Protein AF-A0A923R228-F1 (afdb_monomer)

pLDDT: mean 70.58, std 19.18, range [20.95, 98.0]

Foldseek 3Di:
DDDDDDDDDDDDDDDDDDDDDDDDDDDDVVVVVVLVVLLVVLVVVLVVLVVPDDPPDAQFEFEAAEEQAAQPDDQCDQSNDHPVVVVVLLVLLQCQLCCDDPSVQAHNLSYHYAQQQADVQRDGDRRYHYHYPNPPPCCNPANAEPVVRPCLVVQLVRDFDQLLAHAYEYEGNAYHPDQKAAAACDPPDASVDRSHHIYGYSVRSNCVNVRVLRPLHDDPSQQCSDVVGDGSHDPSSSSSSVVSCVPGNVSRRDHPPNDDAAQFAKFFPDKDPADQEDAQFKDKIKTKMFAQHQHFFFKWKKFKDWPNHTDDIDIDGRDGHHHRGMDMDIDIDHDDDFAKTWIKIFTQDTPNHGHPDRVRGIDTDIHGYAYEPPDPWDKFFCPVDPPPPFWDDDDDVPPDDDDDDPDDDDDDDADFPPPPDDDDDDTFHFDAKIKGKYADDPDAWKKKKKKKWWDDQAQKFKWKDKVNHTPRDGDGDDRDDGDDIDMDMDTCRPPHGMIMMMIHMDHDDDDPDPDPDDDGGMTIGTTTIHGPPWPPKDKDKDKLAQFAAAFPVDQKDKIKMFIDIDTDDDFPFKWKDKPVPDGDRPGDDDRIDIDMDGDAAFIWMKIWTAHPVGDIDIDIDGSRHGHFADADDDWFQLQDPDCQQRDLDDPPDDDPDFWDWDWDQLDGALNPGRIWIKIGGHALVVVVVVVDDQAKDKDKTKGRWHAQQVVFFFKKKKKKFKDADPPDPCPPWWKFKWKDASLDCVVTHTQDIDPDQPPPPDDDDSDEDRDHSVRMDMDMTTRPVCHSGGSMMIMIMITHGGTHYMMIMRRIDTGDDDPPPDDPPDPPDPAWDWPDFQDAFKIFTRDPPFFWKKWKAAPVGHTDDIDTDHGIDTCNPPDFHKMWMWTQDPVRGTDIDIGTHD

Sequence (902 aa):
MKQFLLISFLLISVFSYSQAPFGVVGDTQSEIDYFNQKKQILNARYEAIEGSYSDSLPIYDYQVVVHIVHAGEPIGTGSNLSDSAINVMMVNLNKMMSGIEVFKGNIDTKLRFRLADKDTLCKPFNGIIRVSGAGIPDYATNGVDYNTFKNVDKVEALSHWNPKKYVNVWIVTKIQNAAGFANVPTGTYSLDNPGFGIVLDRSNLLNIGHEMGHIFGLQHEDMNCDPSIPGLFSPCATKLMRKTADTYLTQLTHAATCISAVANEALLIDFYDLKPEGCLENQTAKIKIKNLGSAAITSLKFEVYYNNIKQTDINLTSLSIKSDSTKTLNLPLIFTSKGNYKVRLKIAMVNGVADNYTFNNEKSASIKLIPFINGYPFTVDFESGLADDKLLIVPGYVNKASIYTGAESNSSKVLLIDGSPKSNSGFGILVTQVSFCIVPPATGNYALTYDKKHVTDSYSSLGVKVNGVELVVPKDGIYGYKTPWTKDTVDLTAYKGNVIVTFNAATEYDLNYGGTGSGDGVLLDNIKFGPISPAPLKIDFYADNRYDCFSSKYEARSTYFHVDVKGSPQPKKYEWFLDNGSITTGSGVPFYSMIEFSTKGSYNVKLKYTMPDGKVDSIVKLNYLRTAPVSAFEDQNFELKNDMWGYMFGREVEYANYGTWEVTDKAGAYGTSKKSYALNLKKVSEILSTGNSVGGANYYNSTPAIDFRTGSYNALIYDCAFLPSKWFNLSDDSLFVIYGTDCSMYGATKLKTINKIRKLTQTPDYNSFIPNAGQWFTDTVNLDALNGLNEIVIGFKLKSSLGTNALYLDNIRLTKIYPTGIDASEEESSNIQLYPVPVKDQLHLSVKETGSRYRIISSTGSEITTGKYNGGIDVASYAPGLYIIQIETKGGQFLPLKFVKE

Structure (mmCIF, N/CA/C/O backbone):
data_AF-A0A923R228-F1
#
_entry.id   AF-A0A923R228-F1
#
loop_
_atom_site.group_PDB
_atom_site.id
_atom_site.type_symbol
_atom_site.label_atom_id
_atom_site.label_alt_id
_atom_site.label_comp_id
_atom_site.label_asym_id
_atom_site.label_entity_id
_atom_site.label_seq_id
_atom_site.pdbx_PDB_ins_code
_atom_site.Cartn_x
_atom_site.Cartn_y
_atom_site.Cartn_z
_atom_site.occupancy
_atom_site.B_iso_or_equiv
_atom_site.auth_seq_id
_atom_site.auth_comp_id
_atom_site.auth_asym_id
_atom_site.auth_atom_id
_atom_site.pdbx_PDB_model_num
ATOM 1 N N . MET A 1 1 ? -35.246 67.123 23.280 1.00 33.59 1 MET A N 1
ATOM 2 C CA . MET A 1 1 ? -36.014 65.991 22.715 1.00 33.59 1 MET A CA 1
ATOM 3 C C . MET A 1 1 ? -35.242 64.706 23.025 1.00 33.59 1 MET A C 1
ATOM 5 O O . MET A 1 1 ? -34.141 64.594 22.518 1.00 33.59 1 MET A O 1
ATOM 9 N N . LYS A 1 2 ? -35.784 63.854 23.923 1.00 29.92 2 LYS A N 1
ATOM 10 C CA . LYS A 1 2 ? -35.520 62.407 24.199 1.00 29.92 2 LYS A CA 1
ATOM 11 C C . LYS A 1 2 ? -34.045 61.920 24.162 1.00 29.92 2 LYS A C 1
ATOM 13 O O . LYS A 1 2 ? -33.476 61.853 23.089 1.00 29.92 2 LYS A O 1
ATOM 18 N N . GLN A 1 3 ? -33.302 61.687 25.254 1.00 29.53 3 GLN A N 1
ATOM 19 C CA . GLN A 1 3 ? -33.390 60.714 26.374 1.00 29.53 3 GLN A CA 1
ATOM 20 C C . GLN A 1 3 ? -33.209 59.209 26.004 1.00 29.53 3 GLN A C 1
ATOM 22 O O . GLN A 1 3 ? -34.025 58.663 25.273 1.00 29.53 3 GLN A O 1
ATOM 27 N N . PHE A 1 4 ? -32.187 58.592 26.641 1.00 28.88 4 PHE A N 1
ATOM 28 C CA . PHE A 1 4 ? -31.907 57.165 26.966 1.00 28.88 4 PHE A CA 1
ATOM 29 C C . PHE A 1 4 ? -31.102 56.210 26.036 1.00 28.88 4 PHE A C 1
ATOM 31 O O . PHE A 1 4 ? -31.616 55.633 25.089 1.00 28.88 4 PHE A O 1
ATOM 38 N N . LEU A 1 5 ? -29.822 56.010 26.413 1.00 29.50 5 LEU A N 1
ATOM 39 C CA . LEU A 1 5 ? -29.132 54.753 26.811 1.00 29.50 5 LEU A CA 1
ATOM 40 C C . LEU A 1 5 ? -29.847 53.386 26.584 1.00 29.50 5 LEU A C 1
ATOM 42 O O . LEU A 1 5 ? -30.899 53.182 27.178 1.00 29.50 5 LEU A O 1
ATOM 46 N N . LEU A 1 6 ? -29.211 52.424 25.878 1.00 24.88 6 LEU A N 1
ATOM 47 C CA . LEU A 1 6 ? -28.646 51.131 26.377 1.00 24.88 6 LEU A CA 1
ATOM 48 C C . LEU A 1 6 ? -28.431 50.074 25.248 1.00 24.88 6 LEU A C 1
ATOM 50 O O . LEU A 1 6 ? -29.364 49.691 24.556 1.00 24.88 6 LEU A O 1
ATOM 54 N N . ILE A 1 7 ? -27.200 49.544 25.197 1.00 25.78 7 ILE A N 1
ATOM 55 C CA . ILE A 1 7 ? -26.753 48.174 24.837 1.00 25.78 7 ILE A CA 1
ATOM 56 C C . ILE A 1 7 ? -26.983 47.648 23.405 1.00 25.78 7 ILE A C 1
ATOM 58 O O . ILE A 1 7 ? -28.000 47.072 23.036 1.00 25.78 7 ILE A O 1
ATOM 62 N N . SER A 1 8 ? -25.882 47.707 22.660 1.00 28.06 8 SER A N 1
ATOM 63 C CA . SER A 1 8 ? -25.446 46.781 21.616 1.00 28.06 8 SER A CA 1
ATOM 64 C C . SER A 1 8 ? -25.284 45.339 22.131 1.00 28.06 8 SER A C 1
ATOM 66 O O . SER A 1 8 ? -24.463 45.135 23.019 1.00 28.06 8 SER A O 1
ATOM 68 N N . PHE A 1 9 ? -26.008 44.365 21.561 1.00 25.06 9 PHE A N 1
ATOM 69 C CA . PHE A 1 9 ? -25.582 42.978 21.255 1.00 25.06 9 PHE A CA 1
ATOM 70 C C . PHE A 1 9 ? -26.791 42.167 20.733 1.00 25.06 9 PHE A C 1
ATOM 72 O O . PHE A 1 9 ? -27.606 41.715 21.528 1.00 25.06 9 PHE A O 1
ATOM 79 N N . LEU A 1 10 ? -26.897 41.953 19.412 1.00 24.52 10 LEU A N 1
ATOM 80 C CA . LEU A 1 10 ? -27.291 40.657 18.827 1.00 24.52 10 LEU A CA 1
ATOM 81 C C . LEU A 1 10 ? -26.953 40.624 17.318 1.00 24.52 10 LEU A C 1
ATOM 83 O O . LEU A 1 10 ? -27.610 41.256 16.495 1.00 24.52 10 LEU A O 1
ATOM 87 N N . LEU A 1 11 ? -25.878 39.898 17.001 1.00 24.03 11 LEU A N 1
ATOM 88 C CA . LEU A 1 11 ? -25.456 39.423 15.675 1.00 24.03 11 LEU A CA 1
ATOM 89 C C . LEU A 1 11 ? -26.478 38.388 15.142 1.00 24.03 11 LEU A C 1
ATOM 91 O O . LEU A 1 11 ? -26.984 37.595 15.927 1.00 24.03 11 LEU A O 1
ATOM 95 N N . ILE A 1 12 ? -26.960 38.492 13.896 1.00 22.62 12 ILE A N 1
ATOM 96 C CA . ILE A 1 12 ? -26.415 37.946 12.624 1.00 22.62 12 ILE A CA 1
ATOM 97 C C . ILE A 1 12 ? -26.671 36.436 12.406 1.00 22.62 12 ILE A C 1
ATOM 99 O O . ILE A 1 12 ? -26.027 35.603 13.031 1.00 22.62 12 ILE A O 1
ATOM 103 N N . SER A 1 13 ? -27.491 36.157 11.370 1.00 23.22 13 SER A N 1
ATOM 104 C CA . SER A 1 13 ? -27.522 34.978 10.462 1.00 23.22 13 SER A CA 1
ATOM 105 C C . SER A 1 13 ? -27.841 33.602 11.090 1.00 23.22 13 SER A C 1
ATOM 107 O O . SER A 1 13 ? -27.593 33.385 12.260 1.00 23.22 13 SER A O 1
ATOM 109 N N . VAL A 1 14 ? -28.413 32.598 10.422 1.00 23.62 14 VAL A N 1
ATOM 110 C CA . VAL A 1 14 ? -28.273 32.154 9.031 1.00 23.62 14 VAL A CA 1
ATOM 111 C C . VAL A 1 14 ? -29.537 31.353 8.674 1.00 23.62 14 VAL A C 1
ATOM 113 O O . VAL A 1 14 ? -29.905 30.426 9.392 1.00 23.62 14 VAL A O 1
ATOM 116 N N . PHE A 1 15 ? -30.189 31.684 7.560 1.00 25.09 15 PHE A N 1
ATOM 117 C CA . PHE A 1 15 ? -31.034 30.730 6.845 1.00 25.09 15 PHE A CA 1
ATOM 118 C C . PHE A 1 15 ? -30.106 29.749 6.123 1.00 25.09 15 PHE A C 1
ATOM 120 O O . PHE A 1 15 ? -29.402 30.154 5.202 1.00 25.09 15 PHE A O 1
ATOM 127 N N . SER A 1 16 ? -30.130 28.477 6.512 1.00 20.95 16 SER A N 1
ATOM 128 C CA . SER A 1 16 ? -29.586 27.380 5.708 1.00 20.95 16 SER A CA 1
ATOM 129 C C . SER A 1 16 ? -30.689 26.348 5.517 1.00 20.95 16 SER A C 1
ATOM 131 O O . SER A 1 16 ? -30.920 25.492 6.365 1.00 20.95 16 SER A O 1
ATOM 133 N N . TYR A 1 17 ? -31.405 26.486 4.403 1.00 23.73 17 TYR A N 1
ATOM 134 C CA . TYR A 1 17 ? -32.311 25.476 3.870 1.00 23.73 17 TYR A CA 1
ATOM 135 C C . TYR A 1 17 ? -31.496 24.346 3.230 1.00 23.73 17 TYR A C 1
ATOM 137 O O . TYR A 1 17 ? -30.742 24.594 2.292 1.00 23.73 17 TYR A O 1
ATOM 145 N N . SER A 1 18 ? -31.730 23.103 3.654 1.00 22.23 18 SER A N 1
ATOM 146 C CA . SER A 1 18 ? -31.788 21.968 2.723 1.00 22.23 18 SER A CA 1
ATOM 147 C C . SER A 1 18 ? -32.675 20.843 3.267 1.00 22.23 18 SER A C 1
ATOM 149 O O . SER A 1 18 ? -32.191 19.763 3.576 1.00 22.23 18 SER A O 1
ATOM 151 N N . GLN A 1 19 ? -33.978 21.095 3.375 1.00 29.09 19 GLN A N 1
ATOM 152 C CA . GLN A 1 19 ? -35.035 20.156 2.974 1.00 29.09 19 GLN A CA 1
ATOM 153 C C . GLN A 1 19 ? -36.171 21.021 2.398 1.00 29.09 19 GLN A C 1
ATOM 155 O O . GLN A 1 19 ? -36.392 22.139 2.864 1.00 29.09 19 GLN A O 1
ATOM 160 N N . ALA A 1 20 ? -36.773 20.578 1.296 1.00 25.30 20 ALA A N 1
ATOM 161 C CA . ALA A 1 20 ? -37.726 21.337 0.482 1.00 25.30 20 ALA A CA 1
ATOM 162 C C . ALA A 1 20 ? -38.970 21.813 1.290 1.00 25.30 20 ALA A C 1
ATOM 164 O O . ALA A 1 20 ? -39.230 21.315 2.384 1.00 25.30 20 ALA A O 1
ATOM 165 N N . PRO A 1 21 ? -39.708 22.822 0.795 1.00 26.84 21 PRO A N 1
ATOM 166 C CA . PRO A 1 21 ? -40.409 23.820 1.601 1.00 26.84 21 PRO A CA 1
ATOM 167 C C . PRO A 1 21 ? -41.709 23.307 2.237 1.00 26.84 21 PRO A C 1
ATOM 169 O O . PRO A 1 21 ? -42.604 22.827 1.546 1.00 26.84 21 PRO A O 1
ATOM 172 N N . PHE A 1 22 ? -41.888 23.553 3.537 1.00 34.12 22 PHE A N 1
ATOM 173 C CA . PHE A 1 22 ? -43.229 23.749 4.092 1.00 34.12 22 PHE A CA 1
ATOM 174 C C . PHE A 1 22 ? -43.673 25.187 3.772 1.00 34.12 22 PHE A C 1
ATOM 176 O O . PHE A 1 22 ? -43.264 26.134 4.441 1.00 34.12 22 PHE A O 1
ATOM 183 N N . GLY A 1 23 ? -44.495 25.325 2.724 1.00 28.59 23 GLY A N 1
ATOM 184 C CA . GLY A 1 23 ? -45.331 26.501 2.448 1.00 28.59 23 GLY A CA 1
ATOM 185 C C . GLY A 1 23 ? -44.969 27.311 1.197 1.00 28.59 23 GLY A C 1
ATOM 186 O O . GLY A 1 23 ? -44.229 28.277 1.308 1.00 28.59 23 GLY A O 1
ATOM 187 N N . VAL A 1 24 ? -45.511 26.938 0.030 1.00 27.23 24 VAL A N 1
ATOM 188 C CA . VAL A 1 24 ? -46.530 27.668 -0.770 1.00 27.23 24 VAL A CA 1
ATOM 189 C C . VAL A 1 24 ? -47.119 26.637 -1.747 1.00 27.23 24 VAL A C 1
ATOM 191 O O . VAL A 1 24 ? -46.378 25.894 -2.382 1.00 27.23 24 VAL A O 1
ATOM 194 N N . VAL A 1 25 ? -48.449 26.566 -1.815 1.00 37.19 25 VAL A N 1
ATOM 195 C CA . VAL A 1 25 ? -49.232 25.682 -2.690 1.00 37.19 25 VAL A CA 1
ATOM 196 C C . VAL A 1 25 ? -48.831 25.888 -4.156 1.00 37.19 25 VAL A C 1
ATOM 198 O O . VAL A 1 25 ? -49.002 26.978 -4.697 1.00 37.19 25 VAL A O 1
ATOM 201 N N . GLY A 1 26 ? -48.295 24.840 -4.783 1.00 35.25 26 GLY A N 1
ATOM 202 C CA . GLY A 1 26 ? -48.317 24.658 -6.230 1.00 35.25 26 GLY A CA 1
ATOM 203 C C . GLY A 1 26 ? -49.526 23.793 -6.571 1.00 35.25 26 GLY A C 1
ATOM 204 O O . GLY A 1 26 ? -49.620 22.660 -6.113 1.00 35.25 26 GLY A O 1
ATOM 205 N N . ASP A 1 27 ? -50.480 24.363 -7.301 1.00 44.97 27 ASP A N 1
ATOM 206 C CA . ASP A 1 27 ? -51.778 23.774 -7.647 1.00 44.97 27 ASP A CA 1
ATOM 207 C C . ASP A 1 27 ? -51.657 22.564 -8.596 1.00 44.97 27 ASP A C 1
ATOM 209 O O . ASP A 1 27 ? -51.960 22.661 -9.788 1.00 44.97 27 ASP A O 1
ATOM 213 N N . THR A 1 28 ? -51.260 21.391 -8.095 1.00 53.34 28 THR A N 1
ATOM 214 C CA . THR A 1 28 ? -51.576 20.131 -8.783 1.00 53.34 28 THR A CA 1
ATOM 215 C C . THR A 1 28 ? -52.488 19.263 -7.925 1.00 53.34 28 THR A C 1
ATOM 217 O O . THR A 1 28 ? -52.205 18.957 -6.766 1.00 53.34 28 THR A O 1
ATOM 220 N N . GLN A 1 29 ? -53.611 18.836 -8.509 1.00 56.62 29 GLN A N 1
ATOM 221 C CA . GLN A 1 29 ? -54.573 17.948 -7.850 1.00 56.62 29 GLN A CA 1
ATOM 222 C C . GLN A 1 29 ? -53.897 16.651 -7.367 1.00 56.62 29 GLN A C 1
ATOM 224 O O . GLN A 1 29 ? -54.245 16.138 -6.314 1.00 56.62 29 GLN A O 1
ATOM 229 N N . SER A 1 30 ? -52.860 16.176 -8.066 1.00 49.75 30 SER A N 1
ATOM 230 C CA . SER A 1 30 ? -52.075 14.994 -7.691 1.00 49.75 30 SER A CA 1
ATOM 231 C C . SER A 1 30 ? -51.287 15.144 -6.388 1.00 49.75 30 SER A C 1
ATOM 233 O O . SER A 1 30 ? -51.183 14.183 -5.630 1.00 49.75 30 SER A O 1
ATOM 235 N N . GLU A 1 31 ? -50.733 16.325 -6.105 1.00 47.34 31 GLU A N 1
ATOM 236 C CA . GLU A 1 31 ? -50.016 16.571 -4.848 1.00 47.34 31 GLU A CA 1
ATOM 237 C C . GLU A 1 31 ? -51.006 16.699 -3.687 1.00 47.34 31 GLU A C 1
ATOM 239 O O . GLU A 1 31 ? -50.785 16.121 -2.624 1.00 47.34 31 GLU A O 1
ATOM 244 N N . ILE A 1 32 ? -52.146 17.358 -3.916 1.00 52.72 32 ILE A N 1
ATOM 245 C CA . ILE A 1 32 ? -53.253 17.435 -2.954 1.00 52.72 32 ILE A CA 1
ATOM 246 C C . ILE A 1 32 ? -53.810 16.037 -2.650 1.00 52.72 32 ILE A C 1
ATOM 248 O O . ILE A 1 32 ? -54.019 15.703 -1.485 1.00 52.72 32 ILE A O 1
ATOM 252 N N . ASP A 1 33 ? -54.000 15.194 -3.665 1.00 58.62 33 ASP A N 1
ATOM 253 C CA . ASP A 1 33 ? -54.503 13.828 -3.507 1.00 58.62 33 ASP A CA 1
ATOM 254 C C . ASP A 1 33 ? -53.496 12.936 -2.767 1.00 58.62 33 ASP A C 1
ATOM 256 O O . ASP A 1 33 ? -53.887 12.176 -1.881 1.00 58.62 33 ASP A O 1
ATOM 260 N N . TYR A 1 34 ? -52.196 13.081 -3.045 1.00 55.44 34 TYR A N 1
ATOM 261 C CA . TYR A 1 34 ? -51.133 12.392 -2.308 1.00 55.44 34 TYR A CA 1
ATOM 262 C C . TYR A 1 34 ? -51.095 12.811 -0.829 1.00 55.44 34 TYR A C 1
ATOM 264 O O . TYR A 1 34 ? -51.056 11.955 0.062 1.00 55.44 34 TYR A O 1
ATOM 272 N N . PHE A 1 35 ? -51.179 14.116 -0.546 1.00 51.72 35 PHE A N 1
ATOM 273 C CA . PHE A 1 35 ? -51.260 14.633 0.822 1.00 51.72 35 PHE A CA 1
ATOM 274 C C . PHE A 1 35 ? -52.532 14.165 1.537 1.00 51.72 35 PHE A C 1
ATOM 276 O O . PHE A 1 35 ? -52.461 13.729 2.686 1.00 51.72 35 PHE A O 1
ATOM 283 N N . ASN A 1 36 ? -53.685 14.184 0.867 1.00 57.75 36 ASN A N 1
ATOM 284 C CA . ASN A 1 36 ? -54.954 13.721 1.428 1.00 57.75 36 ASN A CA 1
ATOM 285 C C . ASN A 1 36 ? -54.952 12.207 1.690 1.00 57.75 36 ASN A C 1
ATOM 287 O O . ASN A 1 36 ? -55.464 11.769 2.721 1.00 57.75 36 ASN A O 1
ATOM 291 N N . GLN A 1 37 ? -54.328 11.408 0.821 1.00 59.53 37 GLN A N 1
ATOM 292 C CA . GLN A 1 37 ? -54.183 9.964 1.009 1.00 59.53 37 GLN A CA 1
ATOM 293 C C . GLN A 1 37 ? -53.256 9.639 2.191 1.00 59.53 37 GLN A C 1
ATOM 295 O O . GLN A 1 37 ? -53.606 8.821 3.045 1.00 59.53 37 GLN A O 1
ATOM 300 N N . LYS A 1 38 ? -52.103 10.316 2.302 1.00 57.00 38 LYS A N 1
ATOM 301 C CA . LYS A 1 38 ? -51.207 10.199 3.467 1.00 57.00 38 LYS A CA 1
ATOM 302 C C . LYS A 1 38 ? -51.902 10.649 4.758 1.00 57.00 38 LYS A C 1
ATOM 304 O O . LYS A 1 38 ? -51.800 9.949 5.763 1.00 57.00 38 LYS A O 1
ATOM 309 N N . LYS A 1 39 ? -52.679 11.739 4.715 1.00 59.03 39 LYS A N 1
ATOM 310 C CA . LYS A 1 39 ? -53.498 12.229 5.836 1.00 59.03 39 LYS A CA 1
ATOM 311 C C . LYS A 1 39 ? -54.558 11.212 6.267 1.00 59.03 39 LYS A C 1
ATOM 313 O O . LYS A 1 39 ? -54.732 11.001 7.460 1.00 59.03 39 LYS A O 1
ATOM 318 N N . GLN A 1 40 ? -55.227 10.533 5.333 1.00 58.19 40 GLN A N 1
ATOM 319 C CA . GLN A 1 40 ? -56.194 9.475 5.657 1.00 58.19 40 GLN A CA 1
ATOM 320 C C . GLN A 1 40 ? -55.537 8.249 6.304 1.00 58.19 40 GLN A C 1
ATOM 322 O O . GLN A 1 40 ? -56.060 7.734 7.288 1.00 58.19 40 GLN A O 1
ATOM 327 N N . ILE A 1 41 ? -54.375 7.804 5.812 1.00 61.84 41 ILE A N 1
ATOM 328 C CA . ILE A 1 41 ? -53.618 6.695 6.425 1.00 61.84 41 ILE A CA 1
ATOM 329 C C . ILE A 1 41 ? -53.160 7.067 7.843 1.00 61.84 41 ILE A C 1
ATOM 331 O O . ILE A 1 41 ? -53.209 6.239 8.754 1.00 61.84 41 ILE A O 1
ATOM 335 N N . LEU A 1 42 ? -52.734 8.313 8.036 1.00 56.81 42 LEU A N 1
ATOM 336 C CA . LEU A 1 42 ? -52.281 8.832 9.322 1.00 56.81 42 LEU A CA 1
ATOM 337 C C . LEU A 1 42 ? -53.437 8.985 10.320 1.00 56.81 42 LEU A C 1
ATOM 339 O O . LEU A 1 42 ? -53.317 8.546 11.462 1.00 56.81 42 LEU A O 1
ATOM 343 N N . ASN A 1 43 ? -54.584 9.493 9.865 1.00 59.84 43 ASN A N 1
ATOM 344 C CA . ASN A 1 43 ? -55.814 9.544 10.653 1.00 59.84 43 ASN A CA 1
ATOM 345 C C . ASN A 1 43 ? -56.309 8.140 11.020 1.00 59.84 43 ASN A C 1
ATOM 347 O O . ASN A 1 43 ? -56.660 7.917 12.169 1.00 59.84 43 ASN A O 1
ATOM 351 N N . ALA A 1 44 ? -56.240 7.160 10.113 1.00 61.47 44 ALA A N 1
ATOM 352 C CA . ALA A 1 44 ? -56.600 5.774 10.421 1.00 61.47 44 ALA A CA 1
ATOM 353 C C . ALA A 1 44 ? -55.647 5.129 11.451 1.00 61.47 44 ALA A C 1
ATOM 355 O O . ALA A 1 44 ? -56.089 4.409 12.348 1.00 61.47 44 ALA A O 1
ATOM 356 N N . ARG A 1 45 ? -54.334 5.413 11.374 1.00 61.00 45 ARG A N 1
ATOM 357 C CA . ARG A 1 45 ? -53.360 5.012 12.411 1.00 61.00 45 ARG A CA 1
ATOM 358 C C . ARG A 1 45 ? -53.669 5.667 13.759 1.00 61.00 45 ARG A C 1
ATOM 360 O O . ARG A 1 45 ? -53.504 5.020 14.788 1.00 61.00 45 ARG A O 1
ATOM 367 N N . TYR A 1 46 ? -54.113 6.920 13.751 1.00 56.53 46 TYR A N 1
ATOM 368 C CA . TYR A 1 46 ? -54.485 7.681 14.940 1.00 56.53 46 TYR A CA 1
ATOM 369 C C . TYR A 1 46 ? -55.805 7.207 15.570 1.00 56.53 46 TYR A C 1
ATOM 371 O O . TYR A 1 46 ? -55.845 6.972 16.776 1.00 56.53 46 TYR A O 1
ATOM 379 N N . GLU A 1 47 ? -56.854 6.976 14.780 1.00 62.59 47 GLU A N 1
ATOM 380 C CA . GLU A 1 47 ? -58.147 6.446 15.241 1.00 62.59 47 GLU A CA 1
ATOM 381 C C . GLU A 1 47 ? -57.990 5.044 15.856 1.00 62.59 47 GLU A C 1
ATOM 383 O O . GLU A 1 47 ? -58.591 4.738 16.885 1.00 62.59 47 GLU A O 1
ATOM 388 N N . ALA A 1 48 ? -57.083 4.216 15.317 1.00 60.56 48 ALA A N 1
ATOM 389 C CA . ALA A 1 48 ? -56.710 2.930 15.915 1.00 60.56 48 ALA A CA 1
ATOM 390 C C . ALA A 1 48 ? -55.986 3.058 17.277 1.00 60.56 48 ALA A C 1
ATOM 392 O O . ALA A 1 48 ? -55.872 2.078 18.016 1.00 60.56 48 ALA A O 1
ATOM 393 N N . ILE A 1 49 ? -55.472 4.245 17.617 1.00 55.84 49 ILE A N 1
ATOM 394 C CA . ILE A 1 49 ? -54.808 4.555 18.894 1.00 55.84 49 ILE A CA 1
ATOM 395 C C . ILE A 1 49 ? -55.778 5.241 19.876 1.00 55.84 49 ILE A C 1
ATOM 397 O O . ILE A 1 49 ? -55.650 5.038 21.087 1.00 55.84 49 ILE A O 1
ATOM 401 N N . GLU A 1 50 ? -56.764 6.005 19.387 1.00 56.31 50 GLU A N 1
ATOM 402 C CA . GLU A 1 50 ? -57.699 6.801 20.205 1.00 56.31 50 GLU A CA 1
ATOM 403 C C . GLU A 1 50 ? -58.543 5.989 21.195 1.00 56.31 50 GLU A C 1
ATOM 405 O O . GLU A 1 50 ? -58.933 6.522 22.230 1.00 56.31 50 GLU A O 1
ATOM 410 N N . GLY A 1 51 ? -58.754 4.692 20.959 1.00 52.53 51 GLY A N 1
ATOM 411 C CA . GLY A 1 51 ? -59.519 3.835 21.870 1.00 52.53 51 GLY A CA 1
ATOM 412 C C . GLY A 1 51 ? -58.817 3.447 23.182 1.00 52.53 51 GLY A C 1
ATOM 413 O O . GLY A 1 51 ? -59.424 2.745 23.986 1.00 52.53 51 GLY A O 1
ATOM 414 N N . SER A 1 52 ? -57.550 3.837 23.404 1.00 52.12 52 SER A N 1
ATOM 415 C CA . SER A 1 52 ? -56.704 3.234 24.459 1.00 52.12 52 SER A CA 1
ATOM 416 C C . SER A 1 52 ? -56.084 4.203 25.477 1.00 52.12 52 SER A C 1
ATOM 418 O O . SER A 1 52 ? -55.439 3.734 26.412 1.00 52.12 52 SER A O 1
ATOM 420 N N . TYR A 1 53 ? -56.223 5.526 25.323 1.00 49.16 53 TYR A N 1
ATOM 421 C CA . TYR A 1 53 ? -55.418 6.491 26.089 1.00 49.16 53 TYR A CA 1
ATOM 422 C C . TYR A 1 53 ? -56.218 7.688 26.628 1.00 49.16 53 TYR A C 1
ATOM 424 O O . TYR A 1 53 ? -56.713 8.513 25.868 1.00 49.16 53 TYR A O 1
ATOM 432 N N . SER A 1 54 ? -56.301 7.780 27.960 1.00 50.25 54 SER A N 1
ATOM 433 C CA . SER A 1 54 ? -56.865 8.902 28.732 1.00 50.25 54 SER A CA 1
ATOM 434 C C . SER A 1 54 ? -55.882 10.083 28.807 1.00 50.25 54 SER A C 1
ATOM 436 O O . SER A 1 54 ? -54.682 9.861 28.925 1.00 50.25 54 SER A O 1
ATOM 438 N N . ASP A 1 55 ? -56.372 11.329 28.845 1.00 51.22 55 ASP A N 1
ATOM 439 C CA . ASP A 1 55 ? -55.580 12.562 29.061 1.00 51.22 55 ASP A CA 1
ATOM 440 C C . ASP A 1 55 ? -54.944 12.676 30.470 1.00 51.22 55 ASP A C 1
ATOM 442 O O . ASP A 1 55 ? -54.248 13.643 30.780 1.00 51.22 55 ASP A O 1
ATOM 446 N N . SER A 1 56 ? -55.138 11.680 31.341 1.00 55.25 56 SER A N 1
ATOM 447 C CA . SER A 1 56 ? -54.590 11.623 32.704 1.00 55.25 56 SER A CA 1
ATOM 448 C C . SER A 1 56 ? -53.185 10.995 32.804 1.00 55.25 56 SER A C 1
ATOM 450 O O . SER A 1 56 ? -52.868 10.383 33.825 1.00 55.25 56 SER A O 1
ATOM 452 N N . LEU A 1 57 ? -52.363 11.066 31.752 1.00 57.16 57 LEU A N 1
ATOM 453 C CA . LEU A 1 57 ? -51.078 10.352 31.693 1.00 57.16 57 LEU A CA 1
ATOM 454 C C . LEU A 1 57 ? -50.012 10.916 32.647 1.00 57.16 57 LEU A C 1
ATOM 456 O O . LEU A 1 57 ? -49.946 12.134 32.847 1.00 57.16 57 LEU A O 1
ATOM 460 N N . PRO A 1 58 ? -49.146 10.049 33.209 1.00 65.50 58 PRO A N 1
ATOM 461 C CA . PRO A 1 58 ? -48.022 10.483 34.026 1.00 65.50 58 PRO A CA 1
ATOM 462 C C . PRO A 1 58 ? -47.006 11.281 33.192 1.00 65.50 58 PRO A C 1
ATOM 464 O O . PRO A 1 58 ? -46.890 11.114 31.979 1.00 65.50 58 PRO A O 1
ATOM 467 N N . ILE A 1 59 ? -46.251 12.160 33.855 1.00 71.75 59 ILE A N 1
ATOM 468 C CA . ILE A 1 59 ? -45.069 12.785 33.251 1.00 71.75 59 ILE A CA 1
ATOM 469 C C . ILE A 1 59 ? -43.957 11.734 33.216 1.00 71.75 59 ILE A C 1
ATOM 471 O O . ILE A 1 59 ? -43.583 11.208 34.264 1.00 71.75 59 ILE A O 1
ATOM 475 N N . TYR A 1 60 ? -43.415 11.456 32.032 1.00 74.44 60 TYR A N 1
ATOM 476 C CA . TYR A 1 60 ? -42.281 10.548 31.867 1.00 74.44 60 TYR A CA 1
ATOM 477 C C . TYR A 1 60 ? -40.975 11.328 31.990 1.00 74.44 60 TYR A C 1
ATOM 479 O O . TYR A 1 60 ? -40.758 12.269 31.229 1.00 74.44 60 TYR A O 1
ATOM 487 N N . ASP A 1 61 ? -40.118 10.943 32.934 1.00 79.38 61 ASP A N 1
ATOM 488 C CA . ASP A 1 61 ? -38.803 11.554 33.151 1.00 79.38 61 ASP A CA 1
ATOM 489 C C . ASP A 1 61 ? -37.693 10.621 32.650 1.00 79.38 61 ASP A C 1
ATOM 491 O O . ASP A 1 61 ? -37.478 9.537 33.196 1.00 79.38 61 ASP A O 1
ATOM 495 N N . TYR A 1 62 ? -37.006 11.039 31.588 1.00 87.25 62 TYR A N 1
ATOM 496 C CA . TYR A 1 62 ? -35.977 10.270 30.899 1.00 87.25 62 TYR A CA 1
ATOM 497 C C . TYR A 1 62 ? -34.580 10.802 31.187 1.00 87.25 62 TYR A C 1
ATOM 499 O O . TYR A 1 62 ? -34.314 12.004 31.109 1.00 87.25 62 TYR A O 1
ATOM 507 N N . GLN A 1 63 ? -33.651 9.883 31.446 1.00 87.81 63 GLN A N 1
ATOM 508 C CA . GLN A 1 63 ? -32.244 10.224 31.621 1.00 87.81 63 GLN A CA 1
ATOM 509 C C . GLN A 1 63 ? -31.508 10.260 30.280 1.00 87.81 63 GLN A C 1
ATOM 511 O O . GLN A 1 63 ? -31.545 9.300 29.510 1.00 87.81 63 GLN A O 1
ATOM 516 N N . VAL A 1 64 ? -30.798 11.358 30.040 1.00 92.69 64 VAL A N 1
ATOM 517 C CA . VAL A 1 64 ? -29.996 11.612 28.843 1.00 92.69 64 VAL A CA 1
ATOM 518 C C . VAL A 1 64 ? -28.515 11.572 29.200 1.00 92.69 64 VAL A C 1
ATOM 520 O O . VAL A 1 64 ? -28.091 12.156 30.202 1.00 92.69 64 VAL A O 1
ATOM 523 N N . VAL A 1 65 ? -27.727 10.902 28.363 1.00 94.38 65 VAL A N 1
ATOM 524 C CA . VAL A 1 65 ? -26.263 10.916 28.428 1.00 94.38 65 VAL A CA 1
ATOM 525 C C . VAL A 1 65 ? -25.746 11.555 27.151 1.00 94.38 65 VAL A C 1
ATOM 527 O O . VAL A 1 65 ? -26.051 11.104 26.048 1.00 94.38 65 VAL A O 1
ATOM 530 N N . VAL A 1 66 ? -24.979 12.630 27.305 1.00 97.38 66 VAL A N 1
ATOM 531 C CA . VAL A 1 66 ? -24.427 13.392 26.186 1.00 97.38 66 VAL A CA 1
ATOM 532 C C . VAL A 1 66 ? -22.967 13.005 25.986 1.00 97.38 66 VAL A C 1
ATOM 534 O O . VAL A 1 66 ? -22.133 13.234 26.859 1.00 97.38 66 VAL A O 1
ATOM 537 N N . HIS A 1 67 ? -22.650 12.445 24.824 1.00 97.38 67 HIS A N 1
ATOM 538 C CA . HIS A 1 67 ? -21.311 12.048 24.409 1.00 97.38 67 HIS A CA 1
ATOM 539 C C . HIS A 1 67 ? -20.731 13.114 23.472 1.00 97.38 67 HIS A C 1
ATOM 541 O O . HIS A 1 67 ? -21.034 13.151 22.282 1.00 97.38 67 HIS A O 1
ATOM 547 N N . ILE A 1 68 ? -19.887 14.000 23.993 1.00 97.56 68 ILE A N 1
ATOM 548 C CA . ILE A 1 68 ? -19.169 14.995 23.192 1.00 97.56 68 ILE A CA 1
ATOM 549 C C . ILE A 1 68 ? -17.942 14.321 22.580 1.00 97.56 68 ILE A C 1
ATOM 551 O O . ILE A 1 68 ? -16.983 13.994 23.288 1.00 97.56 68 ILE A O 1
ATOM 555 N N . VAL A 1 69 ? -17.968 14.128 21.263 1.00 97.00 69 VAL A N 1
ATOM 556 C CA . VAL A 1 69 ? -16.876 13.509 20.509 1.00 97.00 69 VAL A CA 1
ATOM 557 C C . VAL A 1 69 ? -16.047 14.609 19.854 1.00 97.00 69 VAL A C 1
ATOM 559 O O . VAL A 1 69 ? -16.348 15.082 18.758 1.00 97.00 69 VAL A O 1
ATOM 562 N N . HIS A 1 70 ? -15.009 15.059 20.555 1.00 96.25 70 HIS A N 1
ATOM 563 C CA . HIS A 1 70 ? -14.231 16.241 20.181 1.00 96.25 70 HIS A CA 1
ATOM 564 C C . HIS A 1 70 ? -12.971 15.896 19.370 1.00 96.25 70 HIS A C 1
ATOM 566 O O . HIS A 1 70 ? -12.496 14.760 19.384 1.00 96.25 70 HIS A O 1
ATOM 572 N N . ALA A 1 71 ? -12.390 16.876 18.678 1.00 93.62 71 ALA A N 1
ATOM 573 C CA . ALA A 1 71 ? -11.175 16.719 17.871 1.00 93.62 71 ALA A CA 1
ATOM 574 C C . ALA A 1 71 ? -9.869 16.859 18.685 1.00 93.62 71 ALA A C 1
ATOM 576 O O . ALA A 1 71 ? -8.782 16.922 18.117 1.00 93.62 71 ALA A O 1
ATOM 577 N N . GLY A 1 72 ? -9.963 16.881 20.018 1.00 90.44 72 GLY A N 1
ATOM 578 C CA . GLY A 1 72 ? -8.827 17.019 20.940 1.00 90.44 72 GLY A CA 1
ATOM 579 C C . GLY A 1 72 ? -8.673 18.403 21.583 1.00 90.44 72 GLY A C 1
ATOM 580 O O . GLY A 1 72 ? -7.747 18.602 22.364 1.00 90.44 72 GLY A O 1
ATOM 581 N N . GLU A 1 73 ? -9.574 19.348 21.307 1.00 93.50 73 GLU A N 1
ATOM 582 C CA . GLU A 1 73 ? -9.515 20.713 21.848 1.00 93.50 73 GLU A CA 1
ATOM 583 C C . GLU A 1 73 ? -9.873 20.768 23.351 1.00 93.50 73 GLU A C 1
ATOM 585 O O . GLU A 1 73 ? -10.561 19.870 23.848 1.00 93.50 73 GLU A O 1
ATOM 590 N N . PRO A 1 74 ? -9.467 21.818 24.096 1.00 93.56 74 PRO A N 1
ATOM 591 C CA . PRO A 1 74 ? -9.907 22.043 25.477 1.00 93.56 74 PRO A CA 1
ATOM 592 C C . PRO A 1 74 ? -11.420 22.277 25.601 1.00 93.56 74 PRO A C 1
ATOM 594 O O . PRO A 1 74 ? -12.059 22.780 24.676 1.00 93.56 74 PRO A O 1
ATOM 597 N N . ILE A 1 75 ? -11.987 21.979 26.776 1.00 92.38 75 ILE A N 1
ATOM 598 C CA . ILE A 1 75 ? -13.411 22.216 27.072 1.00 92.38 75 ILE A CA 1
ATOM 599 C C . ILE A 1 75 ? -13.761 23.696 26.852 1.00 92.38 75 ILE A C 1
ATOM 601 O O . ILE A 1 75 ? -13.043 24.591 27.292 1.00 92.38 75 ILE A O 1
ATOM 605 N N . GLY A 1 76 ? -14.885 23.944 26.184 1.00 85.75 76 GLY A N 1
ATOM 606 C CA . GLY A 1 76 ? -15.363 25.264 25.778 1.00 85.75 76 GLY A CA 1
ATOM 607 C C . GLY A 1 76 ? -14.863 25.726 24.407 1.00 85.75 76 GLY A C 1
ATOM 608 O O . GLY A 1 76 ? -15.274 26.793 23.960 1.00 85.75 76 GLY A O 1
ATOM 609 N N . THR A 1 77 ? -14.015 24.948 23.726 1.00 90.31 77 THR A N 1
ATOM 610 C CA . THR A 1 77 ? -13.408 25.331 22.441 1.00 90.31 77 THR A CA 1
ATOM 611 C C . THR A 1 77 ? -13.794 24.363 21.325 1.00 90.31 77 THR A C 1
ATOM 613 O O . THR A 1 77 ? -13.796 23.149 21.517 1.00 90.31 77 THR A O 1
ATOM 616 N N . GLY A 1 78 ? -14.074 24.899 20.132 1.00 90.81 78 GLY A N 1
ATOM 617 C CA . GLY A 1 78 ? -14.286 24.106 18.919 1.00 90.81 78 GLY A CA 1
ATOM 618 C C . GLY A 1 78 ? -15.434 23.107 19.058 1.00 90.81 78 GLY A C 1
ATOM 619 O O . GLY A 1 78 ? -16.593 23.497 19.219 1.00 90.81 78 GLY A O 1
ATOM 620 N N . SER A 1 79 ? -15.108 21.820 18.952 1.00 91.38 79 SER A N 1
ATOM 621 C CA . SER A 1 79 ? -16.057 20.715 19.126 1.00 91.38 79 SER A CA 1
ATOM 622 C C . SER A 1 79 ? -16.226 20.245 20.574 1.00 91.38 79 SER A C 1
ATOM 624 O O . SER A 1 79 ? -17.219 19.593 20.891 1.00 91.38 79 SER A O 1
ATOM 626 N N . ASN A 1 80 ? -15.326 20.624 21.486 1.00 96.44 80 ASN A N 1
ATOM 627 C CA . ASN A 1 80 ? -15.398 20.248 22.895 1.00 96.44 80 ASN A CA 1
ATOM 628 C C . ASN A 1 80 ? -16.273 21.232 23.696 1.00 96.44 80 ASN A C 1
ATOM 630 O O . ASN A 1 80 ? -15.781 21.965 24.548 1.00 96.44 80 ASN A O 1
ATOM 634 N N . LEU A 1 81 ? -17.575 21.287 23.402 1.00 92.19 81 LEU A N 1
ATOM 635 C CA . LEU A 1 81 ? -18.521 22.289 23.930 1.00 92.19 81 LEU A CA 1
ATOM 636 C C . LEU A 1 81 ? -18.553 22.387 25.466 1.00 92.19 81 LEU A C 1
ATOM 638 O O . LEU A 1 81 ? -18.386 21.387 26.154 1.00 92.19 81 LEU A O 1
ATOM 642 N N . SER A 1 82 ? -18.814 23.566 26.036 1.00 90.50 82 SER A N 1
ATOM 643 C CA . SER A 1 82 ? -18.923 23.735 27.496 1.00 90.50 82 SER A CA 1
ATOM 644 C C . SER A 1 82 ? -20.154 23.034 28.086 1.00 90.50 82 SER A C 1
ATOM 646 O O . SER A 1 82 ? -21.175 22.880 27.418 1.00 90.50 82 SER A O 1
ATOM 648 N N . ASP A 1 83 ? -20.102 22.684 29.374 1.00 87.06 83 ASP A N 1
ATOM 649 C CA . ASP A 1 83 ? -21.261 22.146 30.110 1.00 87.06 83 ASP A CA 1
ATOM 650 C C . ASP A 1 83 ? -22.470 23.096 30.035 1.00 87.06 83 ASP A C 1
ATOM 652 O O . ASP A 1 83 ? -23.613 22.659 29.924 1.00 87.06 83 ASP A O 1
ATOM 656 N N . SER A 1 84 ? -22.229 24.413 30.026 1.00 81.31 84 SER A N 1
ATOM 657 C CA . SER A 1 84 ? -23.283 25.420 29.874 1.00 81.31 84 SER A CA 1
ATOM 658 C C . SER A 1 84 ? -24.021 25.319 28.537 1.00 81.31 84 SER A C 1
ATOM 660 O O . SER A 1 84 ? -25.241 25.469 28.522 1.00 81.31 84 SER A O 1
ATOM 662 N N . ALA A 1 85 ? -23.328 25.018 27.435 1.00 86.38 85 ALA A N 1
ATOM 663 C CA . ALA A 1 85 ? -23.964 24.834 26.132 1.00 86.38 85 ALA A CA 1
ATOM 664 C C . ALA A 1 85 ? -24.905 23.618 26.141 1.00 86.38 85 ALA A C 1
ATOM 666 O O . ALA A 1 85 ? -26.031 23.700 25.648 1.00 86.38 85 ALA A O 1
ATOM 667 N N . ILE A 1 86 ? -24.480 22.523 26.779 1.00 92.81 86 ILE A N 1
ATOM 668 C CA . ILE A 1 86 ? -25.294 21.309 26.926 1.00 92.81 86 ILE A CA 1
ATOM 669 C C . ILE A 1 86 ? -26.502 21.561 27.829 1.00 92.81 86 ILE A C 1
ATOM 671 O O . ILE A 1 86 ? -27.621 21.178 27.493 1.00 92.81 86 ILE A O 1
ATOM 675 N N . ASN A 1 87 ? -26.314 22.269 28.942 1.00 83.44 87 ASN A N 1
ATOM 676 C CA . ASN A 1 87 ? -27.415 22.627 29.833 1.00 83.44 87 ASN A CA 1
ATOM 677 C C . ASN A 1 87 ? -28.461 23.503 29.124 1.00 83.44 87 ASN A C 1
ATOM 679 O O . ASN A 1 87 ? -29.657 23.262 29.270 1.00 83.44 87 ASN A O 1
ATOM 683 N N . VAL A 1 88 ? -28.038 24.474 28.306 1.00 82.50 88 VAL A N 1
ATOM 684 C CA . VAL A 1 88 ? -28.956 25.298 27.498 1.00 82.50 88 VAL A CA 1
ATOM 685 C C . VAL A 1 88 ? -29.710 24.452 26.468 1.00 82.50 88 VAL A C 1
ATOM 687 O O . VAL A 1 88 ? -30.920 24.621 26.316 1.00 82.50 88 VAL A O 1
ATOM 690 N N . MET A 1 89 ? -29.033 23.511 25.800 1.00 92.19 89 MET A N 1
ATOM 691 C CA . MET A 1 89 ? -29.673 22.556 24.889 1.00 92.19 89 MET A CA 1
ATOM 692 C C . MET A 1 89 ? -30.765 21.745 25.605 1.00 92.19 89 MET A C 1
ATOM 694 O O . MET A 1 89 ? -31.893 21.688 25.122 1.00 92.19 89 MET A O 1
ATOM 698 N N . MET A 1 90 ? -30.471 21.189 26.784 1.00 90.81 90 MET A N 1
ATOM 699 C CA . MET A 1 90 ? -31.429 20.404 27.577 1.00 90.81 90 MET A CA 1
ATOM 700 C C . MET A 1 90 ? -32.611 21.237 28.092 1.00 90.81 90 MET A C 1
ATOM 702 O O . MET A 1 90 ? -33.750 20.762 28.120 1.00 90.81 90 MET A O 1
ATOM 706 N N . VAL A 1 91 ? -32.371 22.495 28.473 1.00 80.69 91 VAL A N 1
ATOM 707 C CA . VAL A 1 91 ? -33.439 23.436 28.842 1.00 80.69 91 VAL A CA 1
ATOM 708 C C . VAL A 1 91 ? -34.354 23.697 27.646 1.00 80.69 91 VAL A C 1
ATOM 710 O O . VAL A 1 91 ? -35.574 23.608 27.780 1.00 80.69 91 VAL A O 1
ATOM 713 N N . ASN A 1 92 ? -33.789 23.972 26.469 1.00 81.56 92 ASN A N 1
ATOM 714 C CA . ASN A 1 92 ? -34.574 24.221 25.261 1.00 81.56 92 ASN A CA 1
ATOM 715 C C . ASN A 1 92 ? -35.333 22.975 24.796 1.00 81.56 92 ASN A C 1
ATOM 717 O O . ASN A 1 92 ? -36.502 23.102 24.445 1.00 81.56 92 ASN A O 1
ATOM 721 N N . LEU A 1 93 ? -34.737 21.783 24.890 1.00 91.19 93 LEU A N 1
ATOM 722 C CA . LEU A 1 93 ? -35.422 20.515 24.629 1.00 91.19 93 LEU A CA 1
ATOM 723 C C . LEU A 1 93 ? -36.685 20.381 25.490 1.00 91.19 93 LEU A C 1
ATOM 725 O O . LEU A 1 93 ? -37.770 20.139 24.968 1.00 91.19 93 LEU A O 1
ATOM 729 N N . ASN A 1 94 ? -36.584 20.599 26.803 1.00 85.94 94 ASN A N 1
ATOM 730 C CA . ASN A 1 94 ? -37.753 20.513 27.681 1.00 85.94 94 ASN A CA 1
ATOM 731 C C . ASN A 1 94 ? -38.798 21.597 27.386 1.00 85.94 94 ASN A C 1
ATOM 733 O O . ASN A 1 94 ? -39.996 21.325 27.480 1.00 85.94 94 ASN A O 1
ATOM 737 N N . LYS A 1 95 ? -38.375 22.806 26.993 1.00 80.50 95 LYS A N 1
ATOM 738 C CA . LYS A 1 95 ? -39.299 23.867 26.564 1.00 80.50 95 LYS A CA 1
ATOM 739 C C . LYS A 1 95 ? -40.047 23.483 25.283 1.00 80.50 95 LYS A C 1
ATOM 741 O O . LYS A 1 95 ? -41.263 23.658 25.234 1.00 80.50 95 LYS A O 1
ATOM 746 N N . MET A 1 96 ? -39.351 22.904 24.298 1.00 85.69 96 MET A N 1
ATOM 747 C CA . MET A 1 96 ? -39.942 22.377 23.059 1.00 85.69 96 MET A CA 1
ATOM 748 C C . MET A 1 96 ? -40.957 21.268 23.348 1.00 85.69 96 MET A C 1
ATOM 750 O O . MET A 1 96 ? -42.068 21.304 22.825 1.00 85.69 96 MET A O 1
ATOM 754 N N . MET A 1 97 ? -40.593 20.314 24.209 1.00 85.81 97 MET A N 1
ATOM 755 C CA . MET A 1 97 ? -41.415 19.147 24.560 1.00 85.81 97 MET A CA 1
ATOM 756 C C . MET A 1 97 ? -42.637 19.496 25.414 1.00 85.81 97 MET A C 1
ATOM 758 O O . MET A 1 97 ? -43.611 18.743 25.427 1.00 85.81 97 MET A O 1
ATOM 762 N N . SER A 1 98 ? -42.588 20.630 26.120 1.00 82.44 98 SER A N 1
ATOM 763 C CA . SER A 1 98 ? -43.687 21.144 26.949 1.00 82.44 98 SER A CA 1
ATOM 764 C C . SER A 1 98 ? -44.550 22.190 26.235 1.00 82.44 98 SER A C 1
ATOM 766 O O . SER A 1 98 ? -45.562 22.604 26.793 1.00 82.44 98 SER A O 1
ATOM 768 N N . GLY A 1 99 ? -44.143 22.658 25.050 1.00 79.12 99 GLY A N 1
ATOM 769 C CA . GLY A 1 99 ? -44.849 23.709 24.309 1.00 79.12 99 GLY A CA 1
ATOM 770 C C . GLY A 1 99 ? -44.891 25.066 25.009 1.00 79.12 99 GLY A C 1
ATOM 771 O O . GLY A 1 99 ? -45.898 25.771 24.955 1.00 79.12 99 GLY A O 1
ATOM 772 N N . ILE A 1 100 ? -43.809 25.440 25.696 1.00 75.19 100 ILE A N 1
ATOM 773 C CA . ILE A 1 100 ? -43.734 26.683 26.480 1.00 75.19 100 ILE A CA 1
ATOM 774 C C . ILE A 1 100 ? -42.770 27.709 25.869 1.00 75.19 100 ILE A C 1
ATOM 776 O O . ILE A 1 100 ? -41.953 27.406 25.002 1.00 75.19 100 ILE A O 1
ATOM 780 N N . GLU A 1 101 ? -42.853 28.948 26.361 1.00 76.56 101 GLU A N 1
ATOM 781 C CA . GLU A 1 101 ? -42.027 30.089 25.932 1.00 76.56 101 GLU A CA 1
ATOM 782 C C . GLU A 1 101 ? -42.008 30.318 24.408 1.00 76.56 101 GLU A C 1
ATOM 784 O O . GLU A 1 101 ? -43.058 30.561 23.817 1.00 76.56 101 GLU A O 1
ATOM 789 N N . VAL A 1 102 ? -40.829 30.281 23.777 1.00 73.81 102 VAL A N 1
ATOM 790 C CA . VAL A 1 102 ? -40.640 30.489 22.332 1.00 73.81 102 VAL A CA 1
ATOM 791 C C . VAL A 1 102 ? -41.191 29.333 21.489 1.00 73.81 102 VAL A C 1
ATOM 793 O O . VAL A 1 102 ? -41.286 29.466 20.277 1.00 73.81 102 VAL A O 1
ATOM 796 N N . PHE A 1 103 ? -41.596 28.227 22.127 1.00 76.50 103 PHE A N 1
ATOM 797 C CA . PHE A 1 103 ? -42.210 27.053 21.495 1.00 76.50 103 PHE A CA 1
ATOM 798 C C . PHE A 1 103 ? -43.714 26.938 21.792 1.00 76.50 103 PHE A C 1
ATOM 800 O O . PHE A 1 103 ? -44.292 25.858 21.662 1.00 76.50 103 PHE A O 1
ATOM 807 N N . LYS A 1 104 ? -44.355 28.045 22.200 1.00 68.06 104 LYS A N 1
ATOM 808 C CA . LYS A 1 104 ? -45.817 28.152 22.317 1.00 68.06 104 LYS A CA 1
ATOM 809 C C . LYS A 1 104 ? -46.452 27.888 20.946 1.00 68.06 104 LYS A C 1
ATOM 811 O O . LYS A 1 104 ? -46.402 28.740 20.067 1.00 68.06 104 LYS A O 1
ATOM 816 N N . GLY A 1 105 ? -47.002 26.689 20.784 1.00 69.38 105 GLY A N 1
ATOM 817 C CA . GLY A 1 105 ? -47.504 26.141 19.519 1.00 69.38 105 GLY A CA 1
ATOM 818 C C . GLY A 1 105 ? -47.407 24.614 19.499 1.00 69.38 105 GLY A C 1
ATOM 819 O O . GLY A 1 105 ? -48.328 23.931 19.061 1.00 69.38 105 GLY A O 1
ATOM 820 N N . ASN A 1 106 ? -46.350 24.062 20.105 1.00 76.19 106 ASN A N 1
ATOM 821 C CA . ASN A 1 106 ? -46.270 22.621 20.335 1.00 76.19 106 ASN A CA 1
ATOM 822 C C . ASN A 1 106 ? -47.293 22.187 21.393 1.00 76.19 106 ASN A C 1
ATOM 824 O O . ASN A 1 106 ? -47.518 22.887 22.383 1.00 76.19 106 ASN A O 1
ATOM 828 N N . ILE A 1 107 ? -47.853 20.992 21.222 1.00 81.94 107 ILE A N 1
ATOM 829 C CA . ILE A 1 107 ? -48.645 20.335 22.261 1.00 81.94 107 ILE A CA 1
ATOM 830 C C . ILE A 1 107 ? -47.697 19.722 23.301 1.00 81.94 107 ILE A C 1
ATOM 832 O O . ILE A 1 107 ? -46.665 19.149 22.953 1.00 81.94 107 ILE A O 1
ATOM 836 N N . ASP A 1 108 ? -48.044 19.823 24.589 1.00 83.56 108 ASP A N 1
ATOM 837 C CA . ASP A 1 108 ? -47.254 19.211 25.662 1.00 83.56 108 ASP A CA 1
ATOM 838 C C . ASP A 1 108 ? -47.245 17.681 25.520 1.00 83.56 108 ASP A C 1
ATOM 840 O O . ASP A 1 108 ? -48.260 16.997 25.692 1.00 83.56 108 ASP A O 1
ATOM 844 N N . THR A 1 109 ? -46.063 17.146 25.231 1.00 85.00 109 THR A N 1
ATOM 845 C CA . THR A 1 109 ? -45.819 15.712 25.036 1.00 85.00 109 THR A CA 1
ATOM 846 C C . THR A 1 109 ? -45.925 14.910 26.335 1.00 85.00 109 THR A C 1
ATOM 848 O O . THR A 1 109 ? -46.093 13.697 26.277 1.00 85.00 109 THR A O 1
ATOM 851 N N . LYS A 1 110 ? -45.843 15.567 27.505 1.00 84.38 110 LYS A N 1
ATOM 852 C CA . LYS A 1 110 ? -45.644 14.948 28.834 1.00 84.38 110 LYS A CA 1
ATOM 853 C C . LYS A 1 110 ? -44.339 14.154 28.985 1.00 84.38 110 LYS A C 1
ATOM 855 O O . LYS A 1 110 ? -44.163 13.466 29.987 1.00 84.38 110 LYS A O 1
ATOM 860 N N . LEU A 1 111 ? -43.399 14.295 28.048 1.00 86.81 111 LEU A N 1
ATOM 861 C CA . LEU A 1 111 ? -42.048 13.748 28.161 1.00 86.81 111 LEU A CA 1
ATOM 862 C C . LEU A 1 111 ? -41.107 14.838 28.681 1.00 86.81 111 LEU A C 1
ATOM 864 O O . LEU A 1 111 ? -41.160 15.989 28.233 1.00 86.81 111 LEU A O 1
ATOM 868 N N . ARG A 1 112 ? -40.273 14.493 29.656 1.00 86.31 112 ARG A N 1
ATOM 869 C CA . ARG A 1 112 ? -39.271 15.365 30.271 1.00 86.31 112 ARG A CA 1
ATOM 870 C C . ARG A 1 112 ? -37.930 14.658 30.266 1.00 86.31 112 ARG A C 1
ATOM 872 O O . ARG A 1 112 ? -37.859 13.436 30.335 1.00 86.31 112 ARG A O 1
ATOM 879 N N . PHE A 1 113 ? -36.875 15.449 30.144 1.00 91.12 113 PHE A N 1
ATOM 880 C CA . PHE A 1 113 ? -35.526 14.947 29.951 1.00 91.12 113 PHE A CA 1
ATOM 881 C C . PHE A 1 113 ? -34.581 15.616 30.932 1.00 91.12 113 PHE A C 1
ATOM 883 O O . PHE A 1 113 ? -34.532 16.845 31.021 1.00 91.12 113 PHE A O 1
ATOM 890 N N . ARG A 1 114 ? -33.769 14.823 31.617 1.00 87.88 114 ARG A N 1
ATOM 891 C CA . ARG A 1 114 ? -32.705 15.322 32.487 1.00 87.88 114 ARG A CA 1
ATOM 892 C C . ARG A 1 114 ? -31.398 14.630 32.169 1.00 87.88 114 ARG A C 1
ATOM 894 O O . ARG A 1 114 ? -31.379 13.474 31.762 1.00 87.88 114 ARG A O 1
ATOM 901 N N . LEU A 1 115 ? -30.296 15.338 32.372 1.00 90.06 115 LEU A N 1
ATOM 902 C CA . LEU A 1 115 ? -28.982 14.711 32.341 1.00 90.06 115 LEU A CA 1
ATOM 903 C C . LEU A 1 115 ? -28.901 13.639 33.437 1.00 90.06 115 LEU A C 1
ATOM 905 O O . LEU A 1 115 ? -29.440 13.825 34.532 1.00 90.06 115 LEU A O 1
ATOM 909 N N . ALA A 1 116 ? -28.255 12.515 33.129 1.00 88.94 116 ALA A N 1
ATOM 910 C CA . ALA A 1 116 ? -27.998 11.472 34.114 1.00 88.94 116 ALA A CA 1
ATOM 911 C C . ALA A 1 116 ? -27.145 12.040 35.262 1.00 88.94 116 ALA A C 1
ATOM 913 O O . ALA A 1 116 ? -26.045 12.536 35.043 1.00 88.94 116 ALA A O 1
ATOM 914 N N . ASP A 1 117 ? -27.646 11.955 36.491 1.00 81.88 117 ASP A N 1
ATOM 915 C CA . ASP A 1 117 ? -27.006 12.494 37.700 1.00 81.88 117 ASP A CA 1
ATOM 916 C C . ASP A 1 117 ? -26.092 11.471 38.399 1.00 81.88 117 ASP A C 1
ATOM 918 O O . ASP A 1 117 ? -25.386 11.777 39.368 1.00 81.88 117 ASP A O 1
ATOM 922 N N . LYS A 1 118 ? -26.105 10.234 37.896 1.00 79.12 118 LYS A N 1
ATOM 923 C CA . LYS A 1 118 ? -25.293 9.115 38.365 1.00 79.12 118 LYS A CA 1
ATOM 924 C C . LYS A 1 118 ? -24.722 8.334 37.195 1.00 79.12 118 LYS A C 1
ATOM 926 O O . LYS A 1 118 ? -25.408 8.123 36.193 1.00 79.12 118 LYS A O 1
ATOM 931 N N . ASP A 1 119 ? -23.474 7.899 37.336 1.00 72.88 119 ASP A N 1
ATOM 932 C CA . ASP A 1 119 ? -22.870 6.990 36.369 1.00 72.88 119 ASP A CA 1
ATOM 933 C C . ASP A 1 119 ? -23.403 5.559 36.496 1.00 72.88 119 ASP A C 1
ATOM 935 O O . ASP A 1 119 ? -24.193 5.239 37.389 1.00 72.88 119 ASP A O 1
ATOM 939 N N . THR A 1 120 ? -22.973 4.674 35.594 1.00 67.31 120 THR A N 1
ATOM 940 C CA . THR A 1 120 ? -23.321 3.243 35.640 1.00 67.31 120 THR A CA 1
ATOM 941 C C . THR A 1 120 ? -22.855 2.546 36.926 1.00 67.31 120 THR A C 1
ATOM 943 O O . THR A 1 120 ? -23.253 1.410 37.171 1.00 67.31 120 THR A O 1
ATOM 946 N N . LEU A 1 121 ? -22.051 3.226 37.752 1.00 61.38 121 LEU A N 1
ATOM 947 C CA . LEU A 1 121 ? -21.514 2.783 39.038 1.00 61.38 121 LEU A CA 1
ATOM 948 C C . LEU A 1 121 ? -22.086 3.576 40.221 1.00 61.38 121 LEU A C 1
ATOM 950 O O . LEU A 1 121 ? -21.591 3.456 41.343 1.00 61.38 121 LEU A O 1
ATOM 954 N N . CYS A 1 122 ? -23.120 4.384 39.987 1.00 68.62 122 CYS A N 1
ATOM 955 C CA . CYS A 1 122 ? -23.799 5.184 40.997 1.00 68.62 122 CYS A CA 1
ATOM 956 C C . CYS A 1 122 ? -22.952 6.264 41.675 1.00 68.62 122 CYS A C 1
ATOM 958 O O . CYS A 1 122 ? -23.330 6.760 42.742 1.00 68.62 122 CYS A O 1
ATOM 960 N N . LYS A 1 123 ? -21.841 6.673 41.058 1.00 70.25 123 LYS A N 1
ATOM 961 C CA . LYS A 1 123 ? -21.089 7.856 41.483 1.00 70.25 123 LYS A CA 1
ATOM 962 C C . LYS A 1 123 ? -21.761 9.123 40.939 1.00 70.25 123 LYS A C 1
ATOM 964 O O . LYS A 1 123 ? -22.385 9.052 39.879 1.00 70.25 123 LYS A O 1
ATOM 969 N N . PRO A 1 124 ? -21.639 10.277 41.632 1.00 76.69 124 PRO A N 1
ATOM 970 C CA . PRO A 1 124 ? -22.109 11.554 41.107 1.00 76.69 124 PRO A CA 1
ATOM 971 C C . PRO A 1 124 ? -21.561 11.793 39.701 1.00 76.69 124 PRO A C 1
ATOM 973 O O . PRO A 1 124 ? -20.350 11.744 39.479 1.00 76.69 124 PRO A O 1
ATOM 976 N N . PHE A 1 125 ? -22.463 12.040 38.764 1.00 85.38 125 PHE A N 1
ATOM 977 C CA . PHE A 1 125 ? -22.164 12.249 37.357 1.00 85.38 125 PHE A CA 1
ATOM 978 C C . PHE A 1 125 ? -22.977 13.441 36.858 1.00 85.38 125 PHE A C 1
ATOM 980 O O . PHE A 1 125 ? -24.052 13.719 37.373 1.00 85.38 125 PHE A O 1
ATOM 987 N N . ASN A 1 126 ? -22.455 14.182 35.887 1.00 84.06 126 ASN A N 1
ATOM 988 C CA . ASN A 1 126 ? -23.121 15.370 35.346 1.00 84.06 126 ASN A CA 1
ATOM 989 C C . ASN A 1 126 ? -23.862 15.094 34.025 1.00 84.06 126 ASN A C 1
ATOM 991 O O . ASN A 1 126 ? -24.322 16.035 33.387 1.00 84.06 126 ASN A O 1
ATOM 995 N N . GLY A 1 127 ? -23.940 13.835 33.585 1.00 87.69 127 GLY A N 1
ATOM 996 C CA . GLY A 1 127 ? -24.614 13.436 32.348 1.00 87.69 127 GLY A CA 1
ATOM 997 C C . GLY A 1 127 ? -23.783 13.616 31.081 1.00 87.69 127 GLY A C 1
ATOM 998 O O . GLY A 1 127 ? -24.279 13.314 29.999 1.00 87.69 127 GLY A O 1
ATOM 999 N N . ILE A 1 128 ? -22.545 14.110 31.188 1.00 94.75 128 ILE A N 1
ATOM 1000 C CA . ILE A 1 128 ? -21.722 14.511 30.043 1.00 94.75 128 ILE A CA 1
ATOM 1001 C C . ILE A 1 128 ? -20.440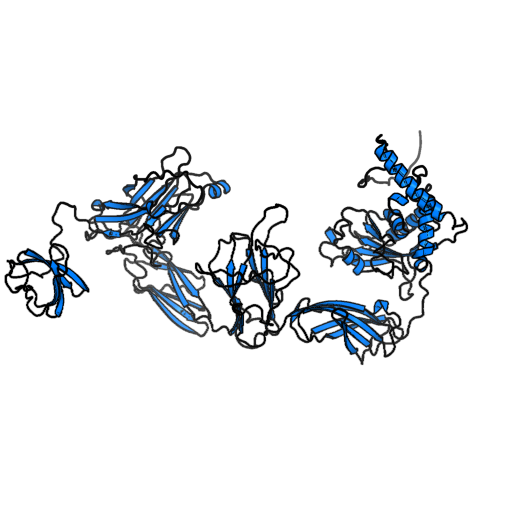 13.679 30.005 1.00 94.75 128 ILE A C 1
ATOM 1003 O O . ILE A 1 128 ? -19.619 13.714 30.920 1.00 94.75 128 ILE A O 1
ATOM 1007 N N . ILE A 1 129 ? -20.236 12.963 28.903 1.00 94.75 129 ILE A N 1
ATOM 1008 C CA . ILE A 1 129 ? -19.008 12.226 28.597 1.00 94.75 129 ILE A CA 1
ATOM 1009 C C . ILE A 1 129 ? -18.272 12.951 27.481 1.00 94.75 129 ILE A C 1
ATOM 1011 O O . ILE A 1 129 ? -18.877 13.394 26.511 1.00 94.75 129 ILE A O 1
ATOM 1015 N N . ARG A 1 130 ? -16.949 13.058 27.602 1.00 96.19 130 ARG A N 1
ATOM 1016 C CA . ARG A 1 130 ? -16.084 13.682 26.596 1.00 96.19 130 ARG A CA 1
ATOM 1017 C C . ARG A 1 130 ? -15.076 12.652 26.114 1.00 96.19 130 ARG A C 1
ATOM 1019 O O . ARG A 1 130 ? -14.323 12.113 26.924 1.00 96.19 130 ARG A O 1
ATOM 1026 N N . VAL A 1 131 ? -15.076 12.368 24.817 1.00 94.19 131 VAL A N 1
ATOM 1027 C CA . VAL A 1 131 ? -14.142 11.427 24.186 1.00 94.19 131 VAL A CA 1
ATOM 1028 C C . VAL A 1 131 ? -13.476 12.069 22.978 1.00 94.19 131 VAL A C 1
ATOM 1030 O O . VAL A 1 131 ? -14.103 12.815 22.229 1.00 94.19 131 VAL A O 1
ATOM 1033 N N . SER A 1 132 ? -12.192 11.774 22.782 1.00 93.94 132 SER A N 1
ATOM 1034 C CA . SER A 1 132 ? -11.456 12.271 21.621 1.00 93.94 132 SER A CA 1
ATOM 1035 C C . SER A 1 132 ? -11.723 11.383 20.409 1.00 93.94 132 SER A C 1
ATOM 1037 O O . SER A 1 132 ? -11.375 10.203 20.407 1.00 93.94 132 SER A O 1
ATOM 1039 N N . GLY A 1 133 ? -12.300 11.967 19.361 1.00 91.38 133 GLY A N 1
ATOM 1040 C CA . GLY A 1 133 ? -12.441 11.351 18.044 1.00 91.38 133 GLY A CA 1
ATOM 1041 C C . GLY A 1 133 ? -11.211 11.531 17.150 1.00 91.38 133 GLY A C 1
ATOM 1042 O O . GLY A 1 133 ? -11.210 11.043 16.026 1.00 91.38 133 GLY A O 1
ATOM 1043 N N . ALA A 1 134 ? -10.149 12.199 17.619 1.00 89.88 134 ALA A N 1
ATOM 1044 C CA . ALA A 1 134 ? -8.955 12.494 16.816 1.00 89.88 134 ALA A CA 1
ATOM 1045 C C . ALA A 1 134 ? -8.228 11.240 16.284 1.00 89.88 134 ALA A C 1
ATOM 1047 O O . ALA A 1 134 ? -7.501 11.322 15.300 1.00 89.88 134 ALA A O 1
ATOM 1048 N N . GLY A 1 135 ? -8.430 10.078 16.917 1.00 88.94 135 GLY A N 1
ATOM 1049 C CA . GLY A 1 135 ? -7.904 8.793 16.443 1.00 88.94 135 GLY A CA 1
ATOM 1050 C C . GLY A 1 135 ? -8.684 8.178 15.273 1.00 88.94 135 GLY A C 1
ATOM 1051 O O . GLY A 1 135 ? -8.230 7.192 14.696 1.00 88.94 135 GLY A O 1
ATOM 1052 N N . ILE A 1 136 ? -9.850 8.725 14.916 1.00 91.75 136 ILE A N 1
ATOM 1053 C CA . ILE A 1 136 ? -10.641 8.275 13.769 1.00 91.75 136 ILE A CA 1
ATOM 1054 C C . ILE A 1 136 ? -10.140 9.013 12.513 1.00 91.75 136 ILE A C 1
ATOM 1056 O O . ILE A 1 136 ? -10.175 10.247 12.491 1.00 91.75 136 ILE A O 1
ATOM 1060 N N . PRO A 1 137 ? -9.721 8.298 11.446 1.00 91.81 137 PRO A N 1
ATOM 1061 C CA . PRO A 1 137 ? -9.263 8.925 10.208 1.00 91.81 137 PRO A CA 1
ATOM 1062 C C . PRO A 1 137 ? -10.266 9.944 9.656 1.00 91.81 137 PRO A C 1
ATOM 1064 O O . PRO A 1 137 ? -11.470 9.676 9.577 1.00 91.81 137 PRO A O 1
ATOM 1067 N N . ASP A 1 138 ? -9.747 11.115 9.291 1.00 90.00 138 ASP A N 1
ATOM 1068 C CA . ASP A 1 138 ? -10.463 12.289 8.777 1.00 90.00 138 ASP A CA 1
ATOM 1069 C C . ASP A 1 138 ? -11.508 12.923 9.715 1.00 90.00 138 ASP A C 1
ATOM 1071 O O . ASP A 1 138 ? -12.101 13.934 9.346 1.00 90.00 138 ASP A O 1
ATOM 1075 N N . TYR A 1 139 ? -11.759 12.395 10.918 1.00 93.50 139 TYR A N 1
ATOM 1076 C CA . TYR A 1 139 ? -12.872 12.849 11.766 1.00 93.50 139 TYR A CA 1
ATOM 1077 C C . TYR A 1 139 ? -12.761 14.318 12.196 1.00 93.50 139 TYR A C 1
ATOM 1079 O O . TYR A 1 139 ? -13.754 15.046 12.208 1.00 93.50 139 TYR A O 1
ATOM 1087 N N . ALA A 1 140 ? -11.552 14.785 12.513 1.00 90.38 140 ALA A N 1
ATOM 1088 C CA . ALA A 1 140 ? -11.334 16.176 12.909 1.00 90.38 140 ALA A CA 1
ATOM 1089 C C . ALA A 1 140 ? -11.738 17.172 11.804 1.00 90.38 140 ALA A C 1
ATOM 1091 O O . ALA A 1 140 ? -12.224 18.260 12.101 1.00 90.38 140 ALA A O 1
ATOM 1092 N N . THR A 1 141 ? -11.571 16.786 10.537 1.00 89.88 141 THR A N 1
ATOM 1093 C CA . THR A 1 141 ? -11.882 17.624 9.371 1.00 89.88 141 THR A CA 1
ATOM 1094 C C . THR A 1 141 ? -13.314 17.416 8.882 1.00 89.88 141 THR A C 1
ATOM 1096 O O . THR A 1 141 ? -14.015 18.372 8.557 1.00 89.88 141 THR A O 1
ATOM 1099 N N . ASN A 1 142 ? -13.746 16.158 8.830 1.00 89.12 142 ASN A N 1
ATOM 1100 C CA . ASN A 1 142 ? -14.922 15.721 8.086 1.00 89.12 142 ASN A CA 1
ATOM 1101 C C . ASN A 1 142 ? -16.068 15.231 8.974 1.00 89.12 142 ASN A C 1
ATOM 1103 O O . ASN A 1 142 ? -17.162 15.022 8.453 1.00 89.12 142 ASN A O 1
ATOM 1107 N N . GLY A 1 143 ? -15.827 15.045 10.274 1.00 93.50 143 GLY A N 1
ATOM 1108 C CA . GLY A 1 143 ? -16.793 14.512 11.226 1.00 93.50 143 GLY A CA 1
ATOM 1109 C C . GLY A 1 143 ? -17.355 13.159 10.796 1.00 93.50 143 GLY A C 1
ATOM 1110 O O . GLY A 1 143 ? -16.594 12.222 10.514 1.00 93.50 143 GLY A O 1
ATOM 1111 N N . VAL A 1 144 ? -18.684 13.071 10.751 1.00 94.06 144 VAL A N 1
ATOM 1112 C CA . VAL A 1 144 ? -19.433 11.921 10.221 1.00 94.06 144 VAL A CA 1
ATOM 1113 C C . VAL A 1 144 ? -20.174 12.307 8.942 1.00 94.06 144 VAL A C 1
ATOM 1115 O O . VAL A 1 144 ? -20.453 13.482 8.713 1.00 94.06 144 VAL A O 1
ATOM 1118 N N . ASP A 1 145 ? -20.518 11.328 8.112 1.00 91.25 145 ASP A N 1
ATOM 1119 C CA . ASP A 1 145 ? -21.314 11.541 6.898 1.00 91.25 145 ASP A CA 1
ATOM 1120 C C . ASP A 1 145 ? -22.625 10.763 6.982 1.00 91.25 145 ASP A C 1
ATOM 1122 O O . ASP A 1 145 ? -22.609 9.546 7.154 1.00 91.25 145 ASP A O 1
ATOM 1126 N N . TYR A 1 146 ? -23.747 11.473 6.861 1.00 86.44 146 TYR A N 1
ATOM 1127 C CA . TYR A 1 146 ? -25.083 10.890 6.941 1.00 86.44 146 TYR A CA 1
ATOM 1128 C C . TYR A 1 146 ? -25.410 9.975 5.751 1.00 86.44 146 TYR A C 1
ATOM 1130 O O . TYR A 1 146 ? -26.035 8.936 5.931 1.00 86.44 146 TYR A O 1
ATOM 1138 N N . ASN A 1 147 ? -24.956 10.312 4.540 1.00 85.81 147 ASN A N 1
ATOM 1139 C CA . ASN A 1 147 ? -25.318 9.557 3.335 1.00 85.81 147 ASN A CA 1
ATOM 1140 C C . ASN A 1 147 ? -24.536 8.246 3.223 1.00 85.81 147 ASN A C 1
ATOM 1142 O O . ASN A 1 147 ? -25.061 7.236 2.758 1.00 85.81 147 ASN A O 1
ATOM 1146 N N . THR A 1 148 ? -23.263 8.269 3.623 1.00 87.75 148 THR A N 1
ATOM 1147 C CA . THR A 1 148 ? -22.369 7.104 3.536 1.00 87.75 148 THR A CA 1
ATOM 1148 C C . THR A 1 148 ? -22.222 6.359 4.862 1.00 87.75 148 THR A C 1
ATOM 1150 O O . THR A 1 148 ? -21.545 5.333 4.907 1.00 87.75 148 THR A O 1
ATOM 1153 N N . PHE A 1 149 ? -22.809 6.883 5.946 1.00 85.12 149 PHE A N 1
ATOM 1154 C CA . PHE A 1 149 ? -22.603 6.443 7.333 1.00 85.12 149 PHE A CA 1
ATOM 1155 C C . PHE A 1 149 ? -21.119 6.395 7.749 1.00 85.12 149 PHE A C 1
ATOM 1157 O O . PHE A 1 149 ? -20.738 5.739 8.725 1.00 85.12 149 PHE A O 1
ATOM 1164 N N . LYS A 1 150 ? -20.237 7.114 7.032 1.00 90.31 150 LYS A N 1
ATOM 1165 C CA . LYS A 1 150 ? -18.801 7.138 7.329 1.00 90.31 150 LYS A CA 1
ATOM 1166 C C . LYS A 1 150 ? -18.588 7.689 8.738 1.00 90.31 150 LYS A C 1
ATOM 1168 O O . LYS A 1 150 ? -19.079 8.758 9.092 1.00 90.31 150 LYS A O 1
ATOM 1173 N N . ASN A 1 151 ? -17.794 6.954 9.515 1.00 90.50 151 ASN A N 1
ATOM 1174 C CA . ASN A 1 151 ? -17.411 7.239 10.900 1.00 90.50 151 ASN A CA 1
ATOM 1175 C C . ASN A 1 151 ? -18.537 7.175 11.955 1.00 90.50 151 ASN A C 1
ATOM 1177 O O . ASN A 1 151 ? -18.192 7.246 13.131 1.00 90.50 151 ASN A O 1
ATOM 1181 N N . VAL A 1 152 ? -19.808 6.955 11.594 1.00 87.88 152 VAL A N 1
ATOM 1182 C CA . VAL A 1 152 ? -20.938 6.876 12.549 1.00 87.88 152 VAL A CA 1
ATOM 1183 C C . VAL A 1 152 ? -20.727 5.753 13.572 1.00 87.88 152 VAL A C 1
ATOM 1185 O O . VAL A 1 152 ? -20.513 6.038 14.750 1.00 87.88 152 VAL A O 1
ATOM 1188 N N . ASP A 1 153 ? -20.593 4.504 13.113 1.00 87.31 153 ASP A N 1
ATOM 1189 C CA . ASP A 1 153 ? -20.344 3.343 13.988 1.00 87.31 153 ASP A CA 1
ATOM 1190 C C . ASP A 1 153 ? -19.086 3.507 14.858 1.00 87.31 153 ASP A C 1
ATOM 1192 O O . ASP A 1 153 ? -19.000 2.998 15.975 1.00 87.31 153 ASP A O 1
ATOM 1196 N N . LYS A 1 154 ? -18.071 4.220 14.348 1.00 89.44 154 LYS A N 1
ATOM 1197 C CA . LYS A 1 154 ? -16.818 4.458 15.078 1.00 89.44 154 LYS A CA 1
ATOM 1198 C C . LYS A 1 154 ? -17.025 5.449 16.219 1.00 89.44 154 LYS A C 1
ATOM 1200 O O . LYS A 1 154 ? -16.475 5.234 17.292 1.00 89.44 154 LYS A O 1
ATOM 1205 N N . VAL A 1 155 ? -17.792 6.515 15.989 1.00 89.31 155 VAL A N 1
ATOM 1206 C CA . VAL A 1 155 ? -18.148 7.519 17.003 1.00 89.31 155 VAL A CA 1
ATOM 1207 C C . VAL A 1 155 ? -18.985 6.877 18.111 1.00 89.31 155 VAL A C 1
ATOM 1209 O O . VAL A 1 155 ? -18.655 7.035 19.285 1.00 89.31 155 VAL A O 1
ATOM 1212 N N . GLU A 1 156 ? -19.997 6.089 17.752 1.00 87.69 156 GLU A N 1
ATOM 1213 C CA . GLU A 1 156 ? -20.854 5.368 18.707 1.00 87.69 156 GLU A CA 1
ATOM 1214 C C . GLU A 1 156 ? -20.065 4.315 19.511 1.00 87.69 156 GLU A C 1
ATOM 1216 O O . GLU A 1 156 ? -20.265 4.133 20.718 1.00 87.69 156 GLU A O 1
ATOM 1221 N N . ALA A 1 157 ? -19.089 3.655 18.877 1.00 86.88 157 ALA A N 1
ATOM 1222 C CA . ALA A 1 157 ? -18.211 2.697 19.545 1.00 86.88 157 ALA A CA 1
ATOM 1223 C C . ALA A 1 157 ? -17.246 3.340 20.561 1.00 86.88 157 ALA A C 1
ATOM 1225 O O . ALA A 1 157 ? -16.801 2.649 21.481 1.00 86.88 157 ALA A O 1
ATOM 1226 N N . LEU A 1 158 ? -16.920 4.636 20.432 1.00 85.69 158 LEU A N 1
ATOM 1227 C CA . LEU A 1 158 ? -16.057 5.334 21.397 1.00 85.69 158 LEU A CA 1
ATOM 1228 C C . LEU A 1 158 ? -16.737 5.514 22.758 1.00 85.69 158 LEU A C 1
ATOM 1230 O O . LEU A 1 158 ? -16.063 5.488 23.790 1.00 85.69 158 LEU A O 1
ATOM 1234 N N . SER A 1 159 ? -18.052 5.736 22.778 1.00 88.56 159 SER A N 1
ATOM 1235 C CA . SER A 1 159 ? -18.805 5.933 24.015 1.00 88.56 159 SER A CA 1
ATOM 1236 C C . SER A 1 159 ? -20.298 5.749 23.783 1.00 88.56 159 SER A C 1
ATOM 1238 O O . SER A 1 159 ? -20.869 6.467 22.979 1.00 88.56 159 SER A O 1
ATOM 1240 N N . HIS A 1 160 ? -20.932 4.845 24.523 1.00 88.44 160 HIS A N 1
ATOM 1241 C CA . HIS A 1 160 ? -22.384 4.666 24.550 1.00 88.44 160 HIS A CA 1
ATOM 1242 C C . HIS A 1 160 ? -22.790 4.080 25.900 1.00 88.44 160 HIS A C 1
ATOM 1244 O O . HIS A 1 160 ? -22.004 3.370 26.538 1.00 88.44 160 HIS A O 1
ATOM 1250 N N . TRP A 1 161 ? -24.001 4.376 26.358 1.00 87.50 161 TRP A N 1
ATOM 1251 C CA . TRP A 1 161 ? -24.621 3.735 27.516 1.00 87.50 161 TRP A CA 1
ATOM 1252 C C . TRP A 1 161 ? -25.784 2.853 27.077 1.00 87.50 161 TRP A C 1
ATOM 1254 O O . TRP A 1 161 ? -26.277 2.964 25.959 1.00 87.50 161 TRP A O 1
ATOM 1264 N N . ASN A 1 162 ? -26.206 1.933 27.949 1.00 83.94 162 ASN A N 1
ATOM 1265 C CA . ASN A 1 162 ? -27.260 0.976 27.622 1.00 83.94 162 ASN A CA 1
ATOM 1266 C C . ASN A 1 162 ? -28.544 1.720 27.186 1.00 83.94 162 ASN A C 1
ATOM 1268 O O . ASN A 1 162 ? -29.163 2.368 28.040 1.00 83.94 162 ASN A O 1
ATOM 1272 N N . PRO A 1 163 ? -28.975 1.592 25.915 1.00 84.50 163 PRO A N 1
ATOM 1273 C CA . PRO A 1 163 ? -30.103 2.349 25.381 1.00 84.50 163 PRO A CA 1
ATOM 1274 C C . PRO A 1 163 ? -31.451 1.901 25.949 1.00 84.50 163 PRO A C 1
ATOM 1276 O O . PRO A 1 163 ? -32.453 2.571 25.752 1.00 84.50 163 PRO A O 1
ATOM 1279 N N . LYS A 1 164 ? -31.494 0.810 26.724 1.00 82.25 164 LYS A N 1
ATOM 1280 C CA . LYS A 1 164 ? -32.663 0.446 27.540 1.00 82.25 164 LYS A CA 1
ATOM 1281 C C . LYS A 1 164 ? -32.818 1.306 28.791 1.00 82.25 164 LYS A C 1
ATOM 1283 O O . LYS A 1 164 ? -33.890 1.303 29.377 1.00 82.25 164 LYS A O 1
ATOM 1288 N N . LYS A 1 165 ? -31.757 1.991 29.237 1.00 80.38 165 LYS A N 1
ATOM 1289 C CA . LYS A 1 165 ? -31.727 2.773 30.490 1.00 80.38 165 LYS A CA 1
ATOM 1290 C C . LYS A 1 165 ? -31.506 4.273 30.286 1.00 80.38 165 LYS A C 1
ATOM 1292 O O . LYS A 1 165 ? -31.896 5.055 31.149 1.00 80.38 165 LYS A O 1
ATOM 1297 N N . TYR A 1 166 ? -30.868 4.663 29.184 1.00 87.00 166 TYR A N 1
ATOM 1298 C CA . TYR A 1 166 ? -30.508 6.050 28.899 1.00 87.00 166 TYR A CA 1
ATOM 1299 C C . TYR A 1 166 ? -30.761 6.394 27.435 1.00 87.00 166 TYR A C 1
ATOM 1301 O O . TYR A 1 166 ? -30.554 5.559 26.557 1.00 87.00 166 TYR A O 1
ATOM 1309 N N . VAL A 1 167 ? -31.142 7.641 27.168 1.00 91.12 167 VAL A N 1
ATOM 1310 C CA . VAL A 1 167 ? -31.128 8.192 25.811 1.00 91.12 167 VAL A CA 1
ATOM 1311 C C . VAL A 1 167 ? -29.715 8.693 25.514 1.00 91.12 167 VAL A C 1
ATOM 1313 O O . VAL A 1 167 ? -29.247 9.640 26.152 1.00 91.12 167 VAL A O 1
ATOM 1316 N N . ASN A 1 168 ? -29.030 8.051 24.568 1.00 94.25 168 ASN A N 1
ATOM 1317 C CA . ASN A 1 168 ? -27.695 8.460 24.132 1.00 94.25 168 ASN A CA 1
ATOM 1318 C C . ASN A 1 168 ? -27.791 9.604 23.115 1.00 94.25 168 ASN A C 1
ATOM 1320 O O . ASN A 1 168 ? -28.540 9.512 22.140 1.00 94.25 168 ASN A O 1
ATOM 1324 N N . VAL A 1 169 ? -27.018 10.669 23.334 1.00 97.50 169 VAL A N 1
ATOM 1325 C CA . VAL A 1 169 ? -26.903 11.811 22.416 1.00 97.50 169 VAL A CA 1
ATOM 1326 C C . VAL A 1 169 ? -25.432 12.069 22.114 1.00 97.50 169 VAL A C 1
ATOM 1328 O O . VAL A 1 169 ? -24.698 12.562 22.968 1.00 97.50 169 VAL A O 1
ATOM 1331 N N . TRP A 1 170 ? -24.986 11.767 20.901 1.00 98.00 170 TRP A N 1
ATOM 1332 C CA . TRP A 1 170 ? -23.645 12.090 20.422 1.00 98.00 170 TRP A CA 1
ATOM 1333 C C . TRP A 1 170 ? -23.613 13.487 19.821 1.00 98.00 170 TRP A C 1
ATOM 1335 O O . TRP A 1 170 ? -24.401 13.805 18.938 1.00 98.00 170 TRP A O 1
ATOM 1345 N N . ILE A 1 171 ? -22.671 14.315 20.265 1.00 97.56 171 ILE A N 1
ATOM 1346 C CA . ILE A 1 171 ? -22.380 15.608 19.645 1.00 97.56 171 ILE A CA 1
ATOM 1347 C C . ILE A 1 171 ? -21.032 15.497 18.947 1.00 97.56 171 ILE A C 1
ATOM 1349 O O . ILE A 1 171 ? -20.002 15.316 19.603 1.00 97.56 171 ILE A O 1
ATOM 1353 N N . VAL A 1 172 ? -21.048 15.601 17.621 1.00 97.12 172 VAL A N 1
ATOM 1354 C CA . VAL A 1 172 ? -19.871 15.419 16.764 1.00 97.12 172 VAL A CA 1
ATOM 1355 C C . VAL A 1 172 ? -19.339 16.745 16.221 1.00 97.12 172 VAL A C 1
ATOM 1357 O O . VAL A 1 172 ? -20.014 17.775 16.248 1.00 97.12 172 VAL A O 1
ATOM 1360 N N . THR A 1 173 ? -18.104 16.727 15.712 1.00 94.69 173 THR A N 1
ATOM 1361 C CA . THR A 1 173 ? -17.419 17.909 15.151 1.00 94.69 173 THR A CA 1
ATOM 1362 C C . THR A 1 173 ? -18.199 18.563 14.013 1.00 94.69 173 THR A C 1
ATOM 1364 O O . THR A 1 173 ? -18.228 19.794 13.920 1.00 94.69 173 THR A O 1
ATOM 1367 N N . LYS A 1 174 ? -18.781 17.724 13.152 1.00 93.31 174 LYS A N 1
ATOM 1368 C CA . LYS A 1 174 ? -19.580 18.077 11.983 1.00 93.31 174 LYS A CA 1
ATOM 1369 C C . LYS A 1 174 ? -20.361 16.849 11.502 1.00 93.31 174 LYS A C 1
ATOM 1371 O O . LYS A 1 174 ? -19.858 15.729 11.608 1.00 93.31 174 LYS A O 1
ATOM 1376 N N . ILE A 1 175 ? -21.535 17.056 10.921 1.00 94.06 175 ILE A N 1
ATOM 1377 C CA . ILE A 1 175 ? -22.234 16.058 10.107 1.00 94.06 175 ILE A CA 1
ATOM 1378 C C . ILE A 1 175 ? -22.254 16.548 8.655 1.00 94.06 175 ILE A C 1
ATOM 1380 O O . ILE A 1 175 ? -22.622 17.684 8.361 1.00 94.06 175 ILE A O 1
ATOM 1384 N N . GLN A 1 176 ? -21.821 15.710 7.716 1.00 90.62 176 GLN A N 1
ATOM 1385 C CA . GLN A 1 176 ? -21.985 15.992 6.293 1.00 90.62 176 GLN A CA 1
ATOM 1386 C C . GLN A 1 176 ? -23.404 15.636 5.867 1.00 90.62 176 GLN A C 1
ATOM 1388 O O . GLN A 1 176 ? -23.897 14.557 6.191 1.00 90.62 176 GLN A O 1
ATOM 1393 N N . ASN A 1 177 ? -24.026 16.535 5.103 1.00 83.00 177 ASN A N 1
ATOM 1394 C CA . ASN A 1 177 ? -25.340 16.342 4.482 1.00 83.00 177 ASN A CA 1
ATOM 1395 C C . ASN A 1 177 ? -26.533 16.237 5.454 1.00 83.00 177 ASN A C 1
ATOM 1397 O O . ASN A 1 177 ? -27.638 15.938 5.013 1.00 83.00 177 ASN A O 1
ATOM 1401 N N . ALA A 1 178 ? -26.346 16.520 6.747 1.00 86.06 178 ALA A N 1
ATOM 1402 C CA . ALA A 1 178 ? -27.424 16.601 7.732 1.00 86.06 178 ALA A CA 1
ATOM 1403 C C . ALA A 1 178 ? -27.038 17.521 8.903 1.00 86.06 178 ALA A C 1
ATOM 1405 O O . ALA A 1 178 ? -25.867 17.836 9.098 1.00 86.06 178 ALA A O 1
ATOM 1406 N N . ALA A 1 179 ? -28.028 17.955 9.685 1.00 83.44 179 ALA A N 1
ATOM 1407 C CA . ALA A 1 179 ? -27.824 18.724 10.920 1.00 83.44 179 ALA A CA 1
ATOM 1408 C C . ALA A 1 179 ? -27.915 17.847 12.188 1.00 83.44 179 ALA A C 1
ATOM 1410 O O . ALA A 1 179 ? -27.393 18.207 13.244 1.00 83.44 179 ALA A O 1
ATOM 1411 N N . GLY A 1 180 ? -28.554 16.688 12.056 1.00 91.44 180 GLY A N 1
ATOM 1412 C CA . GLY A 1 180 ? -28.729 15.652 13.060 1.00 91.44 180 GLY A CA 1
ATOM 1413 C C . GLY A 1 180 ? -29.357 14.420 12.409 1.00 91.44 180 GLY A C 1
ATOM 1414 O O . GLY A 1 180 ? -29.813 14.495 11.266 1.00 91.44 180 GLY A O 1
ATOM 1415 N N . PHE A 1 181 ? -29.314 13.290 13.105 1.00 91.81 181 PHE A N 1
ATOM 1416 C CA . PHE A 1 181 ? -30.105 12.107 12.777 1.00 91.81 181 PHE A CA 1
ATOM 1417 C C . PHE A 1 181 ? -30.330 11.253 14.028 1.00 91.81 181 PHE A C 1
ATOM 1419 O O . PHE A 1 181 ? -29.539 11.296 14.975 1.00 91.81 181 PHE A O 1
ATOM 1426 N N . ALA A 1 182 ? -31.386 10.445 14.023 1.00 91.19 182 ALA A N 1
ATOM 1427 C CA . ALA A 1 182 ? -31.730 9.554 15.122 1.00 91.19 182 ALA A CA 1
ATOM 1428 C C . ALA A 1 182 ? -32.321 8.233 14.638 1.00 91.19 182 ALA A C 1
ATOM 1430 O O . ALA A 1 182 ? -32.856 8.122 13.532 1.00 91.19 182 ALA A O 1
ATOM 1431 N N . ASN A 1 183 ? -32.248 7.219 15.497 1.00 88.75 183 ASN A N 1
ATOM 1432 C CA . ASN A 1 183 ? -32.918 5.952 15.241 1.00 88.75 183 ASN A CA 1
ATOM 1433 C C . ASN A 1 183 ? -34.414 6.057 15.557 1.00 88.75 183 ASN A C 1
ATOM 1435 O O . ASN A 1 183 ? -34.812 6.602 16.585 1.00 88.75 183 ASN A O 1
ATOM 1439 N N . VAL A 1 184 ? -35.241 5.461 14.698 1.00 84.19 184 VAL A N 1
ATOM 1440 C CA . VAL A 1 184 ? -36.670 5.257 14.961 1.00 84.19 184 VAL A CA 1
ATOM 1441 C C . VAL A 1 184 ? -36.857 3.829 15.489 1.00 84.19 184 VAL A C 1
ATOM 1443 O O . VAL A 1 184 ? -36.270 2.907 14.915 1.00 84.19 184 VAL A O 1
ATOM 1446 N N . PRO A 1 185 ? -37.657 3.600 16.547 1.00 77.06 185 PRO A N 1
ATOM 1447 C CA . PRO A 1 185 ? -37.917 2.278 17.124 1.00 77.06 185 PRO A CA 1
ATOM 1448 C C . PRO A 1 185 ? -38.823 1.396 16.237 1.00 77.06 185 PRO A C 1
ATOM 1450 O O . PRO A 1 185 ? -39.862 0.900 16.667 1.00 77.06 185 PRO A O 1
ATOM 1453 N N . THR A 1 186 ? -38.440 1.195 14.975 1.00 64.62 186 THR A N 1
ATOM 1454 C CA . THR A 1 186 ? -39.130 0.345 13.995 1.00 64.62 186 THR A CA 1
ATOM 1455 C C . THR A 1 186 ? -38.125 -0.586 13.308 1.00 64.62 186 THR A C 1
ATOM 1457 O O . THR A 1 186 ? -37.159 -0.116 12.710 1.00 64.62 186 THR A O 1
ATOM 1460 N N . GLY A 1 187 ? -38.355 -1.904 13.330 1.00 59.12 187 GLY A N 1
ATOM 1461 C CA . GLY A 1 187 ? -37.537 -2.870 12.581 1.00 59.12 187 GLY A CA 1
ATOM 1462 C C . GLY A 1 187 ? -36.128 -3.106 13.154 1.00 59.12 187 GLY A C 1
ATOM 1463 O O . GLY A 1 187 ? -35.991 -3.553 14.287 1.00 59.12 187 GLY A O 1
ATOM 1464 N N . THR A 1 188 ? -35.087 -2.876 12.342 1.00 49.53 188 THR A N 1
ATOM 1465 C CA . THR A 1 188 ? -33.684 -3.318 12.533 1.00 49.53 188 THR A CA 1
ATOM 1466 C C . THR A 1 188 ? -32.898 -2.600 13.640 1.00 49.53 188 THR A C 1
ATOM 1468 O O . THR A 1 188 ? -31.835 -3.079 14.033 1.00 49.53 188 THR A O 1
ATOM 1471 N N . TYR A 1 189 ? -33.394 -1.469 14.148 1.00 59.12 189 TYR A N 1
ATOM 1472 C CA . TYR A 1 189 ? -32.779 -0.718 15.245 1.00 59.12 189 TYR A CA 1
ATOM 1473 C C . TYR A 1 189 ? -33.645 -0.852 16.494 1.00 59.12 189 TYR A C 1
ATOM 1475 O O . TYR A 1 189 ? -34.670 -0.184 16.631 1.00 59.12 189 TYR A O 1
ATOM 1483 N N . SER A 1 190 ? -33.234 -1.748 17.394 1.00 71.06 190 SER A N 1
ATOM 1484 C CA . SER A 1 190 ? -33.894 -1.956 18.680 1.00 71.06 190 SER A CA 1
ATOM 1485 C C . SER A 1 190 ? -33.099 -1.357 19.841 1.00 71.06 190 SER A C 1
ATOM 1487 O O . SER A 1 190 ? -31.931 -1.005 19.684 1.00 71.06 190 SER A O 1
ATOM 1489 N N . LEU A 1 191 ? -33.691 -1.316 21.040 1.00 70.62 191 LEU A N 1
ATOM 1490 C CA . LEU A 1 191 ? -32.963 -0.983 22.275 1.00 70.62 191 LEU A CA 1
ATOM 1491 C C . LEU A 1 191 ? -31.863 -2.005 22.630 1.00 70.62 191 LEU A C 1
ATOM 1493 O O . LEU A 1 191 ? -31.171 -1.842 23.631 1.00 70.62 191 LEU A O 1
ATOM 1497 N N . ASP A 1 192 ? -31.705 -3.082 21.856 1.00 76.94 192 ASP A N 1
ATOM 1498 C CA . ASP A 1 192 ? -30.570 -4.002 21.972 1.00 76.94 192 ASP A CA 1
ATOM 1499 C C . ASP A 1 192 ? -29.345 -3.525 21.178 1.00 76.94 192 ASP A C 1
ATOM 1501 O O . ASP A 1 192 ? -28.243 -4.024 21.405 1.00 76.94 192 ASP A O 1
ATOM 1505 N N . ASN A 1 193 ? -29.513 -2.568 20.259 1.00 80.56 193 ASN A N 1
ATOM 1506 C CA . ASN A 1 193 ? -28.409 -2.001 19.498 1.00 80.56 193 ASN A CA 1
ATOM 1507 C C . ASN A 1 193 ? -27.704 -0.910 20.329 1.00 80.56 193 ASN A C 1
ATOM 1509 O O . ASN A 1 193 ? -28.340 0.097 20.638 1.00 80.56 193 ASN A O 1
ATOM 1513 N N . PRO A 1 194 ? -26.404 -1.047 20.661 1.00 78.25 194 PRO A N 1
ATOM 1514 C CA . PRO A 1 194 ? -25.663 -0.028 21.410 1.00 78.25 194 PRO A CA 1
ATOM 1515 C C . PRO A 1 194 ? -25.572 1.334 20.701 1.00 78.25 194 PRO A C 1
ATOM 1517 O O . PRO A 1 194 ? -25.378 2.339 21.379 1.00 78.25 194 PRO A O 1
ATOM 1520 N N . GLY A 1 195 ? -25.737 1.372 19.375 1.00 83.62 195 GLY A N 1
ATOM 1521 C CA . GLY A 1 195 ? -25.813 2.599 18.576 1.00 83.62 195 GLY A CA 1
ATOM 1522 C C . GLY A 1 195 ? -27.184 3.284 18.590 1.00 83.62 195 GLY A C 1
ATOM 1523 O O . GLY A 1 195 ? -27.361 4.295 17.928 1.00 83.62 195 GLY A O 1
ATOM 1524 N N . PHE A 1 196 ? -28.179 2.760 19.320 1.00 87.81 196 PHE A N 1
ATOM 1525 C CA . PHE A 1 196 ? -29.503 3.383 19.388 1.00 87.81 196 PHE A CA 1
ATOM 1526 C C . PHE A 1 196 ? -29.449 4.728 20.137 1.00 87.81 196 PHE A C 1
ATOM 1528 O O . PHE A 1 196 ? -29.207 4.772 21.350 1.00 87.81 196 PHE A O 1
ATOM 1535 N N . GLY A 1 197 ? -29.707 5.826 19.424 1.00 92.12 197 GLY A N 1
ATOM 1536 C CA . GLY A 1 197 ? -29.738 7.173 19.984 1.00 92.12 197 GLY A CA 1
ATOM 1537 C C . GLY A 1 197 ? -29.787 8.278 18.926 1.00 92.12 197 GLY A C 1
ATOM 1538 O O . GLY A 1 197 ? -30.348 8.106 17.844 1.00 92.12 197 GLY A O 1
ATOM 1539 N N . ILE A 1 198 ? -29.241 9.440 19.288 1.00 95.50 198 ILE A N 1
ATOM 1540 C CA . ILE A 1 198 ? -29.262 10.670 18.488 1.00 95.50 198 ILE A CA 1
ATOM 1541 C C . ILE A 1 198 ? -27.830 11.116 18.197 1.00 95.50 198 ILE A C 1
ATOM 1543 O O . ILE A 1 198 ? -27.032 11.234 19.123 1.00 95.50 198 ILE A O 1
ATOM 1547 N N . VAL A 1 199 ? -27.524 11.478 16.953 1.00 96.12 199 VAL A N 1
ATOM 1548 C CA . VAL A 1 199 ? -26.268 12.135 16.570 1.00 96.12 199 VAL A CA 1
ATOM 1549 C C . VAL A 1 199 ? -26.565 13.563 16.112 1.00 96.12 199 VAL A C 1
ATOM 1551 O O . VAL A 1 199 ? -27.380 13.781 15.221 1.00 96.12 199 VAL A O 1
ATOM 1554 N N . LEU A 1 200 ? -25.903 14.549 16.719 1.00 96.38 200 LEU A N 1
ATOM 1555 C CA . LEU A 1 200 ? -26.076 15.977 16.446 1.00 96.38 200 LEU A CA 1
ATOM 1556 C C . LEU A 1 200 ? -24.776 16.623 15.991 1.00 96.38 200 LEU A C 1
ATOM 1558 O O . LEU A 1 200 ? -23.702 16.390 16.552 1.00 96.38 200 LEU A O 1
ATOM 1562 N N . ASP A 1 201 ? -24.897 17.521 15.020 1.00 93.62 201 ASP A N 1
ATOM 1563 C CA . ASP A 1 201 ? -23.825 18.447 14.693 1.00 93.62 201 ASP A CA 1
ATOM 1564 C C . ASP A 1 201 ? -23.678 19.472 15.830 1.00 93.62 201 ASP A C 1
ATOM 1566 O O . ASP A 1 201 ? -24.664 20.064 16.283 1.00 93.62 201 ASP A O 1
ATOM 1570 N N . ARG A 1 202 ? -22.443 19.721 16.286 1.00 93.12 202 ARG A N 1
ATOM 1571 C CA . ARG A 1 202 ? -22.146 20.709 17.340 1.00 93.12 202 ARG A CA 1
ATOM 1572 C C . ARG A 1 202 ? -22.724 22.103 17.076 1.00 93.12 202 ARG A C 1
ATOM 1574 O O . ARG A 1 2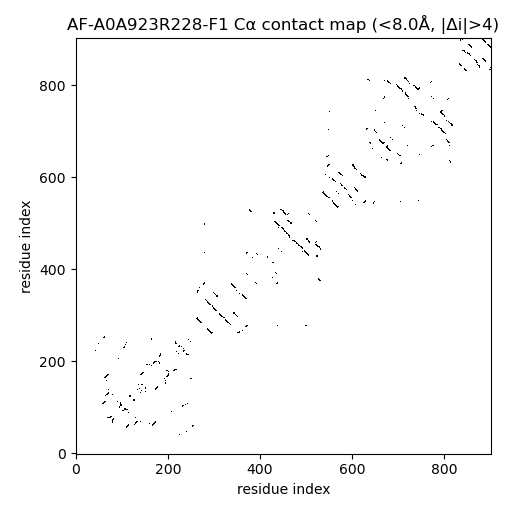02 ? -22.936 22.854 18.026 1.00 93.12 202 ARG A O 1
ATOM 1581 N N . SER A 1 203 ? -22.928 22.472 15.812 1.00 89.62 203 SER A N 1
ATOM 1582 C CA . SER A 1 203 ? -23.457 23.772 15.405 1.00 89.62 203 SER A CA 1
ATOM 1583 C C . SER A 1 203 ? -24.988 23.816 15.373 1.00 89.62 203 SER A C 1
ATOM 1585 O O . SER A 1 203 ? -25.542 24.907 15.274 1.00 89.62 203 SER A O 1
ATOM 1587 N N . ASN A 1 204 ? -25.674 22.675 15.512 1.00 88.75 204 ASN A N 1
ATOM 1588 C CA . ASN A 1 204 ? -27.127 22.547 15.347 1.00 88.75 204 ASN A CA 1
ATOM 1589 C C . ASN A 1 204 ? -27.814 21.893 16.561 1.00 88.75 204 ASN A C 1
ATOM 1591 O O . ASN A 1 204 ? -28.734 21.093 16.421 1.00 88.75 204 ASN A O 1
ATOM 1595 N N . LEU A 1 205 ? -27.401 22.251 17.782 1.00 87.00 205 LEU A N 1
ATOM 1596 C CA . LEU A 1 205 ? -27.897 21.626 19.021 1.00 87.00 205 LEU A CA 1
ATOM 1597 C C . LEU A 1 205 ? -29.420 21.715 19.222 1.00 87.00 205 LEU A C 1
ATOM 1599 O O . LEU A 1 205 ? -29.994 20.876 19.909 1.00 87.00 205 LEU A O 1
ATOM 1603 N N . LEU A 1 206 ? -30.092 22.720 18.649 1.00 85.50 206 LEU A N 1
ATOM 1604 C CA . LEU A 1 206 ? -31.549 22.871 18.766 1.00 85.50 206 LEU A CA 1
ATOM 1605 C C . LEU A 1 206 ? -32.329 21.801 17.991 1.00 85.50 206 LEU A C 1
ATOM 1607 O O . LEU A 1 206 ? -33.489 21.554 18.317 1.00 85.50 206 LEU A O 1
ATOM 1611 N N . ASN A 1 207 ? -31.697 21.113 17.037 1.00 87.69 207 ASN A N 1
ATOM 1612 C CA . ASN A 1 207 ? -32.330 20.021 16.301 1.00 87.69 207 ASN A CA 1
ATOM 1613 C C . ASN A 1 207 ? -32.612 18.803 17.187 1.00 87.69 207 ASN A C 1
ATOM 1615 O O . ASN A 1 207 ? -33.397 17.946 16.797 1.00 87.69 207 ASN A O 1
ATOM 1619 N N . ILE A 1 208 ? -32.067 18.758 18.409 1.00 91.50 208 ILE A N 1
ATOM 1620 C CA . ILE A 1 208 ? -32.360 17.703 19.383 1.00 91.50 208 ILE A CA 1
ATOM 1621 C C . ILE A 1 208 ? -33.862 17.474 19.589 1.00 91.50 208 ILE A C 1
ATOM 1623 O O . ILE A 1 208 ? -34.264 16.343 19.823 1.00 91.50 208 ILE A O 1
ATOM 1627 N N . GLY A 1 209 ? -34.705 18.510 19.487 1.00 88.31 209 GLY A N 1
ATOM 1628 C CA . GLY A 1 209 ? -36.157 18.351 19.602 1.00 88.31 209 GLY A CA 1
ATOM 1629 C C . GLY A 1 209 ? -36.742 17.486 18.482 1.00 88.31 209 GLY A C 1
ATOM 1630 O O . GLY A 1 209 ? -37.515 16.572 18.758 1.00 88.31 209 GLY A O 1
ATOM 1631 N N . HIS A 1 210 ? -36.323 17.745 17.241 1.00 87.00 210 HIS A N 1
ATOM 1632 C CA . HIS A 1 210 ? -36.710 16.974 16.055 1.00 87.00 210 HIS A CA 1
ATOM 1633 C C . HIS A 1 210 ? -36.243 15.525 16.173 1.00 87.00 210 HIS A C 1
ATOM 1635 O O . HIS A 1 210 ? -37.050 14.600 16.110 1.00 87.00 210 HIS A O 1
ATOM 1641 N N . GLU A 1 211 ? -34.954 15.337 16.456 1.00 92.06 211 GLU A N 1
ATOM 1642 C CA . GLU A 1 211 ? -34.350 14.009 16.567 1.00 92.06 211 GLU A CA 1
ATOM 1643 C C . GLU A 1 211 ? -34.925 13.188 17.727 1.00 92.06 211 GLU A C 1
ATOM 1645 O O . GLU A 1 211 ? -35.120 11.978 17.622 1.00 92.06 211 GLU A O 1
ATOM 1650 N N . MET A 1 212 ? -35.276 13.843 18.834 1.00 91.75 212 MET A N 1
ATOM 1651 C CA . MET A 1 212 ? -35.954 13.176 19.939 1.00 91.75 212 MET A CA 1
ATOM 1652 C C . MET A 1 212 ? -37.350 12.696 19.525 1.00 91.75 212 MET A C 1
ATOM 1654 O O . MET A 1 212 ? -37.778 11.638 19.969 1.00 91.75 212 MET A O 1
ATOM 1658 N N . GLY A 1 213 ? -38.044 13.394 18.621 1.00 89.06 213 GLY A N 1
ATOM 1659 C CA . GLY A 1 213 ? -39.285 12.902 18.014 1.00 89.06 213 GLY A CA 1
ATOM 1660 C C . GLY A 1 213 ? -39.128 11.509 17.392 1.00 89.06 213 GLY A C 1
ATOM 1661 O O . GLY A 1 213 ? -39.955 10.627 17.639 1.00 89.06 213 GLY A O 1
ATOM 1662 N N . HIS A 1 214 ? -38.033 11.286 16.661 1.00 87.50 214 HIS A N 1
ATOM 1663 C CA . HIS A 1 214 ? -37.717 9.997 16.041 1.00 87.50 214 HIS A CA 1
ATOM 1664 C C . HIS A 1 214 ? -37.490 8.879 17.063 1.00 87.50 214 HIS A C 1
ATOM 1666 O O . HIS A 1 214 ? -38.049 7.794 16.896 1.00 87.50 214 HIS A O 1
ATOM 1672 N N . ILE A 1 215 ? -36.786 9.156 18.168 1.00 89.00 215 ILE A N 1
ATOM 1673 C CA . ILE A 1 215 ? -36.608 8.194 19.275 1.00 89.00 215 ILE A CA 1
ATOM 1674 C C . ILE A 1 215 ? -37.956 7.700 19.810 1.00 89.00 215 ILE A C 1
ATOM 1676 O O . ILE A 1 215 ? -38.101 6.525 20.144 1.00 89.00 215 ILE A O 1
ATOM 1680 N N . PHE A 1 216 ? -38.964 8.575 19.841 1.00 87.75 216 PHE A N 1
ATOM 1681 C CA . PHE A 1 216 ? -40.322 8.252 20.279 1.00 87.75 216 PHE A CA 1
ATOM 1682 C C . PHE A 1 216 ? -41.251 7.807 19.135 1.00 87.75 216 PHE A C 1
ATOM 1684 O O . PHE A 1 216 ? -42.474 7.803 19.285 1.00 87.75 216 PHE A O 1
ATOM 1691 N N . GLY A 1 217 ? -40.689 7.345 18.017 1.00 82.00 217 GLY A N 1
ATOM 1692 C CA . GLY A 1 217 ? -41.439 6.651 16.971 1.00 82.00 217 GLY A CA 1
ATOM 1693 C C . GLY A 1 217 ? -42.061 7.551 15.913 1.00 82.00 217 GLY A C 1
ATOM 1694 O O . GLY A 1 217 ? -42.795 7.035 15.074 1.00 82.00 217 GLY A O 1
ATOM 1695 N N . LEU A 1 218 ? -41.788 8.858 15.924 1.00 83.75 218 LEU A N 1
ATOM 1696 C CA . LEU A 1 218 ? -42.247 9.734 14.849 1.00 83.75 218 LEU A CA 1
ATOM 1697 C C . LEU A 1 218 ? -41.399 9.527 13.597 1.00 83.75 218 LEU A C 1
ATOM 1699 O O . LEU A 1 218 ? -40.174 9.517 13.669 1.00 83.75 218 LEU A O 1
ATOM 1703 N N . GLN A 1 219 ? -42.032 9.431 12.437 1.00 79.44 219 GLN A N 1
ATOM 1704 C CA . GLN A 1 219 ? -41.400 9.691 11.146 1.00 79.44 219 GLN A CA 1
ATOM 1705 C C . GLN A 1 219 ? -41.634 11.154 10.748 1.00 79.44 219 GLN A C 1
ATOM 1707 O O . GLN A 1 219 ? -42.422 11.861 11.380 1.00 79.44 219 GLN A O 1
ATOM 1712 N N . HIS A 1 220 ? -40.946 11.639 9.710 1.00 75.94 220 HIS A N 1
ATOM 1713 C CA . HIS A 1 220 ? -41.110 13.027 9.260 1.00 75.94 220 HIS A CA 1
ATOM 1714 C C . HIS A 1 220 ? -42.568 13.345 8.894 1.00 75.94 220 HIS A C 1
ATOM 1716 O O . HIS A 1 220 ? -43.057 14.431 9.199 1.00 75.94 220 HIS A O 1
ATOM 1722 N N . GLU A 1 221 ? -43.286 12.387 8.304 1.00 68.38 221 GLU A N 1
ATOM 1723 C CA . GLU A 1 221 ? -44.717 12.515 8.007 1.00 68.38 221 GLU A CA 1
ATOM 1724 C C . GLU A 1 221 ? -45.625 12.576 9.247 1.00 68.38 221 GLU A C 1
ATOM 1726 O O . GLU A 1 221 ? -46.731 13.107 9.155 1.00 68.38 221 GLU A O 1
ATOM 1731 N N . ASP A 1 222 ? -45.180 12.066 10.399 1.00 66.75 222 ASP A N 1
ATOM 1732 C CA . ASP A 1 222 ? -45.995 11.978 11.616 1.00 66.75 222 ASP A CA 1
ATOM 1733 C C . ASP A 1 222 ? -45.926 13.259 12.463 1.00 66.75 222 ASP A C 1
ATOM 1735 O O . ASP A 1 222 ? -46.837 13.538 13.242 1.00 66.75 222 ASP A O 1
ATOM 1739 N N . MET A 1 223 ? -44.855 14.052 12.324 1.00 66.06 223 MET A N 1
ATOM 1740 C CA . MET A 1 223 ? -44.604 15.241 13.155 1.00 66.06 223 MET A CA 1
ATOM 1741 C C . MET A 1 223 ? -45.693 16.317 12.986 1.00 66.06 223 MET A C 1
ATOM 1743 O O . MET A 1 223 ? -46.126 16.932 13.967 1.00 66.06 223 MET A O 1
ATOM 1747 N N . ASN A 1 224 ? -46.219 16.475 11.765 1.00 60.62 224 ASN A N 1
ATOM 1748 C CA . ASN A 1 224 ? -47.227 17.482 11.422 1.00 60.62 224 ASN A CA 1
ATOM 1749 C C . ASN A 1 224 ? -48.477 16.879 10.757 1.00 60.62 224 ASN A C 1
ATOM 1751 O O . ASN A 1 224 ? -48.888 17.280 9.668 1.00 60.62 224 ASN A O 1
ATOM 1755 N N . CYS A 1 225 ? -49.085 15.890 11.408 1.00 59.97 225 CYS A N 1
ATOM 1756 C CA . CYS A 1 225 ? -50.294 15.233 10.906 1.00 59.97 225 CYS A CA 1
ATOM 1757 C C . CYS A 1 225 ? -51.525 16.140 10.775 1.00 59.97 225 CYS A C 1
ATOM 1759 O O . CYS A 1 225 ? -52.482 15.784 10.085 1.00 59.97 225 CYS A O 1
ATOM 1761 N N . ASP A 1 226 ? -51.497 17.307 11.420 1.00 57.00 226 ASP A N 1
ATOM 1762 C CA . ASP A 1 226 ? -52.468 18.372 11.222 1.00 57.00 226 ASP A CA 1
ATOM 1763 C C . ASP A 1 226 ? -51.743 19.685 10.889 1.00 57.00 226 ASP A C 1
ATOM 1765 O O . ASP A 1 226 ? -51.383 20.436 11.799 1.00 57.00 226 ASP A O 1
ATOM 1769 N N . PRO A 1 227 ? -51.562 19.999 9.593 1.00 57.28 227 PRO A N 1
ATOM 1770 C CA . PRO A 1 227 ? -50.854 21.200 9.165 1.00 57.28 227 PRO A CA 1
ATOM 1771 C C . PRO A 1 227 ? -51.567 22.508 9.545 1.00 57.28 227 PRO A C 1
ATOM 1773 O O . PRO A 1 227 ? -51.013 23.581 9.311 1.00 57.28 227 PRO A O 1
ATOM 1776 N N . SER A 1 228 ? -52.778 22.447 10.117 1.00 55.72 228 SER A N 1
ATOM 1777 C CA . SER A 1 228 ? -53.491 23.620 10.631 1.00 55.72 228 SER A CA 1
ATOM 1778 C C . SER A 1 228 ? -53.042 24.053 12.034 1.00 55.72 228 SER A C 1
ATOM 1780 O O . SER A 1 228 ? -53.355 25.170 12.450 1.00 55.72 228 SER A O 1
ATOM 1782 N N . ILE A 1 229 ? -52.276 23.217 12.750 1.00 57.25 229 ILE A N 1
ATOM 1783 C CA . ILE A 1 229 ? -51.764 23.515 14.092 1.00 57.25 229 ILE A CA 1
ATOM 1784 C C . ILE A 1 229 ? -50.272 23.878 13.996 1.00 57.25 229 ILE A C 1
ATOM 1786 O O . ILE A 1 229 ? -49.453 23.022 13.665 1.00 57.25 229 ILE A O 1
ATOM 1790 N N . PRO A 1 230 ? -49.875 25.130 14.290 1.00 56.41 230 PRO A N 1
ATOM 1791 C CA . PRO A 1 230 ? -48.480 25.546 14.190 1.00 56.41 230 PRO A CA 1
ATOM 1792 C C . PRO A 1 230 ? -47.636 24.966 15.335 1.00 56.41 230 PRO A C 1
ATOM 1794 O O . PRO A 1 230 ? -47.817 25.340 16.490 1.00 56.41 230 PRO A O 1
ATOM 1797 N N . GLY A 1 231 ? -46.674 24.099 15.017 1.00 61.59 231 GLY A N 1
ATOM 1798 C CA . GLY A 1 231 ? -45.727 23.534 15.983 1.00 61.59 231 GLY A CA 1
ATOM 1799 C C . GLY A 1 231 ? -45.028 22.276 15.461 1.00 61.59 231 GLY A C 1
ATOM 1800 O O . GLY A 1 231 ? -45.486 21.654 14.510 1.00 61.59 231 GLY A O 1
ATOM 1801 N N . LEU A 1 232 ? -43.914 21.893 16.090 1.00 67.81 232 LEU A N 1
ATOM 1802 C CA . LEU A 1 232 ? -43.169 20.664 15.785 1.00 67.81 232 LEU A CA 1
ATOM 1803 C C . LEU A 1 232 ? -43.917 19.397 16.243 1.00 67.81 232 LEU A C 1
ATOM 1805 O O . LEU A 1 232 ? -43.738 18.334 15.659 1.00 67.81 232 LEU A O 1
ATOM 1809 N N . PHE A 1 233 ? -44.748 19.506 17.288 1.00 74.56 233 PHE A N 1
ATOM 1810 C CA . PHE A 1 233 ? -45.491 18.380 17.862 1.00 74.56 233 PHE A CA 1
ATOM 1811 C C . PHE A 1 233 ? -46.998 18.648 17.855 1.00 74.56 233 PHE A C 1
ATOM 1813 O O . PHE A 1 233 ? -47.536 19.303 18.752 1.00 74.56 233 PHE A O 1
ATOM 1820 N N . SER A 1 234 ? -47.673 18.116 16.838 1.00 72.81 234 SER A N 1
ATOM 1821 C CA . SER A 1 234 ? -49.134 18.125 16.694 1.00 72.81 234 SER A CA 1
ATOM 1822 C C . SER A 1 234 ? -49.832 17.150 17.672 1.00 72.81 234 SER A C 1
ATOM 1824 O O . SER A 1 234 ? -49.181 16.269 18.249 1.00 72.81 234 SER A O 1
ATOM 1826 N N . PRO A 1 235 ? -51.162 17.250 17.888 1.00 74.00 235 PRO A N 1
ATOM 1827 C CA . PRO A 1 235 ? -51.882 16.368 18.810 1.00 74.00 235 PRO A CA 1
ATOM 1828 C C . PRO A 1 235 ? -51.668 14.875 18.536 1.00 74.00 235 PRO A C 1
ATOM 1830 O O . PRO A 1 235 ? -51.409 14.119 19.474 1.00 74.00 235 PRO A O 1
ATOM 1833 N N . CYS A 1 236 ? -51.701 14.437 17.273 1.00 72.88 236 CYS A N 1
ATOM 1834 C CA . CYS A 1 236 ? -51.471 13.028 16.960 1.00 72.88 236 CYS A CA 1
ATOM 1835 C C . CYS A 1 236 ? -50.005 12.617 17.196 1.00 72.88 236 CYS A C 1
ATOM 1837 O O . CYS A 1 236 ? -49.771 11.534 17.733 1.00 72.88 236 CYS A O 1
ATOM 1839 N N . ALA A 1 237 ? -49.036 13.493 16.886 1.00 78.00 237 ALA A N 1
ATOM 1840 C CA . ALA A 1 237 ? -47.617 13.237 17.104 1.00 78.00 237 ALA A CA 1
ATOM 1841 C C . ALA A 1 237 ? -47.354 13.004 18.594 1.00 78.00 237 ALA A C 1
ATOM 1843 O O . ALA A 1 237 ? -46.763 11.999 18.984 1.00 78.00 237 ALA A O 1
ATOM 1844 N N . THR A 1 238 ? -47.904 13.862 19.460 1.00 80.62 238 THR A N 1
ATOM 1845 C CA . THR A 1 238 ? -47.771 13.676 20.913 1.00 80.62 238 THR A CA 1
ATOM 1846 C C . THR A 1 238 ? -48.422 12.385 21.412 1.00 80.62 238 THR A C 1
ATOM 1848 O O . THR A 1 238 ? -47.865 11.734 22.295 1.00 80.62 238 THR A O 1
ATOM 1851 N N . LYS A 1 239 ? -49.568 11.962 20.854 1.00 78.88 239 LYS A N 1
ATOM 1852 C CA . LYS A 1 239 ? -50.188 10.673 21.215 1.00 78.88 239 LYS A CA 1
ATOM 1853 C C . LYS A 1 239 ? -49.329 9.485 20.775 1.00 78.88 239 LYS A C 1
ATOM 1855 O O . LYS A 1 239 ? -49.168 8.555 21.562 1.00 78.88 239 LYS A O 1
ATOM 1860 N N . LEU A 1 240 ? -48.747 9.526 19.576 1.00 79.75 240 LEU A N 1
ATOM 1861 C CA . LEU A 1 240 ? -47.853 8.472 19.093 1.00 79.75 240 LEU A CA 1
ATOM 1862 C C . LEU A 1 240 ? -46.591 8.380 19.957 1.00 79.75 240 LEU A C 1
ATOM 1864 O O . LEU A 1 240 ? -46.259 7.295 20.425 1.00 79.75 240 LEU A O 1
ATOM 1868 N N . MET A 1 241 ? -45.964 9.518 20.268 1.00 84.94 241 MET A N 1
ATOM 1869 C CA . MET A 1 241 ? -44.800 9.565 21.156 1.00 84.94 241 MET A CA 1
ATOM 1870 C C . MET A 1 241 ? -45.092 8.963 22.535 1.00 84.94 241 MET A C 1
ATOM 1872 O O . MET A 1 241 ? -44.295 8.180 23.050 1.00 84.94 241 MET A O 1
ATOM 1876 N N . ARG A 1 242 ? -46.255 9.279 23.123 1.00 82.25 242 ARG A N 1
ATOM 1877 C CA . ARG A 1 242 ? -46.692 8.715 24.412 1.00 82.25 242 ARG A CA 1
ATOM 1878 C C . ARG A 1 242 ? -46.975 7.213 24.330 1.00 82.25 242 ARG A C 1
ATOM 1880 O O . ARG A 1 242 ? -46.564 6.466 25.210 1.00 82.25 242 ARG A O 1
ATOM 1887 N N . LYS A 1 243 ? -47.591 6.741 23.245 1.00 78.88 243 LYS A N 1
ATOM 1888 C CA . LYS A 1 243 ? -47.782 5.302 23.021 1.00 78.88 243 LYS A CA 1
ATOM 1889 C C . LYS A 1 243 ? -46.442 4.570 22.913 1.00 78.88 243 LYS A C 1
ATOM 1891 O O . LYS A 1 243 ? -46.281 3.503 23.503 1.00 78.88 243 LYS A O 1
ATOM 1896 N N . THR A 1 244 ? -45.472 5.125 22.189 1.00 81.19 244 THR A N 1
ATOM 1897 C CA . THR A 1 244 ? -44.121 4.551 22.088 1.00 81.19 244 THR A CA 1
ATOM 1898 C C . THR A 1 244 ? -43.420 4.542 23.446 1.00 81.19 244 THR A C 1
ATOM 1900 O O . THR A 1 244 ? -42.809 3.536 23.812 1.00 81.19 244 THR A O 1
ATOM 1903 N N . ALA A 1 245 ? -43.562 5.620 24.224 1.00 80.38 245 ALA A N 1
ATOM 1904 C CA . ALA A 1 245 ? -43.064 5.695 25.595 1.00 80.38 245 ALA A CA 1
ATOM 1905 C C . ALA A 1 245 ? -43.551 4.509 26.450 1.00 80.38 245 ALA A C 1
ATOM 1907 O O . ALA A 1 245 ? -42.742 3.812 27.058 1.00 80.38 245 ALA A O 1
ATOM 1908 N N . ASP A 1 246 ? -44.850 4.218 26.416 1.00 76.12 246 ASP A N 1
ATOM 1909 C CA . ASP A 1 246 ? -45.471 3.174 27.241 1.00 76.12 246 ASP A CA 1
ATOM 1910 C C . ASP A 1 246 ? -45.337 1.743 26.731 1.00 76.12 246 ASP A C 1
ATOM 1912 O O . ASP A 1 246 ? -45.451 0.790 27.500 1.00 76.12 246 ASP A O 1
ATOM 1916 N N . THR A 1 247 ? -45.142 1.557 25.433 1.00 72.12 247 THR A N 1
ATOM 1917 C CA . THR A 1 247 ? -45.074 0.209 24.852 1.00 72.12 247 THR A CA 1
ATOM 1918 C C . THR A 1 247 ? -43.642 -0.261 24.665 1.00 72.12 247 THR A C 1
ATOM 1920 O O . THR A 1 247 ? -43.368 -1.454 24.787 1.00 72.12 247 THR A O 1
ATOM 1923 N N . TYR A 1 248 ? -42.724 0.666 24.395 1.00 68.62 248 TYR A N 1
ATOM 1924 C CA . TYR A 1 248 ? -41.383 0.341 23.928 1.00 68.62 248 TYR A CA 1
ATOM 1925 C C . TYR A 1 248 ? -40.276 0.922 24.813 1.00 68.62 248 TYR A C 1
ATOM 1927 O O . TYR A 1 248 ? -39.250 0.277 25.008 1.00 68.62 248 TYR A O 1
ATOM 1935 N N . LEU A 1 249 ? -40.489 2.100 25.408 1.00 70.38 249 LEU A N 1
ATOM 1936 C CA . LEU A 1 249 ? -39.458 2.826 26.163 1.00 70.38 249 LEU A CA 1
ATOM 1937 C C . LEU A 1 249 ? -39.697 2.846 27.683 1.00 70.38 249 LEU A C 1
ATOM 1939 O O . LEU A 1 249 ? -39.032 3.588 28.400 1.00 70.38 249 LEU A O 1
ATOM 1943 N N . THR A 1 250 ? -40.564 1.983 28.216 1.00 65.81 250 THR A N 1
ATOM 1944 C CA . THR A 1 250 ? -40.841 1.876 29.669 1.00 65.81 250 THR A CA 1
ATOM 1945 C C . THR A 1 250 ? -39.608 1.557 30.512 1.00 65.81 250 THR A C 1
ATOM 1947 O O . THR A 1 250 ? -39.568 1.822 31.710 1.00 65.81 250 THR A O 1
ATOM 1950 N N . GLN A 1 251 ? -38.569 0.989 29.905 1.00 62.78 251 GLN A N 1
ATOM 1951 C CA . GLN A 1 251 ? -37.304 0.708 30.583 1.00 62.78 251 GLN A CA 1
ATOM 1952 C C . GLN A 1 251 ? -36.468 1.982 30.792 1.00 62.78 251 GLN A C 1
ATOM 1954 O O . GLN A 1 251 ? -35.723 2.061 31.767 1.00 62.78 251 GLN A O 1
ATOM 1959 N N . LEU A 1 252 ? -36.654 3.001 29.943 1.00 63.25 252 LEU A N 1
ATOM 1960 C CA . LEU A 1 252 ? -35.977 4.295 30.043 1.00 63.25 252 LEU A CA 1
ATOM 1961 C C . LEU A 1 252 ? -36.570 5.199 31.142 1.00 63.25 252 LEU A C 1
ATOM 1963 O O . LEU A 1 252 ? -35.895 6.118 31.602 1.00 63.25 252 LEU A O 1
ATOM 1967 N N . THR A 1 253 ? -37.814 4.952 31.571 1.00 54.31 253 THR A N 1
ATOM 1968 C CA . THR A 1 253 ? -38.522 5.751 32.595 1.00 54.31 253 THR A CA 1
ATOM 1969 C C . THR A 1 253 ? -38.139 5.358 34.021 1.00 54.31 253 THR A C 1
ATOM 1971 O O . THR A 1 253 ? -38.396 6.093 34.974 1.00 54.31 253 THR A O 1
ATOM 1974 N N . HIS A 1 254 ? -37.545 4.176 34.194 1.00 52.94 254 HIS A N 1
ATOM 1975 C CA . HIS A 1 254 ? -37.076 3.696 35.483 1.00 52.94 254 HIS A CA 1
ATOM 1976 C C . HIS A 1 254 ? -35.625 4.137 35.648 1.00 52.94 254 HIS A C 1
ATOM 1978 O O . HIS A 1 254 ? -34.717 3.575 35.034 1.00 52.94 254 HIS A O 1
ATOM 1984 N N . ALA A 1 255 ? -35.408 5.165 36.477 1.00 50.50 255 ALA A N 1
ATOM 1985 C CA . ALA A 1 255 ? -34.076 5.583 36.898 1.00 50.50 255 ALA A CA 1
ATOM 1986 C C . ALA A 1 255 ? -33.232 4.345 37.220 1.00 50.50 255 ALA A C 1
ATOM 1988 O O . ALA A 1 255 ? -33.717 3.458 37.924 1.00 50.50 255 ALA A O 1
ATOM 1989 N N . ALA A 1 256 ? -32.005 4.270 36.691 1.00 49.59 256 ALA A N 1
ATOM 1990 C CA . ALA A 1 256 ? -31.092 3.167 36.962 1.00 49.59 256 ALA A CA 1
ATOM 1991 C C . ALA A 1 256 ? -31.082 2.887 38.471 1.00 49.59 256 ALA A C 1
ATOM 1993 O O . ALA A 1 256 ? -30.567 3.682 39.257 1.00 49.59 256 ALA A O 1
ATOM 1994 N N . THR A 1 257 ? -31.730 1.794 38.883 1.00 48.91 257 THR A N 1
ATOM 1995 C CA . THR A 1 257 ? -31.784 1.401 40.285 1.00 48.91 257 THR A CA 1
ATOM 1996 C C . THR A 1 257 ? -30.358 1.117 40.693 1.00 48.91 257 THR A C 1
ATOM 1998 O O . THR A 1 257 ? -29.752 0.151 40.225 1.00 48.91 257 THR A O 1
ATOM 2001 N N . CYS A 1 258 ? -29.809 2.011 41.505 1.00 51.00 258 CYS A N 1
ATOM 2002 C CA . CYS A 1 258 ? -28.476 1.859 42.033 1.00 51.00 258 CYS A CA 1
ATOM 2003 C C . CYS A 1 258 ? -28.412 0.606 42.885 1.00 51.00 258 CYS A C 1
ATOM 2005 O O . CYS A 1 258 ? -29.040 0.530 43.939 1.00 51.00 258 CYS A O 1
ATOM 2007 N N . ILE A 1 259 ? -27.646 -0.366 42.409 1.00 49.56 259 ILE A N 1
ATOM 2008 C CA . ILE A 1 259 ? -27.237 -1.511 43.203 1.00 49.56 259 ILE A CA 1
ATOM 2009 C C . ILE A 1 259 ? -25.907 -1.109 43.852 1.00 49.56 259 ILE A C 1
ATOM 2011 O O . ILE A 1 259 ? -25.043 -0.507 43.215 1.00 49.56 259 ILE A O 1
ATOM 2015 N N . SER A 1 260 ? -25.792 -1.359 45.152 1.00 51.34 260 SER A N 1
ATOM 2016 C CA . SER A 1 260 ? -24.632 -1.051 45.991 1.00 51.34 260 SER A CA 1
ATOM 2017 C C . SER A 1 260 ? -23.308 -1.537 45.384 1.00 51.34 260 SER A C 1
ATOM 2019 O O . SER A 1 260 ? -23.273 -2.518 44.642 1.00 51.34 260 SER A O 1
ATOM 2021 N N . ALA A 1 261 ? -22.206 -0.851 45.722 1.00 51.09 261 ALA A N 1
ATOM 2022 C CA . ALA A 1 261 ? -20.856 -1.218 45.295 1.00 51.09 261 ALA A CA 1
ATOM 2023 C C . ALA A 1 261 ? -20.579 -2.700 45.597 1.00 51.09 261 ALA A C 1
ATOM 2025 O O . ALA A 1 261 ? -20.530 -3.121 46.755 1.00 51.09 261 ALA A O 1
ATOM 2026 N N . VAL A 1 262 ? -20.431 -3.491 44.538 1.00 66.50 262 VAL A N 1
ATOM 2027 C CA . VAL A 1 262 ? -20.177 -4.929 44.621 1.00 66.50 262 VAL A CA 1
ATOM 2028 C C . VAL A 1 262 ? -18.731 -5.135 45.073 1.00 66.50 262 VAL A C 1
ATOM 2030 O O . VAL A 1 262 ? -17.831 -4.432 44.624 1.00 66.50 262 VAL A O 1
ATOM 2033 N N . ALA A 1 263 ? -18.482 -6.077 45.985 1.00 75.50 263 ALA A N 1
ATOM 2034 C CA . ALA A 1 263 ? -17.138 -6.294 46.524 1.00 75.50 263 ALA A CA 1
ATOM 2035 C C . ALA A 1 263 ? -16.114 -6.687 45.445 1.00 75.50 263 ALA A C 1
ATOM 2037 O O . ALA A 1 263 ? -14.989 -6.192 45.463 1.00 75.50 263 ALA A O 1
ATOM 2038 N N . ASN A 1 264 ? -16.514 -7.538 44.500 1.00 82.12 264 ASN A N 1
ATOM 2039 C CA . ASN A 1 264 ? -15.654 -8.107 43.466 1.00 82.12 264 ASN A CA 1
ATOM 2040 C C . ASN A 1 264 ? -16.166 -7.690 42.087 1.00 82.12 264 ASN A C 1
ATOM 2042 O O . ASN A 1 264 ? -16.988 -8.391 41.510 1.00 82.12 264 ASN A O 1
ATOM 2046 N N . GLU A 1 265 ? -15.701 -6.543 41.597 1.00 82.19 265 GLU A N 1
ATOM 2047 C CA . GLU A 1 265 ? -16.150 -5.982 40.322 1.00 82.19 265 GLU A CA 1
ATOM 2048 C C . GLU A 1 265 ? -14.970 -5.424 39.522 1.00 82.19 265 GLU A C 1
ATOM 2050 O O . GLU A 1 265 ? -14.175 -4.624 40.038 1.00 82.19 265 GLU A O 1
ATOM 2055 N N . ALA A 1 266 ? -14.859 -5.827 38.256 1.00 83.31 266 ALA A N 1
ATOM 2056 C CA . ALA A 1 266 ? -13.754 -5.445 37.387 1.00 83.31 266 ALA A CA 1
ATOM 2057 C C . ALA A 1 266 ? -14.238 -4.941 36.024 1.00 83.31 266 ALA A C 1
ATOM 2059 O O . ALA A 1 266 ? -14.968 -5.613 35.319 1.00 83.31 266 ALA A O 1
ATOM 2060 N N . LEU A 1 267 ? -13.720 -3.794 35.584 1.00 81.00 267 LEU A N 1
ATOM 2061 C CA . LEU A 1 267 ? -13.963 -3.271 34.239 1.00 81.00 267 LEU A CA 1
ATOM 2062 C C . LEU A 1 267 ? -12.796 -3.601 33.308 1.00 81.00 267 LEU A C 1
ATOM 2064 O O . LEU A 1 267 ? -11.653 -3.205 33.571 1.00 81.00 267 LEU A O 1
ATOM 2068 N N . LEU A 1 268 ? -13.101 -4.235 32.173 1.00 82.38 268 LEU A N 1
ATOM 2069 C CA . LEU A 1 268 ? -12.176 -4.380 31.051 1.00 82.38 268 LEU A CA 1
ATOM 2070 C C . LEU A 1 268 ? -12.176 -3.094 30.209 1.00 82.38 268 LEU A C 1
ATOM 2072 O O . LEU A 1 268 ? -12.995 -2.912 29.310 1.00 82.38 268 LEU A O 1
ATOM 2076 N N . ILE A 1 269 ? -11.252 -2.179 30.517 1.00 75.62 269 ILE A N 1
ATOM 2077 C CA . ILE A 1 269 ? -11.156 -0.871 29.850 1.00 75.62 269 ILE A CA 1
ATOM 2078 C C . ILE A 1 269 ? -10.722 -1.043 28.397 1.00 75.62 269 ILE A C 1
ATOM 2080 O O . ILE A 1 269 ? -11.326 -0.457 27.499 1.00 75.62 269 ILE A O 1
ATOM 2084 N N . ASP A 1 270 ? -9.660 -1.817 28.180 1.00 75.38 270 ASP A N 1
ATOM 2085 C CA . ASP A 1 270 ? -8.985 -1.882 26.889 1.00 75.38 270 ASP A CA 1
ATOM 2086 C C . ASP A 1 270 ? -8.394 -3.268 26.618 1.00 75.38 270 ASP A C 1
ATOM 2088 O O . ASP A 1 270 ? -8.015 -3.987 27.550 1.00 75.38 270 ASP A O 1
ATOM 2092 N N . PHE A 1 271 ? -8.303 -3.604 25.335 1.00 85.12 271 PHE A N 1
ATOM 2093 C CA . PHE A 1 271 ? -7.705 -4.816 24.791 1.00 85.12 271 PHE A CA 1
ATOM 2094 C C . PHE A 1 271 ? -6.939 -4.448 23.517 1.00 85.12 271 PHE A C 1
ATOM 2096 O O . PHE A 1 271 ? -7.533 -4.194 22.471 1.00 85.12 271 PHE A O 1
ATOM 2103 N N . TYR A 1 272 ? -5.614 -4.385 23.629 1.00 80.19 272 TYR A N 1
ATOM 2104 C CA . TYR A 1 272 ? -4.737 -3.770 22.635 1.00 80.19 272 TYR A CA 1
ATOM 2105 C C . TYR A 1 272 ? -3.403 -4.525 22.518 1.00 80.19 272 TYR A C 1
ATOM 2107 O O . TYR A 1 272 ? -3.210 -5.578 23.130 1.00 80.19 272 TYR A O 1
ATOM 2115 N N . ASP A 1 273 ? -2.487 -4.010 21.693 1.00 75.25 273 ASP A N 1
ATOM 2116 C CA . ASP A 1 273 ? -1.191 -4.626 21.352 1.00 75.25 273 ASP A CA 1
ATOM 2117 C C . ASP A 1 273 ? -1.284 -6.008 20.674 1.00 75.25 273 ASP A C 1
ATOM 2119 O O . ASP A 1 273 ? -0.271 -6.676 20.470 1.00 75.25 273 ASP A O 1
ATOM 2123 N N . LEU A 1 274 ? -2.480 -6.420 20.243 1.00 80.06 274 LEU A N 1
ATOM 2124 C CA . LEU A 1 274 ? -2.641 -7.531 19.313 1.00 80.06 274 LEU A CA 1
ATOM 2125 C C . LEU A 1 274 ? -2.330 -7.022 17.899 1.00 80.06 274 LEU A C 1
ATOM 2127 O O . LEU A 1 274 ? -3.047 -6.171 17.372 1.00 80.06 274 LEU A O 1
ATOM 2131 N N . LYS A 1 275 ? -1.236 -7.502 17.296 1.00 71.06 275 LYS A N 1
ATOM 2132 C CA . LYS A 1 275 ? -0.836 -7.074 15.947 1.00 71.06 275 LYS A CA 1
ATOM 2133 C C . LYS A 1 275 ? -1.951 -7.407 14.937 1.00 71.06 275 LYS A C 1
ATOM 2135 O O . LYS A 1 275 ? -2.467 -8.523 14.991 1.00 71.06 275 LYS A O 1
ATOM 2140 N N . PRO A 1 276 ? -2.299 -6.499 14.001 1.00 63.91 276 PRO A N 1
ATOM 2141 C CA . PRO A 1 276 ? -3.349 -6.752 13.006 1.00 63.91 276 PRO A CA 1
ATOM 2142 C C . PRO A 1 276 ? -3.071 -7.987 12.137 1.00 63.91 276 PRO A C 1
ATOM 2144 O O . PRO A 1 276 ? -3.992 -8.717 11.772 1.00 63.91 276 PRO A O 1
ATOM 2147 N N . GLU A 1 277 ? -1.791 -8.243 11.854 1.00 68.25 277 GLU A N 1
ATOM 2148 C CA . GLU A 1 277 ? -1.296 -9.445 11.186 1.00 68.25 277 GLU A CA 1
ATOM 2149 C C . GLU A 1 277 ? -0.184 -10.087 12.030 1.00 68.25 277 GLU A C 1
ATOM 2151 O O . GLU A 1 277 ? 0.681 -9.391 12.573 1.00 68.25 277 GLU A O 1
ATOM 2156 N N . GLY A 1 278 ? -0.208 -11.415 12.146 1.00 66.62 278 GLY A N 1
ATOM 2157 C CA . GLY A 1 278 ? 0.750 -12.195 12.926 1.00 66.62 278 GLY A CA 1
ATOM 2158 C C . GLY A 1 278 ? 1.021 -13.567 12.312 1.00 66.62 278 GLY A C 1
ATOM 2159 O O . GLY A 1 278 ? 0.228 -14.087 11.526 1.00 66.62 278 GLY A O 1
ATOM 2160 N N . CYS A 1 279 ? 2.151 -14.166 12.677 1.00 73.62 279 CYS A N 1
ATOM 2161 C CA . CYS A 1 279 ? 2.448 -15.548 12.312 1.00 73.62 279 CYS A CA 1
ATOM 2162 C C . CYS A 1 279 ? 1.709 -16.522 13.237 1.00 73.62 279 CYS A C 1
ATOM 2164 O O . CYS A 1 279 ? 1.371 -16.171 14.369 1.00 73.62 279 CYS A O 1
ATOM 2166 N N . LEU A 1 280 ? 1.427 -17.732 12.749 1.00 72.75 280 LEU A N 1
ATOM 2167 C CA . LEU A 1 280 ? 0.744 -18.784 13.505 1.00 72.75 280 LEU A CA 1
ATOM 2168 C C . LEU A 1 280 ? 1.613 -19.294 14.672 1.00 72.75 280 LEU A C 1
ATOM 2170 O O . LEU A 1 280 ? 2.303 -20.302 14.562 1.00 72.75 280 LEU A O 1
ATOM 2174 N N . GLU A 1 281 ? 1.584 -18.570 15.785 1.00 72.88 281 GLU A N 1
ATOM 2175 C CA . GLU A 1 281 ? 2.257 -18.869 17.053 1.00 72.88 281 GLU A CA 1
ATOM 2176 C C . GLU A 1 281 ? 1.479 -18.263 18.234 1.00 72.88 281 GLU A C 1
ATOM 2178 O O . GLU A 1 281 ? 0.449 -17.606 18.054 1.00 72.88 281 GLU A O 1
ATOM 2183 N N . ASN A 1 282 ? 2.004 -18.441 19.450 1.00 76.56 282 ASN A N 1
ATOM 2184 C CA . ASN A 1 282 ? 1.484 -17.800 20.654 1.00 76.56 282 ASN A CA 1
ATOM 2185 C C . ASN A 1 282 ? 1.618 -16.275 20.554 1.00 76.56 282 ASN A C 1
ATOM 2187 O O . ASN A 1 282 ? 2.722 -15.734 20.550 1.00 76.56 282 ASN A O 1
ATOM 2191 N N . GLN A 1 283 ? 0.488 -15.577 20.532 1.00 82.69 283 GLN A N 1
ATOM 2192 C CA . GLN A 1 283 ? 0.444 -14.119 20.568 1.00 82.69 283 GLN A CA 1
ATOM 2193 C C . GLN A 1 283 ? 0.334 -13.640 22.014 1.00 82.69 283 GLN A C 1
ATOM 2195 O O . GLN A 1 283 ? -0.216 -14.329 22.869 1.00 82.69 283 GLN A O 1
ATOM 2200 N N . THR A 1 284 ? 0.840 -12.445 22.307 1.00 84.50 284 THR A N 1
ATOM 2201 C CA . THR A 1 284 ? 0.625 -11.795 23.608 1.00 84.50 284 THR A CA 1
ATOM 2202 C C . THR A 1 284 ? -0.089 -10.478 23.380 1.00 84.50 284 THR A C 1
ATOM 2204 O O . THR A 1 284 ? 0.411 -9.629 22.651 1.00 84.50 284 THR A O 1
ATOM 2207 N N . ALA A 1 285 ? -1.241 -10.308 24.016 1.00 88.81 285 ALA A N 1
ATOM 2208 C CA . ALA A 1 285 ? -1.988 -9.061 24.006 1.00 88.81 285 ALA A CA 1
ATOM 2209 C C . ALA A 1 285 ? -1.897 -8.362 25.364 1.00 88.81 285 ALA A C 1
ATOM 2211 O O . ALA A 1 285 ? -1.548 -8.980 26.373 1.00 88.81 285 ALA A O 1
ATOM 2212 N N . LYS A 1 286 ? -2.246 -7.076 25.407 1.00 89.88 286 LYS A N 1
ATOM 2213 C CA . LYS A 1 286 ? -2.366 -6.324 26.657 1.00 89.88 286 LYS A CA 1
ATOM 2214 C C . LYS A 1 286 ? -3.820 -6.019 26.954 1.00 89.88 286 LYS A C 1
ATOM 2216 O O . LYS A 1 286 ? -4.588 -5.638 26.074 1.00 89.88 286 LYS A O 1
ATOM 2221 N N . ILE A 1 287 ? -4.177 -6.160 28.222 1.00 91.25 287 ILE A N 1
ATOM 2222 C CA . ILE A 1 287 ? -5.480 -5.759 28.745 1.00 91.25 287 ILE A CA 1
ATOM 2223 C C . ILE A 1 287 ? -5.297 -4.701 29.822 1.00 91.25 287 ILE A C 1
ATOM 2225 O O . ILE A 1 287 ? -4.365 -4.778 30.627 1.00 91.25 287 ILE A O 1
ATOM 2229 N N . LYS A 1 288 ? -6.196 -3.719 29.858 1.00 86.56 288 LYS A N 1
ATOM 2230 C CA . LYS A 1 288 ? -6.247 -2.711 30.920 1.00 86.56 288 LYS A CA 1
ATOM 2231 C C . LYS A 1 288 ? -7.478 -2.959 31.779 1.00 86.56 288 LYS A C 1
ATOM 2233 O O . LYS A 1 288 ? -8.600 -2.833 31.299 1.00 86.56 288 LYS A O 1
ATOM 2238 N N . ILE A 1 289 ? -7.260 -3.305 33.044 1.00 91.50 289 ILE A N 1
ATOM 2239 C CA . ILE A 1 289 ? -8.322 -3.601 34.010 1.00 91.50 289 ILE A CA 1
ATOM 2240 C C . ILE A 1 289 ? -8.439 -2.460 35.008 1.00 91.50 289 ILE A C 1
ATOM 2242 O O . ILE A 1 289 ? -7.418 -1.983 35.508 1.00 91.50 289 ILE A O 1
ATOM 2246 N N . LYS A 1 290 ? -9.667 -2.052 35.331 1.00 85.00 290 LYS A N 1
ATOM 2247 C CA . LYS A 1 290 ? -9.968 -1.203 36.486 1.00 85.00 290 LYS A CA 1
ATOM 2248 C C . LYS A 1 290 ? -10.687 -2.017 37.548 1.00 85.00 290 LYS A C 1
ATOM 2250 O O . LYS A 1 290 ? -11.658 -2.694 37.234 1.00 85.00 290 LYS A O 1
ATOM 2255 N N . ASN A 1 291 ? -10.243 -1.913 38.794 1.00 87.50 291 ASN A N 1
ATOM 2256 C CA . ASN A 1 291 ? -11.024 -2.418 39.912 1.00 87.50 291 ASN A CA 1
ATOM 2257 C C . ASN A 1 291 ? -12.122 -1.407 40.258 1.00 87.50 291 ASN A C 1
ATOM 2259 O O . ASN A 1 291 ? -11.820 -0.282 40.660 1.00 87.50 291 ASN A O 1
ATOM 2263 N N . LEU A 1 292 ? -13.379 -1.800 40.084 1.00 72.25 292 LEU A N 1
ATOM 2264 C CA . LEU A 1 292 ? -14.536 -0.989 40.462 1.00 72.25 292 LEU A CA 1
ATOM 2265 C C . LEU A 1 292 ? -15.164 -1.457 41.779 1.00 72.25 292 LEU A C 1
ATOM 2267 O O . LEU A 1 292 ? -15.997 -0.746 42.339 1.00 72.25 292 LEU A O 1
ATOM 2271 N N . GLY A 1 293 ? -14.760 -2.628 42.272 1.00 77.62 293 GLY A N 1
ATOM 2272 C CA . GLY A 1 293 ? -15.233 -3.186 43.525 1.00 77.62 293 GLY A CA 1
ATOM 2273 C C . GLY A 1 293 ? -14.560 -2.579 44.749 1.00 77.62 293 GLY A C 1
ATOM 2274 O O . GLY A 1 293 ? -13.523 -1.912 44.673 1.00 77.62 293 GLY A O 1
ATOM 2275 N N . SER A 1 294 ? -15.163 -2.810 45.914 1.00 80.88 294 SER A N 1
ATOM 2276 C CA . SER A 1 294 ? -14.610 -2.361 47.197 1.00 80.88 294 SER A CA 1
ATOM 2277 C C . SER A 1 294 ? -13.456 -3.243 47.698 1.00 80.88 294 SER A C 1
ATOM 2279 O O . SER A 1 294 ? -12.596 -2.750 48.430 1.00 80.88 294 SER A O 1
ATOM 2281 N N . ALA A 1 295 ? -13.380 -4.515 47.284 1.00 86.81 295 ALA A N 1
ATOM 2282 C CA . ALA A 1 295 ? -12.270 -5.411 47.607 1.00 86.81 295 ALA A CA 1
ATOM 2283 C C . ALA A 1 295 ? -11.145 -5.313 46.564 1.00 86.81 295 ALA A C 1
ATOM 2285 O O . ALA A 1 295 ? -11.378 -5.050 45.387 1.00 86.81 295 ALA A O 1
ATOM 2286 N N . ALA A 1 296 ? -9.895 -5.545 46.977 1.00 90.50 296 ALA A N 1
ATOM 2287 C CA . ALA A 1 296 ? -8.780 -5.615 46.033 1.00 90.50 296 ALA A CA 1
ATOM 2288 C C . ALA A 1 296 ? -8.912 -6.849 45.121 1.00 90.50 296 ALA A C 1
ATOM 2290 O O . ALA A 1 296 ? -9.213 -7.945 45.595 1.00 90.50 296 ALA A O 1
ATOM 2291 N N . ILE A 1 297 ? -8.636 -6.695 43.824 1.00 93.31 297 ILE A N 1
ATOM 2292 C CA . ILE A 1 297 ? -8.611 -7.824 42.885 1.00 93.31 297 ILE A CA 1
ATOM 2293 C C . ILE A 1 297 ? -7.282 -8.565 43.039 1.00 93.31 297 ILE A C 1
ATOM 2295 O O . ILE A 1 297 ? -6.207 -8.017 42.772 1.00 93.31 297 ILE A O 1
ATOM 2299 N N . THR A 1 298 ? -7.397 -9.824 43.445 1.00 95.06 298 THR A N 1
ATOM 2300 C CA . THR A 1 298 ? -6.329 -10.810 43.655 1.00 95.06 298 THR A CA 1
ATOM 2301 C C . THR A 1 298 ? -6.310 -11.900 42.585 1.00 95.06 298 THR A C 1
ATOM 2303 O O . THR A 1 298 ? -5.245 -12.449 42.293 1.00 95.06 298 THR A O 1
ATOM 2306 N N . SER A 1 299 ? -7.450 -12.168 41.940 1.00 94.06 299 SER A N 1
ATOM 2307 C CA . SER A 1 299 ? -7.530 -13.057 40.781 1.00 94.06 299 SER A CA 1
ATOM 2308 C C . SER A 1 299 ? -8.599 -12.633 39.772 1.00 94.06 299 SER A C 1
ATOM 2310 O O . SER A 1 299 ? -9.607 -12.023 40.131 1.00 94.06 299 SER A O 1
ATOM 2312 N N . LEU A 1 300 ? -8.363 -12.960 38.500 1.00 93.88 300 LEU A N 1
ATOM 2313 C CA . LEU A 1 300 ? -9.291 -12.771 37.383 1.00 93.88 300 LEU A CA 1
ATOM 2314 C C . LEU A 1 300 ? -9.336 -14.040 36.534 1.00 93.88 300 LEU A C 1
ATOM 2316 O O . LEU A 1 300 ? -8.289 -14.610 36.220 1.00 93.88 300 LEU A O 1
ATOM 2320 N N . LYS A 1 301 ? -10.535 -14.444 36.121 1.00 93.50 301 LYS A N 1
ATOM 2321 C CA . LYS A 1 301 ? -10.744 -15.499 35.125 1.00 93.50 301 LYS A CA 1
ATOM 2322 C C . LYS A 1 301 ? -11.336 -14.887 33.865 1.00 93.50 301 LYS A C 1
ATOM 2324 O O . LYS A 1 301 ? -12.380 -14.247 33.945 1.00 93.50 301 LYS A O 1
ATOM 2329 N N . PHE A 1 302 ? -10.706 -15.117 32.721 1.00 92.88 302 PHE A N 1
ATOM 2330 C CA . PHE A 1 302 ? -11.204 -14.704 31.412 1.00 92.88 302 PHE A CA 1
ATOM 2331 C C . PHE A 1 302 ? -11.658 -15.912 30.607 1.00 92.88 302 PHE A C 1
ATOM 2333 O O . PHE A 1 302 ? -10.948 -16.910 30.562 1.00 92.88 302 PHE A O 1
ATOM 2340 N N . GLU A 1 303 ? -12.786 -15.802 29.919 1.00 93.00 303 GLU A N 1
ATOM 2341 C CA . GLU A 1 303 ? -13.140 -16.696 28.820 1.00 93.00 303 GLU A CA 1
ATOM 2342 C C . GLU A 1 303 ? -12.662 -16.082 27.502 1.00 93.00 303 GLU A C 1
ATOM 2344 O O . GLU A 1 303 ? -12.905 -14.901 27.229 1.00 93.00 303 GLU A O 1
ATOM 2349 N N . VAL A 1 304 ? -12.001 -16.886 26.672 1.00 92.62 304 VAL A N 1
ATOM 2350 C CA . VAL A 1 304 ? -11.483 -16.459 25.369 1.00 92.62 304 VAL A CA 1
ATOM 2351 C C . VAL A 1 304 ? -12.298 -17.107 24.258 1.00 92.62 304 VAL A C 1
ATOM 2353 O O . VAL A 1 304 ? -12.461 -18.328 24.224 1.00 92.62 304 VAL A O 1
ATOM 2356 N N . TYR A 1 305 ? -12.781 -16.293 23.324 1.00 91.00 305 TYR A N 1
ATOM 2357 C CA . TYR A 1 305 ? -13.548 -16.732 22.164 1.00 91.00 305 TYR A CA 1
ATOM 2358 C C . TYR A 1 305 ? -12.855 -16.312 20.874 1.00 91.00 305 TYR A C 1
ATOM 2360 O O . TYR A 1 305 ? -12.464 -15.155 20.730 1.00 91.00 305 TYR A O 1
ATOM 2368 N N . TYR A 1 306 ? -12.785 -17.221 19.908 1.00 90.81 306 TYR A N 1
ATOM 2369 C CA . TYR A 1 306 ? -12.349 -16.935 18.542 1.00 90.81 306 TYR A CA 1
ATOM 2370 C C . TYR A 1 306 ? -13.535 -17.122 17.602 1.00 90.81 306 TYR A C 1
ATOM 2372 O O . TYR A 1 306 ? -14.129 -18.197 17.580 1.00 90.81 306 TYR A O 1
ATOM 2380 N N . ASN A 1 307 ? -13.908 -16.081 16.850 1.00 86.44 307 ASN A N 1
ATOM 2381 C CA . ASN A 1 307 ? -15.058 -16.111 15.932 1.00 86.44 307 ASN A CA 1
ATOM 2382 C C . ASN A 1 307 ? -16.340 -16.638 16.613 1.00 86.44 307 ASN A C 1
ATOM 2384 O O . ASN A 1 307 ? -17.076 -17.442 16.052 1.00 86.44 307 ASN A O 1
ATOM 2388 N N . ASN A 1 308 ? -16.577 -16.190 17.853 1.00 85.19 308 ASN A N 1
ATOM 2389 C CA . ASN A 1 308 ? -17.675 -16.597 18.743 1.00 85.19 308 ASN A CA 1
ATOM 2390 C C . ASN A 1 308 ? -17.617 -18.034 19.299 1.00 85.19 308 ASN A C 1
ATOM 2392 O O . ASN A 1 308 ? -18.480 -18.395 20.095 1.00 85.19 308 ASN A O 1
ATOM 2396 N N . ILE A 1 309 ? -16.586 -18.823 18.988 1.00 88.69 309 ILE A N 1
ATOM 2397 C CA . ILE A 1 309 ? -16.382 -20.164 19.555 1.00 88.69 309 ILE A CA 1
ATOM 2398 C C . ILE A 1 309 ? -15.462 -20.064 20.772 1.00 88.69 309 ILE A C 1
ATOM 2400 O O . ILE A 1 309 ? -14.339 -19.560 20.659 1.00 88.69 309 ILE A O 1
ATOM 2404 N N . LYS A 1 310 ? -15.921 -20.550 21.933 1.00 90.31 310 LYS A N 1
ATOM 2405 C CA . LYS A 1 310 ? -15.121 -20.584 23.167 1.00 90.31 310 LYS A CA 1
ATOM 2406 C C . LYS A 1 310 ? -13.909 -21.498 22.977 1.00 90.31 310 LYS A C 1
ATOM 2408 O O . LYS A 1 310 ? -14.060 -22.620 22.509 1.00 90.31 310 LYS A O 1
ATOM 2413 N N . GLN A 1 311 ? -12.730 -21.013 23.348 1.00 90.44 311 GLN A N 1
ATOM 2414 C CA . GLN A 1 311 ? -11.467 -21.733 23.188 1.00 90.44 311 GLN A CA 1
ATOM 2415 C C . GLN A 1 311 ? -10.967 -22.271 24.520 1.00 90.44 311 GLN A C 1
ATOM 2417 O O . GLN A 1 311 ? -10.845 -23.474 24.713 1.00 90.44 311 GLN A O 1
ATOM 2422 N N . THR A 1 312 ? -10.676 -21.364 25.450 1.00 91.00 312 THR A N 1
ATOM 2423 C CA . THR A 1 312 ? -10.091 -21.695 26.746 1.00 91.00 312 THR A CA 1
ATOM 2424 C C . THR A 1 312 ? -10.410 -20.613 27.771 1.00 91.00 312 THR A C 1
ATOM 2426 O O . THR A 1 312 ? -10.842 -19.511 27.414 1.00 91.00 312 THR A O 1
ATOM 2429 N N . ASP A 1 313 ? -10.169 -20.935 29.038 1.00 92.38 313 ASP A N 1
ATOM 2430 C CA . ASP A 1 313 ? -10.210 -19.988 30.142 1.00 92.38 313 ASP A CA 1
ATOM 2431 C C . ASP A 1 313 ? -8.774 -19.605 30.544 1.00 92.38 313 ASP A C 1
ATOM 2433 O O . ASP A 1 313 ? -7.909 -20.469 30.693 1.00 92.38 313 ASP A O 1
ATOM 2437 N N . ILE A 1 314 ? -8.518 -18.316 30.764 1.00 92.25 314 ILE A N 1
ATOM 2438 C CA . ILE A 1 314 ? -7.235 -17.808 31.268 1.00 92.25 314 ILE A CA 1
ATOM 2439 C C . ILE A 1 314 ? -7.425 -17.341 32.706 1.00 92.25 314 ILE A C 1
ATOM 2441 O O . ILE A 1 314 ? -8.217 -16.440 32.974 1.00 92.25 314 ILE A O 1
ATOM 2445 N N . ASN A 1 315 ? -6.666 -17.932 33.628 1.00 93.56 315 ASN A N 1
ATOM 2446 C CA . ASN A 1 315 ? -6.677 -17.565 35.041 1.00 93.56 315 ASN A CA 1
ATOM 2447 C C . ASN A 1 315 ? -5.431 -16.741 35.375 1.00 93.56 315 ASN A C 1
ATOM 2449 O O . ASN A 1 315 ? -4.308 -17.216 35.220 1.00 93.56 315 ASN A O 1
ATOM 2453 N N . LEU A 1 316 ? -5.632 -15.521 35.865 1.00 92.88 316 LEU A N 1
ATOM 2454 C CA . LEU A 1 316 ? -4.577 -14.664 36.395 1.00 92.88 316 LEU A CA 1
ATOM 2455 C C . LEU A 1 316 ? -4.716 -14.607 37.917 1.00 92.88 316 LEU A C 1
ATOM 2457 O O . LEU A 1 316 ? -5.747 -14.176 38.428 1.00 92.88 316 LEU A O 1
ATOM 2461 N N . THR A 1 317 ? -3.687 -15.037 38.643 1.00 92.31 317 THR A N 1
ATOM 2462 C CA . THR A 1 317 ? -3.643 -15.050 40.115 1.00 92.31 317 THR A CA 1
ATOM 2463 C C . THR A 1 317 ? -2.558 -14.109 40.639 1.00 92.31 317 THR A C 1
ATOM 2465 O O . THR A 1 317 ? -1.792 -13.534 39.866 1.00 92.31 317 THR A O 1
ATOM 2468 N N . SER A 1 318 ? -2.481 -13.945 41.963 1.00 89.88 318 SER A N 1
ATOM 2469 C CA . SER A 1 318 ? -1.465 -13.109 42.627 1.00 89.88 318 SER A CA 1
ATOM 2470 C C . SER A 1 318 ? -1.496 -11.639 42.178 1.00 89.88 318 SER A C 1
ATOM 2472 O O . SER A 1 318 ? -0.470 -10.957 42.120 1.00 89.88 318 SER A O 1
ATOM 2474 N N . LEU A 1 319 ? -2.687 -11.141 41.838 1.00 91.94 319 LEU A N 1
ATOM 2475 C CA . LEU A 1 319 ? -2.915 -9.741 41.499 1.00 91.94 319 LEU A CA 1
ATOM 2476 C C . LEU A 1 319 ? -3.016 -8.884 42.772 1.00 91.94 319 LEU A C 1
ATOM 2478 O O . LEU A 1 319 ? -3.224 -9.374 43.879 1.00 91.94 319 LEU A O 1
ATOM 2482 N N . SER A 1 320 ? -2.844 -7.574 42.610 1.00 91.00 320 SER A N 1
ATOM 2483 C CA . SER A 1 320 ? -3.037 -6.592 43.681 1.00 91.00 320 SER A CA 1
ATOM 2484 C C . SER A 1 320 ? -3.506 -5.284 43.051 1.00 91.00 320 SER A C 1
ATOM 2486 O O . SER A 1 320 ? -2.741 -4.332 42.885 1.00 91.00 320 SER A O 1
ATOM 2488 N N . ILE A 1 321 ? -4.749 -5.285 42.566 1.00 92.75 321 ILE A N 1
ATOM 2489 C CA . ILE A 1 321 ? -5.391 -4.091 42.001 1.00 92.75 321 ILE A CA 1
ATOM 2490 C C . ILE A 1 321 ? -6.298 -3.525 43.091 1.00 92.75 321 ILE A C 1
ATOM 2492 O O . ILE A 1 321 ? -7.343 -4.097 43.401 1.00 92.75 321 ILE A O 1
ATOM 2496 N N . LYS A 1 322 ? -5.860 -2.439 43.730 1.00 90.44 322 LYS A N 1
ATOM 2497 C CA . LYS A 1 322 ? -6.623 -1.756 44.783 1.00 90.44 322 LYS A CA 1
ATOM 2498 C C . LYS A 1 322 ? -7.923 -1.181 44.212 1.00 90.44 322 LYS A C 1
ATOM 2500 O O . LYS A 1 322 ? -8.012 -0.946 43.011 1.00 90.44 322 LYS A O 1
ATOM 2505 N N . SER A 1 323 ? -8.913 -0.961 45.073 1.00 85.38 323 SER A N 1
ATOM 2506 C CA . SER A 1 323 ? -10.170 -0.317 44.672 1.00 85.38 323 SER A CA 1
ATOM 2507 C C . SER A 1 323 ? -9.895 1.016 43.962 1.00 85.38 323 SER A C 1
ATOM 2509 O O . SER A 1 323 ? -8.987 1.754 44.352 1.00 85.38 323 SER A O 1
ATOM 2511 N N . ASP A 1 324 ? -10.640 1.272 42.886 1.00 77.62 324 ASP A N 1
ATOM 2512 C CA . ASP A 1 324 ? -10.540 2.431 41.986 1.00 77.62 324 ASP A CA 1
ATOM 2513 C C . ASP A 1 324 ? -9.203 2.581 41.232 1.00 77.62 324 ASP A C 1
ATOM 2515 O O . ASP A 1 324 ? -8.988 3.577 40.538 1.00 77.62 324 ASP A O 1
ATOM 2519 N N . SER A 1 325 ? -8.306 1.589 41.299 1.00 81.50 325 SER A N 1
ATOM 2520 C CA . SER A 1 325 ? -7.045 1.604 40.555 1.00 81.50 325 SER A CA 1
ATOM 2521 C C . SER A 1 325 ? -7.117 0.809 39.249 1.00 81.50 325 SER A C 1
ATOM 2523 O O . SER A 1 325 ? -7.914 -0.118 39.085 1.00 81.50 325 SER A O 1
ATOM 2525 N N . THR A 1 326 ? -6.267 1.185 38.289 1.00 86.25 326 THR A N 1
ATOM 2526 C CA . THR A 1 326 ? -6.109 0.473 37.013 1.00 86.25 326 THR A CA 1
ATOM 2527 C C . THR A 1 326 ? -4.783 -0.270 36.946 1.00 86.25 326 THR A C 1
ATOM 2529 O O . THR A 1 326 ? -3.769 0.248 37.414 1.00 86.25 326 THR A O 1
ATOM 2532 N N . LYS A 1 327 ? -4.753 -1.433 36.290 1.00 92.94 327 LYS A N 1
ATOM 2533 C CA . LYS A 1 327 ? -3.526 -2.185 36.008 1.00 92.94 327 LYS A CA 1
ATOM 2534 C C . LYS A 1 327 ? -3.548 -2.760 34.593 1.00 92.94 327 LYS A C 1
ATOM 2536 O O . LYS A 1 327 ? -4.570 -3.280 34.149 1.00 92.94 327 LYS A O 1
ATOM 2541 N N . THR A 1 328 ? -2.411 -2.687 33.907 1.00 92.56 328 THR A N 1
ATOM 2542 C CA . THR A 1 328 ? -2.193 -3.376 32.629 1.00 92.56 328 THR A CA 1
ATOM 2543 C C . THR A 1 328 ? -1.631 -4.771 32.887 1.00 92.56 328 THR A C 1
ATOM 2545 O O . THR A 1 328 ? -0.712 -4.924 33.695 1.00 92.56 328 THR A O 1
ATOM 2548 N N . LEU A 1 329 ? -2.178 -5.780 32.212 1.00 91.88 329 LEU A N 1
ATOM 2549 C CA . LEU A 1 329 ? -1.763 -7.180 32.308 1.00 91.88 329 LEU A CA 1
ATOM 2550 C C . LEU A 1 329 ? -1.464 -7.725 30.905 1.00 91.88 329 LEU A C 1
ATOM 2552 O O . LEU A 1 329 ? -2.097 -7.313 29.933 1.00 91.88 329 LEU A O 1
ATOM 2556 N N . ASN A 1 330 ? -0.514 -8.656 30.812 1.00 90.38 330 ASN A N 1
ATOM 2557 C CA . ASN A 1 330 ? -0.221 -9.380 29.575 1.00 90.38 330 ASN A CA 1
ATOM 2558 C C . ASN A 1 330 ? -1.070 -10.653 29.522 1.00 90.38 330 ASN A C 1
ATOM 2560 O O . ASN A 1 330 ? -1.148 -11.385 30.510 1.00 90.38 330 ASN A O 1
ATOM 2564 N N . LEU A 1 331 ? -1.675 -10.919 28.369 1.00 89.12 331 LEU A N 1
ATOM 2565 C CA . LEU A 1 331 ? -2.555 -12.053 28.140 1.00 89.12 331 LEU A CA 1
ATOM 2566 C C . LEU A 1 331 ? -2.008 -12.914 26.985 1.00 89.12 331 LEU A C 1
ATOM 2568 O O . LEU A 1 331 ? -1.982 -12.440 25.845 1.00 89.12 331 LEU A O 1
ATOM 2572 N N . PRO A 1 332 ? -1.565 -14.155 27.246 1.00 87.75 332 PRO A N 1
ATOM 2573 C CA . PRO A 1 332 ? -1.132 -15.068 26.194 1.00 87.75 332 PRO A CA 1
ATOM 2574 C C . PRO A 1 332 ? -2.344 -15.649 25.449 1.00 87.75 332 PRO A C 1
ATOM 2576 O O . PRO A 1 332 ? -3.300 -16.111 26.066 1.00 87.75 332 PRO A O 1
ATOM 2579 N N . LEU A 1 333 ? -2.293 -15.654 24.120 1.00 88.12 333 LEU A N 1
ATOM 2580 C CA . LEU A 1 333 ? -3.313 -16.189 23.221 1.00 88.12 333 LEU A CA 1
ATOM 2581 C C . LEU A 1 333 ? -2.688 -17.273 22.339 1.00 88.12 333 LEU A C 1
ATOM 2583 O O . LEU A 1 333 ? -1.679 -17.037 21.676 1.00 88.12 333 LEU A O 1
ATOM 2587 N N . ILE A 1 334 ? -3.292 -18.460 22.330 1.00 84.69 334 ILE A N 1
ATOM 2588 C CA . ILE A 1 334 ? -2.812 -19.624 21.572 1.00 84.69 334 ILE A CA 1
ATOM 2589 C C . ILE A 1 334 ? -3.740 -19.845 20.386 1.00 84.69 334 ILE A C 1
ATOM 2591 O O . ILE A 1 334 ? -4.957 -19.870 20.566 1.00 84.69 334 ILE A O 1
ATOM 2595 N N . PHE A 1 335 ? -3.182 -20.047 19.196 1.00 83.25 335 PHE A N 1
ATOM 2596 C CA . PHE A 1 335 ? -3.940 -20.313 17.977 1.00 83.25 335 PHE A CA 1
ATOM 2597 C C . PHE A 1 335 ? -3.464 -21.608 17.323 1.00 83.25 335 PHE A C 1
ATOM 2599 O O . PHE A 1 335 ? -2.267 -21.874 17.261 1.00 83.25 335 PHE A O 1
ATOM 2606 N N . THR A 1 336 ? -4.406 -22.418 16.840 1.00 78.19 336 THR A N 1
ATOM 2607 C CA . THR A 1 336 ? -4.138 -23.765 16.301 1.00 78.19 336 THR A CA 1
ATOM 2608 C C . THR A 1 336 ? -4.287 -23.858 14.784 1.00 78.19 336 THR A C 1
ATOM 2610 O O . THR A 1 336 ? -3.940 -24.876 14.195 1.00 78.19 336 THR A O 1
ATOM 2613 N N . SER A 1 337 ? -4.813 -22.817 14.135 1.00 78.06 337 SER A N 1
ATOM 2614 C CA . SER A 1 337 ? -5.031 -22.774 12.687 1.00 78.06 337 SER A CA 1
ATOM 2615 C C . SER A 1 337 ? -4.798 -21.369 12.123 1.00 78.06 337 SER A C 1
ATOM 2617 O O . SER A 1 337 ? -4.786 -20.378 12.854 1.00 78.06 337 SER A O 1
ATOM 2619 N N . LYS A 1 338 ? -4.554 -21.297 10.809 1.00 74.31 338 LYS A N 1
ATOM 2620 C CA . LYS A 1 338 ? -4.443 -20.038 10.058 1.00 74.31 338 LYS A CA 1
ATOM 2621 C C . LYS A 1 338 ? -5.828 -19.442 9.790 1.00 74.31 338 LYS A C 1
ATOM 2623 O O . LYS A 1 338 ? -6.794 -20.186 9.635 1.00 74.31 338 LYS A O 1
ATOM 2628 N N . GLY A 1 339 ? -5.908 -18.120 9.648 1.00 74.19 339 GLY A N 1
ATOM 2629 C CA . GLY A 1 339 ? -7.146 -17.438 9.265 1.00 74.19 339 GLY A CA 1
ATOM 2630 C C . GLY A 1 339 ? -7.367 -16.093 9.950 1.00 74.19 339 GLY A C 1
ATOM 2631 O O . GLY A 1 339 ? -6.514 -15.589 10.677 1.00 74.19 339 GLY A O 1
ATOM 2632 N N . ASN A 1 340 ? -8.537 -15.508 9.696 1.00 78.75 340 ASN A N 1
ATOM 2633 C CA . ASN A 1 340 ? -8.983 -14.281 10.349 1.00 78.75 340 ASN A CA 1
ATOM 2634 C C . ASN A 1 340 ? -9.750 -14.633 11.627 1.00 78.75 340 ASN A C 1
ATOM 2636 O O . ASN A 1 340 ? -10.709 -15.411 11.593 1.00 78.75 340 ASN A O 1
ATOM 2640 N N . TYR A 1 341 ? -9.353 -14.028 12.740 1.00 81.94 341 TYR A N 1
ATOM 2641 C CA . TYR A 1 341 ? -9.964 -14.241 14.041 1.00 81.94 341 TYR A CA 1
ATOM 2642 C C . TYR A 1 341 ? -10.444 -12.925 14.633 1.00 81.94 341 TYR A C 1
ATOM 2644 O O . TYR A 1 341 ? -9.661 -12.003 14.854 1.00 81.94 341 TYR A O 1
ATOM 2652 N N . LYS A 1 342 ? -11.731 -12.875 14.973 1.00 85.38 342 LYS A N 1
ATOM 2653 C CA . LYS A 1 342 ? -12.270 -11.935 15.951 1.00 85.38 342 LYS A CA 1
ATOM 2654 C C . LYS A 1 342 ? -12.094 -12.556 17.334 1.00 85.38 342 LYS A C 1
ATOM 2656 O O . LYS A 1 342 ? -12.817 -13.488 17.695 1.00 85.38 342 LYS A O 1
ATOM 2661 N N . VAL A 1 343 ? -11.103 -12.074 18.075 1.00 88.56 343 VAL A N 1
ATOM 2662 C CA . VAL A 1 343 ? -10.811 -12.496 19.447 1.00 88.56 343 VAL A CA 1
ATOM 2663 C C . VAL A 1 343 ? -11.677 -11.679 20.390 1.00 88.56 343 VAL A C 1
ATOM 2665 O O . VAL A 1 343 ? -11.538 -10.461 20.444 1.00 88.56 343 VAL A O 1
ATOM 2668 N N . ARG A 1 344 ? -12.558 -12.340 21.138 1.00 88.62 344 ARG A N 1
ATOM 2669 C CA . ARG A 1 344 ? -13.399 -11.728 22.170 1.00 88.62 344 ARG A CA 1
ATOM 2670 C C . ARG A 1 344 ? -12.979 -12.255 23.537 1.00 88.62 344 ARG A C 1
ATOM 2672 O O . ARG A 1 344 ? -12.928 -13.466 23.747 1.00 88.62 344 ARG A O 1
ATOM 2679 N N . LEU A 1 345 ? -12.673 -11.342 24.449 1.00 91.25 345 LEU A N 1
ATOM 2680 C CA . LEU A 1 345 ? -12.372 -11.628 25.848 1.00 91.25 345 LEU A CA 1
ATOM 2681 C C . LEU A 1 345 ? -13.587 -11.294 26.696 1.00 91.25 345 LEU A C 1
ATOM 2683 O O . LEU A 1 345 ? -14.196 -10.251 26.475 1.00 91.25 345 LEU A O 1
ATOM 2687 N N . LYS A 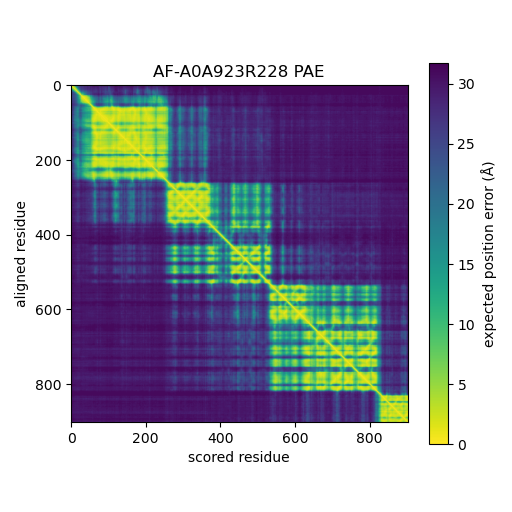1 346 ? -13.894 -12.149 27.671 1.00 88.81 346 LYS A N 1
ATOM 2688 C CA . LYS A 1 346 ? -14.942 -11.928 28.668 1.00 88.81 346 LYS A CA 1
ATOM 2689 C C . LYS A 1 346 ? -14.402 -12.177 30.071 1.00 88.81 346 LYS A C 1
ATOM 2691 O O . LYS A 1 346 ? -13.878 -13.259 30.318 1.00 88.81 346 LYS A O 1
ATOM 2696 N N . ILE A 1 347 ? -14.555 -11.238 31.002 1.00 89.81 347 ILE A N 1
ATOM 2697 C CA . ILE A 1 347 ? -14.323 -11.508 32.430 1.00 89.81 347 ILE A CA 1
ATOM 2698 C C . ILE A 1 347 ? -15.425 -12.455 32.929 1.00 89.81 347 ILE A C 1
ATOM 2700 O O . ILE A 1 347 ? -16.613 -12.159 32.824 1.00 89.81 347 ILE A O 1
ATOM 2704 N N . ALA A 1 348 ? -15.022 -13.618 33.436 1.00 87.31 348 ALA A N 1
ATOM 2705 C CA . ALA A 1 348 ? -15.902 -14.659 33.962 1.00 87.31 348 ALA A CA 1
ATOM 2706 C C . ALA A 1 348 ? -16.024 -14.587 35.489 1.00 87.31 348 ALA A C 1
ATOM 2708 O O . ALA A 1 348 ? -17.099 -14.816 36.040 1.00 87.31 348 ALA A O 1
ATOM 2709 N N . MET A 1 349 ? -14.903 -14.324 36.174 1.00 89.75 349 MET A N 1
ATOM 2710 C CA . MET A 1 349 ? -14.837 -14.263 37.635 1.00 89.75 349 MET A CA 1
ATOM 2711 C C . MET A 1 349 ? -13.820 -13.227 38.109 1.00 89.75 349 MET A C 1
ATOM 2713 O O . MET A 1 349 ? -12.734 -13.103 37.534 1.00 89.75 349 MET A O 1
ATOM 2717 N N . VAL A 1 350 ? -14.141 -12.576 39.224 1.00 91.12 350 VAL A N 1
ATOM 2718 C CA . VAL A 1 350 ? -13.275 -11.674 39.987 1.00 91.12 350 VAL A CA 1
ATOM 2719 C C . VAL A 1 350 ? -13.143 -12.242 41.398 1.00 91.12 350 VAL A C 1
ATOM 2721 O O . VAL A 1 350 ? -14.142 -12.500 42.066 1.00 91.12 350 VAL A O 1
ATOM 2724 N N . ASN A 1 351 ? -11.912 -12.490 41.857 1.00 92.69 351 ASN A N 1
ATOM 2725 C CA . ASN A 1 351 ? -11.645 -13.127 43.157 1.00 92.69 351 ASN A CA 1
ATOM 2726 C C . ASN A 1 351 ? -12.388 -14.467 43.363 1.00 92.69 351 ASN A C 1
ATOM 2728 O O . ASN A 1 351 ? -12.776 -14.807 44.478 1.00 92.69 351 ASN A O 1
ATOM 2732 N N . GLY A 1 352 ? -12.602 -15.232 42.286 1.00 86.31 352 GLY A N 1
ATOM 2733 C CA . GLY A 1 352 ? -13.301 -16.524 42.327 1.00 86.31 352 GLY A CA 1
ATOM 2734 C C . GLY A 1 352 ? -14.831 -16.443 42.405 1.00 86.31 352 GLY A C 1
ATOM 2735 O O . GLY A 1 352 ? -15.479 -17.485 42.453 1.00 86.31 352 GLY A O 1
ATOM 2736 N N . VAL A 1 353 ? -15.413 -15.241 42.381 1.00 85.50 353 VAL A N 1
ATOM 2737 C CA . VAL A 1 353 ? -16.867 -15.019 42.330 1.00 85.50 353 VAL A CA 1
ATOM 2738 C C . VAL A 1 353 ? -17.247 -14.510 40.942 1.00 85.50 353 VAL A C 1
ATOM 2740 O O . VAL A 1 353 ? -16.454 -13.819 40.304 1.00 85.50 353 VAL A O 1
ATOM 2743 N N . ALA A 1 354 ? -18.436 -14.871 40.452 1.00 79.25 354 ALA A N 1
ATOM 2744 C CA . ALA A 1 354 ? -18.964 -14.316 39.209 1.00 79.25 354 ALA A CA 1
ATOM 2745 C C . ALA A 1 354 ? -19.033 -12.784 39.300 1.00 79.25 354 ALA A C 1
ATOM 2747 O O . ALA A 1 354 ? -19.454 -12.239 40.320 1.00 79.25 354 ALA A O 1
ATOM 2748 N N . ASP A 1 355 ? -18.595 -12.114 38.240 1.00 69.81 355 ASP A N 1
ATOM 2749 C CA . ASP A 1 355 ? -18.701 -10.663 38.134 1.00 69.81 355 ASP A CA 1
ATOM 2750 C C . ASP A 1 355 ? -20.176 -10.266 37.932 1.00 69.81 355 ASP A C 1
ATOM 2752 O O . ASP A 1 355 ? -20.894 -10.884 37.134 1.00 69.81 355 ASP A O 1
ATOM 2756 N N . ASN A 1 356 ? -20.653 -9.285 38.702 1.00 59.31 356 ASN A N 1
ATOM 2757 C CA . ASN A 1 356 ? -22.082 -8.976 38.791 1.00 59.31 356 ASN A CA 1
ATOM 2758 C C . ASN A 1 356 ? -22.580 -8.143 37.603 1.00 59.31 356 ASN A C 1
ATOM 2760 O O . ASN A 1 356 ? -23.783 -8.152 37.320 1.00 59.31 356 ASN A O 1
ATOM 2764 N N . TYR A 1 357 ? -21.695 -7.441 36.889 1.00 63.41 357 TYR A N 1
ATOM 2765 C CA . TYR A 1 357 ? -22.075 -6.517 35.825 1.00 63.41 357 TYR A CA 1
ATOM 2766 C C . TYR A 1 357 ? -21.562 -6.968 34.459 1.00 63.41 357 TYR A C 1
ATOM 2768 O O . TYR A 1 357 ? -20.800 -6.294 33.786 1.00 63.41 357 TYR A O 1
ATOM 2776 N N . THR A 1 358 ? -22.126 -8.065 33.956 1.00 61.12 358 THR A N 1
ATOM 2777 C CA . THR A 1 358 ? -21.762 -8.699 32.669 1.00 61.12 358 THR A CA 1
ATOM 2778 C C . THR A 1 358 ? -21.619 -7.792 31.429 1.00 61.12 358 THR A C 1
ATOM 2780 O O . THR A 1 358 ? -20.969 -8.205 30.470 1.00 61.12 358 THR A O 1
ATOM 2783 N N . PHE A 1 359 ? -22.176 -6.575 31.421 1.00 56.38 359 PHE A N 1
ATOM 2784 C CA . PHE A 1 359 ? -22.101 -5.633 30.297 1.00 56.38 359 PHE A CA 1
ATOM 2785 C C . PHE A 1 359 ? -20.738 -4.939 30.133 1.00 56.38 359 PHE A C 1
ATOM 2787 O O . PHE A 1 359 ? -20.449 -4.434 29.051 1.00 56.38 359 PHE A O 1
ATOM 2794 N N . ASN A 1 360 ? -19.900 -4.887 31.172 1.00 61.38 360 ASN A N 1
ATOM 2795 C CA . ASN A 1 360 ? -18.596 -4.206 31.142 1.00 61.38 360 ASN A CA 1
ATOM 2796 C C . ASN A 1 360 ? -17.402 -5.181 30.996 1.00 61.38 360 ASN A C 1
ATOM 2798 O O . ASN A 1 360 ? -16.238 -4.770 31.005 1.00 61.38 360 ASN A O 1
ATOM 2802 N N . ASN A 1 361 ? -17.709 -6.470 30.840 1.00 75.31 361 ASN A N 1
ATOM 2803 C CA . ASN A 1 361 ? -16.753 -7.565 30.939 1.00 75.31 361 ASN A CA 1
ATOM 2804 C C . ASN A 1 361 ? -16.135 -7.966 29.607 1.00 75.31 361 ASN A C 1
ATOM 2806 O O . ASN A 1 361 ? -15.257 -8.830 29.594 1.00 75.31 361 ASN A O 1
ATOM 2810 N N . GLU A 1 362 ? -16.584 -7.377 28.497 1.00 82.75 362 GLU A N 1
ATOM 2811 C CA . GLU A 1 362 ? -16.247 -7.852 27.162 1.00 82.75 362 GLU A CA 1
ATOM 2812 C C . GLU A 1 362 ? -15.529 -6.812 26.300 1.00 82.75 362 GLU A C 1
ATOM 2814 O O . GLU A 1 362 ? -15.943 -5.659 26.183 1.00 82.75 362 GLU A O 1
ATOM 2819 N N . LYS A 1 363 ? -14.456 -7.248 25.633 1.00 83.56 363 LYS A N 1
ATOM 2820 C CA . LYS A 1 363 ? -13.779 -6.504 24.561 1.00 83.56 363 LYS A CA 1
ATOM 2821 C C . LYS A 1 363 ? -13.408 -7.452 23.436 1.00 83.56 363 LYS A C 1
ATOM 2823 O O . LYS A 1 363 ? -13.213 -8.646 23.654 1.00 83.56 363 LYS A O 1
ATOM 2828 N N . SER A 1 364 ? -13.319 -6.917 22.223 1.00 84.56 364 SER A N 1
ATOM 2829 C CA . SER A 1 364 ? -12.908 -7.678 21.046 1.00 84.56 364 SER A CA 1
ATOM 2830 C C . SER A 1 364 ? -11.775 -6.978 20.308 1.00 84.56 364 SER A C 1
ATOM 2832 O O . SER A 1 364 ? -11.767 -5.755 20.220 1.00 84.56 364 SER A O 1
ATOM 2834 N N . ALA A 1 365 ? -10.869 -7.760 19.733 1.00 80.56 365 ALA A N 1
ATOM 2835 C CA . ALA A 1 365 ? -9.876 -7.316 18.761 1.00 80.56 365 ALA A CA 1
ATOM 2836 C C . ALA A 1 365 ? -9.850 -8.303 17.591 1.00 80.56 365 ALA A C 1
ATOM 2838 O O . ALA A 1 365 ? -10.326 -9.433 17.709 1.00 80.56 365 ALA A O 1
ATOM 2839 N N . SER A 1 366 ? -9.307 -7.876 16.455 1.00 81.31 366 SER A N 1
ATOM 2840 C CA . SER A 1 366 ? -9.163 -8.737 15.280 1.00 81.31 366 SER A CA 1
ATOM 2841 C C . SER A 1 366 ? -7.691 -8.996 14.999 1.00 81.31 366 SER A C 1
ATOM 2843 O O . SER A 1 366 ? -6.873 -8.087 15.113 1.00 81.31 366 SER A O 1
ATOM 2845 N N . ILE A 1 367 ? -7.372 -10.229 14.619 1.00 79.56 367 ILE A N 1
ATOM 2846 C CA . ILE A 1 367 ? -6.041 -10.637 14.172 1.00 79.56 367 ILE A CA 1
ATOM 2847 C C . ILE A 1 367 ? -6.161 -11.558 12.965 1.00 79.56 367 ILE A C 1
ATOM 2849 O O . ILE A 1 367 ? -7.029 -12.431 12.909 1.00 79.56 367 ILE A O 1
ATOM 2853 N N . LYS A 1 368 ? -5.260 -11.380 12.006 1.00 78.31 368 LYS A N 1
ATOM 2854 C CA . LYS A 1 368 ? -5.064 -12.287 10.878 1.00 78.31 368 LYS A CA 1
ATOM 2855 C C . LYS A 1 368 ? -3.809 -13.121 11.106 1.00 78.31 368 LYS A C 1
ATOM 2857 O O . LYS A 1 368 ? -2.722 -12.569 11.265 1.00 78.31 368 LYS A O 1
ATOM 2862 N N . LEU A 1 369 ? -3.966 -14.443 11.106 1.00 75.81 369 LEU A N 1
ATOM 2863 C CA . LEU A 1 369 ? -2.875 -15.392 11.294 1.00 75.81 369 LEU A CA 1
ATOM 2864 C C . LEU A 1 369 ? -2.477 -16.069 9.996 1.00 75.81 369 LEU A C 1
ATOM 2866 O O . LEU A 1 369 ? -3.296 -16.678 9.303 1.00 75.81 369 LEU A O 1
ATOM 2870 N N . ILE A 1 370 ? -1.185 -15.976 9.714 1.00 69.31 370 ILE A N 1
ATOM 2871 C CA . ILE A 1 370 ? -0.543 -16.460 8.500 1.00 69.31 370 ILE A CA 1
ATOM 2872 C C . ILE A 1 370 ? 0.276 -17.715 8.857 1.00 69.31 370 ILE A C 1
ATOM 2874 O O . ILE A 1 370 ? 0.959 -17.715 9.887 1.00 69.31 370 ILE A O 1
ATOM 2878 N N . PRO A 1 371 ? 0.213 -18.802 8.063 1.00 65.12 371 PRO A N 1
ATOM 2879 C CA . PRO A 1 371 ? 0.985 -20.010 8.340 1.00 65.12 371 PRO A CA 1
ATOM 2880 C C . PRO A 1 371 ? 2.493 -19.748 8.250 1.00 65.12 371 PRO A C 1
ATOM 2882 O O . PRO A 1 371 ? 2.948 -18.934 7.444 1.00 65.12 371 PRO A O 1
ATOM 2885 N N . PHE A 1 372 ? 3.270 -20.477 9.053 1.00 65.19 372 PHE A N 1
ATOM 2886 C CA . PHE A 1 372 ? 4.722 -20.526 8.902 1.00 65.19 372 PHE A CA 1
ATOM 2887 C C . PHE A 1 372 ? 5.107 -21.388 7.705 1.00 65.19 372 PHE A C 1
ATOM 2889 O O . PHE A 1 372 ? 4.684 -22.542 7.602 1.00 65.19 372 PHE A O 1
ATOM 2896 N N . ILE A 1 373 ? 5.975 -20.858 6.844 1.00 64.75 373 ILE A N 1
ATOM 2897 C CA . ILE A 1 373 ? 6.695 -21.688 5.883 1.00 64.75 373 ILE A CA 1
ATOM 2898 C C . ILE A 1 373 ? 7.893 -22.297 6.617 1.00 64.75 373 ILE A C 1
ATOM 2900 O O . ILE A 1 373 ? 8.920 -21.649 6.818 1.00 64.75 373 ILE A O 1
ATOM 2904 N N . ASN A 1 374 ? 7.729 -23.542 7.065 1.00 52.28 374 ASN A N 1
ATOM 2905 C CA . ASN A 1 374 ? 8.793 -24.312 7.703 1.00 52.28 374 ASN A CA 1
ATOM 2906 C C . ASN A 1 374 ? 9.689 -24.980 6.648 1.00 52.28 374 ASN A C 1
ATOM 2908 O O . ASN A 1 374 ? 9.193 -25.581 5.697 1.00 52.28 374 ASN A O 1
ATOM 2912 N N . GLY A 1 375 ? 11.006 -24.916 6.867 1.00 55.25 375 GLY A N 1
ATOM 2913 C CA . GLY A 1 375 ? 12.032 -25.456 5.970 1.00 55.25 375 GLY A CA 1
ATOM 2914 C C . GLY A 1 375 ? 12.674 -24.366 5.111 1.00 55.25 375 GLY A C 1
ATOM 2915 O O . GLY A 1 375 ? 12.007 -23.712 4.318 1.00 55.25 375 GLY A O 1
ATOM 2916 N N . TYR A 1 376 ? 13.979 -24.160 5.284 1.00 62.91 376 TYR A N 1
ATOM 2917 C CA . TYR A 1 376 ? 14.788 -23.267 4.455 1.00 62.91 376 TYR A CA 1
ATOM 2918 C C . TYR A 1 376 ? 15.975 -24.048 3.861 1.00 62.91 376 TYR A C 1
ATOM 2920 O O . TYR A 1 376 ? 16.563 -24.868 4.569 1.00 62.91 376 TYR A O 1
ATOM 2928 N N . PRO A 1 377 ? 16.368 -23.789 2.600 1.00 68.44 377 PRO A N 1
ATOM 2929 C CA . PRO A 1 377 ? 15.698 -22.913 1.633 1.00 68.44 377 PRO A CA 1
ATOM 2930 C C . PRO A 1 377 ? 14.363 -23.497 1.136 1.00 68.44 377 PRO A C 1
ATOM 2932 O O . PRO A 1 377 ? 14.168 -24.710 1.162 1.00 68.44 377 PRO A O 1
ATOM 2935 N N . PHE A 1 378 ? 13.465 -22.640 0.650 1.00 66.94 378 PHE A N 1
ATOM 2936 C CA . PHE A 1 378 ? 12.234 -23.061 -0.026 1.00 66.94 378 PHE A CA 1
ATOM 2937 C C . PHE A 1 378 ? 12.031 -22.315 -1.347 1.00 66.94 378 PHE A C 1
ATOM 2939 O O . PHE A 1 378 ? 12.564 -21.224 -1.552 1.00 66.94 378 PHE A O 1
ATOM 2946 N N . THR A 1 379 ? 11.247 -22.923 -2.236 1.00 68.06 379 THR A N 1
ATOM 2947 C CA . THR A 1 379 ? 10.769 -22.341 -3.497 1.00 68.06 379 THR A CA 1
ATOM 2948 C C . THR A 1 379 ? 9.258 -22.529 -3.577 1.00 68.06 379 THR A C 1
ATOM 2950 O O . THR A 1 379 ? 8.764 -23.587 -3.194 1.00 68.06 379 THR A O 1
ATOM 2953 N N . VAL A 1 380 ? 8.553 -21.511 -4.060 1.00 64.31 380 VAL A N 1
ATOM 2954 C CA . VAL A 1 380 ? 7.146 -21.557 -4.463 1.00 64.31 380 VAL A CA 1
ATOM 2955 C C . VAL A 1 380 ? 7.098 -21.146 -5.932 1.00 64.31 380 VAL A C 1
ATOM 2957 O O . VAL A 1 380 ? 7.389 -19.995 -6.251 1.00 64.31 380 VAL A O 1
ATOM 2960 N N . ASP A 1 381 ? 6.798 -22.097 -6.810 1.00 60.28 381 ASP A N 1
ATOM 2961 C CA . ASP A 1 381 ? 6.809 -21.952 -8.274 1.00 60.28 381 ASP A CA 1
ATOM 2962 C C . ASP A 1 381 ? 5.405 -22.050 -8.898 1.00 60.28 381 ASP A C 1
ATOM 2964 O O . ASP A 1 381 ? 5.251 -21.914 -10.097 1.00 60.28 381 ASP A O 1
ATOM 2968 N N . PHE A 1 382 ? 4.355 -22.277 -8.101 1.00 58.88 382 PHE A N 1
ATOM 2969 C CA . PHE A 1 382 ? 2.944 -22.312 -8.531 1.00 58.88 382 PHE A CA 1
ATOM 2970 C C . PHE A 1 382 ? 2.581 -23.348 -9.622 1.00 58.88 382 PHE A C 1
ATOM 2972 O O . PHE A 1 382 ? 1.396 -23.514 -9.923 1.00 58.88 382 PHE A O 1
ATOM 2979 N N . GLU A 1 383 ? 3.554 -24.105 -10.133 1.00 54.25 383 GLU A N 1
ATOM 2980 C CA . GLU A 1 383 ? 3.420 -25.100 -11.204 1.00 54.25 383 GLU A CA 1
ATOM 2981 C C . GLU A 1 383 ? 2.625 -26.344 -10.770 1.00 54.25 383 GLU A C 1
ATOM 2983 O O . GLU A 1 383 ? 1.977 -27.005 -11.581 1.00 54.25 383 GLU A O 1
ATOM 2988 N N . SER A 1 384 ? 2.618 -26.669 -9.473 1.00 42.94 384 SER A N 1
ATOM 2989 C CA . SER A 1 384 ? 1.905 -27.835 -8.924 1.00 42.94 384 SER A CA 1
ATOM 2990 C C . SER A 1 384 ? 0.451 -27.556 -8.511 1.00 42.94 384 SER A C 1
ATOM 2992 O O . SER A 1 384 ? -0.190 -28.401 -7.883 1.00 42.94 384 SER A O 1
ATOM 2994 N N . GLY A 1 385 ? -0.087 -26.376 -8.841 1.00 44.59 385 GLY A N 1
ATOM 2995 C CA . GLY A 1 385 ? -1.393 -25.916 -8.371 1.00 44.59 385 GLY A CA 1
ATOM 2996 C C . GLY A 1 385 ? -1.389 -25.490 -6.896 1.00 44.59 385 GLY A C 1
ATOM 2997 O O . GLY A 1 385 ? -0.493 -25.812 -6.119 1.00 44.59 385 GLY A O 1
ATOM 2998 N N . LEU A 1 386 ? -2.423 -24.748 -6.488 1.00 44.41 386 LEU A N 1
ATOM 2999 C CA . LEU A 1 386 ? -2.557 -24.103 -5.166 1.00 44.41 386 LEU A CA 1
ATOM 3000 C C . LEU A 1 386 ? -2.795 -25.054 -3.981 1.00 44.41 386 LEU A C 1
ATOM 3002 O O . LEU A 1 386 ? -3.297 -24.634 -2.941 1.00 44.41 386 LEU A O 1
ATOM 3006 N N . ALA A 1 387 ? -2.451 -26.330 -4.123 1.00 37.38 387 ALA A N 1
ATOM 3007 C CA . ALA A 1 387 ? -2.537 -27.305 -3.043 1.00 37.38 387 ALA A CA 1
ATOM 3008 C C . ALA A 1 387 ? -1.458 -27.098 -1.961 1.00 37.38 387 ALA A C 1
ATOM 3010 O O . ALA A 1 387 ? -1.451 -27.813 -0.964 1.00 37.38 387 ALA A O 1
ATOM 3011 N N . ASP A 1 388 ? -0.546 -26.138 -2.136 1.00 40.75 388 ASP A N 1
ATOM 3012 C CA . ASP A 1 388 ? 0.474 -25.840 -1.139 1.00 40.75 388 ASP A CA 1
ATOM 3013 C C . ASP A 1 388 ? -0.159 -25.042 0.021 1.00 40.75 388 ASP A C 1
ATOM 3015 O O . ASP A 1 388 ? -0.419 -23.839 -0.072 1.00 40.75 388 ASP A O 1
ATOM 3019 N N . ASP A 1 389 ? -0.378 -25.710 1.158 1.00 43.22 389 ASP A N 1
ATOM 3020 C CA . ASP A 1 389 ? -0.955 -25.170 2.406 1.00 43.22 389 ASP A CA 1
ATOM 3021 C C . ASP A 1 389 ? -0.210 -23.947 2.995 1.00 43.22 389 ASP A C 1
ATOM 3023 O O . ASP A 1 389 ? -0.616 -23.378 4.018 1.00 43.22 389 ASP A O 1
ATOM 3027 N N . LYS A 1 390 ? 0.877 -23.533 2.343 1.00 42.75 390 LYS A N 1
ATOM 3028 C CA . LYS A 1 390 ? 1.854 -22.515 2.729 1.00 42.75 390 LYS A CA 1
ATOM 3029 C C . LYS A 1 390 ? 1.452 -21.082 2.373 1.00 42.75 390 LYS A C 1
ATOM 3031 O O . LYS A 1 390 ? 2.066 -20.155 2.893 1.00 42.75 390 LYS A O 1
ATOM 3036 N N . LEU A 1 391 ? 0.435 -20.879 1.530 1.00 45.84 391 LEU A N 1
ATOM 3037 C CA . LEU A 1 391 ? 0.035 -19.548 1.056 1.00 45.84 391 LEU A CA 1
ATOM 3038 C C . LEU A 1 391 ? -1.415 -19.201 1.436 1.00 45.84 391 LEU A C 1
ATOM 3040 O O . LEU A 1 391 ? -2.297 -20.061 1.449 1.00 45.84 391 LEU A O 1
ATOM 3044 N N . LEU A 1 392 ? -1.675 -17.923 1.732 1.00 42.97 392 LEU A N 1
ATOM 3045 C CA . LEU A 1 392 ? -3.026 -17.362 1.798 1.00 42.97 392 LEU A CA 1
ATOM 3046 C C . LEU A 1 392 ? -3.212 -16.406 0.610 1.00 42.97 392 LEU A C 1
ATOM 3048 O O . LEU A 1 392 ? -2.585 -15.349 0.565 1.00 42.97 392 LEU A O 1
ATOM 3052 N N . ILE A 1 393 ? -4.096 -16.763 -0.322 1.00 43.19 393 ILE A N 1
ATOM 3053 C CA . ILE A 1 393 ? -4.657 -15.831 -1.311 1.00 43.19 393 ILE A CA 1
ATOM 3054 C C . ILE A 1 393 ? -5.885 -15.209 -0.654 1.00 43.19 393 ILE A C 1
ATOM 3056 O O . ILE A 1 393 ? -6.755 -15.947 -0.203 1.00 43.19 393 ILE A O 1
ATOM 3060 N N . VAL A 1 394 ? -5.939 -13.882 -0.538 1.00 31.89 394 VAL A N 1
ATOM 3061 C CA . VAL A 1 394 ? -7.003 -13.164 0.182 1.00 31.89 394 VAL A CA 1
ATOM 3062 C C . VAL A 1 394 ? -8.287 -13.096 -0.661 1.00 31.89 394 VAL A C 1
ATOM 3064 O O . VAL A 1 394 ? -8.290 -12.415 -1.684 1.00 31.89 394 VAL A O 1
ATOM 3067 N N . PRO A 1 395 ? -9.421 -13.673 -0.223 1.00 31.30 395 PRO A N 1
ATOM 3068 C CA . PRO A 1 395 ? -10.742 -13.290 -0.705 1.00 31.30 395 PRO A CA 1
ATOM 3069 C C . PRO A 1 395 ? -11.307 -12.247 0.274 1.00 31.30 395 PRO A C 1
ATOM 3071 O O . PRO A 1 395 ? -11.548 -12.555 1.440 1.00 31.30 395 PRO A O 1
ATOM 3074 N N . GLY A 1 396 ? -11.472 -10.994 -0.162 1.00 29.19 396 GLY A N 1
ATOM 3075 C CA . GLY A 1 396 ? -12.026 -9.931 0.698 1.00 29.19 396 GLY A CA 1
ATOM 3076 C C . GLY A 1 396 ? -11.690 -8.488 0.307 1.00 29.19 396 GLY A C 1
ATOM 3077 O O . GLY A 1 396 ? -12.398 -7.582 0.720 1.00 29.19 396 GLY A O 1
ATOM 3078 N N . TYR A 1 397 ? -10.681 -8.270 -0.541 1.00 25.89 397 TYR A N 1
ATOM 3079 C CA . TYR A 1 397 ? -10.435 -6.998 -1.251 1.00 25.89 397 TYR A CA 1
ATOM 3080 C C . TYR A 1 397 ? -10.859 -7.086 -2.725 1.00 25.89 397 TYR A C 1
ATOM 3082 O O . TYR A 1 397 ? -10.303 -6.441 -3.608 1.00 25.89 397 TYR A O 1
ATOM 3090 N N . VAL A 1 398 ? -11.832 -7.950 -3.008 1.00 29.98 398 VAL A N 1
ATOM 3091 C CA . VAL A 1 398 ? -12.207 -8.326 -4.365 1.00 29.98 398 VAL A CA 1
ATOM 3092 C C . VAL A 1 398 ? -13.619 -7.833 -4.629 1.00 29.98 398 VAL A C 1
ATOM 3094 O O . VAL A 1 398 ? -14.576 -8.551 -4.372 1.00 29.98 398 VAL A O 1
ATOM 3097 N N . ASN A 1 399 ? -13.755 -6.619 -5.162 1.00 27.89 399 ASN A N 1
ATOM 3098 C CA . ASN A 1 399 ? -14.971 -6.282 -5.906 1.00 27.89 399 ASN A CA 1
ATOM 3099 C C . ASN A 1 399 ? -14.868 -6.640 -7.394 1.00 27.89 399 ASN A C 1
ATOM 3101 O O . ASN A 1 399 ? -15.882 -6.591 -8.077 1.00 27.89 399 ASN A O 1
ATOM 3105 N N . LYS A 1 400 ? -13.701 -7.066 -7.907 1.00 31.42 400 LYS A N 1
ATOM 3106 C CA . LYS A 1 400 ? -13.553 -7.630 -9.262 1.00 31.42 400 LYS A CA 1
ATOM 3107 C C . LYS A 1 400 ? -12.337 -8.563 -9.356 1.00 31.42 400 LYS A C 1
ATOM 3109 O O . LYS A 1 400 ? -11.242 -8.124 -9.672 1.00 31.42 400 LYS A O 1
ATOM 3114 N N . ALA A 1 401 ? -12.533 -9.858 -9.140 1.00 30.36 401 ALA A N 1
ATOM 3115 C CA . ALA A 1 401 ? -11.712 -10.884 -9.780 1.00 30.36 401 ALA A CA 1
ATOM 3116 C C . ALA A 1 401 ? -12.706 -11.780 -10.507 1.00 30.36 401 ALA A C 1
ATOM 3118 O O . ALA A 1 401 ? -13.357 -12.625 -9.898 1.00 30.36 401 ALA A O 1
ATOM 3119 N N . SER A 1 402 ? -12.897 -11.499 -11.792 1.00 27.58 402 SER A N 1
ATOM 3120 C CA . SER A 1 402 ? -13.812 -12.248 -12.648 1.00 27.58 402 SER A CA 1
ATOM 3121 C C . SER A 1 402 ? -12.990 -12.956 -13.711 1.00 27.58 402 SER A C 1
ATOM 3123 O O . SER A 1 402 ? -12.158 -12.330 -14.368 1.00 27.58 402 SER A O 1
ATOM 3125 N N . ILE A 1 403 ? -13.246 -14.247 -13.892 1.00 33.09 403 ILE A N 1
ATOM 3126 C CA . ILE A 1 403 ? -12.810 -15.008 -15.059 1.00 33.09 403 ILE A CA 1
ATOM 3127 C C . ILE A 1 403 ? -13.753 -14.626 -16.204 1.00 33.09 403 ILE A C 1
ATOM 3129 O O . ILE A 1 403 ? -14.957 -14.847 -16.096 1.00 33.09 403 ILE A O 1
ATOM 3133 N N . TYR A 1 404 ? -13.234 -14.068 -17.299 1.00 26.83 404 TYR A N 1
ATOM 3134 C CA . TYR A 1 404 ? -14.007 -13.986 -18.536 1.00 26.83 404 TYR A CA 1
ATOM 3135 C C . TYR A 1 404 ? -13.834 -15.313 -19.274 1.00 26.83 404 TYR A C 1
ATOM 3137 O O . TYR A 1 404 ? -12.854 -15.531 -19.979 1.00 26.83 404 TYR A O 1
ATOM 3145 N N . THR A 1 405 ? -14.781 -16.222 -19.080 1.00 28.34 405 THR A N 1
ATOM 3146 C CA . THR A 1 405 ? -15.042 -17.268 -20.067 1.00 28.34 405 THR A CA 1
ATOM 3147 C C . THR A 1 405 ? -16.404 -16.949 -20.648 1.00 28.34 405 THR A C 1
ATOM 3149 O O . THR A 1 405 ? -17.355 -16.711 -19.907 1.00 28.34 405 THR A O 1
ATOM 3152 N N . GLY A 1 406 ? -16.495 -16.851 -21.973 1.00 27.64 406 GLY A N 1
ATOM 3153 C CA . GLY A 1 406 ? -17.781 -16.769 -22.651 1.00 27.64 406 GLY A CA 1
ATOM 3154 C C . GLY A 1 406 ? -18.509 -18.102 -22.511 1.00 27.64 406 GLY A C 1
ATOM 3155 O O . GLY A 1 406 ? -18.457 -18.904 -23.430 1.00 27.64 406 GLY A O 1
ATOM 3156 N N . ALA A 1 407 ? -19.093 -18.361 -21.344 1.00 25.95 407 ALA A N 1
ATOM 3157 C CA . ALA A 1 407 ? -20.144 -19.333 -21.061 1.00 25.95 407 ALA A CA 1
ATOM 3158 C C . ALA A 1 407 ? -20.443 -19.276 -19.555 1.00 25.95 407 ALA A C 1
ATOM 3160 O O . ALA A 1 407 ? -19.542 -19.346 -18.723 1.00 25.95 407 ALA A O 1
ATOM 3161 N N . GLU A 1 408 ? -21.716 -19.122 -19.212 1.00 33.56 408 GLU A N 1
ATOM 3162 C CA . GLU A 1 408 ? -22.215 -19.035 -17.842 1.00 33.56 408 GLU A CA 1
ATOM 3163 C C . GLU A 1 408 ? -21.860 -20.281 -17.006 1.00 33.56 408 GLU A C 1
ATOM 3165 O O . GLU A 1 408 ? -22.107 -21.409 -17.428 1.00 33.56 408 GLU A O 1
ATOM 3170 N N . SER A 1 409 ? -21.329 -20.097 -15.792 1.00 25.23 409 SER A N 1
ATOM 3171 C CA . SER A 1 409 ? -21.836 -20.733 -14.558 1.00 25.23 409 SER A CA 1
ATOM 3172 C C . SER A 1 409 ? -20.934 -20.470 -13.343 1.00 25.23 409 SER A C 1
ATOM 3174 O O . SER A 1 409 ? -19.708 -20.431 -13.406 1.00 25.23 409 SER A O 1
ATOM 3176 N N . ASN A 1 410 ? -21.605 -20.266 -12.210 1.00 29.50 410 ASN A N 1
ATOM 3177 C CA . ASN A 1 410 ? -21.071 -19.929 -10.897 1.00 29.50 410 ASN A CA 1
ATOM 3178 C C . ASN A 1 410 ? -20.143 -21.012 -10.314 1.00 29.50 410 ASN A C 1
ATOM 3180 O O . ASN A 1 410 ? -20.587 -22.130 -10.070 1.00 29.50 410 ASN A O 1
ATOM 3184 N N . SER A 1 411 ? -18.901 -20.666 -9.967 1.00 24.61 411 SER A N 1
ATOM 3185 C CA . SER A 1 411 ? -18.296 -20.950 -8.648 1.00 24.61 411 SER A CA 1
ATOM 3186 C C . SER A 1 411 ? -16.821 -20.535 -8.588 1.00 24.61 411 SER A C 1
ATOM 3188 O O . SER A 1 411 ? -16.059 -20.636 -9.544 1.00 24.61 411 SER A O 1
ATOM 3190 N N . SER A 1 412 ? -16.445 -20.034 -7.418 1.00 28.00 412 SER A N 1
ATOM 3191 C CA . SER A 1 412 ? -15.169 -19.434 -7.039 1.00 28.00 412 SER A CA 1
ATOM 3192 C C . SER A 1 412 ? -13.964 -20.363 -7.238 1.00 28.00 412 SER A C 1
ATOM 3194 O O . SER A 1 412 ? -13.803 -21.316 -6.476 1.00 28.00 412 SER A O 1
ATOM 3196 N N . LYS A 1 413 ? -13.067 -20.060 -8.187 1.00 25.09 413 LYS A N 1
ATOM 3197 C CA . LYS A 1 413 ? -11.713 -20.642 -8.260 1.00 25.09 413 LYS A CA 1
ATOM 3198 C C . LYS A 1 413 ? -10.697 -19.637 -8.802 1.00 25.09 413 LYS A C 1
ATOM 3200 O O . LYS A 1 413 ? -11.025 -18.771 -9.605 1.00 25.09 413 LYS A O 1
ATOM 3205 N N . VAL A 1 414 ? -9.466 -19.768 -8.310 1.00 28.98 414 VAL A N 1
ATOM 3206 C CA . VAL A 1 414 ? -8.299 -18.977 -8.708 1.00 28.98 414 VAL A CA 1
ATOM 3207 C C . VAL A 1 414 ? -7.994 -19.184 -10.192 1.00 28.98 414 VAL A C 1
ATOM 3209 O O . VAL A 1 414 ? -8.035 -20.310 -10.684 1.00 28.98 414 VAL A O 1
ATOM 3212 N N . LEU A 1 415 ? -7.695 -18.089 -10.893 1.00 32.22 415 LEU A N 1
ATOM 3213 C CA . LEU A 1 415 ? -7.319 -18.082 -12.302 1.00 32.22 415 LEU A CA 1
ATOM 3214 C C . LEU A 1 415 ? -5.900 -18.657 -12.463 1.00 32.22 415 LEU A C 1
ATOM 3216 O O . LEU A 1 415 ? -4.916 -17.958 -12.238 1.00 32.22 415 LEU A O 1
ATOM 3220 N N . LEU A 1 416 ? -5.798 -19.922 -12.869 1.00 31.36 416 LEU A N 1
ATOM 3221 C CA . LEU A 1 416 ? -4.667 -20.390 -13.670 1.00 31.36 416 LEU A CA 1
ATOM 3222 C C . LEU A 1 416 ? -4.974 -19.975 -15.114 1.00 31.36 416 LEU A C 1
ATOM 3224 O O . LEU A 1 416 ? -6.005 -20.379 -15.653 1.00 31.36 416 LEU A O 1
ATOM 3228 N N . ILE A 1 417 ? -4.138 -19.138 -15.732 1.00 31.42 417 ILE A N 1
ATOM 3229 C CA . ILE A 1 417 ? -4.253 -18.887 -17.174 1.00 31.42 417 ILE A CA 1
ATOM 3230 C C . ILE A 1 417 ? -3.648 -20.104 -17.881 1.00 31.42 417 ILE A C 1
ATOM 3232 O O . ILE A 1 417 ? -2.429 -20.223 -17.980 1.00 31.42 417 ILE A O 1
ATOM 3236 N N . ASP A 1 418 ? -4.503 -21.013 -18.351 1.00 28.22 418 ASP A N 1
ATOM 3237 C CA . ASP A 1 418 ? -4.132 -22.037 -19.330 1.00 28.22 418 ASP A CA 1
ATOM 3238 C C . ASP A 1 418 ? -3.886 -21.356 -20.685 1.00 28.22 418 ASP A C 1
ATOM 3240 O O . ASP A 1 418 ? -4.810 -21.000 -21.420 1.00 28.22 418 ASP A O 1
ATOM 3244 N N . GLY A 1 419 ? -2.614 -21.108 -20.989 1.00 25.14 419 GLY A N 1
ATOM 3245 C CA . GLY A 1 419 ? -2.165 -20.747 -22.325 1.00 25.14 419 GLY A CA 1
ATOM 3246 C C . GLY A 1 419 ? -1.884 -22.004 -23.141 1.00 25.14 419 GLY A C 1
ATOM 3247 O O . GLY A 1 419 ? -0.736 -22.439 -23.220 1.00 25.14 419 GLY A O 1
ATOM 3248 N N . SER A 1 420 ? -2.907 -22.576 -23.778 1.00 22.48 420 SER A N 1
ATOM 3249 C CA . SER A 1 420 ? -2.703 -23.661 -24.748 1.00 22.48 420 SER A CA 1
ATOM 3250 C C . SER A 1 420 ? -1.791 -23.220 -25.927 1.00 22.48 420 SER A C 1
ATOM 3252 O O . SER A 1 420 ? -1.638 -22.027 -26.215 1.00 22.48 420 SER A O 1
ATOM 3254 N N . PRO A 1 421 ? -1.112 -24.162 -26.608 1.00 31.89 421 PRO A N 1
ATOM 3255 C CA . PRO A 1 421 ? 0.316 -24.058 -26.897 1.00 31.89 421 PRO A CA 1
ATOM 3256 C C . PRO A 1 421 ? 0.621 -23.393 -28.242 1.00 31.89 421 PRO A C 1
ATOM 3258 O O . PRO A 1 421 ? 0.779 -24.080 -29.248 1.00 31.89 421 PRO A O 1
ATOM 3261 N N . LYS A 1 422 ? 0.801 -22.068 -28.265 1.00 28.12 422 LYS A N 1
ATOM 3262 C CA . LYS A 1 422 ? 1.631 -21.385 -29.277 1.00 28.12 422 LYS A CA 1
ATOM 3263 C C . LYS A 1 422 ? 2.306 -20.156 -28.656 1.00 28.12 422 LYS A C 1
ATOM 3265 O O . LYS A 1 422 ? 1.658 -19.142 -28.439 1.00 28.12 422 LYS A O 1
ATOM 3270 N N . SER A 1 423 ? 3.628 -20.244 -28.478 1.00 31.95 423 SER A N 1
ATOM 3271 C CA . SER A 1 423 ? 4.596 -19.181 -28.123 1.00 31.95 423 SER A CA 1
ATOM 3272 C C . SER A 1 423 ? 4.813 -18.832 -26.629 1.00 31.95 423 SER A C 1
ATOM 3274 O O . SER A 1 423 ? 3.955 -18.282 -25.960 1.00 31.95 423 SER A O 1
ATOM 3276 N N . ASN A 1 424 ? 6.034 -19.102 -26.138 1.00 31.84 424 ASN A N 1
ATOM 3277 C CA . ASN A 1 424 ? 6.777 -18.389 -25.076 1.00 31.84 424 ASN A CA 1
ATOM 3278 C C . ASN A 1 424 ? 6.050 -17.925 -23.782 1.00 31.84 424 ASN A C 1
ATOM 3280 O O . ASN A 1 424 ? 6.313 -16.820 -23.299 1.00 31.84 424 ASN A O 1
ATOM 3284 N N . SER A 1 425 ? 5.202 -18.744 -23.158 1.00 30.70 425 SER A N 1
ATOM 3285 C CA . SER A 1 425 ? 4.470 -18.370 -21.932 1.00 30.70 425 SER A CA 1
ATOM 3286 C C . SER A 1 425 ? 4.728 -19.326 -20.758 1.00 30.70 425 SER A C 1
ATOM 3288 O O . SER A 1 425 ? 4.308 -20.475 -20.810 1.00 30.70 425 SER A O 1
ATOM 3290 N N . GLY A 1 426 ? 5.405 -18.840 -19.708 1.00 32.62 426 GLY A N 1
ATOM 3291 C CA . GLY A 1 426 ? 5.449 -19.475 -18.376 1.00 32.62 426 GLY A CA 1
ATOM 3292 C C . GLY A 1 426 ? 4.230 -19.103 -17.520 1.00 32.62 426 GLY A C 1
ATOM 3293 O O . GLY A 1 426 ? 3.558 -18.110 -17.824 1.00 32.62 426 GLY A O 1
ATOM 3294 N N . PHE A 1 427 ? 3.949 -19.901 -16.487 1.00 35.53 427 PHE A N 1
ATOM 3295 C CA . PHE A 1 427 ? 2.795 -19.759 -15.593 1.00 35.53 427 PHE A CA 1
ATOM 3296 C C . PHE A 1 427 ? 3.034 -18.664 -14.524 1.00 35.53 427 PHE A C 1
ATOM 3298 O O . PHE A 1 427 ? 4.161 -18.238 -14.301 1.00 35.53 427 PHE A O 1
ATOM 3305 N N . GLY A 1 428 ? 1.975 -18.120 -13.908 1.00 35.66 428 GLY A N 1
ATOM 3306 C CA . GLY A 1 428 ? 2.089 -17.086 -12.865 1.00 35.66 428 GLY A CA 1
ATOM 3307 C C . GLY A 1 428 ? 0.738 -16.648 -12.288 1.00 35.66 428 GLY A C 1
ATOM 3308 O O . GLY A 1 428 ? -0.300 -16.847 -12.922 1.00 35.66 428 GLY A O 1
ATOM 3309 N N . ILE A 1 429 ? 0.732 -16.042 -11.094 1.00 43.53 429 ILE A N 1
ATOM 3310 C CA . ILE A 1 429 ? -0.497 -15.573 -10.415 1.00 43.53 429 ILE A CA 1
ATOM 3311 C C . ILE A 1 429 ? -0.710 -14.077 -10.640 1.00 43.53 429 ILE A C 1
ATOM 3313 O O . ILE A 1 429 ? 0.196 -13.297 -10.367 1.00 43.53 429 ILE A O 1
ATOM 3317 N N . LEU A 1 430 ? -1.921 -13.663 -11.037 1.00 48.41 430 LEU A N 1
ATOM 3318 C CA . LEU A 1 430 ? -2.343 -12.257 -11.014 1.00 48.41 430 LEU A CA 1
ATOM 3319 C C . LEU A 1 430 ? -2.504 -11.798 -9.555 1.00 48.41 430 LEU A C 1
ATOM 3321 O O . LEU A 1 430 ? -3.456 -12.187 -8.875 1.00 48.41 430 LEU A O 1
ATOM 3325 N N . VAL A 1 431 ? -1.548 -11.020 -9.050 1.00 49.84 431 VAL A N 1
ATOM 3326 C CA . VAL A 1 431 ? -1.504 -10.647 -7.630 1.00 49.84 431 VAL A CA 1
ATOM 3327 C C . VAL A 1 431 ? -2.333 -9.392 -7.386 1.00 49.84 431 VAL A C 1
ATOM 3329 O O . VAL A 1 431 ? -2.090 -8.375 -8.018 1.00 49.84 431 VAL A O 1
ATOM 3332 N N . THR A 1 432 ? -3.260 -9.440 -6.427 1.00 53.84 432 THR A N 1
ATOM 3333 C CA . THR A 1 432 ? -3.755 -8.242 -5.721 1.00 53.84 432 THR A CA 1
ATOM 3334 C C . THR A 1 432 ? -3.014 -8.097 -4.395 1.00 53.84 432 THR A C 1
ATOM 3336 O O . THR A 1 432 ? -2.371 -7.082 -4.153 1.00 53.84 432 THR A O 1
ATOM 3339 N N . GLN A 1 433 ? -2.998 -9.154 -3.573 1.00 61.47 433 GLN A N 1
ATOM 3340 C CA . GLN A 1 433 ? -2.192 -9.236 -2.355 1.00 61.47 433 GLN A CA 1
ATOM 3341 C C . GLN A 1 433 ? -1.855 -10.692 -1.983 1.00 61.47 433 GLN A C 1
ATOM 3343 O O . GLN A 1 433 ? -2.743 -11.545 -1.944 1.00 61.47 433 GLN A O 1
ATOM 3348 N N . VAL A 1 434 ? -0.590 -10.971 -1.648 1.00 65.19 434 VAL A N 1
ATOM 3349 C CA . VAL A 1 434 ? -0.112 -12.275 -1.140 1.00 65.19 434 VAL A CA 1
ATOM 3350 C C . VAL A 1 434 ? 0.797 -12.049 0.068 1.00 65.19 434 VAL A C 1
ATOM 3352 O O . VAL A 1 434 ? 1.723 -11.246 -0.012 1.00 65.19 434 VAL A O 1
ATOM 3355 N N . SER A 1 435 ? 0.571 -12.776 1.170 1.00 68.62 435 SER A N 1
ATOM 3356 C CA . SER A 1 435 ? 1.381 -12.671 2.396 1.00 68.62 435 SER A CA 1
ATOM 3357 C C . SER A 1 435 ? 1.790 -14.039 2.941 1.00 68.62 435 SER A C 1
ATOM 3359 O O . SER A 1 435 ? 0.993 -14.978 2.924 1.00 68.62 435 SER A O 1
ATOM 3361 N N . PHE A 1 436 ? 3.002 -14.138 3.488 1.00 71.56 436 PHE A N 1
ATOM 3362 C CA . PHE A 1 436 ? 3.495 -15.337 4.175 1.00 71.56 436 PHE A CA 1
ATOM 3363 C C . PHE A 1 436 ? 4.462 -14.997 5.320 1.00 71.56 436 PHE A C 1
ATOM 3365 O O . PHE A 1 436 ? 5.044 -13.910 5.363 1.00 71.56 436 PHE A O 1
ATOM 3372 N N . CYS A 1 437 ? 4.622 -15.944 6.251 1.00 75.56 437 CYS A N 1
ATOM 3373 C CA . CYS A 1 437 ? 5.523 -15.838 7.396 1.00 75.56 437 CYS A CA 1
ATOM 3374 C C . CYS A 1 437 ? 6.774 -16.699 7.221 1.00 75.56 437 CYS A C 1
ATOM 3376 O O . CYS A 1 437 ? 6.685 -17.885 6.897 1.00 75.56 437 CYS A O 1
ATOM 3378 N N . ILE A 1 438 ? 7.930 -16.108 7.517 1.00 75.88 438 ILE A N 1
ATOM 3379 C CA . ILE A 1 438 ? 9.243 -16.762 7.503 1.00 75.88 438 ILE A CA 1
ATOM 3380 C C . ILE A 1 438 ? 10.027 -16.421 8.770 1.00 75.88 438 ILE A C 1
ATOM 3382 O O . ILE A 1 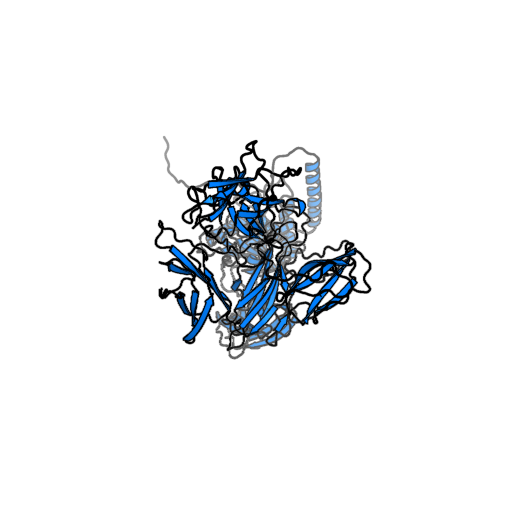438 ? 9.795 -15.390 9.404 1.00 75.88 438 ILE A O 1
ATOM 3386 N N . VAL A 1 439 ? 10.989 -17.276 9.117 1.00 74.69 439 VAL A N 1
ATOM 3387 C CA . VAL A 1 439 ? 11.943 -17.034 10.208 1.00 74.69 439 VAL A CA 1
ATOM 3388 C C . VAL A 1 439 ? 13.353 -17.024 9.628 1.00 74.69 439 VAL A C 1
ATOM 3390 O O . VAL A 1 439 ? 13.917 -18.097 9.391 1.00 74.69 439 VAL A O 1
ATOM 3393 N N . PRO A 1 440 ? 13.945 -15.845 9.366 1.00 71.62 440 PRO A N 1
ATOM 3394 C CA . PRO A 1 440 ? 15.347 -15.762 9.001 1.00 71.62 440 PRO A CA 1
ATOM 3395 C C . PRO A 1 440 ? 16.233 -16.329 10.115 1.00 71.62 440 PRO A C 1
ATOM 3397 O O . PRO A 1 440 ? 16.033 -15.994 11.289 1.00 71.62 440 PRO A O 1
ATOM 3400 N N . PRO A 1 441 ? 17.222 -17.175 9.782 1.00 69.75 441 PRO A N 1
ATOM 3401 C CA . PRO A 1 441 ? 18.183 -17.652 10.762 1.00 69.75 441 PRO A CA 1
ATOM 3402 C C . PRO A 1 441 ? 18.916 -16.508 11.475 1.00 69.75 441 PRO A C 1
ATOM 3404 O O . PRO A 1 441 ? 19.152 -15.426 10.928 1.00 69.75 441 PRO A O 1
ATOM 3407 N N . ALA A 1 442 ? 19.291 -16.755 12.733 1.00 65.19 442 ALA A N 1
ATOM 3408 C CA . ALA A 1 442 ? 19.930 -15.750 13.581 1.00 65.19 442 ALA A CA 1
ATOM 3409 C C . ALA A 1 442 ? 21.270 -15.253 13.001 1.00 65.19 442 ALA A C 1
ATOM 3411 O O . ALA A 1 442 ? 21.616 -14.081 13.169 1.00 65.19 442 ALA A O 1
ATOM 3412 N N . THR A 1 443 ? 21.984 -16.107 12.266 1.00 62.56 443 THR A N 1
ATOM 3413 C CA . THR A 1 443 ? 23.284 -15.838 11.638 1.00 62.56 443 THR A CA 1
ATOM 3414 C C . THR A 1 443 ? 23.239 -16.145 10.139 1.00 62.56 443 THR A C 1
ATOM 3416 O O . THR A 1 443 ? 22.596 -17.105 9.733 1.00 62.56 443 THR A O 1
ATOM 3419 N N . GLY A 1 444 ? 23.937 -15.345 9.322 1.00 66.00 444 GLY A N 1
ATOM 3420 C CA . GLY A 1 444 ? 23.969 -15.473 7.857 1.00 66.00 444 GLY A CA 1
ATOM 3421 C C . GLY A 1 444 ? 23.161 -14.395 7.122 1.00 66.00 444 GLY A C 1
ATOM 3422 O O . GLY A 1 444 ? 22.359 -13.686 7.729 1.00 66.00 444 GLY A O 1
ATOM 3423 N N . ASN A 1 445 ? 23.402 -14.272 5.813 1.00 73.19 445 ASN A N 1
ATOM 3424 C CA . ASN A 1 445 ? 22.690 -13.348 4.927 1.00 73.19 445 ASN A CA 1
ATOM 3425 C C . ASN A 1 445 ? 21.568 -14.101 4.211 1.00 73.19 445 ASN A C 1
ATOM 3427 O O . ASN A 1 445 ? 21.815 -15.170 3.650 1.00 73.19 445 ASN A O 1
ATOM 3431 N N . TYR A 1 446 ? 20.358 -13.547 4.199 1.00 76.38 446 TYR A N 1
ATOM 3432 C CA . TYR A 1 446 ? 19.172 -14.195 3.630 1.00 76.38 446 TYR A CA 1
ATOM 3433 C C . TYR A 1 446 ? 18.392 -13.203 2.781 1.00 76.38 446 TYR A C 1
ATOM 3435 O O . TYR A 1 446 ? 18.248 -12.042 3.159 1.00 76.38 446 TYR A O 1
ATOM 3443 N N . ALA A 1 447 ? 17.870 -13.666 1.650 1.00 78.06 447 ALA A N 1
ATOM 3444 C CA . ALA A 1 447 ? 17.014 -12.861 0.794 1.00 78.06 447 ALA A CA 1
ATOM 3445 C C . ALA A 1 447 ? 15.814 -13.658 0.308 1.00 78.06 447 ALA A C 1
ATOM 3447 O O . ALA A 1 447 ? 15.808 -14.892 0.281 1.00 78.06 447 ALA A O 1
ATOM 3448 N N . LEU A 1 448 ? 14.818 -12.896 -0.118 1.00 79.44 448 LEU A N 1
ATOM 3449 C CA . LEU A 1 448 ? 13.703 -13.372 -0.902 1.00 79.44 448 LEU A CA 1
ATOM 3450 C C . LEU A 1 448 ? 13.926 -12.969 -2.361 1.00 79.44 448 LEU A C 1
ATOM 3452 O O . LEU A 1 448 ? 14.072 -11.782 -2.643 1.00 79.44 448 LEU A O 1
ATOM 3456 N N . THR A 1 449 ? 13.942 -13.922 -3.289 1.00 78.12 449 THR A N 1
ATOM 3457 C CA . THR A 1 449 ? 13.980 -13.644 -4.735 1.00 78.12 449 THR A CA 1
ATOM 3458 C C . THR A 1 449 ? 12.686 -14.091 -5.388 1.00 78.12 449 THR A C 1
ATOM 3460 O O . THR A 1 449 ? 12.154 -15.114 -4.978 1.00 78.12 449 THR A O 1
ATOM 3463 N N . TYR A 1 450 ? 12.201 -13.385 -6.399 1.00 75.56 450 TYR A N 1
ATOM 3464 C CA . TYR A 1 450 ? 10.964 -13.737 -7.101 1.00 75.56 450 TYR A CA 1
ATOM 3465 C C . TYR A 1 450 ? 11.001 -13.226 -8.540 1.00 75.56 450 TYR A C 1
ATOM 3467 O O . TYR A 1 450 ? 11.703 -12.254 -8.835 1.00 75.56 450 TYR A O 1
ATOM 3475 N N . ASP A 1 451 ? 10.236 -13.868 -9.415 1.00 69.56 451 ASP A N 1
ATOM 3476 C CA . ASP A 1 451 ? 10.068 -13.471 -10.806 1.00 69.56 451 ASP A CA 1
ATOM 3477 C C . ASP A 1 451 ? 8.735 -12.725 -10.969 1.00 69.56 451 ASP A C 1
ATOM 3479 O O . ASP A 1 451 ? 7.716 -13.103 -10.390 1.00 69.56 451 ASP A O 1
ATOM 3483 N N . LYS A 1 452 ? 8.729 -11.640 -11.749 1.00 72.12 452 LYS A N 1
ATOM 3484 C CA . LYS A 1 452 ? 7.541 -10.820 -12.022 1.00 72.12 452 LYS A CA 1
ATOM 3485 C C . LYS A 1 452 ? 7.388 -10.480 -13.504 1.00 72.12 452 LYS A C 1
ATOM 3487 O O . LYS A 1 452 ? 8.388 -10.331 -14.218 1.00 72.12 452 LYS A O 1
ATOM 3492 N N . LYS A 1 453 ? 6.146 -10.290 -13.957 1.00 64.81 453 LYS A N 1
ATOM 3493 C CA . LYS A 1 453 ? 5.811 -9.909 -15.341 1.00 64.81 453 LYS A CA 1
ATOM 3494 C C . LYS A 1 453 ? 4.551 -9.038 -15.420 1.00 64.81 453 LYS A C 1
ATOM 3496 O O . LYS A 1 453 ? 3.536 -9.385 -14.827 1.00 64.81 453 LYS A O 1
ATOM 3501 N N . HIS A 1 454 ? 4.577 -7.957 -16.202 1.00 62.41 454 HIS A N 1
ATOM 3502 C CA . HIS A 1 454 ? 3.385 -7.139 -16.482 1.00 62.41 454 HIS A CA 1
ATOM 3503 C C . HIS A 1 454 ? 2.573 -7.727 -17.649 1.00 62.41 454 HIS A C 1
ATOM 3505 O O . HIS A 1 454 ? 3.147 -8.112 -18.673 1.00 62.41 454 HIS A O 1
ATOM 3511 N N . VAL A 1 455 ? 1.247 -7.830 -17.491 1.00 53.62 455 VAL A N 1
ATOM 3512 C CA . VAL A 1 455 ? 0.357 -8.507 -18.462 1.00 53.62 455 VAL A CA 1
ATOM 3513 C C . VAL A 1 455 ? -0.322 -7.536 -19.432 1.00 53.62 455 VAL A C 1
ATOM 3515 O O . VAL A 1 455 ? -0.594 -7.916 -20.575 1.00 53.62 455 VAL A O 1
ATOM 3518 N N . THR A 1 456 ? -0.552 -6.291 -19.011 1.00 53.34 456 THR A N 1
ATOM 3519 C CA . THR A 1 456 ? -1.198 -5.230 -19.801 1.00 53.34 456 THR A CA 1
ATOM 3520 C C . THR A 1 456 ? -0.381 -3.944 -19.783 1.00 53.34 456 THR A C 1
ATOM 3522 O O . THR A 1 456 ? 0.422 -3.737 -18.876 1.00 53.34 456 THR A O 1
ATOM 3525 N N . ASP A 1 457 ? -0.626 -3.077 -20.771 1.00 48.91 457 ASP A N 1
ATOM 3526 C CA . ASP A 1 457 ? 0.041 -1.777 -20.951 1.00 48.91 457 ASP A CA 1
ATOM 3527 C C . ASP A 1 457 ? -0.489 -0.686 -19.986 1.00 48.91 457 ASP A C 1
ATOM 3529 O O . ASP A 1 457 ? -0.491 0.504 -20.304 1.00 48.91 457 ASP A O 1
ATOM 3533 N N . SER A 1 458 ? -0.961 -1.093 -18.806 1.00 47.75 458 SER A N 1
ATOM 3534 C CA . SER A 1 458 ? -1.713 -0.262 -17.859 1.00 47.75 458 SER A CA 1
ATOM 3535 C C . SER A 1 458 ? -0.909 0.052 -16.594 1.00 47.75 458 SER A C 1
ATOM 3537 O O . SER A 1 458 ? 0.103 -0.590 -16.297 1.00 47.75 458 SER A O 1
ATOM 3539 N N . TYR A 1 459 ? -1.393 1.027 -15.817 1.00 49.47 459 TYR A N 1
ATOM 3540 C CA . TYR A 1 459 ? -0.842 1.464 -14.529 1.00 49.47 459 TYR A CA 1
ATOM 3541 C C . TYR A 1 459 ? -0.908 0.344 -13.475 1.00 49.47 459 TYR A C 1
ATOM 3543 O O . TYR A 1 459 ? -1.814 0.290 -12.646 1.00 49.47 459 TYR A O 1
ATOM 3551 N N . SER A 1 460 ? 0.053 -0.577 -13.523 1.00 52.97 460 SER A N 1
ATOM 3552 C CA . SER A 1 460 ? 0.198 -1.672 -12.567 1.00 52.97 460 SER A CA 1
ATOM 3553 C C . SER A 1 460 ? 1.597 -1.651 -11.967 1.00 52.97 460 SER A C 1
ATOM 3555 O O . SER A 1 460 ? 2.596 -1.492 -12.667 1.00 52.97 460 SER A O 1
ATOM 3557 N N . SER A 1 461 ? 1.683 -1.796 -10.650 1.00 60.66 461 SER A N 1
ATOM 3558 C CA . SER A 1 461 ? 2.947 -1.785 -9.917 1.00 60.66 461 SER A CA 1
ATOM 3559 C C . SER A 1 461 ? 2.905 -2.843 -8.821 1.00 60.66 461 SER A C 1
ATOM 3561 O O . SER A 1 461 ? 1.847 -3.084 -8.248 1.00 60.66 461 SER A O 1
ATOM 3563 N N . LEU A 1 462 ? 4.036 -3.503 -8.554 1.00 67.94 462 LEU A N 1
ATOM 3564 C CA . LEU A 1 462 ? 4.166 -4.499 -7.488 1.00 67.94 462 LEU A CA 1
ATOM 3565 C C . LEU A 1 462 ? 5.039 -3.930 -6.368 1.00 67.94 462 LEU A C 1
ATOM 3567 O O . LEU A 1 462 ? 6.240 -3.735 -6.556 1.00 67.94 462 LEU A O 1
ATOM 3571 N N . GLY A 1 463 ? 4.429 -3.676 -5.215 1.00 68.81 463 GLY A N 1
ATOM 3572 C CA . GLY A 1 463 ? 5.114 -3.314 -3.980 1.00 68.81 463 GLY A CA 1
ATOM 3573 C C . GLY A 1 463 ? 5.411 -4.537 -3.112 1.00 68.81 463 GLY A C 1
ATOM 3574 O O . GLY A 1 463 ? 4.666 -5.523 -3.117 1.00 68.81 463 GLY A O 1
ATOM 3575 N N . VAL A 1 464 ? 6.492 -4.458 -2.330 1.00 77.50 464 VAL A N 1
ATOM 3576 C CA . VAL A 1 464 ? 6.843 -5.468 -1.317 1.00 77.50 464 VAL A CA 1
ATOM 3577 C C . VAL A 1 464 ? 7.010 -4.807 0.043 1.00 77.50 464 VAL A C 1
ATOM 3579 O O . VAL A 1 464 ? 7.813 -3.884 0.212 1.00 77.50 464 VAL A O 1
ATOM 3582 N N . LYS A 1 465 ? 6.266 -5.315 1.027 1.00 80.19 465 LYS A N 1
ATOM 3583 C CA . LYS A 1 465 ? 6.297 -4.876 2.422 1.00 80.19 465 LYS A CA 1
ATOM 3584 C C . LYS A 1 465 ? 6.865 -5.972 3.312 1.00 80.19 465 LYS A C 1
ATOM 3586 O O . LYS A 1 465 ? 6.476 -7.131 3.192 1.00 80.19 465 LYS A O 1
ATOM 3591 N N . VAL A 1 466 ? 7.744 -5.597 4.235 1.00 80.06 466 VAL A N 1
ATOM 3592 C CA . VAL A 1 466 ? 8.335 -6.482 5.245 1.00 80.06 466 VAL A CA 1
ATOM 3593 C C . VAL A 1 466 ? 7.995 -5.935 6.625 1.00 80.06 466 VAL A C 1
ATOM 3595 O O . VAL A 1 466 ? 8.339 -4.801 6.951 1.00 80.06 466 VAL A O 1
ATOM 3598 N N . ASN A 1 467 ? 7.273 -6.716 7.433 1.00 78.81 467 ASN A N 1
ATOM 3599 C CA . ASN A 1 467 ? 6.709 -6.282 8.720 1.00 78.81 467 ASN A CA 1
ATOM 3600 C C . ASN A 1 467 ? 5.923 -4.956 8.619 1.00 78.81 467 ASN A C 1
ATOM 3602 O O . ASN A 1 467 ? 5.970 -4.121 9.520 1.00 78.81 467 ASN A O 1
ATOM 3606 N N . GLY A 1 468 ? 5.225 -4.752 7.497 1.00 69.81 468 GLY A N 1
ATOM 3607 C CA . GLY A 1 468 ? 4.463 -3.535 7.202 1.00 69.81 468 GLY A CA 1
ATOM 3608 C C . GLY A 1 468 ? 5.287 -2.365 6.649 1.00 69.81 468 GLY A C 1
ATOM 3609 O O . GLY A 1 468 ? 4.692 -1.416 6.144 1.00 69.81 468 GLY A O 1
ATOM 3610 N N . VAL A 1 469 ? 6.623 -2.437 6.677 1.00 74.44 469 VAL A N 1
ATOM 3611 C CA . VAL A 1 469 ? 7.513 -1.427 6.084 1.00 74.44 469 VAL A CA 1
ATOM 3612 C C . VAL A 1 469 ? 7.667 -1.698 4.595 1.00 74.44 469 VAL A C 1
ATOM 3614 O O . VAL A 1 469 ? 8.024 -2.803 4.192 1.00 74.44 469 VAL A O 1
ATOM 3617 N N . GLU A 1 470 ? 7.404 -0.694 3.771 1.00 75.00 470 GLU A N 1
ATOM 3618 C CA . GLU A 1 470 ? 7.543 -0.787 2.321 1.00 75.00 470 GLU A CA 1
ATOM 3619 C C . GLU A 1 470 ? 9.019 -0.697 1.924 1.00 75.00 470 GLU A C 1
ATOM 3621 O O . GLU A 1 470 ? 9.672 0.316 2.158 1.00 75.00 470 GLU A O 1
ATOM 3626 N N . LEU A 1 471 ? 9.558 -1.791 1.378 1.00 66.50 471 LEU A N 1
ATOM 3627 C CA . LEU A 1 471 ? 10.960 -1.879 0.948 1.00 66.50 471 LEU A CA 1
ATOM 3628 C C . LEU A 1 471 ? 11.113 -1.710 -0.560 1.00 66.50 471 LEU A C 1
ATOM 3630 O O . LEU A 1 471 ? 12.140 -1.227 -1.031 1.00 66.50 471 LEU A O 1
ATOM 3634 N N . VAL A 1 472 ? 10.088 -2.098 -1.315 1.00 62.22 472 VAL A N 1
ATOM 3635 C CA . VAL A 1 472 ? 9.987 -1.820 -2.745 1.00 62.22 472 VAL A CA 1
ATOM 3636 C C . VAL A 1 472 ? 8.787 -0.910 -2.917 1.00 62.22 472 VAL A C 1
ATOM 3638 O O . VAL A 1 472 ? 7.648 -1.372 -2.858 1.00 62.22 472 VAL A O 1
ATOM 3641 N N . VAL A 1 473 ? 9.060 0.386 -3.070 1.00 50.72 473 VAL A N 1
ATOM 3642 C CA . VAL A 1 473 ? 8.032 1.388 -3.352 1.00 50.72 473 VAL A CA 1
ATOM 3643 C C . VAL A 1 473 ? 7.571 1.181 -4.795 1.00 50.72 473 VAL A C 1
ATOM 3645 O O . VAL A 1 473 ? 8.422 1.176 -5.696 1.00 50.72 473 VAL A O 1
ATOM 3648 N N . PRO A 1 474 ? 6.265 1.001 -5.046 1.00 50.66 474 PRO A N 1
ATOM 3649 C CA . PRO A 1 474 ? 5.753 1.057 -6.402 1.00 50.66 474 PRO A CA 1
ATOM 3650 C C . PRO A 1 474 ? 6.088 2.440 -6.967 1.00 50.66 474 PRO A C 1
ATOM 3652 O O . PRO A 1 474 ? 5.617 3.450 -6.459 1.00 50.66 474 PRO A O 1
ATOM 3655 N N . LYS A 1 475 ? 6.975 2.507 -7.968 1.00 42.59 475 LYS A N 1
ATOM 3656 C CA . LYS A 1 475 ? 7.220 3.770 -8.670 1.00 42.59 475 LYS A CA 1
ATOM 3657 C C . LYS A 1 475 ? 5.900 4.186 -9.305 1.00 42.59 475 LYS A C 1
ATOM 3659 O O . LYS A 1 475 ? 5.353 3.405 -10.084 1.00 42.59 475 LYS A O 1
ATOM 3664 N N . ASP A 1 476 ? 5.425 5.375 -8.947 1.00 34.84 476 ASP A N 1
ATOM 3665 C CA . ASP A 1 476 ? 4.227 5.993 -9.502 1.00 34.84 476 ASP A CA 1
ATOM 3666 C C . ASP A 1 476 ? 4.168 5.766 -11.016 1.00 34.84 476 ASP A C 1
ATOM 3668 O O . ASP A 1 476 ? 5.096 6.115 -11.749 1.00 34.84 476 ASP A O 1
ATOM 3672 N N . GLY A 1 477 ? 3.095 5.104 -11.445 1.00 41.53 477 GLY A N 1
ATOM 3673 C CA . GLY A 1 477 ? 2.614 5.012 -12.816 1.00 41.53 477 GLY A CA 1
ATOM 3674 C C . GLY A 1 477 ? 3.608 5.213 -13.957 1.00 41.53 477 GLY A C 1
ATOM 3675 O O . GLY A 1 477 ? 3.519 6.199 -14.687 1.00 41.53 477 GLY A O 1
ATOM 3676 N N . ILE A 1 478 ? 4.497 4.247 -14.183 1.00 38.53 478 ILE A N 1
ATOM 3677 C CA . ILE A 1 478 ? 5.164 4.118 -15.482 1.00 38.53 478 ILE A CA 1
ATOM 3678 C C . ILE A 1 478 ? 4.248 3.273 -16.374 1.00 38.53 478 ILE A C 1
ATOM 3680 O O . ILE A 1 478 ? 3.832 2.195 -15.958 1.00 38.53 478 ILE A O 1
ATOM 3684 N N . TYR A 1 479 ? 3.952 3.746 -17.591 1.00 39.09 479 TYR A N 1
ATOM 3685 C CA . TYR A 1 479 ? 3.333 2.945 -18.657 1.00 39.09 479 TYR A CA 1
ATOM 3686 C C . TYR A 1 479 ? 4.126 1.639 -18.826 1.00 39.09 479 TYR A C 1
ATOM 3688 O O . TYR A 1 479 ? 5.222 1.630 -19.393 1.00 39.09 479 TYR A O 1
ATOM 3696 N N . GLY A 1 480 ? 3.614 0.545 -18.268 1.00 43.22 480 GLY A N 1
ATOM 3697 C CA . GLY A 1 480 ? 4.286 -0.743 -18.281 1.00 43.22 480 GLY A CA 1
ATOM 3698 C C . GLY A 1 480 ? 3.918 -1.496 -19.542 1.00 43.22 480 GLY A C 1
ATOM 3699 O O . GLY A 1 480 ? 2.999 -2.296 -19.499 1.00 43.22 480 GLY A O 1
ATOM 3700 N N . TYR A 1 481 ? 4.618 -1.265 -20.655 1.00 47.50 481 TYR A N 1
ATOM 3701 C CA . TYR A 1 481 ? 4.500 -2.151 -21.818 1.00 47.50 481 TYR A CA 1
ATOM 3702 C C . TYR A 1 481 ? 4.691 -3.607 -21.376 1.00 47.50 481 TYR A C 1
ATOM 3704 O O . TYR A 1 481 ? 5.557 -3.847 -20.532 1.00 47.50 481 TYR A O 1
ATOM 3712 N N . LYS A 1 482 ? 3.951 -4.571 -21.945 1.00 52.06 482 LYS A N 1
ATOM 3713 C CA . LYS A 1 482 ? 4.174 -6.017 -21.704 1.00 52.06 482 LYS A CA 1
ATOM 3714 C C . LYS A 1 482 ? 5.665 -6.343 -21.566 1.00 52.06 482 LYS A C 1
ATOM 3716 O O . LYS A 1 482 ? 6.410 -6.313 -22.547 1.00 52.06 482 LYS A O 1
ATOM 3721 N N . THR A 1 483 ? 6.103 -6.674 -20.353 1.00 53.56 483 THR A N 1
ATOM 3722 C CA . THR A 1 483 ? 7.521 -6.925 -20.084 1.00 53.56 483 THR A CA 1
ATOM 3723 C C . THR A 1 483 ? 7.845 -8.413 -20.224 1.00 53.56 483 THR A C 1
ATOM 3725 O O . THR A 1 483 ? 6.988 -9.269 -19.978 1.00 53.56 483 THR A O 1
ATOM 3728 N N . PRO A 1 484 ? 9.092 -8.777 -20.569 1.00 59.72 484 PRO A N 1
ATOM 3729 C CA . PRO A 1 484 ? 9.592 -10.113 -20.265 1.00 59.72 484 PRO A CA 1
ATOM 3730 C C . PRO A 1 484 ? 9.573 -10.365 -18.745 1.00 59.72 484 PRO A C 1
ATOM 3732 O O . PRO A 1 484 ? 9.443 -9.431 -17.947 1.00 59.72 484 PRO A O 1
ATOM 3735 N N . TRP A 1 485 ? 9.695 -11.633 -18.344 1.00 60.97 485 TRP A N 1
ATOM 3736 C CA . TRP A 1 485 ? 9.906 -11.994 -16.941 1.00 60.97 485 TRP A CA 1
ATOM 3737 C C . TRP A 1 485 ? 11.179 -11.323 -16.416 1.00 60.97 485 TRP A C 1
ATOM 3739 O O . TRP A 1 485 ? 12.236 -11.390 -17.045 1.00 60.97 485 TRP A O 1
ATOM 3749 N N . THR A 1 486 ? 11.067 -10.668 -15.266 1.00 63.50 486 THR A N 1
ATOM 3750 C CA . THR A 1 486 ? 12.179 -10.000 -14.578 1.00 63.50 486 THR A CA 1
ATOM 3751 C C . THR A 1 486 ? 12.310 -10.557 -13.170 1.00 63.50 486 THR A C 1
ATOM 3753 O O . THR A 1 486 ? 11.304 -10.900 -12.556 1.00 63.50 486 THR A O 1
ATOM 3756 N N . LYS A 1 487 ? 13.542 -10.660 -12.665 1.00 72.12 487 LYS A N 1
ATOM 3757 C CA . LYS A 1 487 ? 13.831 -11.209 -11.338 1.00 72.12 487 LYS A CA 1
ATOM 3758 C C . LYS A 1 487 ? 14.206 -10.097 -10.372 1.00 72.12 487 LYS A C 1
ATOM 3760 O O . LYS A 1 487 ? 15.138 -9.348 -10.655 1.00 72.12 487 LYS A O 1
ATOM 3765 N N . ASP A 1 488 ? 13.548 -10.063 -9.221 1.00 73.75 488 ASP A N 1
ATOM 3766 C CA . ASP A 1 488 ? 13.838 -9.129 -8.134 1.00 73.75 488 ASP A CA 1
ATOM 3767 C C . ASP A 1 488 ? 14.322 -9.850 -6.873 1.00 73.75 488 ASP A C 1
ATOM 3769 O O . ASP A 1 488 ? 14.228 -11.073 -6.728 1.00 73.75 488 ASP A O 1
ATOM 3773 N N . THR A 1 489 ? 14.926 -9.087 -5.961 1.00 77.00 489 THR A N 1
ATOM 3774 C CA . THR A 1 489 ? 15.485 -9.588 -4.701 1.00 77.00 489 THR A CA 1
ATOM 3775 C C . THR A 1 489 ? 15.258 -8.586 -3.575 1.00 77.00 489 THR A C 1
ATOM 3777 O O . THR A 1 489 ? 15.542 -7.402 -3.729 1.00 77.00 489 THR A O 1
ATOM 3780 N N . VAL A 1 490 ? 14.777 -9.072 -2.433 1.00 77.44 490 VAL A N 1
ATOM 3781 C CA . VAL A 1 490 ? 14.590 -8.305 -1.197 1.00 77.44 490 VAL A CA 1
ATOM 3782 C C . VAL A 1 490 ? 15.528 -8.868 -0.138 1.00 77.44 490 VAL A C 1
ATOM 3784 O O . VAL A 1 490 ? 15.431 -10.043 0.220 1.00 77.44 490 VAL A O 1
ATOM 3787 N N . ASP A 1 491 ? 16.448 -8.032 0.343 1.00 78.81 491 ASP A N 1
ATOM 3788 C CA . ASP A 1 491 ? 17.376 -8.391 1.415 1.00 78.81 491 ASP A CA 1
ATOM 3789 C C . ASP A 1 491 ? 16.639 -8.439 2.758 1.00 78.81 491 ASP A C 1
ATOM 3791 O O . ASP A 1 491 ? 15.994 -7.474 3.173 1.00 78.81 491 ASP A O 1
ATOM 3795 N N . LEU A 1 492 ? 16.735 -9.581 3.436 1.00 76.81 492 LEU A N 1
ATOM 3796 C CA . LEU A 1 492 ? 16.112 -9.828 4.730 1.00 76.81 492 LEU A CA 1
ATOM 3797 C C . LEU A 1 492 ? 17.144 -9.991 5.856 1.00 76.81 492 LEU A C 1
ATOM 3799 O O . LEU A 1 492 ? 16.775 -10.297 6.987 1.00 76.81 492 LEU A O 1
ATOM 3803 N N . THR A 1 493 ? 18.428 -9.753 5.580 1.00 75.62 493 THR A N 1
ATOM 3804 C CA . THR A 1 493 ? 19.552 -9.986 6.504 1.00 75.62 493 THR A CA 1
ATOM 3805 C C . THR A 1 493 ? 19.417 -9.215 7.824 1.00 75.62 493 THR A C 1
ATOM 3807 O O . THR A 1 493 ? 19.793 -9.719 8.888 1.00 75.62 493 THR A O 1
ATOM 3810 N N . ALA A 1 494 ? 18.848 -8.006 7.774 1.00 71.81 494 ALA A N 1
ATOM 3811 C CA . ALA A 1 494 ? 18.636 -7.152 8.943 1.00 71.81 494 ALA A CA 1
ATOM 3812 C C . ALA A 1 494 ? 17.458 -7.593 9.834 1.00 71.81 494 ALA A C 1
ATOM 3814 O O . ALA A 1 494 ? 17.342 -7.128 10.968 1.00 71.81 494 ALA A O 1
ATOM 3815 N N . TYR A 1 495 ? 16.589 -8.487 9.355 1.00 74.06 495 TYR A N 1
ATOM 3816 C CA . TYR A 1 495 ? 15.390 -8.900 10.076 1.00 74.06 495 TYR A CA 1
ATOM 3817 C C . TYR A 1 495 ? 15.657 -10.169 10.889 1.00 74.06 495 TYR A C 1
ATOM 3819 O O . TYR A 1 495 ? 16.209 -11.150 10.394 1.00 74.06 495 TYR A O 1
ATOM 3827 N N . LYS A 1 496 ? 15.272 -10.142 12.168 1.00 73.12 496 LYS A N 1
ATOM 3828 C CA . LYS A 1 496 ? 15.456 -11.245 13.121 1.00 73.12 496 LYS A CA 1
ATOM 3829 C C . LYS A 1 496 ? 14.110 -11.661 13.706 1.00 73.12 496 LYS A C 1
ATOM 3831 O O . LYS A 1 496 ? 13.254 -10.812 13.945 1.00 73.12 496 LYS A O 1
ATOM 3836 N N . GLY A 1 497 ? 13.952 -12.956 13.972 1.00 73.88 497 GLY A N 1
ATOM 3837 C CA . GLY A 1 497 ? 12.689 -13.519 14.453 1.00 73.88 497 GLY A CA 1
ATOM 3838 C C . GLY A 1 497 ? 11.655 -13.643 13.335 1.00 73.88 497 GLY A C 1
ATOM 3839 O O . GLY A 1 497 ? 12.013 -13.836 12.178 1.00 73.88 497 GLY A O 1
ATOM 3840 N N . ASN A 1 498 ? 10.374 -13.557 13.677 1.00 75.88 498 ASN A N 1
ATOM 3841 C CA . ASN A 1 498 ? 9.296 -13.767 12.714 1.00 75.88 498 ASN A CA 1
ATOM 3842 C C . ASN A 1 498 ? 9.130 -12.555 11.799 1.00 75.88 498 ASN A C 1
ATOM 3844 O O . ASN A 1 498 ? 9.005 -11.417 12.263 1.00 75.88 498 ASN A O 1
ATOM 3848 N N . VAL A 1 499 ? 9.112 -12.817 10.496 1.00 76.25 499 VAL A N 1
ATOM 3849 C CA . VAL A 1 499 ? 9.007 -11.797 9.459 1.00 76.25 499 VAL A CA 1
ATOM 3850 C C . VAL A 1 499 ? 7.802 -12.095 8.583 1.00 76.25 499 VAL A C 1
ATOM 3852 O O . VAL A 1 499 ? 7.673 -13.191 8.038 1.00 76.25 499 VAL A O 1
ATOM 3855 N N . ILE A 1 500 ? 6.933 -11.097 8.437 1.00 77.50 500 ILE A N 1
ATOM 3856 C CA . ILE A 1 500 ? 5.815 -11.114 7.496 1.00 77.50 500 ILE A CA 1
ATOM 3857 C C . ILE A 1 500 ? 6.277 -10.416 6.225 1.00 77.50 500 ILE A C 1
ATOM 3859 O O . ILE A 1 500 ? 6.657 -9.243 6.274 1.00 77.50 500 ILE A O 1
ATOM 3863 N N . VAL A 1 501 ? 6.219 -11.118 5.096 1.00 76.75 501 VAL A N 1
ATOM 3864 C CA . VAL A 1 501 ? 6.436 -10.516 3.779 1.00 76.75 501 VAL A CA 1
ATOM 3865 C C . VAL A 1 501 ? 5.111 -10.464 3.033 1.00 76.75 501 VAL A C 1
ATOM 3867 O O . VAL A 1 501 ? 4.401 -11.466 2.959 1.00 76.75 501 VAL A O 1
ATOM 3870 N N . THR A 1 502 ? 4.793 -9.294 2.484 1.00 75.06 502 THR A N 1
ATOM 3871 C CA . THR A 1 502 ? 3.556 -9.023 1.752 1.00 75.06 502 THR A CA 1
ATOM 3872 C C . THR A 1 502 ? 3.876 -8.433 0.386 1.00 75.06 502 THR A C 1
ATOM 3874 O O . THR A 1 502 ? 4.494 -7.375 0.291 1.00 75.06 502 THR A O 1
ATOM 3877 N N . PHE A 1 503 ? 3.402 -9.094 -0.663 1.00 73.69 503 PHE A N 1
ATOM 3878 C CA . PHE A 1 503 ? 3.343 -8.582 -2.027 1.00 73.69 503 PHE A CA 1
ATOM 3879 C C . PHE A 1 503 ? 1.997 -7.895 -2.238 1.00 73.69 503 PHE A C 1
ATOM 3881 O O . PHE A 1 503 ? 0.965 -8.458 -1.870 1.00 73.69 503 PHE A O 1
ATOM 3888 N N . ASN A 1 504 ? 1.997 -6.696 -2.814 1.00 69.44 504 ASN A N 1
ATOM 3889 C CA . ASN A 1 504 ? 0.784 -5.922 -3.073 1.00 69.44 504 ASN A CA 1
ATOM 3890 C C . ASN A 1 504 ? 0.853 -5.300 -4.467 1.00 69.44 504 ASN A C 1
ATOM 3892 O O . ASN A 1 504 ? 1.840 -4.632 -4.772 1.00 69.44 504 ASN A O 1
ATOM 3896 N N . ALA A 1 505 ? -0.170 -5.498 -5.293 1.00 60.72 505 ALA A N 1
ATOM 3897 C CA . ALA A 1 505 ? -0.255 -4.819 -6.578 1.00 60.72 505 ALA A CA 1
ATOM 3898 C C . ALA A 1 505 ? -1.239 -3.648 -6.501 1.00 60.72 505 ALA A C 1
ATOM 3900 O O . ALA A 1 505 ? -2.392 -3.831 -6.115 1.00 60.72 505 ALA A O 1
ATOM 3901 N N . ALA A 1 506 ? -0.800 -2.451 -6.893 1.00 51.09 506 ALA A N 1
ATOM 3902 C CA . ALA A 1 506 ? -1.696 -1.311 -7.056 1.00 51.09 506 ALA A CA 1
ATOM 3903 C C . ALA A 1 506 ? -2.216 -1.267 -8.500 1.00 51.09 506 ALA A C 1
ATOM 3905 O O . ALA A 1 506 ? -1.420 -1.214 -9.440 1.00 51.09 506 ALA A O 1
ATOM 3906 N N . THR A 1 507 ? -3.540 -1.275 -8.661 1.00 48.72 507 THR A N 1
ATOM 3907 C CA . THR A 1 507 ? -4.234 -0.897 -9.899 1.00 48.72 507 THR A CA 1
ATOM 3908 C C . THR A 1 507 ? -4.987 0.399 -9.628 1.00 48.72 507 THR A C 1
ATOM 3910 O O . THR A 1 507 ? -5.979 0.394 -8.897 1.00 48.72 507 THR A O 1
ATOM 3913 N N . GLU A 1 508 ? -4.519 1.514 -10.175 1.00 36.00 508 GLU A N 1
ATOM 3914 C CA . GLU A 1 508 ? -5.260 2.776 -10.148 1.00 36.00 508 GLU A CA 1
ATOM 3915 C C . GLU A 1 508 ? -6.166 2.819 -11.385 1.00 36.00 508 GLU A C 1
ATOM 3917 O O . GLU A 1 508 ? -5.675 3.048 -12.485 1.00 36.00 508 GLU A O 1
ATOM 3922 N N . TYR A 1 509 ? -7.475 2.574 -11.239 1.00 33.88 509 TYR A N 1
ATOM 3923 C CA . TYR A 1 509 ? -8.462 3.198 -12.129 1.00 33.88 509 TYR A CA 1
ATOM 3924 C C . TYR A 1 509 ? -9.828 3.381 -11.458 1.00 33.88 509 TYR A C 1
ATOM 3926 O O . TYR A 1 509 ? -10.427 2.457 -10.903 1.00 33.88 509 TYR A O 1
ATOM 3934 N N . ASP A 1 510 ? -10.272 4.629 -11.539 1.00 28.16 510 ASP A N 1
ATOM 3935 C CA . ASP A 1 510 ? -11.486 5.235 -11.010 1.00 28.16 510 ASP A CA 1
ATOM 3936 C C . ASP A 1 510 ? -12.746 4.734 -11.754 1.00 28.16 510 ASP A C 1
ATOM 3938 O O . ASP A 1 510 ? -12.742 4.542 -12.972 1.00 28.16 510 ASP A O 1
ATOM 3942 N N . LEU A 1 511 ? -13.845 4.503 -11.031 1.00 28.75 511 LEU A N 1
ATOM 3943 C CA . LEU A 1 511 ? -15.031 3.745 -11.475 1.00 28.75 511 LEU A CA 1
ATOM 3944 C C . LEU A 1 511 ? -16.039 4.532 -12.344 1.00 28.75 511 LEU A C 1
ATOM 3946 O O . LEU A 1 511 ? -17.202 4.142 -12.425 1.00 28.75 511 LEU A O 1
ATOM 3950 N N . ASN A 1 512 ? -15.634 5.604 -13.029 1.00 28.06 512 ASN A N 1
ATOM 3951 C CA . ASN A 1 512 ? -16.585 6.528 -13.675 1.00 28.06 512 ASN A CA 1
ATOM 3952 C C . ASN A 1 512 ? -16.723 6.439 -15.206 1.00 28.06 512 ASN A C 1
ATOM 3954 O O . ASN A 1 512 ? -17.476 7.220 -15.782 1.00 28.06 512 ASN A O 1
ATOM 3958 N N . TYR A 1 513 ? -16.092 5.479 -15.887 1.00 26.41 513 TYR A N 1
ATOM 3959 C CA . TYR A 1 513 ? -16.356 5.232 -17.313 1.00 26.41 513 TYR A CA 1
ATOM 3960 C C . TYR A 1 513 ? -16.716 3.765 -17.559 1.00 26.41 513 TYR A C 1
ATOM 3962 O O . TYR A 1 513 ? -15.915 2.865 -17.327 1.00 26.41 513 TYR A O 1
ATOM 3970 N N . GLY A 1 514 ? -17.945 3.530 -18.030 1.00 28.59 514 GLY A N 1
ATOM 3971 C CA . GLY A 1 514 ? -18.541 2.217 -18.310 1.00 28.59 514 GLY A CA 1
ATOM 3972 C C . GLY A 1 514 ? -17.932 1.469 -19.502 1.00 28.59 514 GLY A C 1
ATOM 3973 O O . GLY A 1 514 ? -18.653 1.066 -20.408 1.00 28.59 514 GLY A O 1
ATOM 3974 N N . GLY A 1 515 ? -16.613 1.279 -19.507 1.00 27.02 515 GLY A N 1
ATOM 3975 C CA . GLY A 1 515 ? -15.897 0.448 -20.469 1.00 27.02 515 GLY A CA 1
ATOM 3976 C C . GLY A 1 515 ? -15.632 -0.954 -19.920 1.00 27.02 515 GLY A C 1
ATOM 3977 O O . GLY A 1 515 ? -15.119 -1.126 -18.815 1.00 27.02 515 GLY A O 1
ATOM 3978 N N . THR A 1 516 ? -15.953 -1.973 -20.710 1.00 31.45 516 THR A N 1
ATOM 3979 C CA . THR A 1 516 ? -15.566 -3.373 -20.500 1.00 31.45 516 THR A CA 1
ATOM 3980 C C . THR A 1 516 ? -14.054 -3.545 -20.722 1.00 31.45 516 THR A C 1
ATOM 3982 O O . THR A 1 516 ? -13.627 -3.992 -21.782 1.00 31.45 516 THR A O 1
ATOM 3985 N N . GLY A 1 517 ? -13.233 -3.122 -19.757 1.00 31.05 517 GLY A N 1
ATOM 3986 C CA . GLY A 1 517 ? -11.772 -3.261 -19.790 1.00 31.05 517 GLY A CA 1
ATOM 3987 C C . GLY A 1 517 ? -11.298 -4.602 -19.224 1.00 31.05 517 GLY A C 1
ATOM 3988 O O . GLY A 1 517 ? -11.653 -4.983 -18.110 1.00 31.05 517 GLY A O 1
ATOM 3989 N N . SER A 1 518 ? -10.508 -5.327 -20.009 1.00 35.06 518 SER A N 1
ATOM 3990 C CA . SER A 1 518 ? -9.910 -6.621 -19.682 1.00 35.06 518 SER A CA 1
ATOM 3991 C C . SER A 1 518 ? -8.630 -6.487 -18.837 1.00 35.06 518 SER A C 1
ATOM 3993 O O . SER A 1 518 ? -7.629 -5.997 -19.341 1.00 35.06 518 SER A O 1
ATOM 3995 N N . GLY A 1 519 ? -8.641 -7.022 -17.611 1.00 46.25 519 GLY A N 1
ATOM 3996 C CA . GLY A 1 519 ? -7.505 -7.723 -16.984 1.00 46.25 519 GLY A CA 1
ATOM 3997 C C . GLY A 1 519 ? -6.183 -6.983 -16.739 1.00 46.25 519 GLY A C 1
ATOM 3998 O O . GLY A 1 519 ? -5.144 -7.501 -17.140 1.00 46.25 519 GLY A O 1
ATOM 3999 N N . ASP A 1 520 ? -6.185 -5.860 -16.022 1.00 48.28 520 ASP A N 1
ATOM 4000 C CA . ASP A 1 520 ? -4.943 -5.208 -15.581 1.00 48.28 520 ASP A CA 1
ATOM 4001 C C . ASP A 1 520 ? -4.288 -5.905 -14.372 1.00 48.28 520 ASP A C 1
ATOM 4003 O O . ASP A 1 520 ? -4.953 -6.147 -13.364 1.00 48.28 520 ASP A O 1
ATOM 4007 N N . GLY A 1 521 ? -2.980 -6.212 -14.439 1.00 54.19 521 GLY A N 1
ATOM 4008 C CA . GLY A 1 521 ? -2.199 -6.630 -13.261 1.00 54.19 521 GLY A CA 1
ATOM 4009 C C . GLY A 1 521 ? -0.814 -7.254 -13.519 1.00 54.19 521 GLY A C 1
ATOM 4010 O O . GLY A 1 521 ? -0.354 -7.382 -14.656 1.00 54.19 521 GLY A O 1
ATOM 4011 N N . VAL A 1 522 ? -0.131 -7.614 -12.421 1.00 58.34 522 VAL A N 1
ATOM 4012 C CA . VAL A 1 522 ? 1.237 -8.176 -12.393 1.00 58.34 522 VAL A CA 1
ATOM 4013 C C . VAL A 1 522 ? 1.188 -9.673 -12.072 1.00 58.34 522 VAL A C 1
ATOM 4015 O O . VAL A 1 522 ? 0.535 -10.074 -11.107 1.00 58.34 522 VAL A O 1
ATOM 4018 N N . LEU A 1 523 ? 1.898 -10.487 -12.860 1.00 64.25 523 LEU A N 1
ATOM 4019 C CA . LEU A 1 523 ? 2.145 -11.902 -12.574 1.00 64.25 523 LEU A CA 1
ATOM 4020 C C . LEU A 1 523 ? 3.350 -12.062 -11.653 1.00 64.25 523 LEU A C 1
ATOM 4022 O O . LEU A 1 523 ? 4.371 -11.404 -11.863 1.00 64.25 523 LEU A O 1
ATOM 4026 N N . LEU A 1 524 ? 3.233 -12.965 -10.683 1.00 64.44 524 LEU A N 1
ATOM 4027 C CA . LEU A 1 524 ? 4.296 -13.360 -9.760 1.00 64.44 524 LEU A CA 1
ATOM 4028 C C . LEU A 1 524 ? 4.566 -14.864 -9.876 1.00 64.44 524 LEU A C 1
ATOM 4030 O O . LEU A 1 524 ? 3.614 -15.645 -9.954 1.00 64.44 524 LEU A O 1
ATOM 4034 N N . ASP A 1 525 ? 5.845 -15.239 -9.861 1.00 64.88 525 ASP A N 1
ATOM 4035 C CA . ASP A 1 525 ? 6.313 -16.625 -9.923 1.00 64.88 525 ASP A CA 1
ATOM 4036 C C . ASP A 1 525 ? 7.666 -16.826 -9.187 1.00 64.88 525 ASP A C 1
ATOM 4038 O O . ASP A 1 525 ? 8.323 -15.857 -8.794 1.00 64.88 525 ASP A O 1
ATOM 4042 N N . ASN A 1 526 ? 8.084 -18.078 -8.963 1.00 68.31 526 ASN A N 1
ATOM 4043 C CA . ASN A 1 526 ? 9.397 -18.497 -8.452 1.00 68.31 526 ASN A CA 1
ATOM 4044 C C . ASN A 1 526 ? 9.861 -17.768 -7.180 1.00 68.31 526 ASN A C 1
ATOM 4046 O O . ASN A 1 526 ? 11.015 -17.334 -7.074 1.00 68.31 526 ASN A O 1
ATOM 4050 N N . ILE A 1 527 ? 8.986 -17.659 -6.180 1.00 74.00 527 ILE A N 1
ATOM 4051 C CA . ILE A 1 527 ? 9.321 -17.056 -4.888 1.00 74.00 527 ILE A CA 1
ATOM 4052 C C . ILE A 1 527 ? 10.264 -17.995 -4.130 1.00 74.00 527 ILE A C 1
ATOM 4054 O O . ILE A 1 527 ? 9.887 -19.089 -3.717 1.00 74.00 527 ILE A O 1
ATOM 4058 N N . LYS A 1 528 ? 11.503 -17.562 -3.915 1.00 74.94 528 LYS A N 1
ATOM 4059 C CA . LYS A 1 528 ? 12.565 -18.334 -3.265 1.00 74.94 528 LYS A CA 1
ATOM 4060 C C . LYS A 1 528 ? 13.071 -17.607 -2.039 1.00 74.94 528 LYS A C 1
ATOM 4062 O O . LYS A 1 528 ? 13.496 -16.459 -2.134 1.00 74.94 528 LYS A O 1
ATOM 4067 N N . PHE A 1 529 ? 13.090 -18.301 -0.912 1.00 75.88 529 PHE A N 1
ATOM 4068 C CA . PHE A 1 529 ? 13.726 -17.834 0.313 1.00 75.88 529 PHE A CA 1
ATOM 4069 C C . PHE A 1 529 ? 14.877 -18.765 0.668 1.00 75.88 529 PHE A C 1
ATOM 4071 O O . PHE A 1 529 ? 14.716 -19.987 0.726 1.00 75.88 529 PHE A O 1
ATOM 4078 N N . GLY A 1 530 ? 16.046 -18.196 0.927 1.00 73.00 530 GLY A N 1
ATOM 4079 C CA . GLY A 1 530 ? 17.220 -18.983 1.262 1.00 73.00 530 GLY A CA 1
ATOM 4080 C C . GLY A 1 530 ? 18.429 -18.126 1.611 1.00 73.00 530 GLY A C 1
ATOM 4081 O O . GLY A 1 530 ? 18.367 -16.895 1.520 1.00 73.00 530 GLY A O 1
ATOM 4082 N N . PRO A 1 531 ? 19.530 -18.768 2.041 1.00 65.19 531 PRO A N 1
ATOM 4083 C CA . PRO A 1 531 ? 20.788 -18.073 2.235 1.00 65.19 531 PRO A CA 1
ATOM 4084 C C . PRO A 1 531 ? 21.205 -17.417 0.921 1.00 65.19 531 PRO A C 1
ATOM 4086 O O . PRO A 1 531 ? 21.168 -18.035 -0.147 1.00 65.19 531 PRO A O 1
ATOM 4089 N N . ILE A 1 532 ? 21.623 -16.159 1.007 1.00 62.75 532 ILE A N 1
ATOM 4090 C CA . ILE A 1 532 ? 22.291 -15.491 -0.098 1.00 62.75 532 ILE A CA 1
ATOM 4091 C C . ILE A 1 532 ? 23.665 -16.145 -0.190 1.00 62.75 532 ILE A C 1
ATOM 4093 O O . ILE A 1 532 ? 24.594 -15.766 0.521 1.00 62.75 532 ILE A O 1
ATOM 4097 N N . SER A 1 533 ? 23.819 -17.123 -1.084 1.00 53.91 533 SER A N 1
ATOM 4098 C CA . SER A 1 533 ? 25.123 -17.254 -1.722 1.00 53.91 533 SER A CA 1
ATOM 4099 C C . SER A 1 533 ? 25.330 -15.925 -2.441 1.00 53.91 533 SER A C 1
ATOM 4101 O O . SER A 1 533 ? 24.471 -15.588 -3.265 1.00 53.91 533 SER A O 1
ATOM 4103 N N . PRO A 1 534 ? 26.368 -15.129 -2.118 1.00 50.06 534 PRO A N 1
ATOM 4104 C CA . PRO A 1 534 ? 26.614 -13.905 -2.858 1.00 50.06 534 PRO A CA 1
ATOM 4105 C C . PRO A 1 534 ? 26.579 -14.260 -4.339 1.00 50.06 534 PRO A C 1
ATOM 4107 O O . PRO A 1 534 ? 27.245 -15.213 -4.758 1.00 50.06 534 PRO A O 1
ATOM 4110 N N . ALA A 1 535 ? 25.733 -13.564 -5.109 1.00 49.56 535 ALA A N 1
ATOM 4111 C CA . ALA A 1 535 ? 25.781 -13.693 -6.555 1.00 49.56 535 ALA A CA 1
ATOM 4112 C C . ALA A 1 535 ? 27.256 -13.508 -6.935 1.00 49.56 535 ALA A C 1
ATOM 4114 O O . ALA A 1 535 ? 27.844 -12.526 -6.459 1.00 49.56 535 ALA A O 1
ATOM 4115 N N . PRO A 1 536 ? 27.867 -14.466 -7.664 1.00 56.75 536 PRO A N 1
ATOM 4116 C CA . PRO A 1 536 ? 29.294 -14.431 -7.930 1.00 56.75 536 PRO A CA 1
ATOM 4117 C C . PRO A 1 536 ? 29.616 -13.048 -8.463 1.00 56.75 536 PRO A C 1
ATOM 4119 O O . PRO A 1 536 ? 28.967 -12.589 -9.407 1.00 56.75 536 PRO A O 1
ATOM 4122 N N . LEU A 1 537 ? 30.533 -12.370 -7.776 1.00 68.12 537 LEU A N 1
ATOM 4123 C CA . LEU A 1 537 ? 30.892 -11.003 -8.089 1.00 68.12 537 LEU A CA 1
ATOM 4124 C C . LEU A 1 537 ? 31.325 -10.956 -9.554 1.00 68.12 537 LEU A C 1
ATOM 4126 O O . LEU A 1 537 ? 32.336 -11.545 -9.932 1.00 68.12 537 LEU A O 1
ATOM 4130 N N . LYS A 1 538 ? 30.520 -10.292 -10.381 1.00 76.69 538 LYS A N 1
ATOM 4131 C CA . LYS A 1 538 ? 30.849 -9.988 -11.766 1.00 76.69 538 LYS A CA 1
ATOM 4132 C C . LYS A 1 538 ? 31.187 -8.519 -11.814 1.00 76.69 538 LYS A C 1
ATOM 4134 O O . LYS A 1 538 ? 30.322 -7.671 -11.602 1.00 76.69 538 LYS A O 1
ATOM 4139 N N . ILE A 1 539 ? 32.452 -8.252 -12.075 1.00 79.81 539 ILE A N 1
ATOM 4140 C CA . ILE A 1 539 ? 32.931 -6.913 -12.358 1.00 79.81 539 ILE A CA 1
ATOM 4141 C C . ILE A 1 539 ? 33.236 -6.878 -13.843 1.00 79.81 539 ILE A C 1
ATOM 4143 O O . ILE A 1 539 ? 33.845 -7.802 -14.380 1.00 79.81 539 ILE A O 1
ATOM 4147 N N . ASP A 1 540 ? 32.776 -5.829 -14.499 1.00 83.12 540 ASP A N 1
ATOM 4148 C CA . ASP A 1 540 ? 33.250 -5.416 -15.807 1.00 83.12 540 ASP A CA 1
ATOM 4149 C C . ASP A 1 540 ? 33.396 -3.891 -15.804 1.00 83.12 540 ASP A C 1
ATOM 4151 O O . ASP A 1 540 ? 33.050 -3.211 -14.836 1.00 83.12 540 ASP A O 1
ATOM 4155 N N . PHE A 1 541 ? 33.930 -3.333 -16.877 1.00 82.94 541 PHE A N 1
ATOM 4156 C CA . PHE A 1 541 ? 33.961 -1.897 -17.060 1.00 82.94 541 PHE A CA 1
ATOM 4157 C C . PHE A 1 541 ? 33.696 -1.474 -18.493 1.00 82.94 541 PHE A C 1
ATOM 4159 O O . PHE A 1 541 ? 33.952 -2.222 -19.438 1.00 82.94 541 PHE A O 1
ATOM 4166 N N . TYR A 1 542 ? 33.235 -0.240 -18.658 1.00 76.75 542 TYR A N 1
ATOM 4167 C CA . TYR A 1 542 ? 33.129 0.399 -19.960 1.00 76.75 542 TYR A CA 1
ATOM 4168 C C . TYR A 1 542 ? 33.695 1.823 -19.939 1.00 76.75 542 TYR A C 1
ATOM 4170 O O . TYR A 1 542 ? 34.028 2.344 -18.881 1.00 76.75 542 TYR A O 1
ATOM 4178 N N . ALA A 1 543 ? 33.878 2.428 -21.111 1.00 70.81 543 ALA A N 1
ATOM 4179 C CA . ALA A 1 543 ? 34.304 3.820 -21.248 1.00 70.81 543 ALA A CA 1
ATOM 4180 C C . ALA A 1 543 ? 33.252 4.566 -22.064 1.00 70.81 543 ALA A C 1
ATOM 4182 O O . ALA A 1 543 ? 32.658 3.947 -22.947 1.00 70.81 543 ALA A O 1
ATOM 4183 N N . ASP A 1 544 ? 33.055 5.856 -21.787 1.00 63.75 544 ASP A N 1
ATOM 4184 C CA . ASP A 1 544 ? 32.158 6.710 -22.574 1.00 63.75 544 ASP A CA 1
ATOM 4185 C C . ASP A 1 544 ? 32.561 6.705 -24.050 1.00 63.75 544 ASP A C 1
ATOM 4187 O O . ASP A 1 544 ? 31.724 6.436 -24.908 1.00 63.75 544 ASP A O 1
ATOM 4191 N N . ASN A 1 545 ? 33.857 6.897 -24.329 1.00 65.75 545 ASN A N 1
ATOM 4192 C CA . ASN A 1 545 ? 34.423 6.863 -25.673 1.00 65.75 545 ASN A CA 1
ATOM 4193 C C . ASN A 1 545 ? 35.610 5.895 -25.735 1.00 65.75 545 ASN A C 1
ATOM 4195 O O . ASN A 1 545 ? 36.620 6.071 -25.054 1.00 65.75 545 ASN A O 1
ATOM 4199 N N . ARG A 1 546 ? 35.493 4.859 -26.575 1.00 70.50 546 ARG A N 1
ATOM 4200 C CA . ARG A 1 546 ? 36.573 3.880 -26.819 1.00 70.50 546 ARG A CA 1
ATOM 4201 C C . ARG A 1 546 ? 37.482 4.248 -27.984 1.00 70.50 546 ARG A C 1
ATOM 4203 O O . ARG A 1 546 ? 38.634 3.824 -28.033 1.00 70.50 546 ARG A O 1
ATOM 4210 N N . TYR A 1 547 ? 36.943 5.022 -28.914 1.00 68.69 547 TYR A N 1
ATOM 4211 C CA . TYR A 1 547 ? 37.621 5.472 -30.112 1.00 68.69 547 TYR A CA 1
ATOM 4212 C C . TYR A 1 547 ? 37.650 6.992 -30.049 1.00 68.69 547 TYR A C 1
ATOM 4214 O O . TYR A 1 547 ? 36.624 7.648 -30.193 1.00 68.69 547 TYR A O 1
ATOM 4222 N N . ASP A 1 548 ? 38.820 7.536 -29.758 1.00 65.19 548 ASP A N 1
ATOM 4223 C CA . ASP A 1 548 ? 39.085 8.961 -29.893 1.00 65.19 548 ASP A CA 1
ATOM 4224 C C . ASP A 1 548 ? 40.084 9.138 -31.038 1.00 65.19 548 ASP A C 1
ATOM 4226 O O . ASP A 1 548 ? 40.659 8.174 -31.546 1.00 65.19 548 ASP A O 1
ATOM 4230 N N . CYS A 1 549 ? 40.284 10.356 -31.504 1.00 66.56 549 CYS A N 1
ATOM 4231 C CA . CYS A 1 549 ? 41.278 10.620 -32.523 1.00 66.56 549 CYS A CA 1
ATOM 4232 C C . CYS A 1 549 ? 41.992 11.928 -32.202 1.00 66.56 549 CYS A C 1
ATOM 4234 O O . CYS A 1 549 ? 41.398 13.005 -32.110 1.00 66.56 549 CYS A O 1
ATOM 4236 N N . PHE A 1 550 ? 43.302 11.804 -31.996 1.00 66.69 550 PHE A N 1
ATOM 4237 C CA . PHE A 1 550 ? 44.204 12.938 -31.870 1.00 66.69 550 PHE A CA 1
ATOM 4238 C C . PHE A 1 550 ? 44.481 13.512 -33.258 1.00 66.69 550 PHE A C 1
ATOM 4240 O O . PHE A 1 550 ? 45.022 12.814 -34.118 1.00 66.69 550 PHE A O 1
ATOM 4247 N N . SER A 1 551 ? 44.209 14.797 -33.444 1.00 63.94 551 SER A N 1
ATOM 4248 C CA . SER A 1 551 ? 44.749 15.575 -34.560 1.00 63.94 551 SER A CA 1
ATOM 4249 C C . SER A 1 551 ? 45.767 16.581 -34.034 1.00 63.94 551 SER A C 1
ATOM 4251 O O . SER A 1 551 ? 45.857 16.824 -32.831 1.00 63.94 551 SER A O 1
ATOM 4253 N N . SER A 1 552 ? 46.542 17.190 -34.928 1.00 57.78 552 SER A N 1
ATOM 4254 C CA . SER A 1 552 ? 47.517 18.236 -34.577 1.00 57.78 552 SER A CA 1
ATOM 4255 C C . SER A 1 552 ? 46.901 19.477 -33.904 1.00 57.78 552 SER A C 1
ATOM 4257 O O . SER A 1 552 ? 47.641 20.327 -33.422 1.00 57.78 552 SER A O 1
ATOM 4259 N N . LYS A 1 553 ? 45.565 19.591 -33.861 1.00 59.50 553 LYS A N 1
ATOM 4260 C CA . LYS A 1 553 ? 44.824 20.694 -33.228 1.00 59.50 553 LYS A CA 1
ATOM 4261 C C . LYS A 1 553 ? 44.399 20.432 -31.777 1.00 59.50 553 LYS A C 1
ATOM 4263 O O . LYS A 1 553 ? 44.033 21.386 -31.097 1.00 59.50 553 LYS A O 1
ATOM 4268 N N . TYR A 1 554 ? 44.412 19.183 -31.303 1.00 60.91 554 TYR A N 1
ATOM 4269 C CA . TYR A 1 554 ? 43.910 18.810 -29.972 1.00 60.91 554 TYR A CA 1
ATOM 4270 C C . TYR A 1 554 ? 44.902 17.860 -29.283 1.00 60.91 554 TYR A C 1
ATOM 4272 O O . TYR A 1 554 ? 44.879 16.654 -29.516 1.00 60.91 554 TYR A O 1
ATOM 4280 N N . GLU A 1 555 ? 45.793 18.418 -28.458 1.00 54.53 555 GLU A N 1
ATOM 4281 C CA . GLU A 1 555 ? 46.965 17.715 -27.902 1.00 54.53 555 GLU A CA 1
ATOM 4282 C C . GLU A 1 555 ? 46.657 16.783 -26.713 1.00 54.53 555 GLU A C 1
ATOM 4284 O O . GLU A 1 555 ? 47.449 15.891 -26.419 1.00 54.53 555 GLU A O 1
ATOM 4289 N N . ALA A 1 556 ? 45.503 16.938 -26.054 1.00 56.94 556 ALA A N 1
ATOM 4290 C CA . ALA A 1 556 ? 45.069 16.086 -24.945 1.00 56.94 556 ALA A CA 1
ATOM 4291 C C . ALA A 1 556 ? 43.578 15.744 -25.063 1.00 56.94 556 ALA A C 1
ATOM 4293 O O . ALA A 1 556 ? 42.748 16.599 -25.382 1.00 56.94 556 ALA A O 1
ATOM 4294 N N . ARG A 1 557 ? 43.242 14.480 -24.799 1.00 66.38 557 ARG A N 1
ATOM 4295 C CA . ARG A 1 557 ? 41.868 13.963 -24.791 1.00 66.38 557 ARG A CA 1
ATOM 4296 C C . ARG A 1 557 ? 41.613 13.195 -23.504 1.00 66.38 557 ARG A C 1
ATOM 4298 O O . ARG A 1 557 ? 42.536 12.589 -22.959 1.00 66.38 557 ARG A O 1
ATOM 4305 N N . SER A 1 558 ? 40.366 13.198 -23.043 1.00 65.25 558 SER A N 1
ATOM 4306 C CA . SER A 1 558 ? 39.937 12.437 -21.875 1.00 65.25 558 SER A CA 1
ATOM 4307 C C . SER A 1 558 ? 38.683 11.617 -22.157 1.00 65.25 558 SER A C 1
ATOM 4309 O O . SER A 1 558 ? 37.822 12.014 -22.940 1.00 65.25 558 SER A O 1
ATOM 4311 N N . THR A 1 559 ? 38.575 10.462 -21.501 1.00 69.19 559 THR A N 1
ATOM 4312 C CA . THR A 1 559 ? 37.336 9.674 -21.446 1.00 69.19 559 THR A CA 1
ATOM 4313 C C . THR A 1 559 ? 37.016 9.333 -20.002 1.00 69.19 559 THR A C 1
ATOM 4315 O O . THR A 1 559 ? 37.921 9.167 -19.179 1.00 69.19 559 THR A O 1
ATOM 4318 N N . TYR A 1 560 ? 35.731 9.190 -19.694 1.00 72.38 560 TYR A N 1
ATOM 4319 C CA . TYR A 1 560 ? 35.308 8.614 -18.428 1.00 72.38 560 TYR A CA 1
ATOM 4320 C C . TYR A 1 560 ? 35.205 7.100 -18.553 1.00 72.38 560 TYR A C 1
ATOM 4322 O O . TYR A 1 560 ? 34.704 6.574 -19.548 1.00 72.38 560 TYR A O 1
ATOM 4330 N N . PHE A 1 561 ? 35.684 6.406 -17.531 1.00 74.19 561 PHE A N 1
ATOM 4331 C CA . PHE A 1 561 ? 35.494 4.976 -17.355 1.00 74.19 561 PHE A CA 1
ATOM 4332 C C . PHE A 1 561 ? 34.476 4.705 -16.272 1.00 74.19 561 PHE A C 1
ATOM 4334 O O . PHE A 1 561 ? 34.569 5.302 -15.207 1.00 74.19 561 PHE A O 1
ATOM 4341 N N . HIS A 1 562 ? 33.591 3.748 -16.518 1.00 75.00 562 HIS A N 1
ATOM 4342 C CA . HIS A 1 562 ? 32.538 3.306 -15.616 1.00 75.00 562 HIS A CA 1
ATOM 4343 C C . HIS A 1 562 ? 32.764 1.857 -15.213 1.00 75.00 562 HIS A C 1
ATOM 4345 O O . HIS A 1 562 ? 33.067 1.014 -16.059 1.00 75.00 562 HIS A O 1
ATOM 4351 N N . VAL A 1 563 ? 32.574 1.550 -13.933 1.00 77.75 563 VAL A N 1
ATOM 4352 C CA . VAL A 1 563 ? 32.646 0.171 -13.431 1.00 77.75 563 VAL A CA 1
ATOM 4353 C C . VAL A 1 563 ? 31.231 -0.400 -13.310 1.00 77.75 563 VAL A C 1
ATOM 4355 O O . VAL A 1 563 ? 30.412 0.138 -12.567 1.00 77.75 563 VAL A O 1
ATOM 4358 N N . ASP A 1 564 ? 30.950 -1.498 -14.015 1.00 76.62 564 ASP A N 1
ATOM 4359 C CA . ASP A 1 564 ? 29.715 -2.278 -13.860 1.00 76.62 564 ASP A CA 1
ATOM 4360 C C . ASP A 1 564 ? 29.967 -3.388 -12.833 1.00 76.62 564 ASP A C 1
ATOM 4362 O O . ASP A 1 564 ? 30.684 -4.356 -13.102 1.00 76.62 564 ASP A O 1
ATOM 4366 N N . VAL A 1 565 ? 29.402 -3.233 -11.634 1.00 76.06 565 VAL A N 1
ATOM 4367 C CA . VAL A 1 565 ? 29.515 -4.226 -10.561 1.00 76.06 565 VAL A CA 1
ATOM 4368 C C . VAL A 1 565 ? 28.168 -4.879 -10.315 1.00 76.06 565 VAL A C 1
ATOM 4370 O O . VAL A 1 565 ? 27.206 -4.232 -9.900 1.00 76.06 565 VAL A O 1
ATOM 4373 N N . LYS A 1 566 ? 28.120 -6.201 -10.483 1.00 74.25 566 LYS A N 1
ATOM 4374 C CA . LYS A 1 566 ? 26.957 -7.030 -10.158 1.00 74.25 566 LYS A CA 1
ATOM 4375 C C . LYS A 1 566 ? 27.349 -8.081 -9.131 1.00 74.25 566 LYS A C 1
ATOM 4377 O O . LYS A 1 566 ? 28.308 -8.822 -9.323 1.00 74.25 566 LYS A O 1
ATOM 4382 N N . GLY A 1 567 ? 26.580 -8.173 -8.051 1.00 63.84 567 GLY A N 1
ATOM 4383 C CA . GLY A 1 567 ? 26.836 -9.108 -6.952 1.00 63.84 567 GLY A CA 1
ATOM 4384 C C . GLY A 1 567 ? 27.422 -8.440 -5.707 1.00 63.84 567 GLY A C 1
ATOM 4385 O O . GLY A 1 567 ? 27.336 -7.227 -5.537 1.00 63.84 567 GLY A O 1
ATOM 4386 N N . SER A 1 568 ? 27.943 -9.243 -4.782 1.00 64.25 568 SER A N 1
ATOM 4387 C CA . SER A 1 568 ? 28.415 -8.808 -3.458 1.00 64.25 568 SER A CA 1
ATOM 4388 C C . SER A 1 568 ? 29.513 -9.766 -2.969 1.00 64.25 568 SER A C 1
ATOM 4390 O O . SER A 1 568 ? 29.488 -10.926 -3.378 1.00 64.25 568 SER A O 1
ATOM 4392 N N . PRO A 1 569 ? 30.466 -9.360 -2.108 1.00 68.81 569 PRO A N 1
ATOM 4393 C CA . PRO A 1 569 ? 30.682 -8.008 -1.587 1.00 68.81 569 PRO A CA 1
ATOM 4394 C C . PRO A 1 569 ? 31.173 -7.025 -2.658 1.00 68.81 569 PRO A C 1
ATOM 4396 O O . PRO A 1 569 ? 31.828 -7.413 -3.615 1.00 68.81 569 PRO A O 1
ATOM 4399 N N . GLN A 1 570 ? 30.846 -5.743 -2.501 1.00 77.12 570 GLN A N 1
ATOM 4400 C CA . GLN A 1 570 ? 31.290 -4.680 -3.408 1.00 77.12 570 GLN A CA 1
ATOM 4401 C C . GLN A 1 570 ? 32.757 -4.303 -3.115 1.00 77.12 570 GLN A C 1
ATOM 4403 O O . GLN A 1 570 ? 33.125 -4.216 -1.938 1.00 77.12 570 GLN A O 1
ATOM 4408 N N . PRO A 1 571 ? 33.609 -4.065 -4.130 1.00 80.12 571 PRO A N 1
ATOM 4409 C CA . PRO A 1 571 ? 34.966 -3.576 -3.906 1.00 80.12 571 PRO A CA 1
ATOM 4410 C C . PRO A 1 571 ? 34.990 -2.210 -3.212 1.00 80.12 571 PRO A C 1
ATOM 4412 O O . PRO A 1 571 ? 34.161 -1.343 -3.478 1.00 80.12 571 PRO A O 1
ATOM 4415 N N . LYS A 1 572 ? 35.988 -1.998 -2.348 1.00 81.69 572 LYS A N 1
ATOM 4416 C CA . LYS A 1 572 ? 36.202 -0.740 -1.609 1.00 81.69 572 LYS A CA 1
ATOM 4417 C C . LYS A 1 572 ? 37.154 0.238 -2.305 1.00 81.69 572 LYS A C 1
ATOM 4419 O O . LYS A 1 572 ? 37.279 1.376 -1.865 1.00 81.69 572 LYS A O 1
ATOM 4424 N N . LYS A 1 573 ? 37.876 -0.207 -3.339 1.00 80.81 573 LYS A N 1
ATOM 4425 C CA . LYS A 1 573 ? 38.857 0.605 -4.074 1.00 80.81 573 LYS A CA 1
ATOM 4426 C C . LYS A 1 573 ? 38.949 0.149 -5.526 1.00 80.81 573 LYS A C 1
ATOM 4428 O O . LYS A 1 573 ? 38.960 -1.058 -5.767 1.00 80.81 573 LYS A O 1
ATOM 4433 N N . TYR A 1 574 ? 39.102 1.106 -6.437 1.00 80.94 574 TYR A N 1
ATOM 4434 C CA . TYR A 1 574 ? 39.388 0.901 -7.857 1.00 80.94 574 TYR A CA 1
ATOM 4435 C C . TYR A 1 574 ? 40.656 1.671 -8.240 1.00 80.94 574 TYR A C 1
ATOM 4437 O O . TYR A 1 574 ? 40.917 2.744 -7.700 1.00 80.94 574 TYR A O 1
ATOM 4445 N N . GLU A 1 575 ? 41.460 1.106 -9.133 1.00 81.38 575 GLU A N 1
ATOM 4446 C CA . GLU A 1 575 ? 42.696 1.690 -9.655 1.00 81.38 575 GLU A CA 1
ATOM 4447 C C . GLU A 1 575 ? 42.798 1.363 -11.152 1.00 81.38 575 GLU A C 1
ATOM 4449 O O . GLU A 1 575 ? 42.608 0.211 -11.547 1.00 81.38 575 GLU A O 1
ATOM 4454 N N . TRP A 1 576 ? 43.109 2.358 -11.979 1.00 80.44 576 TRP A N 1
ATOM 4455 C CA . TRP A 1 576 ? 43.168 2.225 -13.435 1.00 80.44 576 TRP A CA 1
ATOM 4456 C C . TRP A 1 576 ? 44.606 2.279 -13.948 1.00 80.44 576 TRP A C 1
ATOM 4458 O O . TRP A 1 576 ? 45.418 3.055 -13.443 1.00 80.44 576 TRP A O 1
ATOM 4468 N N . PHE A 1 577 ? 44.916 1.470 -14.963 1.00 76.62 577 PHE A N 1
ATOM 4469 C CA . PHE A 1 577 ? 46.229 1.428 -15.607 1.00 76.62 577 PHE A CA 1
ATOM 4470 C C . PHE A 1 577 ? 46.095 1.356 -17.129 1.00 76.62 577 PHE A C 1
ATOM 4472 O O . PHE A 1 577 ? 45.217 0.662 -17.653 1.00 76.62 577 PHE A O 1
ATOM 4479 N N . LEU A 1 578 ? 47.016 2.033 -17.811 1.00 76.88 578 LEU A N 1
ATOM 4480 C CA . LEU A 1 578 ? 47.212 1.997 -19.256 1.00 76.88 578 LEU A CA 1
ATOM 4481 C C . LEU A 1 578 ? 48.641 1.542 -19.558 1.00 76.88 578 LEU A C 1
ATOM 4483 O O . LEU A 1 578 ? 49.584 1.940 -18.869 1.00 76.88 578 LEU A O 1
ATOM 4487 N N . ASP A 1 579 ? 48.817 0.756 -20.617 1.00 71.31 579 ASP A N 1
ATOM 4488 C CA . ASP A 1 579 ? 50.111 0.151 -20.970 1.00 71.31 579 ASP A CA 1
ATOM 4489 C C . ASP A 1 579 ? 51.187 1.158 -21.448 1.00 71.31 579 ASP A C 1
ATOM 4491 O O . ASP A 1 579 ? 52.317 0.762 -21.725 1.00 71.31 579 ASP A O 1
ATOM 4495 N N . ASN A 1 580 ? 50.891 2.466 -21.488 1.00 56.97 580 ASN A N 1
ATOM 4496 C CA . ASN A 1 580 ? 51.861 3.540 -21.760 1.00 56.97 580 ASN A CA 1
ATOM 4497 C C . ASN A 1 580 ? 52.414 4.241 -20.500 1.00 56.97 580 ASN A C 1
ATOM 4499 O O . ASN A 1 580 ? 53.107 5.250 -20.622 1.00 56.97 580 ASN A O 1
ATOM 4503 N N . GLY A 1 581 ? 52.147 3.720 -19.300 1.00 50.28 581 GLY A N 1
ATOM 4504 C CA . GLY A 1 581 ? 52.850 4.130 -18.080 1.00 50.28 581 GLY A CA 1
ATOM 4505 C C . GLY A 1 581 ? 52.308 5.368 -17.357 1.00 50.28 581 GLY A C 1
ATOM 4506 O O . GLY A 1 581 ? 52.894 5.759 -16.347 1.00 50.28 581 GLY A O 1
ATOM 4507 N N . SER A 1 582 ? 51.189 5.967 -17.783 1.00 49.50 582 SER A N 1
ATOM 4508 C CA . SER A 1 582 ? 50.503 6.976 -16.967 1.00 49.50 582 SER A CA 1
ATOM 4509 C C . SER A 1 582 ? 49.589 6.307 -15.932 1.00 49.50 582 SER A C 1
ATOM 4511 O O . SER A 1 582 ? 48.561 5.708 -16.243 1.00 49.50 582 SER A O 1
ATOM 4513 N N . ILE A 1 583 ? 49.980 6.410 -14.660 1.00 50.75 583 ILE A N 1
ATOM 4514 C CA . ILE A 1 583 ? 49.131 6.076 -13.515 1.00 50.75 583 ILE A CA 1
ATOM 4515 C C . ILE A 1 583 ? 48.276 7.309 -13.214 1.00 50.75 583 ILE A C 1
ATOM 4517 O O . ILE A 1 583 ? 48.798 8.321 -12.755 1.00 50.75 583 ILE A O 1
ATOM 4521 N N . THR A 1 584 ? 46.962 7.227 -13.408 1.00 51.50 584 THR A N 1
ATOM 4522 C CA . THR A 1 584 ? 46.023 8.121 -12.718 1.00 51.50 584 THR A CA 1
ATOM 4523 C C . THR A 1 584 ? 45.391 7.336 -11.576 1.00 51.50 584 THR A C 1
ATOM 4525 O O . THR A 1 584 ? 44.446 6.567 -11.743 1.00 51.50 584 THR A O 1
ATOM 4528 N N . THR A 1 585 ? 45.947 7.488 -10.372 1.00 45.41 585 THR A N 1
ATOM 4529 C CA . THR A 1 585 ? 45.290 7.016 -9.150 1.00 45.41 585 THR A CA 1
ATOM 4530 C C . THR A 1 585 ? 44.067 7.889 -8.883 1.00 45.41 585 THR A C 1
ATOM 4532 O O . THR A 1 585 ? 44.151 8.887 -8.173 1.00 45.41 585 THR A O 1
ATOM 4535 N N . GLY A 1 586 ? 42.916 7.516 -9.437 1.00 46.53 586 GLY A N 1
ATOM 4536 C CA . GLY A 1 586 ? 41.621 7.978 -8.947 1.00 46.53 586 GLY A CA 1
ATOM 4537 C C . GLY A 1 586 ? 41.280 7.240 -7.655 1.00 46.53 586 GLY A C 1
ATOM 4538 O O . GLY A 1 586 ? 40.587 6.230 -7.679 1.00 46.53 586 GLY A O 1
ATOM 4539 N N . SER A 1 587 ? 41.813 7.675 -6.513 1.00 44.09 587 SER A N 1
ATOM 4540 C CA . SER A 1 587 ? 41.402 7.128 -5.216 1.00 44.09 587 SER A CA 1
ATOM 4541 C C . SER A 1 587 ? 40.130 7.826 -4.738 1.00 44.09 587 SER A C 1
ATOM 4543 O O . SER A 1 587 ? 40.207 8.880 -4.115 1.00 44.09 587 SER A O 1
ATOM 4545 N N . GLY A 1 588 ? 38.969 7.229 -5.013 1.00 44.41 588 GLY A N 1
ATOM 4546 C CA . GLY A 1 588 ? 37.693 7.645 -4.430 1.00 44.41 588 GLY A CA 1
ATOM 4547 C C . GLY A 1 588 ? 36.481 7.333 -5.305 1.00 44.41 588 GLY A C 1
ATOM 4548 O O . GLY A 1 588 ? 36.566 7.345 -6.526 1.00 44.41 588 GLY A O 1
ATOM 4549 N N . VAL A 1 589 ? 35.352 7.062 -4.645 1.00 38.72 589 VAL A N 1
ATOM 4550 C CA . VAL A 1 589 ? 33.993 7.055 -5.220 1.00 38.72 589 VAL A CA 1
ATOM 4551 C C . VAL A 1 589 ? 33.773 8.439 -5.858 1.00 38.72 589 VAL A C 1
ATOM 4553 O O . VAL A 1 589 ? 34.027 9.433 -5.176 1.00 38.72 589 VAL A O 1
ATOM 4556 N N . PRO A 1 590 ? 33.384 8.535 -7.143 1.00 50.28 590 PRO A N 1
ATOM 4557 C CA . PRO A 1 590 ? 32.221 7.851 -7.707 1.00 50.28 590 PRO A CA 1
ATOM 4558 C C . PRO A 1 590 ? 32.537 6.729 -8.706 1.00 50.28 590 PRO A C 1
ATOM 4560 O O . PRO A 1 590 ? 33.684 6.464 -9.042 1.00 50.28 590 PRO A O 1
ATOM 4563 N N . PHE A 1 591 ? 31.477 6.062 -9.177 1.00 54.91 591 PHE A N 1
ATOM 4564 C CA . PHE A 1 591 ? 31.455 4.979 -10.176 1.00 54.91 591 PHE A CA 1
ATOM 4565 C C . PHE A 1 591 ? 32.082 5.327 -11.543 1.00 54.91 591 PHE A C 1
ATOM 4567 O O . PHE A 1 591 ? 32.004 4.511 -12.461 1.00 54.91 591 PHE A O 1
ATOM 4574 N N . TYR A 1 592 ? 32.695 6.506 -11.679 1.00 58.59 592 TYR A N 1
ATOM 4575 C CA . TYR A 1 592 ? 33.323 6.989 -12.896 1.00 58.59 592 TYR A CA 1
ATOM 4576 C C . TYR A 1 592 ? 34.677 7.663 -12.622 1.00 58.59 592 TYR A C 1
ATOM 4578 O O . TYR A 1 592 ? 34.852 8.353 -11.617 1.00 58.59 592 TYR A O 1
ATOM 4586 N N . SER A 1 593 ? 35.652 7.486 -13.516 1.00 66.62 593 SER A N 1
ATOM 4587 C CA . SER A 1 593 ? 36.968 8.148 -13.451 1.00 66.62 593 SER A CA 1
ATOM 4588 C C . SER A 1 593 ? 37.341 8.740 -14.806 1.00 66.62 593 SER A C 1
ATOM 4590 O O . SER A 1 593 ? 37.288 8.032 -15.807 1.00 66.62 593 SER A O 1
ATOM 4592 N N . MET A 1 594 ? 37.721 10.021 -14.838 1.00 68.25 594 MET A N 1
ATOM 4593 C CA . MET A 1 594 ? 38.265 10.660 -16.040 1.00 68.25 594 MET A CA 1
ATOM 4594 C C . MET A 1 594 ? 39.735 10.270 -16.196 1.00 68.25 594 MET A C 1
ATOM 4596 O O . MET A 1 594 ? 40.513 10.433 -15.257 1.00 68.25 594 MET A O 1
ATOM 4600 N N . ILE A 1 595 ? 40.112 9.778 -17.373 1.00 70.31 595 ILE A N 1
ATOM 4601 C CA . ILE A 1 595 ? 41.499 9.448 -17.706 1.00 70.31 595 ILE A CA 1
ATOM 4602 C C . ILE A 1 595 ? 41.912 10.260 -18.929 1.00 70.31 595 ILE A C 1
ATOM 4604 O O . ILE A 1 595 ? 41.216 10.235 -19.943 1.00 70.31 595 ILE A O 1
ATOM 4608 N N . GLU A 1 596 ? 43.026 10.982 -18.806 1.00 68.94 596 GLU A N 1
ATOM 4609 C CA . GLU A 1 596 ? 43.655 11.750 -19.882 1.00 68.94 596 GLU A CA 1
ATOM 4610 C C . GLU A 1 596 ? 44.734 10.926 -20.592 1.00 68.94 596 GLU A C 1
ATOM 4612 O O . GLU A 1 596 ? 45.499 10.187 -19.964 1.00 68.94 596 GLU A O 1
ATOM 4617 N N . PHE A 1 597 ? 44.820 11.091 -21.910 1.00 70.50 597 PHE A N 1
ATOM 4618 C CA . PHE A 1 597 ? 45.822 10.456 -22.763 1.00 70.50 597 PHE A CA 1
ATOM 4619 C C . PHE A 1 597 ? 46.581 11.536 -23.537 1.00 70.50 597 PHE A C 1
ATOM 4621 O O . PHE A 1 597 ? 45.987 12.516 -23.989 1.00 70.50 597 PHE A O 1
ATOM 4628 N N . SER A 1 598 ? 47.890 11.341 -23.704 1.00 62.84 598 SER A N 1
ATOM 4629 C CA . SER A 1 598 ? 48.805 12.332 -24.291 1.00 62.84 598 SER A CA 1
ATOM 4630 C C . SER A 1 598 ? 49.536 11.851 -25.551 1.00 62.84 598 SER A C 1
ATOM 4632 O O . SER A 1 598 ? 50.346 12.587 -26.107 1.00 62.84 598 SER A O 1
ATOM 4634 N N . THR A 1 599 ? 49.285 10.621 -26.020 1.00 70.88 599 THR A N 1
ATOM 4635 C CA . THR A 1 599 ? 49.921 10.064 -27.227 1.00 70.88 599 THR A CA 1
ATOM 4636 C C . THR A 1 599 ? 48.909 9.389 -28.160 1.00 70.88 599 THR A C 1
ATOM 4638 O O . THR A 1 599 ? 47.810 9.026 -27.759 1.00 70.88 599 THR A O 1
ATOM 4641 N N . LYS A 1 600 ? 49.252 9.234 -29.445 1.00 74.69 600 LYS A N 1
ATOM 4642 C CA . LYS A 1 600 ? 48.467 8.432 -30.402 1.00 74.69 600 LYS A CA 1
ATOM 4643 C C . LYS A 1 600 ? 48.785 6.951 -30.209 1.00 74.69 600 LYS A C 1
ATOM 4645 O O . LYS A 1 600 ? 49.960 6.593 -30.173 1.00 74.69 600 LYS A O 1
ATOM 4650 N N . GLY A 1 601 ? 47.775 6.084 -30.157 1.00 75.06 601 GLY A N 1
ATOM 4651 C CA . GLY A 1 601 ? 48.007 4.641 -30.105 1.00 75.06 601 GLY A CA 1
ATOM 4652 C C . GLY A 1 601 ? 46.779 3.806 -29.762 1.00 75.06 601 GLY A C 1
ATOM 4653 O O . GLY A 1 601 ? 45.660 4.306 -29.685 1.00 75.06 601 GLY A O 1
ATOM 4654 N N . SER A 1 602 ? 47.003 2.505 -29.577 1.00 77.50 602 SER A N 1
ATOM 4655 C CA . SER A 1 602 ? 46.033 1.596 -28.958 1.00 77.50 602 SER A CA 1
ATOM 4656 C C . SER A 1 602 ? 46.492 1.283 -27.539 1.00 77.50 602 SER A C 1
ATOM 4658 O O . SER A 1 602 ? 47.664 0.972 -27.329 1.00 77.50 602 SER A O 1
ATOM 4660 N N . TYR A 1 603 ? 45.578 1.362 -26.577 1.00 77.50 603 TYR A N 1
ATOM 4661 C CA . TYR A 1 603 ? 45.855 1.125 -25.167 1.00 77.50 603 TYR A CA 1
ATOM 4662 C C . TYR A 1 603 ? 45.070 -0.076 -24.666 1.00 77.50 603 TYR A C 1
ATOM 4664 O O . TYR A 1 603 ? 43.845 -0.161 -24.816 1.00 77.50 603 TYR A O 1
ATOM 4672 N N . ASN A 1 604 ? 45.780 -0.985 -24.006 1.00 83.19 604 ASN A N 1
ATOM 4673 C CA . ASN A 1 604 ? 45.147 -1.924 -23.098 1.00 83.19 604 ASN A CA 1
ATOM 4674 C C . ASN A 1 604 ? 44.735 -1.152 -21.841 1.00 83.19 604 ASN A C 1
ATOM 4676 O O . ASN A 1 604 ? 45.475 -0.286 -21.368 1.00 83.19 604 ASN A O 1
ATOM 4680 N N . VAL A 1 605 ? 43.556 -1.460 -21.310 1.00 82.50 605 VAL A N 1
ATOM 4681 C CA . VAL A 1 605 ? 43.060 -0.855 -20.073 1.00 82.50 605 VAL A CA 1
ATOM 4682 C C . VAL A 1 605 ? 42.946 -1.934 -19.020 1.00 82.50 605 VAL A C 1
ATOM 4684 O O . VAL A 1 605 ? 42.285 -2.953 -19.236 1.00 82.50 605 VAL A O 1
ATOM 4687 N N . LYS A 1 606 ? 43.562 -1.690 -17.867 1.00 85.62 606 LYS A N 1
ATOM 4688 C CA . LYS A 1 606 ? 43.463 -2.557 -16.701 1.00 85.62 606 LYS A CA 1
ATOM 4689 C C . LYS A 1 606 ? 42.745 -1.844 -15.564 1.00 85.62 606 LYS A C 1
ATOM 4691 O O . LYS A 1 606 ? 43.221 -0.829 -15.063 1.00 85.62 606 LYS A O 1
ATOM 4696 N N . LEU A 1 607 ? 41.639 -2.430 -15.119 1.00 87.00 607 LEU A N 1
ATOM 4697 C CA . LEU A 1 607 ? 40.975 -2.091 -13.866 1.00 87.00 607 LEU A CA 1
ATOM 4698 C C . LEU A 1 607 ? 41.467 -3.046 -12.785 1.00 87.00 607 LEU A C 1
ATOM 4700 O O . LEU A 1 607 ? 41.271 -4.253 -12.892 1.00 87.00 607 LEU A O 1
ATOM 4704 N N . LYS A 1 608 ? 42.070 -2.524 -11.725 1.00 87.06 608 LYS A N 1
ATOM 4705 C CA . LYS A 1 608 ? 42.397 -3.268 -10.507 1.00 87.06 608 LYS A CA 1
ATOM 4706 C C . LYS A 1 608 ? 41.429 -2.854 -9.408 1.00 87.06 608 LYS A C 1
ATOM 4708 O O . LYS A 1 608 ? 41.184 -1.666 -9.222 1.00 87.06 608 LYS A O 1
ATOM 4713 N N . TYR A 1 609 ? 40.897 -3.810 -8.660 1.00 86.62 609 TYR A N 1
ATOM 4714 C CA . TYR A 1 609 ? 39.967 -3.535 -7.567 1.00 86.62 609 TYR A CA 1
ATOM 4715 C C . TYR A 1 609 ? 40.372 -4.256 -6.284 1.00 86.62 609 TYR A C 1
ATOM 4717 O O . TYR A 1 609 ? 40.989 -5.320 -6.309 1.00 86.62 609 TYR A O 1
ATOM 4725 N N . THR A 1 610 ? 40.063 -3.642 -5.139 1.00 86.12 610 THR A N 1
ATOM 4726 C CA . THR A 1 610 ? 40.336 -4.200 -3.806 1.00 86.12 610 THR A CA 1
ATOM 4727 C C . THR A 1 610 ? 39.032 -4.523 -3.097 1.00 86.12 610 THR A C 1
ATOM 4729 O O . THR A 1 610 ? 38.185 -3.651 -2.902 1.00 86.12 610 THR A O 1
ATOM 4732 N N . MET A 1 611 ? 38.896 -5.770 -2.672 1.00 84.44 611 MET A N 1
ATOM 4733 C CA . MET A 1 611 ? 37.752 -6.288 -1.935 1.00 84.44 611 MET A CA 1
ATOM 4734 C C . MET A 1 611 ? 37.768 -5.825 -0.469 1.00 84.44 611 MET A C 1
ATOM 4736 O O . MET A 1 611 ? 38.823 -5.441 0.051 1.00 84.44 611 MET A O 1
ATOM 4740 N N . PRO A 1 612 ? 36.626 -5.853 0.246 1.00 78.94 612 PRO A N 1
ATOM 4741 C CA . PRO A 1 612 ? 36.578 -5.460 1.654 1.00 78.94 612 PRO A CA 1
ATOM 4742 C C . PRO A 1 612 ? 37.559 -6.234 2.545 1.00 78.94 612 PRO A C 1
ATOM 4744 O O . PRO A 1 612 ? 38.210 -5.613 3.388 1.00 78.94 612 PRO A O 1
ATOM 4747 N N . ASP A 1 613 ? 37.750 -7.530 2.272 1.00 80.94 613 ASP A N 1
ATOM 4748 C CA . ASP A 1 613 ? 38.699 -8.434 2.945 1.00 80.94 613 ASP A CA 1
ATOM 4749 C C . ASP A 1 613 ? 40.183 -8.160 2.615 1.00 80.94 613 ASP A C 1
ATOM 4751 O O . ASP A 1 613 ? 41.071 -8.790 3.182 1.00 80.94 613 ASP A O 1
ATOM 4755 N N . GLY A 1 614 ? 40.463 -7.205 1.723 1.00 82.06 614 GLY A N 1
ATOM 4756 C CA . GLY A 1 614 ? 41.813 -6.829 1.308 1.00 82.06 614 GLY A CA 1
ATOM 4757 C C . GLY A 1 614 ? 42.358 -7.616 0.116 1.00 82.06 614 GLY A C 1
ATOM 4758 O O . GLY A 1 614 ? 43.446 -7.282 -0.351 1.00 82.06 614 GLY A O 1
ATOM 4759 N N . LYS A 1 615 ? 41.628 -8.605 -0.422 1.00 84.88 615 LYS A N 1
ATOM 4760 C CA . LYS A 1 615 ? 42.031 -9.285 -1.661 1.00 84.88 615 LYS A CA 1
ATOM 4761 C C . LYS A 1 615 ? 41.982 -8.331 -2.848 1.00 84.88 615 LYS A C 1
ATOM 4763 O O . LYS A 1 615 ? 41.151 -7.425 -2.907 1.00 84.88 615 LYS A O 1
ATOM 4768 N N . VAL A 1 616 ? 42.875 -8.555 -3.802 1.00 86.88 616 VAL A N 1
ATOM 4769 C CA . VAL A 1 616 ? 43.048 -7.714 -4.985 1.00 86.88 616 VAL A CA 1
ATOM 4770 C C . VAL A 1 616 ? 42.900 -8.571 -6.228 1.00 86.88 616 VAL A C 1
ATOM 4772 O O . VAL A 1 616 ? 43.477 -9.653 -6.295 1.00 86.88 616 VAL A O 1
ATOM 4775 N N . ASP A 1 617 ? 42.165 -8.060 -7.207 1.00 89.56 617 ASP A N 1
ATOM 4776 C CA . ASP A 1 617 ? 41.957 -8.711 -8.497 1.00 89.56 617 ASP A CA 1
ATOM 4777 C C . ASP A 1 617 ? 41.891 -7.653 -9.618 1.00 89.56 617 ASP A C 1
ATOM 4779 O O . ASP A 1 617 ? 41.931 -6.445 -9.342 1.00 89.56 617 ASP A O 1
ATOM 4783 N N . SER A 1 618 ? 41.895 -8.072 -10.887 1.00 90.12 618 SER A N 1
ATOM 4784 C CA . SER A 1 618 ? 41.934 -7.146 -12.020 1.00 90.12 618 SER A CA 1
ATOM 4785 C C . SER A 1 618 ? 41.316 -7.670 -13.312 1.00 90.12 618 SER A C 1
ATOM 4787 O O . SER A 1 618 ? 41.432 -8.846 -13.636 1.00 90.12 618 SER A O 1
ATOM 4789 N N . ILE A 1 619 ? 40.775 -6.748 -14.106 1.00 88.69 619 ILE A N 1
ATOM 4790 C CA . ILE A 1 619 ? 40.251 -6.979 -15.455 1.00 88.69 619 ILE A CA 1
ATOM 4791 C C . ILE A 1 619 ? 41.135 -6.231 -16.440 1.00 88.69 619 ILE A C 1
ATOM 4793 O O . ILE A 1 619 ? 41.394 -5.045 -16.246 1.00 88.69 619 ILE A O 1
ATOM 4797 N N . VAL A 1 620 ? 41.567 -6.907 -17.504 1.00 87.50 620 VAL A N 1
ATOM 4798 C CA . VAL A 1 620 ? 42.339 -6.305 -18.596 1.00 87.50 620 VAL A CA 1
ATOM 4799 C C . VAL A 1 620 ? 41.538 -6.424 -19.884 1.00 87.50 620 VAL A C 1
ATOM 4801 O O . VAL A 1 620 ? 41.183 -7.529 -20.289 1.00 87.50 620 VAL A O 1
ATOM 4804 N N . LYS A 1 621 ? 41.276 -5.296 -20.546 1.00 84.56 621 LYS A N 1
ATOM 4805 C CA . LYS A 1 621 ? 40.750 -5.269 -21.913 1.00 84.56 621 LYS A CA 1
ATOM 4806 C C . LYS A 1 621 ? 41.861 -4.825 -22.856 1.00 84.56 621 LYS A C 1
ATOM 4808 O O . LYS A 1 621 ? 42.396 -3.726 -22.713 1.00 84.56 621 LYS A O 1
ATOM 4813 N N . LEU A 1 622 ? 42.225 -5.701 -23.790 1.00 81.88 622 LEU A N 1
ATOM 4814 C CA . LEU A 1 622 ? 43.291 -5.453 -24.760 1.00 81.88 622 LEU A CA 1
ATOM 4815 C C . LEU A 1 622 ? 42.791 -4.561 -25.902 1.00 81.88 622 LEU A C 1
ATOM 4817 O O . LEU A 1 622 ? 41.661 -4.734 -26.355 1.00 81.88 622 LEU A O 1
ATOM 4821 N N . ASN A 1 623 ? 43.628 -3.631 -26.368 1.00 75.25 623 ASN A N 1
ATOM 4822 C CA . ASN A 1 623 ? 43.346 -2.661 -27.431 1.00 75.25 623 ASN A CA 1
ATOM 4823 C C . ASN A 1 623 ? 41.986 -1.962 -27.256 1.00 75.25 623 ASN A C 1
ATOM 4825 O O . ASN A 1 623 ? 41.275 -1.716 -28.232 1.00 75.25 623 ASN A O 1
ATOM 4829 N N . TYR A 1 624 ? 41.610 -1.718 -25.996 1.00 77.88 624 TYR A N 1
ATOM 4830 C CA . TYR A 1 624 ? 40.269 -1.299 -25.607 1.00 77.88 624 TYR A CA 1
ATOM 4831 C C . TYR A 1 624 ? 40.010 0.175 -25.895 1.00 77.88 624 TYR A C 1
ATOM 4833 O O . TYR A 1 624 ? 38.889 0.530 -26.253 1.00 77.88 624 TYR A O 1
ATOM 4841 N N . LEU A 1 625 ? 41.044 1.009 -25.761 1.00 77.31 625 LEU A N 1
ATOM 4842 C CA . LEU A 1 625 ? 41.023 2.376 -26.257 1.00 77.31 625 LEU A CA 1
ATOM 4843 C C . LEU A 1 625 ? 41.896 2.490 -27.494 1.00 77.31 625 LEU A C 1
ATOM 4845 O O . LEU A 1 625 ? 43.025 1.999 -27.506 1.00 77.31 625 LEU A O 1
ATOM 4849 N N . ARG A 1 626 ? 41.404 3.189 -28.511 1.00 75.94 626 ARG A N 1
ATOM 4850 C CA . ARG A 1 626 ? 42.177 3.543 -29.698 1.00 75.94 626 ARG A CA 1
ATOM 4851 C C . ARG A 1 626 ? 42.069 5.039 -29.913 1.00 75.94 626 ARG A C 1
ATOM 4853 O O . ARG A 1 626 ? 40.973 5.581 -29.953 1.00 75.94 626 ARG A O 1
ATOM 4860 N N . THR A 1 627 ? 43.215 5.690 -30.023 1.00 75.81 627 THR A N 1
ATOM 4861 C CA . THR A 1 627 ? 43.315 7.141 -30.193 1.00 75.81 627 THR A CA 1
ATOM 4862 C C . THR A 1 627 ? 43.990 7.546 -31.507 1.00 75.81 627 THR A C 1
ATOM 4864 O O . THR A 1 627 ? 44.153 8.729 -31.815 1.00 75.81 627 THR A O 1
ATOM 4867 N N . ALA A 1 628 ? 44.413 6.546 -32.280 1.00 75.75 628 ALA A N 1
ATOM 4868 C CA . ALA A 1 628 ? 44.920 6.688 -33.633 1.00 75.75 628 ALA A CA 1
ATOM 4869 C C . ALA A 1 628 ? 43.834 6.287 -34.648 1.00 75.75 628 ALA A C 1
ATOM 4871 O O . ALA A 1 628 ? 43.018 5.412 -34.339 1.00 75.75 628 ALA A O 1
ATOM 4872 N N . PRO A 1 629 ? 43.850 6.869 -35.862 1.00 78.19 629 PRO A N 1
ATOM 4873 C CA . PRO A 1 629 ? 42.994 6.424 -36.953 1.00 78.19 629 PRO A CA 1
ATOM 4874 C C . PRO A 1 629 ? 43.129 4.919 -37.208 1.00 78.19 629 PRO A C 1
ATOM 4876 O O . PRO A 1 629 ? 44.233 4.369 -37.169 1.00 78.19 629 PRO A O 1
ATOM 4879 N N . VAL A 1 630 ? 42.007 4.247 -37.462 1.00 77.25 630 VAL A N 1
ATOM 4880 C CA . VAL A 1 630 ? 41.999 2.815 -37.764 1.00 77.25 630 VAL A CA 1
ATOM 4881 C C . VAL A 1 630 ? 42.475 2.584 -39.198 1.00 77.25 630 VAL A C 1
ATOM 4883 O O . VAL A 1 630 ? 41.979 3.202 -40.137 1.00 77.25 630 VAL A O 1
ATOM 4886 N N . SER A 1 631 ? 43.442 1.682 -39.369 1.00 74.31 631 SER A N 1
ATOM 4887 C CA . SER A 1 631 ? 43.923 1.239 -40.686 1.00 74.31 631 SER A CA 1
ATOM 4888 C C . SER A 1 631 ? 43.056 0.132 -41.292 1.00 74.31 631 SER A C 1
ATOM 4890 O O . SER A 1 631 ? 43.051 -0.057 -42.506 1.00 74.31 631 SER A O 1
ATOM 4892 N N . ALA A 1 632 ? 42.315 -0.587 -40.444 1.00 77.12 632 ALA A N 1
ATOM 4893 C CA . ALA A 1 632 ? 41.320 -1.573 -40.829 1.00 77.12 632 ALA A CA 1
ATOM 4894 C C . ALA A 1 632 ? 39.983 -1.229 -40.162 1.00 77.12 632 ALA A C 1
ATOM 4896 O O . ALA A 1 632 ? 39.880 -1.209 -38.933 1.00 77.12 632 ALA A O 1
ATOM 4897 N N . PHE A 1 633 ? 38.976 -0.926 -40.975 1.00 78.19 633 PHE A N 1
ATOM 4898 C CA . PHE A 1 633 ? 37.618 -0.668 -40.522 1.00 78.19 633 PHE A CA 1
ATOM 4899 C C . PHE A 1 633 ? 36.905 -1.992 -40.230 1.00 78.19 633 PHE A C 1
ATOM 4901 O O . PHE A 1 633 ? 36.870 -2.882 -41.076 1.00 78.19 633 PHE A O 1
ATOM 4908 N N . GLU A 1 634 ? 36.358 -2.125 -39.024 1.00 77.38 634 GLU A N 1
ATOM 4909 C CA . GLU A 1 634 ? 35.574 -3.294 -38.624 1.00 77.38 634 GLU A CA 1
ATOM 4910 C C . GLU A 1 634 ? 34.113 -3.097 -39.070 1.00 77.38 634 GLU A C 1
ATOM 4912 O O . GLU A 1 634 ? 33.417 -2.201 -38.584 1.00 77.38 634 GLU A O 1
ATOM 4917 N N . ASP A 1 635 ? 33.644 -3.938 -39.994 1.00 82.75 635 ASP A N 1
ATOM 4918 C CA . ASP A 1 635 ? 32.269 -3.898 -40.505 1.00 82.75 635 ASP A CA 1
ATOM 4919 C C . ASP A 1 635 ? 31.236 -3.965 -39.373 1.00 82.75 635 ASP A C 1
ATOM 4921 O O . ASP A 1 635 ? 31.388 -4.713 -38.404 1.00 82.75 635 ASP A O 1
ATOM 4925 N N . GLN A 1 636 ? 30.167 -3.178 -39.491 1.00 82.44 636 GLN A N 1
ATOM 4926 C CA . GLN A 1 636 ? 29.125 -3.078 -38.474 1.00 82.44 636 GLN A CA 1
ATOM 4927 C C . GLN A 1 636 ? 27.802 -3.653 -38.953 1.00 82.44 636 GLN A C 1
ATOM 4929 O O . GLN A 1 636 ? 27.092 -3.045 -39.749 1.00 82.44 636 GLN A O 1
ATOM 4934 N N . ASN A 1 637 ? 27.455 -4.802 -38.384 1.00 82.44 637 ASN A N 1
ATOM 4935 C CA . ASN A 1 637 ? 26.141 -5.436 -38.505 1.00 82.44 637 ASN A CA 1
ATOM 4936 C C . ASN A 1 637 ? 25.305 -5.334 -37.213 1.00 82.44 637 ASN A C 1
ATOM 4938 O O . ASN A 1 637 ? 24.229 -5.904 -37.136 1.00 82.44 637 ASN A O 1
ATOM 4942 N N . PHE A 1 638 ? 25.829 -4.680 -36.165 1.00 82.44 638 PHE A N 1
ATOM 4943 C CA . PHE A 1 638 ? 25.152 -4.401 -34.886 1.00 82.44 638 PHE A CA 1
ATOM 4944 C C . PHE A 1 638 ? 24.623 -5.616 -34.092 1.00 82.44 638 PHE A C 1
ATOM 4946 O O . PHE A 1 638 ? 23.959 -5.454 -33.066 1.00 82.44 638 PHE A O 1
ATOM 4953 N N . GLU A 1 639 ? 24.965 -6.841 -34.497 1.00 79.94 639 GLU A N 1
ATOM 4954 C CA . GLU A 1 639 ? 24.505 -8.072 -33.840 1.00 79.94 639 GLU A CA 1
ATOM 4955 C C . GLU A 1 639 ? 25.248 -8.358 -32.527 1.00 79.94 639 GLU A C 1
ATOM 4957 O O . GLU A 1 639 ? 24.694 -8.916 -31.569 1.00 79.94 639 GLU A O 1
ATOM 4962 N N . LEU A 1 640 ? 26.506 -7.927 -32.448 1.00 65.44 640 LEU A N 1
ATOM 4963 C CA . LEU A 1 640 ? 27.325 -8.012 -31.245 1.00 65.44 640 LEU A CA 1
ATOM 4964 C C . LEU A 1 640 ? 27.163 -6.742 -30.406 1.00 65.44 640 LEU A C 1
ATOM 4966 O O . LEU A 1 640 ? 26.990 -5.650 -30.932 1.00 65.44 640 LEU A O 1
ATOM 4970 N N . LYS A 1 641 ? 27.267 -6.878 -29.079 1.00 53.88 641 LYS A N 1
ATOM 4971 C CA . LYS A 1 641 ? 27.167 -5.780 -28.094 1.00 53.88 641 LYS A CA 1
ATOM 4972 C C . LYS A 1 641 ? 28.405 -4.862 -28.099 1.00 53.88 641 LYS A C 1
ATOM 4974 O O . LYS A 1 641 ? 28.874 -4.435 -27.047 1.00 53.88 641 LYS A O 1
ATOM 4979 N N . ASN A 1 642 ? 29.020 -4.690 -29.265 1.00 52.94 642 ASN A N 1
ATOM 4980 C CA . ASN A 1 642 ? 30.277 -3.992 -29.442 1.00 52.94 642 ASN A CA 1
ATOM 4981 C C . ASN A 1 642 ? 29.977 -2.655 -30.118 1.00 52.94 642 ASN A C 1
ATOM 4983 O O . ASN A 1 642 ? 30.128 -2.500 -31.323 1.00 52.94 642 ASN A O 1
ATOM 4987 N N . ASP A 1 643 ? 29.516 -1.700 -29.315 1.00 55.03 643 ASP A N 1
ATOM 4988 C CA . ASP A 1 643 ? 29.101 -0.378 -29.776 1.00 55.03 643 ASP A CA 1
ATOM 4989 C C . ASP A 1 643 ? 30.352 0.421 -30.181 1.00 55.03 643 ASP A C 1
ATOM 4991 O O . ASP A 1 643 ? 30.973 1.099 -29.359 1.00 55.03 643 ASP A O 1
ATOM 4995 N N . MET A 1 644 ? 30.828 0.253 -31.418 1.00 53.38 644 MET A N 1
ATOM 4996 C CA . MET A 1 644 ? 31.987 1.003 -31.926 1.00 53.38 644 MET A CA 1
ATOM 4997 C C . MET A 1 644 ? 31.643 2.453 -32.282 1.00 53.38 644 MET A C 1
ATOM 4999 O O . MET A 1 644 ? 32.528 3.295 -32.365 1.00 53.38 644 MET A O 1
ATOM 5003 N N . TRP A 1 645 ? 30.356 2.742 -32.476 1.00 56.94 645 TRP A N 1
ATOM 5004 C CA . TRP A 1 645 ? 29.831 4.054 -32.873 1.00 56.94 645 TRP A CA 1
ATOM 5005 C C . TRP A 1 645 ? 29.304 4.857 -31.673 1.00 56.94 645 TRP A C 1
ATOM 5007 O O . TRP A 1 645 ? 28.586 5.846 -31.829 1.00 56.94 645 TRP A O 1
ATOM 5017 N N . GLY A 1 646 ? 29.648 4.412 -30.458 1.00 48.47 646 GLY A N 1
ATOM 5018 C CA . GLY A 1 646 ? 29.341 5.097 -29.209 1.00 48.47 646 GLY A CA 1
ATOM 5019 C C . GLY A 1 646 ? 30.052 6.448 -29.131 1.00 48.47 646 GLY A C 1
ATOM 5020 O O . GLY A 1 646 ? 31.263 6.499 -28.944 1.00 48.47 646 GLY A O 1
ATOM 5021 N N . TYR A 1 647 ? 29.257 7.508 -29.291 1.00 50.41 647 TYR A N 1
ATOM 5022 C CA . TYR A 1 647 ? 29.500 8.896 -28.878 1.00 50.41 647 TYR A CA 1
ATOM 5023 C C . TYR A 1 647 ? 30.764 9.611 -29.387 1.00 50.41 647 TYR A C 1
ATOM 5025 O O . TYR A 1 647 ? 31.336 10.452 -28.691 1.00 50.41 647 TYR A O 1
ATOM 5033 N N . MET A 1 648 ? 31.135 9.425 -30.656 1.00 43.62 648 MET A N 1
ATOM 5034 C CA . MET A 1 648 ? 32.062 10.371 -31.287 1.00 43.62 648 MET A CA 1
ATOM 5035 C C . MET A 1 648 ? 31.342 11.690 -31.612 1.00 43.62 648 MET A C 1
ATOM 5037 O O . MET A 1 648 ? 30.356 11.741 -32.341 1.00 43.62 648 MET A O 1
ATOM 5041 N N . PHE A 1 649 ? 31.803 12.758 -30.962 1.00 38.28 649 PHE A N 1
ATOM 5042 C CA . PHE A 1 649 ? 31.161 14.066 -30.863 1.00 38.28 649 PHE A CA 1
ATOM 5043 C C . PHE A 1 649 ? 30.791 14.741 -32.190 1.00 38.28 649 PHE A C 1
ATOM 5045 O O . PHE A 1 649 ? 31.570 14.801 -33.138 1.00 38.28 649 PHE A O 1
ATOM 5052 N N . GLY A 1 650 ? 29.651 15.436 -32.137 1.00 38.47 650 GLY A N 1
ATOM 5053 C CA . GLY A 1 650 ? 29.295 16.499 -33.064 1.00 38.47 650 GLY A CA 1
ATOM 5054 C C . GLY A 1 650 ? 27.950 17.146 -32.742 1.00 38.47 650 GLY A C 1
ATOM 5055 O O . GLY A 1 650 ? 26.959 16.962 -33.440 1.00 38.47 650 GLY A O 1
ATOM 5056 N N . ARG A 1 651 ? 27.894 17.898 -31.638 1.00 40.00 651 ARG A N 1
ATOM 5057 C CA . ARG A 1 651 ? 26.729 18.707 -31.258 1.00 40.00 651 ARG A CA 1
ATOM 5058 C C . ARG A 1 651 ? 26.892 20.101 -31.876 1.00 40.00 651 ARG A C 1
ATOM 5060 O O . ARG A 1 651 ? 27.325 21.026 -31.200 1.00 40.00 651 ARG A O 1
ATOM 5067 N N . GLU A 1 652 ? 26.582 20.254 -33.163 1.00 38.31 652 GLU A N 1
ATOM 5068 C CA . GLU A 1 652 ? 26.415 21.592 -33.751 1.00 38.31 652 GLU A CA 1
ATOM 5069 C C . GLU A 1 652 ? 24.996 22.121 -33.441 1.00 38.31 652 GLU A C 1
ATOM 5071 O O . GLU A 1 652 ? 24.041 21.853 -34.163 1.00 38.31 652 GLU A O 1
ATOM 5076 N N . VAL A 1 653 ? 24.928 22.917 -32.363 1.00 36.91 653 VAL A N 1
ATOM 5077 C CA . VAL A 1 653 ? 23.996 24.038 -32.087 1.00 36.91 653 VAL A CA 1
ATOM 5078 C C . VAL A 1 653 ? 22.673 23.797 -31.294 1.00 36.91 653 VAL A C 1
ATOM 5080 O O . VAL A 1 653 ? 21.798 23.003 -31.631 1.00 36.91 653 VAL A O 1
ATOM 5083 N N . GLU A 1 654 ? 22.601 24.569 -30.195 1.00 40.84 654 GLU A N 1
ATOM 5084 C CA . GLU A 1 654 ? 21.538 25.146 -29.330 1.00 40.84 654 GLU A CA 1
ATOM 5085 C C . GLU A 1 654 ? 20.312 24.395 -28.774 1.00 40.84 654 GLU A C 1
ATOM 5087 O O . GLU A 1 654 ? 19.838 24.829 -27.727 1.00 40.84 654 GLU A O 1
ATOM 5092 N N . TYR A 1 655 ? 19.813 23.272 -29.304 1.00 45.03 655 TYR A N 1
ATOM 5093 C CA . TYR A 1 655 ? 18.572 22.664 -28.748 1.00 45.03 655 TYR A CA 1
ATOM 5094 C C . TYR A 1 655 ? 18.599 21.127 -28.661 1.00 45.03 655 TYR A C 1
ATOM 5096 O O . TYR A 1 655 ? 17.686 20.420 -29.085 1.00 45.03 655 TYR A O 1
ATOM 5104 N N . ALA A 1 656 ? 19.676 20.582 -28.099 1.00 44.75 656 ALA A N 1
ATOM 5105 C CA . ALA A 1 656 ? 20.021 19.157 -28.123 1.00 44.75 656 ALA A CA 1
ATOM 5106 C C . ALA A 1 656 ? 19.234 18.237 -27.152 1.00 44.75 656 ALA A C 1
ATOM 5108 O O . ALA A 1 656 ? 19.851 17.473 -26.414 1.00 44.75 656 ALA A O 1
ATOM 5109 N N . ASN A 1 657 ? 17.895 18.261 -27.160 1.00 52.41 657 ASN A N 1
ATOM 5110 C CA . ASN A 1 657 ? 17.068 17.404 -26.285 1.00 52.41 657 ASN A CA 1
ATOM 5111 C C . ASN A 1 657 ? 16.042 16.507 -27.011 1.00 52.41 657 ASN A C 1
ATOM 5113 O O . ASN A 1 657 ? 15.179 15.921 -26.349 1.00 52.41 657 ASN A O 1
ATOM 5117 N N . TYR A 1 658 ? 16.117 16.372 -28.342 1.00 59.03 658 TYR A N 1
ATOM 5118 C CA . TYR A 1 658 ? 15.004 15.826 -29.140 1.00 59.03 658 TYR A CA 1
ATOM 5119 C C . TYR A 1 658 ? 15.299 14.566 -29.975 1.00 59.03 658 TYR A C 1
ATOM 5121 O O . TYR A 1 658 ? 14.395 14.095 -30.657 1.00 59.03 658 TYR A O 1
ATOM 5129 N N . GLY A 1 659 ? 16.500 13.977 -29.906 1.00 64.69 659 GLY A N 1
ATOM 5130 C CA . GLY A 1 659 ? 16.779 12.689 -30.557 1.00 64.69 659 GLY A CA 1
ATOM 5131 C C . GLY A 1 659 ? 18.056 12.000 -30.071 1.00 64.69 659 GLY A C 1
ATOM 5132 O O . GLY A 1 659 ? 19.005 12.679 -29.678 1.00 64.69 659 GLY A O 1
ATOM 5133 N N . THR A 1 660 ? 18.074 10.666 -30.081 1.00 71.12 660 THR A N 1
ATOM 5134 C CA . THR A 1 660 ? 19.179 9.818 -29.596 1.00 71.12 660 THR A CA 1
ATOM 5135 C C . THR A 1 660 ? 19.496 8.709 -30.592 1.00 71.12 660 THR A C 1
ATOM 5137 O O . THR A 1 660 ? 18.591 8.025 -31.063 1.00 71.12 660 THR A O 1
ATOM 5140 N N . TRP A 1 661 ? 20.779 8.508 -30.893 1.00 75.94 661 TRP A N 1
ATOM 5141 C CA . TRP A 1 661 ? 21.229 7.343 -31.649 1.00 75.94 661 TRP A CA 1
ATOM 5142 C C . TRP A 1 661 ? 21.382 6.131 -30.725 1.00 75.94 661 TRP A C 1
ATOM 5144 O O . TRP A 1 661 ? 22.001 6.244 -29.669 1.00 75.94 661 TRP A O 1
ATOM 5154 N N . GLU A 1 662 ? 20.844 4.982 -31.120 1.00 76.00 662 GLU A N 1
ATOM 5155 C CA . GLU A 1 662 ? 20.851 3.752 -30.326 1.00 76.00 662 GLU A CA 1
ATOM 5156 C C . GLU A 1 662 ? 20.983 2.504 -31.206 1.00 76.00 662 GLU A C 1
ATOM 5158 O O . GLU A 1 662 ? 20.483 2.465 -32.328 1.00 76.00 662 GLU A O 1
ATOM 5163 N N . VAL A 1 663 ? 21.624 1.452 -30.688 1.00 80.06 663 VAL A N 1
ATOM 5164 C CA . VAL A 1 663 ? 21.471 0.103 -31.252 1.00 80.06 663 VAL A CA 1
ATOM 5165 C C . VAL A 1 663 ? 20.138 -0.452 -30.755 1.00 80.06 663 VAL A C 1
ATOM 5167 O O . VAL A 1 663 ? 19.903 -0.515 -29.549 1.00 80.06 663 VAL A O 1
ATOM 5170 N N . THR A 1 664 ? 19.261 -0.857 -31.669 1.00 79.50 664 THR A N 1
ATOM 5171 C CA . THR A 1 664 ? 17.903 -1.317 -31.359 1.00 79.50 664 THR A CA 1
ATOM 5172 C C . THR A 1 664 ? 17.628 -2.696 -31.949 1.00 79.50 664 THR A C 1
ATOM 5174 O O . THR A 1 664 ? 18.167 -3.051 -32.991 1.00 79.50 664 THR A O 1
ATOM 5177 N N . ASP A 1 665 ? 16.768 -3.470 -31.288 1.00 87.94 665 ASP A N 1
ATOM 5178 C CA . ASP A 1 665 ? 16.239 -4.763 -31.737 1.00 87.94 665 ASP A CA 1
ATOM 5179 C C . ASP A 1 665 ? 14.842 -4.652 -32.383 1.00 87.94 665 ASP A C 1
ATOM 5181 O O . ASP A 1 665 ? 14.206 -5.657 -32.693 1.00 87.94 665 ASP A O 1
ATOM 5185 N N . LYS A 1 666 ? 14.353 -3.423 -32.607 1.00 86.06 666 LYS A N 1
ATOM 5186 C CA . LYS A 1 666 ? 13.031 -3.163 -33.207 1.00 86.06 666 LYS A CA 1
ATOM 5187 C C . LYS A 1 666 ? 12.941 -3.582 -34.674 1.00 86.06 666 LYS A C 1
ATOM 5189 O O . LYS A 1 666 ? 11.863 -3.941 -35.138 1.00 86.06 666 LYS A O 1
ATOM 5194 N N . ALA A 1 667 ? 14.044 -3.480 -35.411 1.00 85.88 667 ALA A N 1
ATOM 5195 C CA . ALA A 1 667 ? 14.140 -3.873 -36.811 1.00 85.88 667 ALA A CA 1
ATOM 5196 C C . ALA A 1 667 ? 15.599 -4.151 -37.183 1.00 85.88 667 ALA A C 1
ATOM 5198 O O . ALA A 1 667 ? 16.503 -3.516 -36.645 1.00 85.88 667 ALA A O 1
ATOM 5199 N N . GLY A 1 668 ? 15.808 -5.049 -38.140 1.00 87.88 668 GLY A N 1
ATOM 5200 C CA . GLY A 1 668 ? 17.084 -5.274 -38.817 1.00 87.88 668 GLY A CA 1
ATOM 5201 C C . GLY A 1 668 ? 16.896 -5.233 -40.333 1.00 87.88 668 GLY A C 1
ATOM 5202 O O . GLY A 1 668 ? 15.771 -5.409 -40.830 1.00 87.88 668 GLY A O 1
ATOM 5203 N N . ALA A 1 669 ? 17.973 -4.984 -41.075 1.00 87.12 669 ALA A N 1
ATOM 5204 C CA . ALA A 1 669 ? 17.966 -4.942 -42.528 1.00 87.12 669 ALA A CA 1
ATOM 5205 C C . ALA A 1 669 ? 17.274 -6.153 -43.159 1.00 87.12 669 ALA A C 1
ATOM 5207 O O . ALA A 1 669 ? 17.590 -7.322 -42.901 1.00 87.12 669 ALA A O 1
ATOM 5208 N N . TYR A 1 670 ? 16.289 -5.844 -44.007 1.00 85.62 670 TYR A N 1
ATOM 5209 C CA . TYR A 1 670 ? 15.485 -6.808 -44.762 1.00 85.62 670 TYR A CA 1
ATOM 5210 C C . TYR A 1 670 ? 14.799 -7.891 -43.900 1.00 85.62 670 TYR A C 1
ATOM 5212 O O . TYR A 1 670 ? 14.345 -8.900 -44.433 1.00 85.62 670 TYR A O 1
ATOM 5220 N N . GLY A 1 671 ? 14.702 -7.697 -42.577 1.00 82.00 671 GLY A N 1
ATOM 5221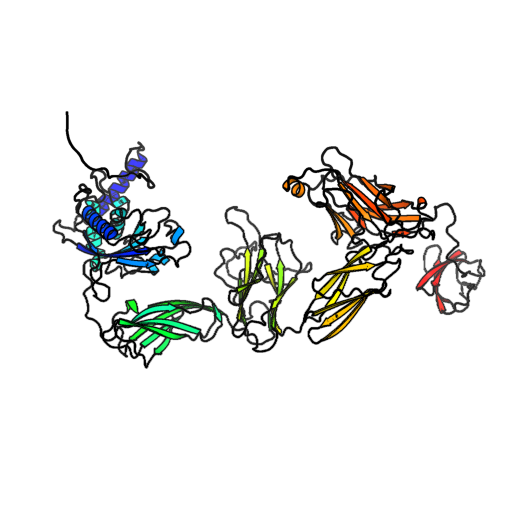 C CA . GLY A 1 671 ? 14.203 -8.702 -41.630 1.00 82.00 671 GLY A CA 1
ATOM 5222 C C . GLY A 1 671 ? 15.135 -9.904 -41.430 1.00 82.00 671 GLY A C 1
ATOM 5223 O O . GLY A 1 671 ? 14.691 -10.935 -40.928 1.00 82.00 671 GLY A O 1
ATOM 5224 N N . THR A 1 672 ? 16.398 -9.795 -41.854 1.00 81.25 672 THR A N 1
ATOM 5225 C CA . THR A 1 672 ? 17.398 -10.875 -41.781 1.00 81.25 672 THR A CA 1
ATOM 5226 C C . THR A 1 672 ? 18.341 -10.735 -40.586 1.00 81.25 672 THR A C 1
ATOM 5228 O O . THR A 1 672 ? 18.726 -11.746 -39.997 1.00 81.25 672 THR A O 1
ATOM 5231 N N . SER A 1 673 ? 18.664 -9.501 -40.194 1.00 83.88 673 SER A N 1
ATOM 5232 C CA . SER A 1 673 ? 19.332 -9.159 -38.935 1.00 83.88 673 SER A CA 1
ATOM 5233 C C . SER A 1 673 ? 18.308 -8.944 -37.816 1.00 83.88 673 SER A C 1
ATOM 5235 O O . SER A 1 673 ? 17.126 -8.675 -38.059 1.00 83.88 673 SER A O 1
ATOM 5237 N N . LYS A 1 674 ? 18.749 -9.113 -36.566 1.00 83.81 674 LYS A N 1
ATOM 5238 C CA . LYS A 1 674 ? 17.923 -8.906 -35.367 1.00 83.81 674 LYS A CA 1
ATOM 5239 C C . LYS A 1 674 ? 18.075 -7.501 -34.806 1.00 83.81 674 LYS A C 1
ATOM 5241 O O . LYS A 1 674 ? 17.197 -7.065 -34.067 1.00 83.81 674 LYS A O 1
ATOM 5246 N N . LYS A 1 675 ? 19.182 -6.825 -35.107 1.00 86.69 675 LYS A N 1
ATOM 5247 C CA . LYS A 1 675 ? 19.485 -5.486 -34.608 1.00 86.69 675 LYS A CA 1
ATOM 5248 C C . LYS A 1 675 ? 19.881 -4.554 -35.739 1.00 86.69 675 LYS A C 1
ATOM 5250 O O . LYS A 1 675 ? 20.292 -4.993 -36.802 1.00 86.69 675 LYS A O 1
ATOM 5255 N N . SER A 1 676 ? 19.762 -3.261 -35.483 1.00 87.50 676 SER A N 1
ATOM 5256 C CA . SER A 1 676 ? 20.265 -2.199 -36.352 1.00 87.50 676 SER A CA 1
ATOM 5257 C C . SER A 1 676 ? 20.585 -0.951 -35.535 1.00 87.50 676 SER A C 1
ATOM 5259 O O . SER A 1 676 ? 20.314 -0.883 -34.332 1.00 87.50 676 SER A O 1
ATOM 5261 N N . TYR A 1 677 ? 21.170 0.049 -36.186 1.00 86.19 677 TYR A N 1
ATOM 5262 C CA . TYR A 1 677 ? 21.452 1.344 -35.592 1.00 86.19 677 TYR A CA 1
ATOM 5263 C C . TYR A 1 677 ? 20.369 2.353 -35.960 1.00 86.19 677 TYR A C 1
ATOM 5265 O O . TYR A 1 677 ? 20.105 2.578 -37.137 1.00 86.19 677 TYR A O 1
ATOM 5273 N N . ALA A 1 678 ? 19.735 2.970 -34.967 1.00 82.12 678 ALA A N 1
ATOM 5274 C CA . ALA A 1 678 ? 18.597 3.851 -35.171 1.00 82.12 678 ALA A CA 1
ATOM 5275 C C . ALA A 1 678 ? 18.819 5.239 -34.566 1.00 82.12 678 ALA A C 1
ATOM 5277 O O . ALA A 1 678 ? 19.266 5.370 -33.430 1.00 82.12 678 ALA A O 1
ATOM 5278 N N . LEU A 1 679 ? 18.435 6.285 -35.297 1.00 79.31 679 LEU A N 1
ATOM 5279 C CA . LEU A 1 679 ? 18.205 7.617 -34.748 1.00 79.31 679 LEU A CA 1
ATOM 5280 C C . LEU A 1 679 ? 16.749 7.709 -34.295 1.00 79.31 679 LEU A C 1
ATOM 5282 O O . LEU A 1 679 ? 15.838 7.825 -35.115 1.00 79.31 679 LEU A O 1
ATOM 5286 N N . ASN A 1 680 ? 16.538 7.674 -32.986 1.00 73.12 680 ASN A N 1
ATOM 5287 C CA . ASN A 1 680 ? 15.228 7.786 -32.370 1.00 73.12 680 ASN A CA 1
ATOM 5288 C C . ASN A 1 680 ? 14.923 9.261 -32.069 1.00 73.12 680 ASN A C 1
ATOM 5290 O O . ASN A 1 680 ? 15.589 9.879 -31.239 1.00 73.12 680 ASN A O 1
ATOM 5294 N N . LEU A 1 681 ? 13.945 9.844 -32.767 1.00 70.81 681 LEU A N 1
ATOM 5295 C CA . LEU A 1 681 ? 13.504 11.229 -32.567 1.00 70.81 681 LEU A CA 1
ATOM 5296 C C . LEU A 1 681 ? 12.276 11.272 -31.645 1.00 70.81 681 LEU A C 1
ATOM 5298 O O . LEU A 1 681 ? 11.358 10.464 -31.795 1.00 70.81 681 LEU A O 1
ATOM 5302 N N . LYS A 1 682 ? 12.228 12.240 -30.720 1.00 64.38 682 LYS A N 1
ATOM 5303 C CA . LYS A 1 682 ? 11.045 12.497 -29.879 1.00 64.38 682 LYS A CA 1
ATOM 5304 C C . LYS A 1 682 ? 9.849 12.919 -30.734 1.00 64.38 682 LYS A C 1
ATOM 5306 O O . LYS A 1 682 ? 10.019 13.562 -31.768 1.00 64.38 682 LYS A O 1
ATOM 5311 N N . LYS A 1 683 ? 8.634 12.591 -30.283 1.00 63.19 683 LYS A N 1
ATOM 5312 C CA . LYS A 1 683 ? 7.391 12.917 -31.004 1.00 63.19 683 LYS A CA 1
ATOM 5313 C C . LYS A 1 683 ? 7.162 14.433 -31.039 1.00 63.19 683 LYS A C 1
ATOM 5315 O O . LYS A 1 683 ? 7.302 15.083 -30.005 1.00 63.19 683 LYS A O 1
ATOM 5320 N N . VAL A 1 684 ? 6.696 14.988 -32.169 1.00 56.66 684 VAL A N 1
ATOM 5321 C CA . VAL A 1 684 ? 6.301 16.416 -32.263 1.00 56.66 684 VAL A CA 1
ATOM 5322 C C . VAL A 1 684 ? 5.363 16.832 -31.118 1.00 56.66 684 VAL A C 1
ATOM 5324 O O . VAL A 1 684 ? 5.536 17.911 -30.560 1.00 56.66 684 VAL A O 1
ATOM 5327 N N . SER A 1 685 ? 4.413 15.984 -30.709 1.00 57.38 685 SER A N 1
ATOM 5328 C CA . SER A 1 685 ? 3.488 16.277 -29.601 1.00 57.38 685 SER A CA 1
ATOM 5329 C C . SER A 1 685 ? 4.193 16.492 -28.256 1.00 57.38 685 SER A C 1
ATOM 5331 O O . SER A 1 685 ? 3.821 17.386 -27.499 1.00 57.38 685 SER A O 1
ATOM 5333 N N . GLU A 1 686 ? 5.234 15.707 -27.969 1.00 60.50 686 GLU A N 1
ATOM 5334 C CA . GLU A 1 686 ? 6.043 15.842 -26.752 1.00 60.50 686 GLU A CA 1
ATOM 5335 C C . GLU A 1 686 ? 6.875 17.129 -26.799 1.00 60.50 686 GLU A C 1
ATOM 5337 O O . GLU A 1 686 ? 7.015 17.818 -25.794 1.00 60.50 686 GLU A O 1
ATOM 5342 N N . ILE A 1 687 ? 7.363 17.512 -27.981 1.00 58.00 687 ILE A N 1
ATOM 5343 C CA . ILE A 1 687 ? 8.123 18.752 -28.179 1.00 58.00 687 ILE A CA 1
ATOM 5344 C C . ILE A 1 687 ? 7.217 19.973 -27.959 1.00 58.00 687 ILE A C 1
ATOM 5346 O O . ILE A 1 687 ? 7.565 20.861 -27.179 1.00 58.00 687 ILE A O 1
ATOM 5350 N N . LEU A 1 688 ? 6.022 19.988 -28.560 1.00 56.44 688 LEU A N 1
ATOM 5351 C CA . LEU A 1 688 ? 5.055 21.086 -28.431 1.00 56.44 688 LEU A CA 1
ATOM 5352 C C . LEU A 1 688 ? 4.536 21.264 -26.995 1.00 56.44 688 LEU A C 1
ATOM 5354 O O . LEU A 1 688 ? 4.306 22.394 -26.570 1.00 56.44 688 LEU A O 1
ATOM 5358 N N . SER A 1 689 ? 4.425 20.183 -26.212 1.00 55.88 689 SER A N 1
ATOM 5359 C CA . SER A 1 689 ? 4.039 20.272 -24.792 1.00 55.88 689 SER A CA 1
ATOM 5360 C C . SER A 1 689 ? 5.058 20.992 -23.898 1.00 55.88 689 SER A C 1
ATOM 5362 O O . SER A 1 689 ? 4.720 21.372 -22.781 1.00 55.88 689 SER A O 1
ATOM 5364 N N . THR A 1 690 ? 6.286 21.224 -24.380 1.00 57.66 690 THR A N 1
ATOM 5365 C CA . THR A 1 690 ? 7.337 21.927 -23.620 1.00 57.66 690 THR A CA 1
ATOM 5366 C C . THR A 1 690 ? 7.401 23.433 -23.886 1.00 57.66 690 THR A C 1
ATOM 5368 O O . THR A 1 690 ? 8.257 24.107 -23.322 1.00 57.66 690 THR A O 1
ATOM 5371 N N . GLY A 1 691 ? 6.519 23.979 -24.736 1.00 49.88 691 GLY A N 1
ATOM 5372 C CA . GLY A 1 691 ? 6.480 25.414 -25.052 1.00 49.88 691 GLY A CA 1
ATOM 5373 C C . GLY A 1 691 ? 7.642 25.921 -25.920 1.00 49.88 691 GLY A C 1
ATOM 5374 O O . GLY A 1 691 ? 7.789 27.128 -26.089 1.00 49.88 691 GLY A O 1
ATOM 5375 N N . ASN A 1 692 ? 8.464 25.023 -26.475 1.00 55.81 692 ASN A N 1
ATOM 5376 C CA . ASN A 1 692 ? 9.619 25.369 -27.304 1.00 55.81 692 ASN A CA 1
ATOM 5377 C C . ASN A 1 692 ? 9.256 25.493 -28.794 1.00 55.81 692 ASN A C 1
ATOM 5379 O O . ASN A 1 692 ? 8.500 24.682 -29.334 1.00 55.81 692 ASN A O 1
ATOM 5383 N N . SER A 1 693 ? 9.849 26.478 -29.476 1.00 50.31 693 SER A N 1
ATOM 5384 C CA . SER A 1 693 ? 9.739 26.661 -30.928 1.00 50.31 693 SER A CA 1
ATOM 5385 C C . SER A 1 693 ? 10.405 25.505 -31.681 1.00 50.31 693 SER A C 1
ATOM 5387 O O . SER A 1 693 ? 11.553 25.156 -31.406 1.00 50.31 693 SER A O 1
ATOM 5389 N N . VAL A 1 694 ? 9.705 24.925 -32.659 1.00 52.78 694 VAL A N 1
ATOM 5390 C CA . VAL A 1 694 ? 10.234 23.831 -33.486 1.00 52.78 694 VAL A CA 1
ATOM 5391 C C . VAL A 1 694 ? 11.025 24.426 -34.656 1.00 52.78 694 VAL A C 1
ATOM 5393 O O . VAL A 1 694 ? 10.443 24.946 -35.604 1.00 52.78 694 VAL A O 1
ATOM 5396 N N . GLY A 1 695 ? 12.355 24.398 -34.564 1.00 51.44 695 GLY A N 1
ATOM 5397 C CA . GLY A 1 695 ? 13.273 24.745 -35.654 1.00 51.44 695 GLY A CA 1
ATOM 5398 C C . GLY A 1 695 ? 13.905 23.494 -36.268 1.00 51.44 695 GLY A C 1
ATOM 5399 O O . GLY A 1 695 ? 14.025 22.469 -35.597 1.00 51.44 695 GLY A O 1
ATOM 5400 N N . GLY A 1 696 ? 14.316 23.565 -37.537 1.00 57.19 696 GLY A N 1
ATOM 5401 C CA . GLY A 1 696 ? 14.995 22.449 -38.200 1.00 57.19 696 GLY A CA 1
ATOM 5402 C C . GLY A 1 696 ? 16.309 22.077 -37.499 1.00 57.19 696 GLY A C 1
ATOM 5403 O O . GLY A 1 696 ? 17.109 22.953 -37.174 1.00 57.19 696 GLY A O 1
ATOM 5404 N N . ALA A 1 697 ? 16.537 20.780 -37.285 1.00 62.88 697 ALA A N 1
ATOM 5405 C CA . ALA A 1 697 ? 17.678 20.246 -36.546 1.00 62.88 697 ALA A CA 1
ATOM 5406 C C . ALA A 1 697 ? 18.568 19.357 -37.430 1.00 62.88 697 ALA A C 1
ATOM 5408 O O . ALA A 1 697 ? 18.100 18.664 -38.338 1.00 62.88 697 ALA A O 1
ATOM 5409 N N . ASN A 1 698 ? 19.873 19.378 -37.151 1.00 68.25 698 ASN A N 1
ATOM 5410 C CA . ASN A 1 698 ? 20.857 18.494 -37.765 1.00 68.25 698 ASN A CA 1
ATOM 5411 C C . ASN A 1 698 ? 21.240 17.402 -36.764 1.00 68.25 698 ASN A C 1
ATOM 5413 O O . ASN A 1 698 ? 21.816 17.697 -35.720 1.00 68.25 698 ASN A O 1
ATOM 5417 N N . TYR A 1 699 ? 20.973 16.147 -37.106 1.00 71.50 699 TYR A N 1
ATOM 5418 C CA . TYR A 1 699 ? 21.384 14.988 -36.322 1.00 71.50 699 TYR A CA 1
ATOM 5419 C C . TYR A 1 699 ? 22.445 14.233 -37.094 1.00 71.50 699 TYR A C 1
ATOM 5421 O O . TYR A 1 699 ? 22.208 13.839 -38.233 1.00 71.50 699 TYR A O 1
ATOM 5429 N N . TYR A 1 700 ? 23.605 14.007 -36.493 1.00 73.50 700 TYR A N 1
ATOM 5430 C CA . TYR A 1 700 ? 24.595 13.131 -37.093 1.00 73.50 700 TYR A CA 1
ATOM 5431 C C . TYR A 1 700 ? 25.338 12.322 -36.044 1.00 73.50 700 TYR A C 1
ATOM 5433 O O . TYR A 1 700 ? 25.427 12.719 -34.884 1.00 73.50 700 TYR A O 1
ATOM 5441 N N . ASN A 1 701 ? 25.818 11.163 -36.472 1.00 74.62 701 ASN A N 1
ATOM 5442 C CA . ASN A 1 701 ? 26.834 10.384 -35.782 1.00 74.62 701 ASN A CA 1
ATOM 5443 C C . ASN A 1 701 ? 27.838 9.889 -36.826 1.00 74.62 701 ASN A C 1
ATOM 5445 O O . ASN A 1 701 ? 27.543 9.885 -38.029 1.00 74.62 701 ASN A O 1
ATOM 5449 N N . SER A 1 702 ? 29.024 9.511 -36.375 1.00 77.12 702 SE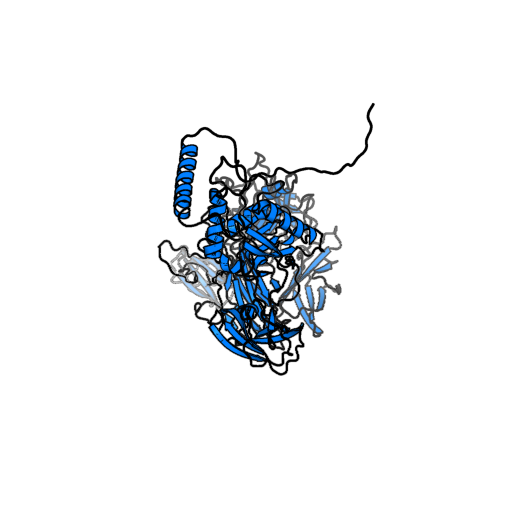R A N 1
ATOM 5450 C CA . SER A 1 702 ? 30.149 9.215 -37.235 1.00 77.12 702 SER A CA 1
ATOM 5451 C C . SER A 1 702 ? 30.965 8.011 -36.794 1.00 77.12 702 SER A C 1
ATOM 5453 O O . SER A 1 702 ? 30.933 7.592 -35.640 1.00 77.12 702 SER A O 1
ATOM 5455 N N . THR A 1 703 ? 31.723 7.478 -37.745 1.00 78.69 703 THR A N 1
ATOM 5456 C CA . THR A 1 703 ? 32.712 6.425 -37.537 1.00 78.69 703 THR A CA 1
ATOM 5457 C C . THR A 1 703 ? 33.842 6.885 -36.605 1.00 78.69 703 THR A C 1
ATOM 5459 O O . THR A 1 703 ? 34.093 8.086 -36.476 1.00 78.69 703 THR A O 1
ATOM 5462 N N . PRO A 1 704 ? 34.641 5.944 -36.071 1.00 77.44 704 PRO A N 1
ATOM 5463 C CA . PRO A 1 704 ? 36.042 6.199 -35.756 1.00 77.44 704 PRO A CA 1
ATOM 5464 C C . PRO A 1 704 ? 36.775 6.877 -36.912 1.00 77.44 704 PRO A C 1
ATOM 5466 O O . PRO A 1 704 ? 36.406 6.712 -38.079 1.00 77.44 704 PRO A O 1
ATOM 5469 N N . ALA A 1 705 ? 37.828 7.625 -36.596 1.00 81.62 705 ALA A N 1
ATOM 5470 C CA . ALA A 1 705 ? 38.701 8.150 -37.632 1.00 81.62 705 ALA A CA 1
ATOM 5471 C C . ALA A 1 705 ? 39.422 7.005 -38.346 1.00 81.62 705 ALA A C 1
ATOM 5473 O O . ALA A 1 705 ? 39.861 6.049 -37.709 1.00 81.62 705 ALA A O 1
ATOM 5474 N N . ILE A 1 706 ? 39.554 7.116 -39.659 1.00 85.25 706 ILE A N 1
ATOM 5475 C CA . ILE A 1 706 ? 40.055 6.088 -40.565 1.00 85.25 706 ILE A CA 1
ATOM 5476 C C . ILE A 1 706 ? 41.260 6.647 -41.322 1.00 85.25 706 ILE A C 1
ATOM 5478 O O . ILE A 1 706 ? 41.293 7.826 -41.695 1.00 85.25 706 ILE A O 1
ATOM 5482 N N . ASP A 1 707 ? 42.251 5.789 -41.543 1.00 86.88 707 ASP A N 1
ATOM 5483 C CA . ASP A 1 707 ? 43.410 6.081 -42.379 1.00 86.88 707 ASP A CA 1
ATOM 5484 C C . ASP A 1 707 ? 43.158 5.611 -43.820 1.00 86.88 707 ASP A C 1
ATOM 5486 O O . ASP A 1 707 ? 43.081 4.412 -44.088 1.00 86.88 707 ASP A O 1
ATOM 5490 N N . PHE A 1 708 ? 43.036 6.549 -44.761 1.00 88.44 708 PHE A N 1
ATOM 5491 C CA . PHE A 1 708 ? 42.861 6.268 -46.191 1.00 88.44 708 PHE A CA 1
ATOM 5492 C C . PHE A 1 708 ? 44.188 6.309 -46.969 1.00 88.44 708 PHE A C 1
ATOM 5494 O O . PHE A 1 708 ? 44.197 6.150 -48.194 1.00 88.44 708 PHE A O 1
ATOM 5501 N N . ARG A 1 709 ? 45.340 6.489 -46.302 1.00 85.81 709 ARG A N 1
ATOM 5502 C CA . ARG A 1 709 ? 46.654 6.545 -46.974 1.00 85.81 709 ARG A CA 1
ATOM 5503 C C . ARG A 1 709 ? 47.068 5.225 -47.607 1.00 85.81 709 ARG A C 1
ATOM 5505 O O . ARG A 1 709 ? 47.814 5.231 -48.579 1.00 85.81 709 ARG A O 1
ATOM 5512 N N . THR A 1 710 ? 46.580 4.106 -47.084 1.00 77.56 710 THR A N 1
ATOM 5513 C CA . THR A 1 710 ? 46.880 2.767 -47.609 1.00 77.56 710 THR A CA 1
ATOM 5514 C C . THR A 1 710 ? 46.098 2.430 -48.881 1.00 77.56 710 THR A C 1
ATOM 5516 O O . THR A 1 710 ? 46.396 1.425 -49.521 1.00 77.56 710 THR A O 1
ATOM 5519 N N . GLY A 1 711 ? 45.086 3.228 -49.255 1.00 73.38 711 GLY A N 1
ATOM 5520 C CA . GLY A 1 711 ? 44.220 2.938 -50.405 1.00 73.38 711 GLY A CA 1
ATOM 5521 C C . GLY A 1 711 ? 43.415 1.639 -50.253 1.00 73.38 711 GLY A C 1
ATOM 5522 O O . GLY A 1 711 ? 43.084 0.989 -51.252 1.00 73.38 711 GLY A O 1
ATOM 5523 N N . SER A 1 712 ? 43.146 1.233 -49.006 1.00 76.44 712 SER A N 1
ATOM 5524 C CA . SER A 1 712 ? 42.415 0.003 -48.667 1.00 76.44 712 SER A CA 1
ATOM 5525 C C . SER A 1 712 ? 40.915 0.098 -48.948 1.00 76.44 712 SER A C 1
ATOM 5527 O O . SER A 1 712 ? 40.259 -0.930 -49.089 1.00 76.44 712 SER A O 1
ATOM 5529 N N . TYR A 1 713 ? 40.369 1.313 -49.040 1.00 84.94 713 TYR A N 1
ATOM 5530 C CA . TYR A 1 713 ? 38.937 1.562 -49.173 1.00 84.94 713 TYR A CA 1
ATOM 5531 C C . TYR A 1 713 ? 38.683 2.673 -50.181 1.00 84.94 713 TYR A C 1
ATOM 5533 O O . TYR A 1 713 ? 39.278 3.741 -50.080 1.00 84.94 713 TYR A O 1
ATOM 5541 N N . ASN A 1 714 ? 37.754 2.450 -51.105 1.00 86.88 714 ASN A N 1
ATOM 5542 C CA . ASN A 1 714 ? 37.241 3.499 -51.986 1.00 86.88 714 ASN A CA 1
ATOM 5543 C C . ASN A 1 714 ? 35.708 3.504 -52.088 1.00 86.88 714 ASN A C 1
ATOM 5545 O O . ASN A 1 714 ? 35.136 4.255 -52.879 1.00 86.88 714 ASN A O 1
ATOM 5549 N N . ALA A 1 715 ? 35.031 2.697 -51.271 1.00 88.50 715 ALA A N 1
ATOM 5550 C CA . ALA A 1 715 ? 33.585 2.689 -51.187 1.00 88.50 715 ALA A CA 1
ATOM 5551 C C . ALA A 1 715 ? 33.082 2.441 -49.762 1.00 88.50 715 ALA A C 1
ATOM 5553 O O . ALA A 1 715 ? 33.619 1.608 -49.032 1.00 88.50 715 ALA A O 1
ATOM 5554 N N . LEU A 1 716 ? 31.995 3.125 -49.409 1.00 92.06 716 LEU A N 1
ATOM 5555 C CA . LEU A 1 716 ? 31.155 2.829 -48.249 1.00 92.06 716 LEU A CA 1
ATOM 5556 C C . LEU A 1 716 ? 29.863 2.180 -48.740 1.00 92.06 716 LEU A C 1
ATOM 5558 O O . LEU A 1 716 ? 29.184 2.749 -49.597 1.00 92.06 716 LEU A O 1
ATOM 5562 N N . ILE A 1 717 ? 29.507 1.031 -48.171 1.00 89.75 717 ILE A N 1
ATOM 5563 C CA . ILE A 1 717 ? 28.233 0.346 -48.409 1.00 89.75 717 ILE A CA 1
ATOM 5564 C C . ILE A 1 717 ? 27.475 0.258 -47.084 1.00 89.75 717 ILE A C 1
ATOM 5566 O O . ILE A 1 717 ? 28.079 -0.020 -46.052 1.00 89.75 717 ILE A O 1
ATOM 5570 N N . TYR A 1 718 ? 26.170 0.507 -47.111 1.00 89.62 718 TYR A N 1
ATOM 5571 C CA . TYR A 1 718 ? 25.296 0.403 -45.943 1.00 89.62 718 TYR A CA 1
ATOM 5572 C C . TYR A 1 718 ? 23.859 0.118 -46.373 1.00 89.62 718 TYR A C 1
ATOM 5574 O O . TYR A 1 718 ? 23.443 0.487 -47.476 1.00 89.62 718 TYR A O 1
ATOM 5582 N N . ASP A 1 719 ? 23.100 -0.499 -45.476 1.00 89.88 719 ASP A N 1
ATOM 5583 C CA . ASP A 1 719 ? 21.656 -0.631 -45.582 1.00 89.88 719 ASP A CA 1
ATOM 5584 C C . ASP A 1 719 ? 20.982 0.498 -44.810 1.00 89.88 719 ASP A C 1
ATOM 5586 O O . ASP A 1 719 ? 21.401 0.870 -43.715 1.00 89.88 719 ASP A O 1
ATOM 5590 N N . CYS A 1 720 ? 19.932 1.065 -45.392 1.00 86.88 720 CYS A N 1
ATOM 5591 C CA . CYS A 1 720 ? 19.226 2.203 -44.835 1.00 86.88 720 CYS A CA 1
ATOM 5592 C C . CYS A 1 720 ? 17.717 2.017 -44.973 1.00 86.88 720 CYS A C 1
ATOM 5594 O O . CYS A 1 720 ? 17.217 1.562 -46.004 1.00 86.88 720 CYS A O 1
ATOM 5596 N N . ALA A 1 721 ? 16.982 2.445 -43.953 1.00 84.00 721 ALA A N 1
ATOM 5597 C CA . ALA A 1 721 ? 15.548 2.655 -44.032 1.00 84.00 721 ALA A CA 1
ATOM 5598 C C . ALA A 1 721 ? 15.186 3.977 -43.355 1.00 84.00 721 ALA A C 1
ATOM 5600 O O . ALA A 1 721 ? 15.584 4.260 -42.226 1.00 84.00 721 ALA A O 1
ATOM 5601 N N . PHE A 1 722 ? 14.436 4.810 -44.069 1.00 77.12 722 PHE A N 1
ATOM 5602 C CA . PHE A 1 722 ? 14.080 6.148 -43.620 1.00 77.12 722 PHE A CA 1
ATOM 5603 C C . PHE A 1 722 ? 12.728 6.559 -44.194 1.00 77.12 722 PHE A C 1
ATOM 5605 O O . PHE A 1 722 ? 12.425 6.278 -45.357 1.00 77.12 722 PHE A O 1
ATOM 5612 N N . LEU A 1 723 ? 11.943 7.266 -43.385 1.00 70.88 723 LEU A N 1
ATOM 5613 C CA . LEU A 1 723 ? 10.688 7.884 -43.789 1.00 70.88 723 LEU A CA 1
ATOM 5614 C C . LEU A 1 723 ? 10.809 9.406 -43.576 1.00 70.88 723 LEU A C 1
ATOM 5616 O O . LEU A 1 723 ? 11.086 9.820 -42.461 1.00 70.88 723 LEU A O 1
ATOM 5620 N N . PRO A 1 724 ? 10.623 10.273 -44.582 1.00 62.41 724 PRO A N 1
ATOM 5621 C CA . PRO A 1 724 ? 10.623 11.728 -44.374 1.00 62.41 724 PRO A CA 1
ATOM 5622 C C . PRO A 1 724 ? 9.319 12.216 -43.724 1.00 62.41 724 PRO A C 1
ATOM 5624 O O . PRO A 1 724 ? 8.251 11.643 -43.968 1.00 62.41 724 PRO A O 1
ATOM 5627 N N . SER A 1 725 ? 9.383 13.278 -42.914 1.00 58.38 725 SER A N 1
ATOM 5628 C CA . SER A 1 725 ? 8.185 13.920 -42.354 1.00 58.38 725 SER A CA 1
ATOM 5629 C C . SER A 1 725 ? 7.377 14.617 -43.458 1.00 58.38 725 SER A C 1
ATOM 5631 O O . SER A 1 725 ? 7.940 15.193 -44.386 1.00 58.38 725 SER A O 1
ATOM 5633 N N . LYS A 1 726 ? 6.038 14.555 -43.393 1.00 52.66 726 LYS A N 1
ATOM 5634 C CA . LYS A 1 726 ? 5.132 15.116 -44.422 1.00 52.66 726 LYS A CA 1
ATOM 5635 C C . LYS A 1 726 ? 4.445 16.422 -44.007 1.00 52.66 726 LYS A C 1
ATOM 5637 O O . LYS A 1 726 ? 3.575 16.911 -44.728 1.00 52.66 726 LYS A O 1
ATOM 5642 N N . TRP A 1 727 ? 4.775 16.961 -42.836 1.00 45.78 727 TRP A N 1
ATOM 5643 C CA . TRP A 1 727 ? 4.109 18.144 -42.301 1.00 45.78 727 TRP A CA 1
ATOM 5644 C C . TRP A 1 727 ? 4.509 19.413 -43.082 1.00 45.78 727 TRP A C 1
ATOM 5646 O O . TRP A 1 727 ? 5.685 19.711 -43.250 1.00 45.78 727 TRP A O 1
ATOM 5656 N N . PHE A 1 728 ? 3.497 20.163 -43.536 1.00 44.25 728 PHE A N 1
ATOM 5657 C CA . PHE A 1 728 ? 3.579 21.540 -44.055 1.00 44.25 728 PHE A CA 1
ATOM 5658 C C . PHE A 1 728 ? 4.274 21.812 -45.400 1.00 44.25 728 PHE A C 1
ATOM 5660 O O . PHE A 1 728 ? 4.932 22.828 -45.496 1.00 44.25 728 PHE A O 1
ATOM 5667 N N . ASN A 1 729 ? 4.135 21.034 -46.481 1.00 45.88 729 ASN A N 1
ATOM 5668 C CA . ASN A 1 729 ? 4.729 21.404 -47.799 1.00 45.88 729 ASN A CA 1
ATOM 5669 C C . ASN A 1 729 ? 6.248 21.757 -47.771 1.00 45.88 729 ASN A C 1
ATOM 5671 O O . ASN A 1 729 ? 6.780 22.262 -48.757 1.00 45.88 729 ASN A O 1
ATOM 5675 N N . LEU A 1 730 ? 6.946 21.483 -46.664 1.00 47.66 730 LEU A N 1
ATOM 5676 C CA . LEU A 1 730 ? 8.354 21.770 -46.425 1.00 47.66 730 LEU A CA 1
ATOM 5677 C C . LEU A 1 730 ? 9.103 20.461 -46.656 1.00 47.66 730 LEU A C 1
ATOM 5679 O O . LEU A 1 730 ? 9.319 19.663 -45.751 1.00 47.66 730 LEU A O 1
ATOM 5683 N N . SER A 1 731 ? 9.432 20.195 -47.913 1.00 52.03 731 SE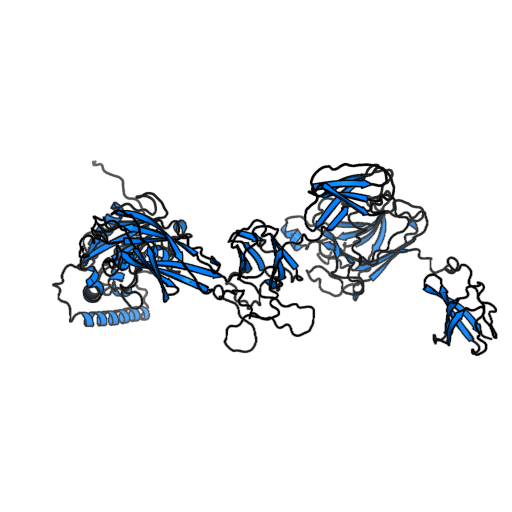R A N 1
ATOM 5684 C CA . SER A 1 731 ? 10.105 18.979 -48.375 1.00 52.03 731 SER A CA 1
ATOM 5685 C C . SER A 1 731 ? 11.617 18.964 -48.090 1.00 52.03 731 SER A C 1
ATOM 5687 O O . SER A 1 731 ? 12.388 18.532 -48.942 1.00 52.03 731 SER A O 1
ATOM 5689 N N . ASP A 1 732 ? 12.056 19.453 -46.928 1.00 58.00 732 ASP A N 1
ATOM 5690 C CA . ASP A 1 732 ? 13.474 19.761 -46.677 1.00 58.00 732 ASP A CA 1
ATOM 5691 C C . ASP A 1 732 ? 14.230 18.689 -45.872 1.00 58.00 732 ASP A C 1
ATOM 5693 O O . ASP A 1 732 ? 15.433 18.843 -45.621 1.00 58.00 732 ASP A O 1
ATOM 5697 N N . ASP A 1 733 ? 13.566 17.591 -45.489 1.00 67.75 733 ASP A N 1
ATOM 5698 C CA . ASP A 1 733 ? 14.228 16.464 -44.828 1.00 67.75 733 ASP A CA 1
ATOM 5699 C C . ASP A 1 733 ? 15.229 15.811 -45.791 1.00 67.75 733 ASP A C 1
ATOM 5701 O O . ASP A 1 733 ? 14.869 15.325 -46.864 1.00 67.75 733 ASP A O 1
ATOM 5705 N N . SER A 1 734 ? 16.508 15.816 -45.423 1.00 73.94 734 SER A N 1
ATOM 5706 C CA . SER A 1 734 ? 17.596 15.335 -46.277 1.00 73.94 734 SER A CA 1
ATOM 5707 C C . SER A 1 734 ? 18.591 14.520 -45.469 1.00 73.94 734 SER A C 1
ATOM 5709 O O . SER A 1 734 ? 19.118 14.994 -44.460 1.00 73.94 734 SER A O 1
ATOM 5711 N N . LEU A 1 735 ? 18.885 13.310 -45.943 1.00 79.62 735 LEU A N 1
ATOM 5712 C CA . LEU A 1 735 ? 19.965 12.489 -45.410 1.00 79.62 735 LEU A CA 1
ATOM 5713 C C . LEU A 1 735 ? 21.221 12.666 -46.264 1.00 79.62 735 LEU A C 1
ATOM 5715 O O . LEU A 1 735 ? 21.197 12.556 -47.495 1.00 79.62 735 LEU A O 1
ATOM 5719 N N . PHE A 1 736 ? 22.330 12.927 -45.589 1.00 84.88 736 PHE A N 1
ATOM 5720 C CA . PHE A 1 736 ? 23.635 13.126 -46.187 1.00 84.88 736 PHE A CA 1
ATOM 5721 C C . PHE A 1 736 ? 24.623 12.107 -45.643 1.00 84.88 736 PHE A C 1
ATOM 5723 O O . PHE A 1 736 ? 24.651 11.844 -44.441 1.00 84.88 736 PHE A O 1
ATOM 5730 N N . VAL A 1 737 ? 25.492 11.616 -46.520 1.00 89.75 737 VAL A N 1
ATOM 5731 C CA . VAL A 1 737 ? 26.766 11.038 -46.096 1.00 89.75 737 VAL A CA 1
ATOM 5732 C C . VAL A 1 737 ? 27.802 12.143 -46.206 1.00 89.75 737 VAL A C 1
ATOM 5734 O O . VAL A 1 737 ? 27.942 12.771 -47.262 1.00 89.75 737 VAL A O 1
ATOM 5737 N N . ILE A 1 738 ? 28.474 12.422 -45.099 1.00 90.25 738 ILE A N 1
ATOM 5738 C CA . ILE A 1 738 ? 29.464 13.488 -44.958 1.00 90.25 738 ILE A CA 1
ATOM 5739 C C . ILE A 1 738 ? 30.793 12.892 -44.499 1.00 90.25 738 ILE A C 1
ATOM 5741 O O . ILE A 1 738 ? 30.819 11.814 -43.911 1.00 90.25 738 ILE A O 1
ATOM 5745 N N . TYR A 1 739 ? 31.887 13.598 -44.747 1.00 91.81 739 TYR A N 1
ATOM 5746 C CA . TYR A 1 739 ? 33.170 13.302 -44.126 1.00 91.81 739 TYR A CA 1
ATOM 5747 C C . TYR A 1 739 ? 33.785 14.568 -43.555 1.00 91.81 739 TYR A C 1
ATOM 5749 O O . TYR A 1 739 ? 33.521 15.674 -44.026 1.00 91.81 739 TYR A O 1
ATOM 5757 N N . GLY A 1 740 ? 34.627 14.398 -42.551 1.00 87.50 740 GLY A N 1
ATOM 5758 C CA . GLY A 1 740 ? 35.427 15.473 -41.994 1.00 87.50 740 GLY A CA 1
ATOM 5759 C C . GLY A 1 740 ? 36.864 15.033 -41.800 1.00 87.50 740 GLY A C 1
ATOM 5760 O O . GLY A 1 740 ? 37.190 13.846 -41.869 1.00 87.50 740 GLY A O 1
ATOM 5761 N N . THR A 1 741 ? 37.717 16.028 -41.615 1.00 86.12 741 THR A N 1
ATOM 5762 C CA . THR A 1 741 ? 39.164 15.893 -41.456 1.00 86.12 741 THR A CA 1
ATOM 5763 C C . THR A 1 741 ? 39.555 16.265 -40.029 1.00 86.12 741 THR A C 1
ATOM 5765 O O . THR A 1 741 ? 38.732 16.761 -39.258 1.00 86.12 741 THR A O 1
ATOM 5768 N N . ASP A 1 742 ? 40.817 16.048 -39.660 1.00 81.44 742 ASP A N 1
ATOM 5769 C CA . ASP A 1 742 ? 41.350 16.378 -38.331 1.00 81.44 742 ASP A CA 1
ATOM 5770 C C . ASP A 1 742 ? 40.533 15.753 -37.185 1.00 81.44 742 ASP A C 1
ATOM 5772 O O . ASP A 1 742 ? 40.364 16.373 -36.127 1.00 81.44 742 ASP A O 1
ATOM 5776 N N . CYS A 1 743 ? 40.004 14.539 -37.399 1.00 76.81 743 CYS A N 1
ATOM 5777 C CA . CYS A 1 743 ? 39.167 13.819 -36.439 1.00 76.81 743 CYS A CA 1
ATOM 5778 C C . CYS A 1 743 ? 37.836 14.519 -36.088 1.00 76.81 743 CYS A C 1
ATOM 5780 O O . CYS A 1 743 ? 37.238 14.209 -35.058 1.00 76.81 743 CYS A O 1
ATOM 5782 N N . SER A 1 744 ? 37.383 15.490 -36.889 1.00 76.25 744 SER A N 1
ATOM 5783 C CA . SER A 1 744 ? 36.249 16.354 -36.553 1.00 76.25 744 SER A CA 1
ATOM 5784 C C . SER A 1 744 ? 35.187 16.372 -37.644 1.00 76.25 744 SER A C 1
ATOM 5786 O O . SER A 1 744 ? 35.489 16.364 -38.833 1.00 76.25 744 SER A O 1
ATOM 5788 N N . MET A 1 745 ? 33.922 16.454 -37.229 1.00 77.56 745 MET A N 1
ATOM 5789 C CA . MET A 1 745 ? 32.786 16.730 -38.117 1.00 77.56 745 MET A CA 1
ATOM 5790 C C . MET A 1 745 ? 32.522 18.231 -38.310 1.00 77.56 745 MET A C 1
ATOM 5792 O O . MET A 1 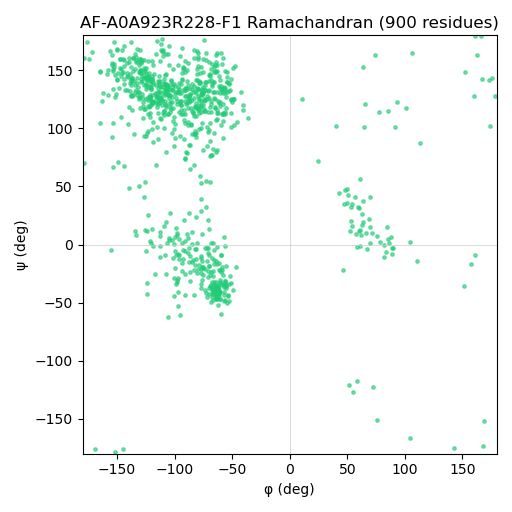745 ? 31.648 18.607 -39.093 1.00 77.56 745 MET A O 1
ATOM 5796 N N . TYR A 1 746 ? 33.275 19.101 -37.630 1.00 76.44 746 TYR A N 1
ATOM 5797 C CA . TYR A 1 746 ? 33.182 20.543 -37.834 1.00 76.44 746 TYR A CA 1
ATOM 5798 C C . TYR A 1 746 ? 33.650 20.915 -39.246 1.00 76.44 746 TYR A C 1
ATOM 5800 O O . TYR A 1 746 ? 34.752 20.551 -39.653 1.00 76.44 746 TYR A O 1
ATOM 5808 N N . GLY A 1 747 ? 32.811 21.627 -40.004 1.00 78.50 747 GLY A N 1
ATOM 5809 C CA . GLY A 1 747 ? 33.097 21.950 -41.407 1.00 78.50 747 GLY A CA 1
ATOM 5810 C C . GLY A 1 747 ? 33.069 20.741 -42.355 1.00 78.50 747 GLY A C 1
ATOM 5811 O O . GLY A 1 747 ? 33.673 20.797 -43.425 1.00 78.50 747 GLY A O 1
ATOM 5812 N N . ALA A 1 748 ? 32.392 19.648 -41.976 1.00 85.12 748 ALA A N 1
ATOM 5813 C CA . ALA A 1 748 ? 32.324 18.428 -42.777 1.00 85.12 748 ALA A CA 1
ATOM 5814 C C . ALA A 1 748 ? 31.830 18.670 -44.216 1.00 85.12 748 ALA A C 1
ATOM 5816 O O . ALA A 1 748 ? 30.873 19.407 -44.474 1.00 85.12 748 ALA A O 1
ATOM 5817 N N . THR A 1 749 ? 32.465 17.976 -45.157 1.00 90.75 749 THR A N 1
ATOM 5818 C CA . THR A 1 749 ? 32.156 18.016 -46.585 1.00 90.75 749 THR A CA 1
ATOM 5819 C C . THR A 1 749 ? 31.186 16.900 -46.955 1.00 90.75 749 THR A C 1
ATOM 5821 O O . THR A 1 749 ? 31.255 15.776 -46.459 1.00 90.75 749 THR A O 1
ATOM 5824 N N . LYS A 1 750 ? 30.247 17.201 -47.851 1.00 91.44 750 LYS A N 1
ATOM 5825 C CA . LYS A 1 750 ? 29.220 16.255 -48.292 1.00 91.44 750 LYS A CA 1
ATOM 5826 C C . LYS A 1 750 ? 29.757 15.303 -49.362 1.00 91.44 750 LYS A C 1
ATOM 5828 O O . LYS A 1 750 ? 30.118 15.758 -50.441 1.00 91.44 750 LYS A O 1
ATOM 5833 N N . LEU A 1 751 ? 29.705 13.995 -49.097 1.00 90.38 751 LEU A N 1
ATOM 5834 C CA . LEU A 1 751 ? 30.004 12.938 -50.074 1.00 90.38 751 LEU A CA 1
ATOM 5835 C C . LEU A 1 751 ? 28.793 12.621 -50.949 1.00 90.38 751 LEU A C 1
ATOM 5837 O O . LEU A 1 751 ? 28.911 12.464 -52.161 1.00 90.38 751 LEU A O 1
ATOM 5841 N N . LYS A 1 752 ? 27.606 12.517 -50.341 1.00 88.56 752 LYS A N 1
ATOM 5842 C CA . LYS A 1 752 ? 26.385 12.130 -51.058 1.00 88.56 752 LYS A CA 1
ATOM 5843 C C . LYS A 1 752 ? 25.136 12.718 -50.415 1.00 88.56 752 LYS A C 1
ATOM 5845 O O . LYS A 1 752 ? 25.060 12.858 -49.199 1.00 88.56 752 LYS A O 1
ATOM 5850 N N . THR A 1 753 ? 24.146 13.045 -51.247 1.00 85.00 753 THR A N 1
ATOM 5851 C CA . THR A 1 753 ? 22.765 13.314 -50.806 1.00 85.00 753 THR A CA 1
ATOM 5852 C C . THR A 1 753 ? 21.899 12.117 -51.182 1.00 85.00 753 THR A C 1
ATOM 5854 O O . THR A 1 753 ? 21.921 11.688 -52.338 1.00 85.00 753 THR A O 1
ATOM 5857 N N . ILE A 1 754 ? 21.149 11.571 -50.230 1.00 76.38 754 ILE A N 1
ATOM 5858 C CA . ILE A 1 754 ? 20.316 10.387 -50.448 1.00 76.38 754 ILE A CA 1
ATOM 5859 C C . ILE A 1 754 ? 18.896 10.857 -50.773 1.00 76.38 754 ILE A C 1
ATOM 5861 O O . ILE A 1 754 ? 18.089 11.120 -49.891 1.00 76.38 754 ILE A O 1
ATOM 5865 N N . ASN A 1 755 ? 18.611 10.983 -52.073 1.00 60.56 755 ASN A N 1
ATOM 5866 C CA . ASN A 1 755 ? 17.346 11.531 -52.586 1.00 60.56 755 ASN A CA 1
ATOM 5867 C C . ASN A 1 755 ? 16.307 10.459 -52.976 1.00 60.56 755 ASN A C 1
ATOM 5869 O O . ASN A 1 755 ? 15.175 10.792 -53.325 1.00 60.56 755 ASN A O 1
ATOM 5873 N N . LYS A 1 756 ? 16.671 9.168 -52.984 1.00 54.47 756 LYS A N 1
ATOM 5874 C CA . LYS A 1 756 ? 15.791 8.085 -53.458 1.00 54.47 756 LYS A CA 1
ATOM 5875 C C . LYS A 1 756 ? 14.920 7.540 -52.331 1.00 54.47 756 LYS A C 1
ATOM 5877 O O . LYS A 1 756 ? 15.161 6.463 -51.801 1.00 54.47 756 LYS A O 1
ATOM 5882 N N . ILE A 1 757 ? 13.860 8.265 -52.008 1.00 50.78 757 ILE A N 1
ATOM 5883 C CA . ILE A 1 757 ? 12.787 7.739 -51.165 1.00 50.78 757 ILE A CA 1
ATOM 5884 C C . ILE A 1 757 ? 11.897 6.855 -52.048 1.00 50.78 757 ILE A C 1
ATOM 5886 O O . ILE A 1 757 ? 11.260 7.342 -52.987 1.00 50.78 757 ILE A O 1
ATOM 5890 N N . ARG A 1 758 ? 11.817 5.549 -51.748 1.00 47.38 758 ARG A N 1
ATOM 5891 C CA . ARG A 1 758 ? 10.646 4.754 -52.146 1.00 47.38 758 ARG A CA 1
ATOM 5892 C C . ARG A 1 758 ? 9.445 5.448 -51.518 1.00 47.38 758 ARG A C 1
ATOM 5894 O O . ARG A 1 758 ? 9.273 5.424 -50.305 1.00 47.38 758 ARG A O 1
ATOM 5901 N N . LYS A 1 759 ? 8.665 6.127 -52.355 1.00 43.91 759 LYS A N 1
ATOM 5902 C CA . LYS A 1 759 ? 7.421 6.809 -52.003 1.00 43.91 759 LYS A CA 1
ATOM 5903 C C . LYS A 1 759 ? 6.482 5.765 -51.394 1.00 43.91 759 LYS A C 1
ATOM 5905 O O . LYS A 1 759 ? 5.791 5.061 -52.122 1.00 43.91 759 LYS A O 1
ATOM 5910 N N . LEU A 1 760 ? 6.515 5.600 -50.075 1.00 46.66 760 LEU A N 1
ATOM 5911 C CA . LEU A 1 760 ? 5.563 4.745 -49.387 1.00 46.66 760 LEU A CA 1
ATOM 5912 C C . LEU A 1 760 ? 4.192 5.389 -49.564 1.00 46.66 760 LEU A C 1
ATOM 5914 O O . LEU A 1 760 ? 3.956 6.518 -49.144 1.00 46.66 760 LEU A O 1
ATOM 5918 N N . THR A 1 761 ? 3.292 4.677 -50.229 1.00 43.62 761 THR A N 1
ATOM 5919 C CA . THR A 1 761 ? 1.892 5.058 -50.455 1.00 43.62 761 THR A CA 1
ATOM 5920 C C . THR A 1 761 ? 1.052 5.015 -49.171 1.00 43.62 761 THR A C 1
ATOM 5922 O O . THR A 1 761 ? -0.171 5.045 -49.245 1.00 43.62 761 THR A O 1
ATOM 5925 N N . GLN A 1 762 ? 1.682 4.929 -47.996 1.00 46.44 762 GLN A N 1
ATOM 5926 C CA . GLN A 1 762 ? 0.998 4.917 -46.710 1.00 46.44 762 GLN A CA 1
ATOM 5927 C C . GLN A 1 762 ? 0.757 6.346 -46.220 1.00 46.44 762 GLN A C 1
ATOM 5929 O O . GLN A 1 762 ? 1.630 7.216 -46.280 1.00 46.44 762 GLN A O 1
ATOM 5934 N N . THR A 1 763 ? -0.459 6.583 -45.740 1.00 44.31 763 THR A N 1
ATOM 5935 C CA . THR A 1 763 ? -0.793 7.710 -44.869 1.00 44.31 763 THR A CA 1
ATOM 5936 C C . THR A 1 763 ? 0.168 7.709 -43.675 1.00 44.31 763 THR A C 1
ATOM 5938 O O . THR A 1 763 ? 0.378 6.638 -43.110 1.00 44.31 763 THR A O 1
ATOM 5941 N N . PRO A 1 764 ? 0.777 8.851 -43.303 1.00 47.50 764 PRO A N 1
ATOM 5942 C CA . PRO A 1 764 ? 1.684 8.911 -42.160 1.00 47.50 764 PRO A CA 1
ATOM 5943 C C . PRO A 1 764 ? 0.944 8.452 -40.902 1.00 47.50 764 PRO A C 1
ATOM 5945 O O . PRO A 1 764 ? -0.002 9.113 -40.479 1.00 47.50 764 PRO A O 1
ATOM 5948 N N . ASP A 1 765 ? 1.338 7.311 -40.342 1.00 47.53 765 ASP A N 1
ATOM 5949 C CA . ASP A 1 765 ? 0.910 6.923 -39.005 1.00 47.53 765 ASP A CA 1
ATOM 5950 C C . ASP A 1 765 ? 1.774 7.697 -38.003 1.00 47.53 765 ASP A C 1
ATOM 5952 O O . ASP A 1 765 ? 2.990 7.812 -38.164 1.00 47.53 765 ASP A O 1
ATOM 5956 N N . TYR A 1 766 ? 1.143 8.280 -36.990 1.00 50.78 766 TYR A N 1
ATOM 5957 C CA . TYR A 1 766 ? 1.750 9.217 -36.035 1.00 50.78 766 TYR A CA 1
ATOM 5958 C C . TYR A 1 766 ? 2.635 8.517 -34.984 1.00 50.78 766 TYR A C 1
ATOM 5960 O O . TYR A 1 766 ? 3.077 9.126 -34.006 1.00 50.78 766 TYR A O 1
ATOM 5968 N N . ASN A 1 767 ? 2.886 7.226 -35.192 1.00 51.06 767 ASN A N 1
ATOM 5969 C CA . ASN A 1 767 ? 3.645 6.332 -34.336 1.00 51.06 767 ASN A CA 1
ATOM 5970 C C . ASN A 1 767 ? 5.044 6.112 -34.930 1.00 51.06 767 ASN A C 1
ATOM 5972 O O . ASN A 1 767 ? 5.195 6.017 -36.145 1.00 51.06 767 ASN A O 1
ATOM 5976 N N . SER A 1 768 ? 6.076 6.068 -34.078 1.00 64.19 768 SER A N 1
ATOM 5977 C CA . SER A 1 768 ? 7.490 5.932 -34.457 1.00 64.19 768 SER A CA 1
ATOM 5978 C C . SER A 1 768 ? 7.689 4.922 -35.595 1.00 64.19 768 SER A C 1
ATOM 5980 O O . SER A 1 768 ? 7.401 3.742 -35.420 1.00 64.19 768 SER A O 1
ATOM 5982 N N . PHE A 1 769 ? 8.168 5.386 -36.755 1.00 74.81 769 PHE A N 1
ATOM 5983 C CA . PHE A 1 769 ? 8.462 4.539 -37.915 1.00 74.81 769 PHE A CA 1
ATOM 5984 C C . PHE A 1 769 ? 9.353 3.356 -37.511 1.00 74.81 769 PHE A C 1
ATOM 5986 O O . PHE A 1 769 ? 10.434 3.573 -36.975 1.00 74.81 769 PHE A O 1
ATOM 5993 N N . ILE A 1 770 ? 8.905 2.128 -37.786 1.00 83.06 770 ILE A N 1
ATOM 5994 C CA . ILE A 1 770 ? 9.702 0.899 -37.681 1.00 83.06 770 ILE A CA 1
ATOM 5995 C C . ILE A 1 770 ? 9.686 0.240 -39.070 1.00 83.06 770 ILE A C 1
ATOM 5997 O O . ILE A 1 770 ? 8.603 -0.094 -39.560 1.00 83.06 770 ILE A O 1
ATOM 6001 N N . PRO A 1 771 ? 10.842 0.070 -39.736 1.00 82.94 771 PRO A N 1
ATOM 6002 C CA . PRO A 1 771 ? 10.883 -0.421 -41.105 1.00 82.94 771 PRO A CA 1
ATOM 6003 C C . PRO A 1 771 ? 10.570 -1.917 -41.191 1.00 82.94 771 PRO A C 1
ATOM 6005 O O . PRO A 1 771 ? 11.156 -2.737 -40.486 1.00 82.94 771 PRO A O 1
ATOM 6008 N N . ASN A 1 772 ? 9.698 -2.293 -42.124 1.00 85.12 772 ASN A N 1
ATOM 6009 C CA . ASN A 1 772 ? 9.535 -3.681 -42.552 1.00 85.12 772 ASN A CA 1
ATOM 6010 C C . ASN A 1 772 ? 10.587 -4.071 -43.604 1.00 85.12 772 ASN A C 1
ATOM 6012 O O . ASN A 1 772 ? 11.244 -3.218 -44.204 1.00 85.12 772 ASN A O 1
ATOM 6016 N N . ALA A 1 773 ? 10.708 -5.371 -43.882 1.00 85.62 773 ALA A N 1
ATOM 6017 C CA . ALA A 1 773 ? 11.713 -5.918 -44.795 1.00 85.62 773 ALA A CA 1
ATOM 6018 C C . ALA A 1 773 ? 11.745 -5.256 -46.191 1.00 85.62 773 ALA A C 1
ATOM 6020 O O . ALA A 1 773 ? 12.816 -5.107 -46.770 1.00 85.62 773 ALA A O 1
ATOM 6021 N N . GLY A 1 774 ? 10.600 -4.818 -46.728 1.00 83.38 774 GLY A N 1
ATOM 6022 C CA . GLY A 1 774 ? 10.505 -4.201 -48.059 1.00 83.38 774 GLY A CA 1
ATOM 6023 C C . GLY A 1 774 ? 10.849 -2.706 -48.114 1.00 83.38 774 GLY A C 1
ATOM 6024 O O . GLY A 1 774 ? 10.826 -2.114 -49.201 1.00 83.38 774 GLY A O 1
ATOM 6025 N N . GLN A 1 775 ? 11.119 -2.091 -46.959 1.00 83.31 775 GLN A N 1
ATOM 6026 C CA . GLN A 1 775 ? 11.417 -0.662 -46.808 1.00 83.31 775 GLN A CA 1
ATOM 6027 C C . GLN A 1 775 ? 12.916 -0.357 -46.709 1.00 83.31 775 GLN A C 1
ATOM 6029 O O . GLN A 1 775 ? 13.298 0.809 -46.794 1.00 83.31 775 GLN A O 1
ATOM 6034 N N . TRP A 1 776 ? 13.750 -1.388 -46.576 1.0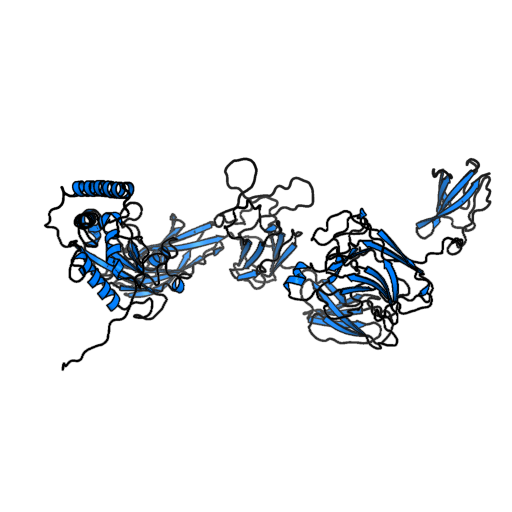0 86.25 776 TRP A N 1
ATOM 6035 C CA . TRP A 1 776 ? 15.203 -1.271 -46.594 1.00 86.25 776 TRP A CA 1
ATOM 6036 C C . TRP A 1 776 ? 15.737 -1.167 -48.021 1.00 86.25 776 TRP A C 1
ATOM 6038 O O . TRP A 1 776 ? 15.188 -1.757 -48.958 1.00 86.25 776 TRP A O 1
ATOM 6048 N N . PHE A 1 777 ? 16.820 -0.418 -48.184 1.00 85.81 777 PHE A N 1
ATOM 6049 C CA . PHE A 1 777 ? 17.607 -0.398 -49.408 1.00 85.81 777 PHE A CA 1
ATOM 6050 C C . PHE A 1 777 ? 19.094 -0.302 -49.078 1.00 85.81 777 PHE A C 1
ATOM 6052 O O . PHE A 1 777 ? 19.486 0.341 -48.107 1.00 85.81 777 PHE A O 1
ATOM 6059 N N . THR A 1 778 ? 19.916 -0.910 -49.924 1.00 88.31 778 THR A N 1
ATOM 6060 C CA . THR A 1 778 ? 21.373 -0.812 -49.858 1.00 88.31 778 THR A CA 1
ATOM 6061 C C . THR A 1 778 ? 21.826 0.355 -50.719 1.00 88.31 778 THR A C 1
ATOM 6063 O O . THR A 1 778 ? 21.370 0.501 -51.858 1.00 88.31 778 THR A O 1
ATOM 6066 N N . ASP A 1 779 ? 22.735 1.175 -50.203 1.00 86.25 779 ASP A N 1
ATOM 6067 C CA . ASP A 1 779 ? 23.351 2.255 -50.964 1.00 86.25 779 ASP A CA 1
ATOM 6068 C C . ASP A 1 779 ? 24.882 2.188 -50.919 1.00 86.25 779 ASP A C 1
ATOM 6070 O O . ASP A 1 779 ? 25.487 1.545 -50.061 1.00 86.25 779 ASP A O 1
ATOM 6074 N N . THR A 1 780 ? 25.521 2.830 -51.897 1.00 88.50 780 THR A N 1
ATOM 6075 C CA . THR A 1 780 ? 26.979 2.873 -52.047 1.00 88.50 780 THR A CA 1
ATOM 6076 C C . THR A 1 780 ? 27.457 4.303 -52.276 1.00 88.50 780 THR A C 1
ATOM 6078 O O . THR A 1 780 ? 26.869 5.061 -53.058 1.00 88.50 780 THR A O 1
ATOM 6081 N N . VAL A 1 781 ? 28.528 4.689 -51.586 1.00 90.19 781 VAL A N 1
ATOM 6082 C CA . VAL A 1 781 ? 29.165 6.009 -51.671 1.00 90.19 781 VAL A CA 1
ATOM 6083 C C . VAL A 1 781 ? 30.601 5.825 -52.138 1.00 90.19 781 VAL A C 1
ATOM 6085 O O . VAL A 1 781 ? 31.330 5.025 -51.561 1.00 90.19 781 VAL A O 1
ATOM 6088 N N . ASN A 1 782 ? 30.998 6.567 -53.172 1.00 88.44 782 ASN A N 1
ATOM 6089 C CA . ASN A 1 782 ? 32.379 6.616 -53.643 1.00 88.44 782 ASN A CA 1
ATOM 6090 C C . ASN A 1 782 ? 33.233 7.435 -52.658 1.00 88.44 782 ASN A C 1
ATOM 6092 O O . ASN A 1 782 ? 32.832 8.527 -52.250 1.00 88.44 782 ASN A O 1
ATOM 6096 N N . LEU A 1 783 ? 34.393 6.893 -52.291 1.00 92.19 783 LEU A N 1
ATOM 6097 C CA . LEU A 1 783 ? 35.355 7.478 -51.360 1.00 92.19 783 LEU A CA 1
ATOM 6098 C C . LEU A 1 783 ? 36.727 7.739 -52.005 1.00 92.19 783 LEU A C 1
ATOM 6100 O O . LEU A 1 783 ? 37.681 8.006 -51.284 1.00 92.19 783 LEU A O 1
ATOM 6104 N N . ASP A 1 784 ? 36.857 7.688 -53.336 1.00 86.06 784 ASP A N 1
ATOM 6105 C CA . ASP A 1 784 ? 38.139 7.889 -54.035 1.00 86.06 784 ASP A CA 1
ATOM 6106 C C . ASP A 1 784 ? 38.781 9.239 -53.682 1.00 86.06 784 ASP A C 1
ATOM 6108 O O . ASP A 1 784 ? 40.001 9.343 -53.579 1.00 86.06 784 ASP A O 1
ATOM 6112 N N . ALA A 1 785 ? 37.956 10.262 -53.431 1.00 86.12 785 ALA A N 1
ATOM 6113 C CA . ALA A 1 785 ? 38.398 11.591 -53.005 1.00 86.12 785 ALA A CA 1
ATOM 6114 C C . ALA A 1 785 ? 39.101 11.605 -51.632 1.00 86.12 785 ALA A C 1
ATOM 6116 O O . ALA A 1 785 ? 39.716 12.607 -51.273 1.00 86.12 785 ALA A O 1
ATOM 6117 N N . LEU A 1 786 ? 38.992 10.521 -50.859 1.00 90.94 786 LEU A N 1
ATOM 6118 C CA . LEU A 1 786 ? 39.598 10.380 -49.536 1.00 90.94 786 LEU A CA 1
ATOM 6119 C C . LEU A 1 786 ? 40.947 9.653 -49.590 1.00 90.94 786 LEU A C 1
ATOM 6121 O O . LEU A 1 786 ? 41.681 9.680 -48.604 1.00 90.94 786 LEU A O 1
ATOM 6125 N N . ASN A 1 787 ? 41.299 9.029 -50.722 1.00 88.12 787 ASN A N 1
ATOM 6126 C CA . ASN A 1 787 ? 42.561 8.307 -50.882 1.00 88.12 787 ASN A CA 1
ATOM 6127 C C . ASN A 1 787 ? 43.761 9.211 -50.574 1.00 88.12 787 ASN A C 1
ATOM 6129 O O . ASN A 1 787 ? 43.856 10.337 -51.061 1.00 88.12 787 ASN A O 1
ATOM 6133 N N . GLY A 1 788 ? 44.700 8.707 -49.772 1.00 85.00 788 GLY A N 1
ATOM 6134 C CA . GLY A 1 788 ? 45.874 9.481 -49.358 1.00 85.00 788 GLY A CA 1
ATOM 6135 C C . GLY A 1 788 ? 45.638 10.405 -48.159 1.00 85.00 788 GLY A C 1
ATOM 6136 O O . GLY A 1 788 ? 46.602 10.977 -47.650 1.00 85.00 788 GLY A O 1
ATOM 6137 N N . LEU A 1 789 ? 44.400 10.539 -47.674 1.00 89.06 789 LEU A N 1
ATOM 6138 C CA . LEU A 1 789 ? 44.088 11.318 -46.477 1.00 89.06 789 LEU A CA 1
ATOM 6139 C C . LEU A 1 789 ? 44.130 10.451 -45.211 1.00 89.06 789 LEU A C 1
ATOM 6141 O O . LEU A 1 789 ? 43.995 9.231 -45.255 1.00 89.06 789 LEU A O 1
ATOM 6145 N N . ASN A 1 790 ? 44.314 11.093 -44.061 1.00 86.50 790 ASN A N 1
ATOM 6146 C CA . ASN A 1 790 ? 44.314 10.461 -42.742 1.00 86.50 790 ASN A CA 1
ATOM 6147 C C . ASN A 1 790 ? 43.374 11.226 -41.801 1.00 86.50 790 ASN A C 1
ATOM 6149 O O . ASN A 1 790 ? 42.971 12.345 -42.117 1.00 86.50 790 ASN A O 1
ATOM 6153 N N . GLU A 1 791 ? 43.060 10.642 -40.642 1.00 85.94 791 GLU A N 1
ATOM 6154 C CA . GLU A 1 791 ? 42.203 11.266 -39.618 1.00 85.94 791 GLU A CA 1
ATOM 6155 C C . GLU A 1 791 ? 40.798 11.584 -40.154 1.00 85.94 791 GLU A C 1
ATOM 6157 O O . GLU A 1 791 ? 40.158 12.556 -39.746 1.00 85.94 791 GLU A O 1
ATOM 6162 N N . ILE A 1 792 ? 40.328 10.749 -41.087 1.00 87.69 792 ILE A N 1
ATOM 6163 C CA . ILE A 1 792 ? 39.059 10.942 -41.777 1.00 87.69 792 ILE A CA 1
ATOM 6164 C C . ILE A 1 792 ? 37.948 10.284 -40.992 1.00 87.69 792 ILE A C 1
ATOM 6166 O O . ILE A 1 792 ? 37.975 9.087 -40.733 1.00 87.69 792 ILE A O 1
ATOM 6170 N N . VAL A 1 793 ? 36.935 11.064 -40.659 1.00 85.94 793 VAL A N 1
ATOM 6171 C CA . VAL A 1 793 ? 35.726 10.571 -40.013 1.00 85.94 793 VAL A CA 1
ATOM 6172 C C . VAL A 1 793 ? 34.602 10.606 -41.046 1.00 85.94 793 VAL A C 1
ATOM 6174 O O . VAL A 1 793 ? 34.504 11.561 -41.817 1.00 85.94 793 VAL A O 1
ATOM 6177 N N . ILE A 1 794 ? 33.762 9.573 -41.096 1.00 88.00 794 ILE A N 1
ATOM 6178 C CA . ILE A 1 794 ? 32.600 9.504 -41.991 1.00 88.00 794 ILE A CA 1
ATOM 6179 C C . ILE A 1 794 ? 31.336 9.554 -41.141 1.00 88.00 794 ILE A C 1
ATOM 6181 O O . ILE A 1 794 ? 31.213 8.811 -40.173 1.00 88.00 794 ILE A O 1
ATOM 6185 N N . GLY A 1 795 ? 30.387 10.416 -41.496 1.00 86.38 795 GLY A N 1
ATOM 6186 C CA . GLY A 1 795 ? 29.147 10.613 -40.753 1.00 86.38 795 GLY A CA 1
ATOM 6187 C C . GLY A 1 795 ? 27.890 10.466 -41.600 1.00 86.38 795 GLY A C 1
ATOM 6188 O O . GLY A 1 795 ? 27.875 10.768 -42.795 1.00 86.38 795 GLY A O 1
ATOM 6189 N N . PHE A 1 796 ? 26.806 10.058 -40.943 1.00 85.31 796 PHE A N 1
ATOM 6190 C CA . PHE A 1 796 ? 25.449 10.109 -41.486 1.00 85.31 796 PHE A CA 1
ATOM 6191 C C . PHE A 1 796 ? 24.723 11.292 -40.860 1.00 85.31 796 PHE A C 1
ATOM 6193 O O . PHE A 1 796 ? 24.528 11.318 -39.648 1.00 85.31 796 PHE A O 1
ATOM 6200 N N . LYS A 1 797 ? 24.329 12.274 -41.675 1.00 81.94 797 LYS A N 1
ATOM 6201 C CA . LYS A 1 797 ? 23.670 13.505 -41.227 1.00 81.94 797 LYS A CA 1
ATOM 6202 C C . LYS A 1 797 ? 22.247 13.587 -41.743 1.00 81.94 797 LYS A C 1
ATOM 6204 O O . LYS A 1 797 ? 22.035 13.783 -42.936 1.00 81.94 797 LYS A O 1
ATOM 6209 N N . LEU A 1 798 ? 21.283 13.516 -40.836 1.00 77.88 798 LEU A N 1
ATOM 6210 C CA . LEU A 1 798 ? 19.889 13.832 -41.102 1.00 77.88 798 LEU A CA 1
ATOM 6211 C C . LEU A 1 798 ? 19.637 15.310 -40.794 1.00 77.88 798 LEU A C 1
ATOM 6213 O O . LEU A 1 798 ? 19.731 15.740 -39.645 1.00 77.88 798 LEU A O 1
ATOM 6217 N N . LYS A 1 799 ? 19.287 16.086 -41.818 1.00 76.31 799 LYS A N 1
ATOM 6218 C CA . LYS A 1 799 ? 18.638 17.386 -41.644 1.00 76.31 799 LYS A CA 1
ATOM 6219 C C . LYS A 1 799 ? 17.138 17.129 -41.599 1.00 76.31 799 LYS A C 1
ATOM 6221 O O . LYS A 1 799 ? 16.601 16.633 -42.584 1.00 76.31 799 LYS A O 1
ATOM 6226 N N . SER A 1 800 ? 16.490 17.437 -40.480 1.00 69.69 800 SER A N 1
ATOM 6227 C CA . SER A 1 800 ? 15.041 17.285 -40.319 1.00 69.69 800 SER A CA 1
ATOM 6228 C C . SER A 1 800 ? 14.395 18.626 -39.989 1.00 69.69 800 SER A C 1
ATOM 6230 O O . SER A 1 800 ? 14.920 19.398 -39.188 1.00 69.69 800 SER A O 1
ATOM 6232 N N . SER A 1 801 ? 13.273 18.913 -40.640 1.00 56.44 801 SER A N 1
ATOM 6233 C CA . SER A 1 801 ? 12.520 20.164 -40.524 1.00 56.44 801 SER A CA 1
ATOM 6234 C C . SER A 1 801 ? 11.518 20.157 -39.362 1.00 56.44 801 SER A C 1
ATOM 6236 O O . SER A 1 801 ? 11.315 21.200 -38.746 1.00 56.44 801 SER A O 1
ATOM 6238 N N . LEU A 1 802 ? 10.942 18.997 -39.015 1.00 55.56 802 LEU A N 1
ATOM 6239 C CA . LEU A 1 802 ? 10.019 18.794 -37.890 1.00 55.56 802 LEU A CA 1
ATOM 6240 C C . LEU A 1 802 ? 10.154 17.352 -37.370 1.00 55.56 802 LEU A C 1
ATOM 6242 O O . LEU A 1 802 ? 10.071 16.405 -38.151 1.00 55.56 802 LEU A O 1
ATOM 6246 N N . GLY A 1 803 ? 10.341 17.188 -36.057 1.00 55.38 803 GLY A N 1
ATOM 6247 C CA . GLY A 1 803 ? 10.651 15.910 -35.406 1.00 55.38 803 GLY A CA 1
ATOM 6248 C C . GLY A 1 803 ? 9.561 14.841 -35.497 1.00 55.38 803 GLY A C 1
ATOM 6249 O O . GLY A 1 803 ? 8.860 14.596 -34.527 1.00 55.38 803 GLY A O 1
ATOM 6250 N N . THR A 1 804 ? 9.464 14.150 -36.628 1.00 53.66 804 THR A N 1
ATOM 6251 C CA . THR A 1 804 ? 8.935 12.782 -36.706 1.00 53.66 804 THR A CA 1
ATOM 6252 C C . THR A 1 804 ? 9.527 12.072 -37.912 1.00 53.66 804 THR A C 1
ATOM 6254 O O . THR A 1 804 ? 9.125 12.358 -39.038 1.00 53.66 804 THR A O 1
ATOM 6257 N N . ASN A 1 805 ? 10.477 11.170 -37.643 1.00 58.94 805 ASN A N 1
ATOM 6258 C CA . ASN A 1 805 ? 10.633 9.814 -38.191 1.00 58.94 805 ASN A CA 1
ATOM 6259 C C . ASN A 1 805 ? 12.030 9.285 -37.836 1.00 58.94 805 ASN A C 1
ATOM 6261 O O . ASN A 1 805 ? 13.001 10.039 -37.819 1.00 58.94 805 ASN A O 1
ATOM 6265 N N . ALA A 1 806 ? 12.128 7.992 -37.533 1.00 67.69 806 ALA A N 1
ATOM 6266 C CA . ALA A 1 806 ? 13.400 7.363 -37.202 1.00 67.69 806 ALA A CA 1
ATOM 6267 C C . ALA A 1 806 ? 14.191 6.997 -38.473 1.00 67.69 806 ALA A C 1
ATOM 6269 O O . ALA A 1 806 ? 13.621 6.578 -39.481 1.00 67.69 806 ALA A O 1
ATOM 6270 N N . LEU A 1 807 ? 15.511 7.171 -38.426 1.00 80.25 807 LEU A N 1
ATOM 6271 C CA . LEU A 1 807 ? 16.446 6.686 -39.444 1.00 80.25 807 LEU A CA 1
ATOM 6272 C C . LEU A 1 807 ? 17.066 5.392 -38.936 1.00 80.25 807 LEU A C 1
ATOM 6274 O O . LEU A 1 807 ? 17.590 5.385 -37.830 1.00 80.25 807 LEU A O 1
ATOM 6278 N N . TYR A 1 808 ? 17.044 4.345 -39.751 1.00 85.38 808 TYR A N 1
ATOM 6279 C CA . TYR A 1 808 ? 17.678 3.068 -39.455 1.00 85.38 808 TYR A CA 1
ATOM 6280 C C . TYR A 1 808 ? 18.823 2.808 -40.431 1.00 85.38 808 TYR A C 1
ATOM 6282 O O . TYR A 1 808 ? 18.667 2.997 -41.639 1.00 85.38 808 TYR A O 1
ATOM 6290 N N . LEU A 1 809 ? 19.956 2.367 -39.895 1.00 87.81 809 LEU A N 1
ATOM 6291 C CA . LEU A 1 809 ? 21.170 1.996 -40.607 1.00 87.81 809 LEU A CA 1
ATOM 6292 C C . LEU A 1 809 ? 21.607 0.604 -40.161 1.00 87.81 809 LEU A C 1
ATOM 6294 O O . LEU A 1 809 ? 21.544 0.272 -38.979 1.00 87.81 809 LEU A O 1
ATOM 6298 N N . ASP A 1 810 ? 22.077 -0.201 -41.098 1.00 89.12 810 ASP A N 1
ATOM 6299 C CA . ASP A 1 810 ? 22.587 -1.540 -40.822 1.00 89.12 810 ASP A CA 1
ATOM 6300 C C . ASP A 1 810 ? 23.678 -1.912 -41.839 1.00 89.12 810 ASP A C 1
ATOM 6302 O O . ASP A 1 810 ? 23.849 -1.225 -42.850 1.00 89.12 810 ASP A O 1
ATOM 6306 N N . ASN A 1 811 ? 24.429 -2.981 -41.574 1.00 88.38 811 ASN A N 1
ATOM 6307 C CA . ASN A 1 811 ? 25.442 -3.546 -42.473 1.00 88.38 811 ASN A CA 1
ATOM 6308 C C . ASN A 1 811 ? 26.410 -2.500 -43.067 1.00 88.38 811 ASN A C 1
ATOM 6310 O O . ASN A 1 811 ? 26.674 -2.484 -44.273 1.00 88.38 811 ASN A O 1
ATOM 6314 N N . ILE A 1 812 ? 26.934 -1.610 -42.219 1.00 88.31 812 ILE A N 1
ATOM 6315 C CA . ILE A 1 812 ? 27.849 -0.536 -42.620 1.00 88.31 812 ILE A CA 1
ATOM 6316 C C . ILE A 1 812 ? 29.253 -1.110 -42.800 1.00 88.31 812 ILE A C 1
ATOM 6318 O O . ILE A 1 812 ? 29.850 -1.612 -41.848 1.00 88.31 812 ILE A O 1
ATOM 6322 N N . ARG A 1 813 ? 29.802 -0.991 -44.008 1.00 86.94 813 ARG A N 1
ATOM 6323 C CA . ARG A 1 813 ? 31.113 -1.542 -44.368 1.00 86.94 813 ARG A CA 1
ATOM 6324 C C . ARG A 1 813 ? 31.904 -0.627 -45.287 1.00 86.94 813 ARG A C 1
ATOM 6326 O O . ARG A 1 813 ? 31.342 0.013 -46.181 1.00 86.94 813 ARG A O 1
ATOM 6333 N N . LEU A 1 814 ? 33.219 -0.615 -45.095 1.00 87.50 814 LEU A N 1
ATOM 6334 C CA . LEU A 1 814 ? 34.164 0.008 -46.018 1.00 87.50 814 LEU A CA 1
ATOM 6335 C C . LEU A 1 814 ? 34.825 -1.072 -46.859 1.00 87.50 814 LEU A C 1
ATOM 6337 O O . LEU A 1 814 ? 35.282 -2.088 -46.349 1.00 87.50 814 LEU A O 1
ATOM 6341 N N . THR A 1 815 ? 34.879 -0.855 -48.165 1.00 84.19 815 THR A N 1
ATOM 6342 C CA . THR A 1 815 ? 35.437 -1.837 -49.089 1.00 84.19 815 THR A CA 1
ATOM 6343 C C . THR A 1 815 ? 36.158 -1.166 -50.251 1.00 84.19 815 THR A C 1
ATOM 6345 O O . THR A 1 815 ? 36.057 0.047 -50.467 1.00 84.19 815 THR A O 1
ATOM 6348 N N . LYS A 1 816 ? 36.912 -1.973 -50.993 1.00 80.31 816 LYS A N 1
ATOM 6349 C CA . LYS A 1 816 ? 37.548 -1.592 -52.244 1.00 80.31 816 LYS A CA 1
ATOM 6350 C C . LYS A 1 816 ? 36.723 -2.146 -53.396 1.00 80.31 816 LYS A C 1
ATOM 6352 O O . LYS A 1 816 ? 36.705 -3.347 -53.643 1.00 80.31 816 LYS A O 1
ATOM 6357 N N . ILE A 1 817 ? 36.012 -1.261 -54.079 1.00 67.12 817 ILE A N 1
ATOM 6358 C CA . ILE A 1 817 ? 35.300 -1.562 -55.313 1.00 67.12 817 ILE A CA 1
ATOM 6359 C C . ILE A 1 817 ? 36.204 -1.154 -56.467 1.00 67.12 817 ILE A C 1
ATOM 6361 O O . ILE A 1 817 ? 36.486 0.025 -56.682 1.00 67.12 817 ILE A O 1
ATOM 6365 N N . TYR A 1 818 ? 36.643 -2.142 -57.230 1.00 60.47 818 TYR A N 1
ATOM 6366 C CA . TYR A 1 818 ? 37.322 -1.897 -58.490 1.00 60.47 818 TYR A CA 1
ATOM 6367 C C . TYR A 1 818 ? 36.271 -1.479 -59.527 1.00 60.47 818 TYR A C 1
ATOM 6369 O O . TYR A 1 818 ? 35.218 -2.121 -59.609 1.00 60.47 818 TYR A O 1
ATOM 6377 N N . PRO A 1 819 ? 36.489 -0.392 -60.287 1.00 48.44 819 PRO A N 1
ATOM 6378 C CA . PRO A 1 819 ? 35.548 0.014 -61.318 1.00 48.44 819 PRO A CA 1
ATOM 6379 C C . PRO A 1 819 ? 35.325 -1.144 -62.295 1.00 48.44 819 PRO A C 1
ATOM 6381 O O . PRO A 1 819 ? 36.271 -1.752 -62.794 1.00 48.44 819 PRO A O 1
ATOM 6384 N N . THR A 1 820 ? 34.057 -1.451 -62.568 1.00 43.69 820 THR A N 1
ATOM 6385 C CA . THR A 1 820 ? 33.667 -2.433 -63.581 1.00 43.69 820 THR A CA 1
ATOM 6386 C C . THR A 1 820 ? 34.084 -1.900 -64.950 1.00 43.69 820 THR A C 1
ATOM 6388 O O . THR A 1 820 ? 33.397 -1.062 -65.532 1.00 43.69 820 THR A O 1
ATOM 6391 N N . GLY A 1 821 ? 35.255 -2.331 -65.410 1.00 44.97 821 GLY A N 1
ATOM 6392 C CA . GLY A 1 821 ? 35.906 -1.843 -66.627 1.00 44.97 821 GLY A CA 1
ATOM 6393 C C . GLY A 1 821 ? 37.407 -2.132 -66.702 1.00 44.97 821 GLY A C 1
ATOM 6394 O O . GLY A 1 821 ? 37.998 -1.935 -67.757 1.00 44.97 821 GLY A O 1
ATOM 6395 N N . ILE A 1 822 ? 38.023 -2.619 -65.622 1.00 38.66 822 ILE A N 1
ATOM 6396 C CA . ILE A 1 822 ? 39.396 -3.132 -65.615 1.00 38.66 822 ILE A CA 1
ATOM 6397 C C . ILE A 1 822 ? 39.352 -4.491 -64.916 1.00 38.66 822 ILE A C 1
ATOM 6399 O O . ILE A 1 822 ? 38.780 -4.591 -63.831 1.00 38.66 822 ILE A O 1
ATOM 6403 N N . ASP A 1 823 ? 39.881 -5.526 -65.571 1.00 35.81 823 ASP A N 1
ATOM 6404 C CA . ASP A 1 823 ? 39.930 -6.905 -65.079 1.00 35.81 823 ASP A CA 1
ATOM 6405 C C . ASP A 1 823 ? 40.463 -6.963 -63.641 1.00 35.81 823 ASP A C 1
ATOM 6407 O O . ASP A 1 823 ? 41.660 -6.859 -63.379 1.00 35.81 823 ASP A O 1
ATOM 6411 N N . ALA A 1 824 ? 39.553 -7.147 -62.685 1.00 37.06 824 ALA A N 1
ATOM 6412 C CA . ALA A 1 824 ? 39.878 -7.517 -61.317 1.00 37.06 824 ALA A CA 1
ATOM 6413 C C . ALA A 1 824 ? 40.069 -9.037 -61.267 1.00 37.06 824 ALA A C 1
ATOM 6415 O O . ALA A 1 824 ? 39.255 -9.775 -60.712 1.00 37.06 824 ALA A O 1
ATOM 6416 N N . SER A 1 825 ? 41.136 -9.512 -61.899 1.00 41.44 825 SER A N 1
ATOM 6417 C CA . SER A 1 825 ? 41.583 -10.894 -61.782 1.00 41.44 825 SER A CA 1
ATOM 6418 C C . SER A 1 825 ? 43.103 -10.951 -61.803 1.00 41.44 825 SER A C 1
ATOM 6420 O O . SER A 1 825 ? 43.658 -11.457 -62.767 1.00 41.44 825 SER A O 1
ATOM 6422 N N . GLU A 1 826 ? 43.787 -10.431 -60.775 1.00 45.59 826 GLU A N 1
ATOM 6423 C CA . GLU A 1 826 ? 45.228 -10.723 -60.661 1.00 45.59 826 GLU A CA 1
ATOM 6424 C C . GLU A 1 826 ? 45.899 -10.658 -59.272 1.00 45.59 826 GLU A C 1
ATOM 6426 O O . GLU A 1 826 ? 47.035 -11.103 -59.183 1.00 45.59 826 GLU A O 1
ATOM 6431 N N . GLU A 1 827 ? 45.265 -10.253 -58.157 1.00 39.53 827 GLU A N 1
ATOM 6432 C CA . GLU A 1 827 ? 46.035 -10.075 -56.894 1.00 39.53 827 GLU A CA 1
ATOM 6433 C C . GLU A 1 827 ? 45.600 -10.868 -55.643 1.00 39.53 827 GLU A C 1
ATOM 6435 O O . GLU A 1 827 ? 45.976 -10.507 -54.536 1.00 39.53 827 GLU A O 1
ATOM 6440 N N . GLU A 1 828 ? 44.941 -12.027 -55.787 1.00 37.81 828 GLU A N 1
ATOM 6441 C CA . GLU A 1 828 ? 44.999 -13.080 -54.738 1.00 37.81 828 GLU A CA 1
ATOM 6442 C C . GLU A 1 828 ? 45.238 -14.512 -55.274 1.00 37.81 828 GLU A C 1
ATOM 6444 O O . GLU A 1 828 ? 45.174 -15.489 -54.529 1.00 37.81 828 GLU A O 1
ATOM 6449 N N . SER A 1 829 ? 45.596 -14.687 -56.554 1.00 42.25 829 SER A N 1
ATOM 6450 C CA . SER A 1 829 ? 45.980 -15.999 -57.100 1.00 42.25 829 SER A CA 1
ATOM 6451 C C . SER A 1 829 ? 47.488 -16.238 -56.994 1.00 42.25 829 SER A C 1
ATOM 6453 O O . SER A 1 829 ? 48.207 -16.221 -57.994 1.00 42.25 829 SER A O 1
ATOM 6455 N N . SER A 1 830 ? 48.003 -16.508 -55.797 1.00 41.97 830 SER A N 1
ATOM 6456 C CA . SER A 1 830 ? 49.365 -17.045 -55.705 1.00 41.97 830 SER A CA 1
ATOM 6457 C C . SER A 1 830 ? 49.370 -18.568 -55.949 1.00 41.97 830 SER A C 1
ATOM 6459 O O . SER A 1 830 ? 49.193 -19.383 -55.051 1.00 41.97 830 SER A O 1
ATOM 6461 N N . ASN A 1 831 ? 49.629 -18.928 -57.215 1.00 54.72 831 ASN A N 1
ATOM 6462 C CA . ASN A 1 831 ? 50.367 -20.119 -57.680 1.00 54.72 831 ASN A CA 1
ATOM 6463 C C . ASN A 1 831 ? 49.709 -21.509 -57.858 1.00 54.72 831 ASN A C 1
ATOM 6465 O O . ASN A 1 831 ? 50.459 -22.464 -58.073 1.00 54.72 831 ASN A O 1
ATOM 6469 N N . ILE A 1 832 ? 48.379 -21.679 -57.895 1.00 67.81 832 ILE A N 1
ATOM 6470 C CA . ILE A 1 832 ? 47.770 -22.978 -58.285 1.00 67.81 832 ILE A CA 1
ATOM 6471 C C . ILE A 1 832 ? 47.286 -22.949 -59.744 1.00 67.81 832 ILE A C 1
ATOM 6473 O O . ILE A 1 832 ? 46.298 -22.300 -60.069 1.00 67.81 832 ILE A O 1
ATOM 6477 N N . GLN A 1 833 ? 47.970 -23.685 -60.618 1.00 77.94 833 GLN A N 1
ATOM 6478 C CA . GLN A 1 833 ? 47.648 -23.892 -62.030 1.00 77.94 833 GLN A CA 1
ATOM 6479 C C . GLN A 1 833 ? 47.388 -25.376 -62.300 1.00 77.94 833 GLN A C 1
ATOM 6481 O O . GLN A 1 833 ? 47.914 -26.244 -61.601 1.00 77.94 833 GLN A O 1
ATOM 6486 N N . LEU A 1 834 ? 46.597 -25.658 -63.334 1.00 82.94 834 LEU A N 1
ATOM 6487 C CA . LEU A 1 834 ? 46.306 -27.009 -63.804 1.00 82.94 834 LEU A CA 1
ATOM 6488 C C . LEU A 1 834 ? 47.170 -27.339 -65.018 1.00 82.94 834 LEU A C 1
ATOM 6490 O O . LEU A 1 834 ? 47.298 -26.512 -65.920 1.00 82.94 834 LEU A O 1
ATOM 6494 N N . TYR A 1 835 ? 47.732 -28.544 -65.067 1.00 77.50 835 TYR A N 1
ATOM 6495 C CA . TYR A 1 835 ? 48.443 -29.028 -66.248 1.00 77.50 835 TYR A CA 1
ATOM 6496 C C . TYR A 1 835 ? 48.331 -30.554 -66.406 1.00 77.50 835 TYR A C 1
ATOM 6498 O O . TYR A 1 835 ? 48.301 -31.271 -65.407 1.00 77.50 835 TYR A O 1
ATOM 6506 N N . PRO A 1 836 ? 48.308 -31.070 -67.645 1.00 80.69 836 PRO A N 1
ATOM 6507 C CA . PRO A 1 836 ? 48.096 -30.317 -68.880 1.00 80.69 836 PRO A CA 1
ATOM 6508 C C . PRO A 1 836 ? 46.645 -29.808 -68.976 1.00 80.69 836 PRO A C 1
ATOM 6510 O O . PRO A 1 836 ? 45.724 -30.455 -68.493 1.00 80.69 836 PRO A O 1
ATOM 6513 N N . VAL A 1 837 ? 46.441 -28.638 -69.584 1.00 80.31 837 VAL A N 1
ATOM 6514 C CA . VAL A 1 837 ? 45.121 -28.170 -70.034 1.00 80.31 837 VAL A CA 1
ATOM 6515 C C . VAL A 1 837 ? 45.277 -27.727 -71.493 1.00 80.31 837 VAL A C 1
ATOM 6517 O O . VAL A 1 837 ? 46.037 -26.786 -71.730 1.00 80.31 837 VAL A O 1
ATOM 6520 N N . PRO A 1 838 ? 44.598 -28.364 -72.467 1.00 85.00 838 PRO A N 1
ATOM 6521 C CA . PRO A 1 838 ? 43.629 -29.458 -72.318 1.00 85.00 838 PRO A CA 1
ATOM 6522 C C . PRO A 1 838 ? 44.228 -30.773 -71.776 1.00 85.00 838 PRO A C 1
ATOM 6524 O O . PRO A 1 838 ? 45.421 -31.034 -71.929 1.00 85.00 838 PRO A O 1
ATOM 6527 N N . VAL A 1 839 ? 43.403 -31.587 -71.111 1.00 92.62 839 VAL A N 1
ATOM 6528 C CA . VAL A 1 839 ? 43.802 -32.855 -70.475 1.00 92.62 839 VAL A CA 1
ATOM 6529 C C . VAL A 1 839 ? 43.170 -34.048 -71.183 1.00 92.62 839 VAL A C 1
ATOM 6531 O O . VAL A 1 839 ? 41.995 -34.008 -71.547 1.00 92.62 839 VAL A O 1
ATOM 6534 N N . LYS A 1 840 ? 43.932 -35.136 -71.335 1.00 89.00 840 LYS A N 1
ATOM 6535 C CA . LYS A 1 840 ? 43.418 -36.424 -71.824 1.00 89.00 840 LYS A CA 1
ATOM 6536 C C . LYS A 1 840 ? 43.055 -37.359 -70.679 1.00 89.00 840 LYS A C 1
ATOM 6538 O O . LYS A 1 840 ? 41.882 -37.679 -70.541 1.00 89.00 840 LYS A O 1
ATOM 6543 N N . ASP A 1 841 ? 44.032 -37.716 -69.845 1.00 90.50 841 ASP A N 1
ATOM 6544 C CA . ASP A 1 841 ? 43.862 -38.803 -68.870 1.00 90.50 841 ASP A CA 1
ATOM 6545 C C . ASP A 1 841 ? 44.132 -38.372 -67.424 1.00 90.50 841 ASP A C 1
ATOM 6547 O O . ASP A 1 841 ? 43.362 -38.714 -66.532 1.00 90.50 841 ASP A O 1
ATOM 6551 N N . GLN A 1 842 ? 45.188 -37.587 -67.175 1.00 90.75 842 GLN A N 1
ATOM 6552 C CA . GLN A 1 842 ? 45.536 -37.121 -65.829 1.00 90.75 842 GLN A CA 1
ATOM 6553 C C . GLN A 1 842 ? 45.738 -35.614 -65.746 1.00 90.75 842 GLN A C 1
ATOM 6555 O O . GLN A 1 842 ? 46.507 -35.035 -66.510 1.00 90.75 842 GLN A O 1
ATOM 6560 N N . LEU A 1 843 ? 45.070 -35.004 -64.768 1.00 89.62 843 LEU A N 1
ATOM 6561 C CA . LEU A 1 843 ? 45.152 -33.587 -64.439 1.00 89.62 843 LEU A CA 1
ATOM 6562 C C . LEU A 1 843 ? 45.999 -33.388 -63.174 1.00 89.62 843 LEU A C 1
ATOM 6564 O O . LEU A 1 843 ? 45.742 -34.008 -62.139 1.00 89.62 843 LEU A O 1
ATOM 6568 N N . HIS A 1 844 ? 46.984 -32.496 -63.235 1.00 85.94 844 HIS A N 1
ATOM 6569 C CA . HIS A 1 844 ? 47.898 -32.191 -62.134 1.00 85.94 844 HIS A CA 1
ATOM 6570 C C . HIS A 1 844 ? 47.808 -30.723 -61.711 1.00 85.94 844 HIS A C 1
ATOM 6572 O O . HIS A 1 844 ? 47.389 -29.857 -62.479 1.00 85.94 844 HIS A O 1
ATOM 6578 N N . LEU A 1 845 ? 48.231 -30.449 -60.475 1.00 82.38 845 LEU A N 1
ATOM 6579 C CA . LEU A 1 845 ? 48.349 -29.109 -59.894 1.00 82.38 845 LEU A CA 1
ATOM 6580 C C . LEU A 1 845 ? 49.813 -28.654 -59.873 1.00 82.38 845 LEU A C 1
ATOM 6582 O O . LEU A 1 845 ? 50.704 -29.454 -59.575 1.00 82.38 845 LEU A O 1
ATOM 6586 N N . SER A 1 846 ? 50.076 -27.369 -60.144 1.00 70.06 846 SER A N 1
ATOM 6587 C CA . SER A 1 846 ? 51.421 -26.743 -60.109 1.00 70.06 846 SER A CA 1
ATOM 6588 C C . SER A 1 846 ? 52.086 -26.773 -58.735 1.00 70.06 846 SER A C 1
ATOM 6590 O O . SER A 1 846 ? 53.301 -26.609 -58.638 1.00 70.06 846 SER A O 1
ATOM 6592 N N . VAL A 1 847 ? 51.319 -27.027 -57.674 1.00 62.88 847 VAL A N 1
ATOM 6593 C CA . VAL A 1 847 ? 51.803 -27.154 -56.297 1.00 62.88 847 VAL A CA 1
ATOM 6594 C C . VAL A 1 847 ? 51.624 -28.581 -55.776 1.00 62.88 847 VAL A C 1
ATOM 6596 O O . VAL A 1 847 ? 50.591 -29.221 -55.975 1.00 62.88 847 VAL A O 1
ATOM 6599 N N . LYS A 1 848 ? 52.642 -29.092 -55.071 1.00 55.09 848 LYS A N 1
ATOM 6600 C CA . LYS A 1 848 ? 52.639 -30.420 -54.430 1.00 55.09 848 LYS A CA 1
ATOM 6601 C C . LYS A 1 848 ? 51.843 -30.411 -53.114 1.00 55.09 848 LYS A C 1
ATOM 6603 O O . LYS A 1 848 ? 52.394 -30.707 -52.059 1.00 55.09 848 LYS A O 1
ATOM 6608 N N . GLU A 1 849 ? 50.559 -30.063 -53.153 1.00 59.53 849 GLU A N 1
ATOM 6609 C CA . GLU A 1 849 ? 49.676 -30.159 -51.978 1.00 59.53 849 GLU A CA 1
ATOM 6610 C C . GLU A 1 849 ? 48.974 -31.524 -51.917 1.00 59.53 849 GLU A C 1
ATOM 6612 O O . GLU A 1 849 ? 47.793 -31.664 -52.224 1.00 59.53 849 GLU A O 1
ATOM 6617 N N . THR A 1 850 ? 49.708 -32.572 -51.540 1.00 62.53 850 THR A N 1
ATOM 6618 C CA . THR A 1 850 ? 49.118 -33.895 -51.277 1.00 62.53 850 THR A CA 1
ATOM 6619 C C . THR A 1 850 ? 48.180 -33.843 -50.066 1.00 62.53 850 THR A C 1
ATOM 6621 O O . THR A 1 850 ? 48.599 -33.453 -48.979 1.00 62.53 850 THR A O 1
ATOM 6624 N N . GLY A 1 851 ? 46.928 -34.278 -50.238 1.00 66.31 851 GLY A N 1
ATOM 6625 C CA . GLY A 1 851 ? 45.924 -34.412 -49.175 1.00 66.31 851 GLY A CA 1
ATOM 6626 C C . GLY A 1 851 ? 44.747 -33.428 -49.230 1.00 66.31 851 GLY A C 1
ATOM 6627 O O . GLY A 1 851 ? 43.740 -33.694 -48.567 1.00 66.31 851 GLY A O 1
ATOM 6628 N N . SER A 1 852 ? 44.826 -32.354 -50.027 1.00 78.75 852 SER A N 1
ATOM 6629 C CA . SER A 1 852 ? 43.756 -31.349 -50.165 1.00 78.75 852 SER A CA 1
ATOM 6630 C C . SER A 1 852 ? 42.514 -31.939 -50.840 1.00 78.75 852 SER A C 1
ATOM 6632 O O . SER A 1 852 ? 42.631 -32.689 -51.816 1.00 78.75 852 SER A O 1
ATOM 6634 N N . ARG A 1 853 ? 41.313 -31.636 -50.322 1.00 82.12 853 ARG A N 1
ATOM 6635 C CA . ARG A 1 853 ? 40.059 -32.109 -50.928 1.00 82.12 853 ARG A CA 1
ATOM 6636 C C . ARG A 1 853 ? 39.768 -31.337 -52.207 1.00 82.12 853 ARG A C 1
ATOM 6638 O O . ARG A 1 853 ? 39.933 -30.122 -52.256 1.00 82.12 853 ARG A O 1
ATOM 6645 N N . TYR A 1 854 ? 39.287 -32.042 -53.220 1.00 89.50 854 TYR A N 1
ATOM 6646 C CA . TYR A 1 854 ? 38.768 -31.440 -54.437 1.00 89.50 854 TYR A CA 1
ATOM 6647 C C . TYR A 1 854 ? 37.382 -31.988 -54.771 1.00 89.50 854 TYR A C 1
ATOM 6649 O O . TYR A 1 854 ? 37.029 -33.111 -54.397 1.00 89.50 854 TYR A O 1
ATOM 6657 N N . ARG A 1 855 ? 36.615 -31.199 -55.523 1.00 89.62 855 ARG A N 1
ATOM 6658 C CA . ARG A 1 855 ? 35.419 -31.658 -56.232 1.00 89.62 855 ARG A CA 1
ATOM 6659 C C . ARG A 1 855 ? 35.429 -31.170 -57.670 1.00 89.62 855 ARG A C 1
ATOM 6661 O O . ARG A 1 855 ? 35.798 -30.026 -57.921 1.00 89.62 855 ARG A O 1
ATOM 6668 N N . ILE A 1 856 ? 35.029 -32.028 -58.598 1.00 91.25 856 ILE A N 1
ATOM 6669 C CA . ILE A 1 856 ? 34.858 -31.683 -60.007 1.00 91.25 856 ILE A CA 1
ATOM 6670 C C . ILE A 1 856 ? 33.372 -31.638 -60.317 1.00 91.25 856 ILE A C 1
ATOM 6672 O O . ILE A 1 856 ? 32.632 -32.576 -60.020 1.00 91.25 856 ILE A O 1
ATOM 6676 N N . ILE A 1 857 ? 32.955 -30.546 -60.943 1.00 87.69 857 ILE A N 1
ATOM 6677 C CA . ILE A 1 857 ? 31.601 -30.334 -61.432 1.00 87.69 857 ILE A CA 1
ATOM 6678 C C . ILE A 1 857 ? 31.641 -30.133 -62.949 1.00 87.69 857 ILE A C 1
ATOM 6680 O O . ILE A 1 857 ? 32.556 -29.512 -63.500 1.00 87.69 857 ILE A O 1
ATOM 6684 N N . SER A 1 858 ? 30.640 -30.678 -63.629 1.00 83.19 858 SER A N 1
ATOM 6685 C CA . SER A 1 858 ? 30.373 -30.377 -65.037 1.00 83.19 858 SER A CA 1
ATOM 6686 C C . SER A 1 858 ? 29.992 -28.905 -65.220 1.00 83.19 858 SER A C 1
ATOM 6688 O O . SER A 1 858 ? 29.576 -28.229 -64.275 1.00 83.19 858 SER A O 1
ATOM 6690 N N . SER A 1 859 ? 30.062 -28.412 -66.456 1.00 74.56 859 SER A N 1
ATOM 6691 C CA . SER A 1 859 ? 29.581 -27.072 -66.819 1.00 74.56 859 SER A CA 1
ATOM 6692 C C . SER A 1 859 ? 28.090 -26.840 -66.523 1.00 74.56 859 SER A C 1
ATOM 6694 O O . SER A 1 859 ? 27.672 -25.691 -66.400 1.00 74.56 859 SER A O 1
ATOM 6696 N N . THR A 1 860 ? 27.296 -27.903 -66.358 1.00 75.69 860 THR A N 1
ATOM 6697 C CA . THR A 1 860 ? 25.874 -27.850 -65.980 1.00 75.69 860 THR A CA 1
ATOM 6698 C C . THR A 1 860 ? 25.643 -27.912 -64.466 1.00 75.69 860 THR A C 1
ATOM 6700 O O . THR A 1 860 ? 24.498 -27.931 -64.023 1.00 75.69 860 THR A O 1
ATOM 6703 N N . GLY A 1 861 ? 26.710 -27.940 -63.658 1.00 72.44 861 GLY A N 1
ATOM 6704 C CA . GLY A 1 861 ? 26.644 -27.904 -62.194 1.00 72.44 861 GLY A CA 1
ATOM 6705 C C . GLY A 1 861 ? 26.470 -29.265 -61.514 1.00 72.44 861 GLY A C 1
ATOM 6706 O O . GLY A 1 861 ? 26.416 -29.319 -60.288 1.00 72.44 861 GLY A O 1
ATOM 6707 N N . SER A 1 862 ? 26.416 -30.367 -62.270 1.00 74.12 862 SER A N 1
ATOM 6708 C CA . SER A 1 862 ? 26.376 -31.722 -61.701 1.00 74.12 862 SER A CA 1
ATOM 6709 C C . SER A 1 862 ? 27.759 -32.133 -61.199 1.00 74.12 862 SER A C 1
ATOM 6711 O O . SER A 1 862 ? 28.737 -32.018 -61.943 1.00 74.12 862 SER A O 1
ATOM 6713 N N . GLU A 1 863 ? 27.830 -32.621 -59.960 1.00 87.88 863 GLU A N 1
ATOM 6714 C CA . GLU A 1 863 ? 29.050 -33.162 -59.356 1.00 87.88 863 GLU A CA 1
ATOM 6715 C C . GLU A 1 863 ? 29.436 -34.488 -60.015 1.00 87.88 863 GLU A C 1
ATOM 6717 O O . GLU A 1 863 ? 28.621 -35.400 -60.127 1.00 87.88 863 GLU A O 1
ATOM 6722 N N . ILE A 1 864 ? 30.678 -34.563 -60.488 1.00 88.56 864 ILE A N 1
ATOM 6723 C CA . ILE A 1 864 ? 31.215 -35.704 -61.234 1.00 88.56 864 ILE A CA 1
ATOM 6724 C C . ILE A 1 864 ? 32.054 -36.585 -60.317 1.00 88.56 864 ILE A C 1
ATOM 6726 O O . ILE A 1 864 ? 31.954 -37.809 -60.356 1.00 88.56 864 ILE A O 1
ATOM 6730 N N . THR A 1 865 ? 32.908 -35.983 -59.489 1.00 88.00 865 THR A N 1
ATOM 6731 C CA . THR A 1 865 ? 33.786 -36.716 -58.569 1.00 88.00 865 THR A CA 1
ATOM 6732 C C . THR A 1 865 ? 34.241 -35.810 -57.434 1.00 88.00 865 THR A C 1
ATOM 6734 O O . THR A 1 865 ? 34.483 -34.618 -57.634 1.00 88.00 865 THR A O 1
ATOM 6737 N N . THR A 1 866 ? 34.421 -36.391 -56.252 1.00 90.50 866 THR A N 1
ATOM 6738 C CA . THR A 1 866 ? 35.105 -35.767 -55.117 1.00 90.50 866 THR A CA 1
ATOM 6739 C C . THR A 1 866 ? 36.242 -36.663 -54.651 1.00 90.50 866 THR A C 1
ATOM 6741 O O . THR A 1 866 ? 36.174 -37.887 -54.761 1.00 90.50 866 THR A O 1
ATOM 6744 N N . GLY A 1 867 ? 37.320 -36.064 -54.158 1.00 85.19 867 GLY A N 1
ATOM 6745 C CA . GLY A 1 867 ? 38.496 -36.824 -53.761 1.00 85.19 867 GLY A CA 1
ATOM 6746 C C . GLY A 1 867 ? 39.509 -35.994 -52.995 1.00 85.19 867 GLY A C 1
ATOM 6747 O O . GLY A 1 867 ? 39.282 -34.827 -52.681 1.00 85.19 867 GLY A O 1
ATOM 6748 N N . LYS A 1 868 ? 40.645 -36.613 -52.680 1.00 86.75 868 LYS A N 1
ATOM 6749 C CA . LYS A 1 868 ? 41.826 -35.927 -52.148 1.00 86.75 868 LYS A CA 1
ATOM 6750 C C . LYS A 1 868 ? 42.930 -35.974 -53.187 1.00 86.75 868 LYS A C 1
ATOM 6752 O O . LYS A 1 868 ? 43.158 -37.023 -53.787 1.00 86.75 868 LYS A O 1
ATOM 6757 N N . TYR A 1 869 ? 43.606 -34.854 -53.404 1.00 85.38 869 TYR A N 1
ATOM 6758 C CA . TYR A 1 869 ? 44.697 -34.791 -54.365 1.00 85.38 869 TYR A CA 1
ATOM 6759 C C . TYR A 1 869 ? 45.885 -35.618 -53.866 1.00 85.38 869 TYR A C 1
ATOM 6761 O O . TYR A 1 869 ? 46.393 -35.384 -52.769 1.00 85.38 869 TYR A O 1
ATOM 6769 N N . ASN A 1 870 ? 46.332 -36.583 -54.668 1.00 83.12 870 ASN A N 1
ATOM 6770 C CA . ASN A 1 870 ? 47.470 -37.447 -54.349 1.00 83.12 870 ASN A CA 1
ATOM 6771 C C . ASN A 1 870 ? 48.461 -37.514 -55.523 1.00 83.12 870 ASN A C 1
ATOM 6773 O O . ASN A 1 870 ? 48.820 -38.588 -55.993 1.00 83.12 870 ASN A O 1
ATOM 6777 N N . GLY A 1 871 ? 48.852 -36.346 -56.042 1.00 79.12 871 GLY A N 1
ATOM 6778 C CA . GLY A 1 871 ? 49.840 -36.223 -57.122 1.00 79.12 871 GLY A CA 1
ATOM 6779 C C . GLY A 1 871 ? 49.272 -36.269 -58.545 1.00 79.12 871 GLY A C 1
ATOM 6780 O O . GLY A 1 871 ? 50.005 -35.963 -59.481 1.00 79.12 871 GLY A O 1
ATOM 6781 N N . GLY A 1 872 ? 47.983 -36.569 -58.710 1.00 86.94 872 GLY A N 1
ATOM 6782 C CA . GLY A 1 872 ? 47.254 -36.513 -59.979 1.00 86.94 872 GLY A CA 1
ATOM 6783 C C . GLY A 1 872 ? 45.764 -36.794 -59.780 1.00 86.94 872 GLY A C 1
ATOM 6784 O O . GLY A 1 872 ? 45.363 -37.343 -58.749 1.00 86.94 872 GLY A O 1
ATOM 6785 N N . ILE A 1 873 ? 44.946 -36.380 -60.746 1.00 90.75 873 ILE A N 1
ATOM 6786 C CA . ILE A 1 873 ? 43.501 -36.628 -60.792 1.00 90.75 873 ILE A CA 1
ATOM 6787 C C . ILE A 1 873 ? 43.190 -37.348 -62.101 1.00 90.75 873 ILE A C 1
ATOM 6789 O O . ILE A 1 873 ? 43.445 -36.802 -63.173 1.00 90.75 873 ILE A O 1
ATOM 6793 N N . ASP A 1 874 ? 42.655 -38.565 -62.003 1.00 91.12 874 ASP A N 1
ATOM 6794 C CA . ASP A 1 874 ? 42.236 -39.358 -63.160 1.00 91.12 874 ASP A CA 1
ATOM 6795 C C . ASP A 1 874 ? 40.915 -38.817 -63.721 1.00 91.12 874 ASP A C 1
ATOM 6797 O O . ASP A 1 874 ? 39.899 -38.759 -63.025 1.00 91.12 874 ASP A O 1
ATOM 6801 N N . VAL A 1 875 ? 40.961 -38.398 -64.982 1.00 92.25 875 VAL A N 1
ATOM 6802 C CA . VAL A 1 875 ? 39.835 -37.854 -65.745 1.00 92.25 875 VAL A CA 1
ATOM 6803 C C . VAL A 1 875 ? 39.626 -38.613 -67.059 1.00 92.25 875 VAL A C 1
ATOM 6805 O O . VAL A 1 875 ? 38.860 -38.162 -67.908 1.00 92.25 875 VAL A O 1
ATOM 6808 N N . ALA A 1 876 ? 40.269 -39.772 -67.249 1.00 91.06 876 ALA A N 1
ATOM 6809 C CA . ALA A 1 876 ? 40.218 -40.526 -68.505 1.00 91.06 876 ALA A CA 1
ATOM 6810 C C . ALA A 1 876 ? 38.791 -40.968 -68.877 1.00 91.06 876 ALA A C 1
ATOM 6812 O O . ALA A 1 876 ? 38.432 -41.022 -70.052 1.00 91.06 876 ALA A O 1
ATOM 6813 N N . SER A 1 877 ? 37.955 -41.244 -67.871 1.00 88.25 877 SER A N 1
ATOM 6814 C CA . SER A 1 877 ? 36.555 -41.654 -68.046 1.00 88.25 877 SER A CA 1
ATOM 6815 C C . SER A 1 877 ? 35.583 -40.492 -68.291 1.00 88.25 877 SER A C 1
ATOM 6817 O O . SER A 1 877 ? 34.392 -40.729 -68.503 1.00 88.25 877 SER A O 1
ATOM 6819 N N . TYR A 1 878 ? 36.051 -39.240 -68.248 1.00 91.88 878 TYR A N 1
ATOM 6820 C CA . TYR A 1 878 ? 35.187 -38.073 -68.416 1.00 91.88 878 TYR A CA 1
ATOM 6821 C C . TYR A 1 878 ? 34.907 -37.835 -69.901 1.00 91.88 878 TYR A C 1
ATOM 6823 O O . TYR A 1 878 ? 35.788 -37.990 -70.746 1.00 91.88 878 TYR A O 1
ATOM 6831 N N . ALA A 1 879 ? 33.677 -37.436 -70.224 1.00 89.12 879 ALA A N 1
ATOM 6832 C CA . ALA A 1 879 ? 33.332 -37.034 -71.582 1.00 89.12 879 ALA A CA 1
ATOM 6833 C C . ALA A 1 879 ? 34.112 -35.764 -71.990 1.00 89.12 879 ALA A C 1
ATOM 6835 O O . ALA A 1 879 ? 34.380 -34.921 -71.132 1.00 89.12 879 ALA A O 1
ATOM 6836 N N . PRO A 1 880 ? 34.450 -35.578 -73.279 1.00 90.94 880 PRO A N 1
ATOM 6837 C CA . PRO A 1 880 ? 35.043 -34.333 -73.758 1.00 90.94 880 PRO A CA 1
ATOM 6838 C C . PRO A 1 880 ? 34.179 -33.118 -73.401 1.00 90.94 880 PRO A C 1
ATOM 6840 O O . PRO A 1 880 ? 32.964 -33.124 -73.622 1.00 90.94 880 PRO A O 1
ATOM 6843 N N . GLY A 1 881 ? 34.783 -32.070 -72.839 1.00 85.88 881 GLY A N 1
ATOM 6844 C CA . GLY A 1 881 ? 34.030 -30.902 -72.382 1.00 85.88 881 GLY A CA 1
ATOM 6845 C C . GLY A 1 881 ? 34.746 -30.011 -71.370 1.00 85.88 881 GLY A C 1
ATOM 6846 O O . GLY A 1 881 ? 35.884 -30.255 -70.971 1.00 85.88 881 GLY A O 1
ATOM 6847 N N . LEU A 1 882 ? 34.059 -28.940 -70.962 1.00 86.31 882 LEU A N 1
ATOM 6848 C CA . LEU A 1 882 ? 34.542 -27.981 -69.966 1.00 86.31 882 LEU A CA 1
ATOM 6849 C C . LEU A 1 882 ? 34.108 -28.399 -68.557 1.00 86.31 882 LEU A C 1
ATOM 6851 O O . LEU A 1 882 ? 32.915 -28.572 -68.294 1.00 86.31 882 LEU A O 1
ATOM 6855 N N . TYR A 1 883 ? 35.071 -28.463 -67.643 1.00 89.50 883 TYR A N 1
ATOM 6856 C CA . TYR A 1 883 ? 34.860 -28.827 -66.246 1.00 89.50 883 TYR A CA 1
ATOM 6857 C C . TYR A 1 883 ? 35.399 -27.748 -65.306 1.00 89.50 883 TYR A C 1
ATOM 6859 O O . TYR A 1 883 ? 36.352 -27.031 -65.627 1.00 89.50 883 TYR A O 1
ATOM 6867 N N . ILE A 1 884 ? 34.787 -27.646 -64.125 1.00 89.94 884 ILE A N 1
ATOM 6868 C CA . ILE A 1 884 ? 35.271 -26.807 -63.026 1.00 89.94 884 ILE A CA 1
ATOM 6869 C C . ILE A 1 884 ? 35.751 -27.737 -61.913 1.00 89.94 884 ILE A C 1
ATOM 6871 O O . ILE A 1 884 ? 34.988 -28.564 -61.417 1.00 89.94 884 ILE A O 1
ATOM 6875 N N . ILE A 1 885 ? 37.004 -27.584 -61.500 1.00 88.44 885 ILE A N 1
ATOM 6876 C CA . ILE A 1 885 ? 37.545 -28.215 -60.298 1.00 88.44 885 ILE A CA 1
ATOM 6877 C C . ILE A 1 885 ? 37.593 -27.186 -59.174 1.00 88.44 885 ILE A C 1
ATOM 6879 O O . ILE A 1 885 ? 38.038 -26.061 -59.366 1.00 88.44 885 ILE A O 1
ATOM 6883 N N . GLN A 1 886 ? 37.124 -27.567 -57.995 1.00 86.62 886 GLN A N 1
ATOM 6884 C CA . GLN A 1 886 ? 37.172 -26.749 -56.793 1.00 86.62 886 GLN A CA 1
ATOM 6885 C C . GLN A 1 886 ? 38.080 -27.408 -55.762 1.00 86.62 886 GLN A C 1
ATOM 6887 O O . GLN A 1 886 ? 37.836 -28.557 -55.399 1.00 86.62 886 GLN A O 1
ATOM 6892 N N . ILE A 1 887 ? 39.102 -26.693 -55.289 1.00 83.38 887 ILE A N 1
ATOM 6893 C CA . ILE A 1 887 ? 40.141 -27.218 -54.389 1.00 83.38 887 ILE A CA 1
ATOM 6894 C C . ILE A 1 887 ? 40.052 -26.512 -53.038 1.00 83.38 887 ILE A C 1
ATOM 6896 O O . ILE A 1 887 ? 40.046 -25.286 -52.984 1.00 83.38 887 ILE A O 1
ATOM 6900 N N . GLU A 1 888 ? 39.978 -27.279 -51.954 1.00 78.62 888 GLU A N 1
ATOM 6901 C CA . GLU A 1 888 ? 39.976 -26.761 -50.584 1.00 78.62 888 GLU A CA 1
ATOM 6902 C C . GLU A 1 888 ? 41.361 -26.190 -50.235 1.00 78.62 888 GLU A C 1
ATOM 6904 O O . GLU A 1 888 ? 42.361 -26.911 -50.245 1.00 78.62 888 GLU A O 1
ATOM 6909 N N . THR A 1 889 ? 41.426 -24.894 -49.932 1.00 69.12 889 THR A N 1
ATOM 6910 C CA . THR A 1 889 ? 42.636 -24.218 -49.450 1.00 69.12 889 THR A CA 1
ATOM 6911 C C . THR A 1 889 ? 42.834 -24.470 -47.952 1.00 69.12 889 THR A C 1
ATOM 6913 O O . THR A 1 889 ? 41.909 -24.875 -47.244 1.00 69.12 889 THR A O 1
ATOM 6916 N N . LYS A 1 890 ? 44.024 -24.165 -47.412 1.00 56.91 890 LYS A N 1
ATOM 6917 C CA . LYS A 1 890 ? 44.324 -24.288 -45.966 1.00 56.91 890 LYS A CA 1
ATOM 6918 C C . LYS A 1 890 ? 43.360 -23.512 -45.050 1.00 56.91 890 LYS A C 1
ATOM 6920 O O . LYS A 1 890 ? 43.290 -23.823 -43.866 1.00 56.91 890 LYS A O 1
ATOM 6925 N N . GLY A 1 891 ? 42.618 -22.537 -45.585 1.00 55.59 891 GLY A N 1
ATOM 6926 C CA . GLY A 1 891 ? 41.576 -21.783 -44.879 1.00 55.59 891 GLY A CA 1
ATOM 6927 C C . GLY A 1 891 ? 40.172 -22.406 -44.924 1.00 55.59 891 GLY A C 1
ATOM 6928 O O . GLY A 1 891 ? 39.225 -21.766 -44.479 1.00 55.59 891 GLY A O 1
ATOM 6929 N N . GLY A 1 892 ? 40.007 -23.612 -45.485 1.00 57.59 892 GLY A N 1
ATOM 6930 C CA . GLY A 1 892 ? 38.714 -24.307 -45.595 1.00 57.59 892 GLY A CA 1
ATOM 6931 C C . GLY A 1 892 ? 37.783 -23.767 -46.690 1.00 57.59 892 GLY A C 1
ATOM 6932 O O . GLY A 1 892 ? 36.627 -24.179 -46.773 1.00 57.59 892 GLY A O 1
ATOM 6933 N N . GLN A 1 893 ? 38.264 -22.847 -47.533 1.00 64.06 893 GLN A N 1
ATOM 6934 C CA . GLN A 1 893 ? 37.524 -22.304 -48.676 1.00 64.06 893 GLN A CA 1
ATOM 6935 C C . GLN A 1 893 ? 37.846 -23.080 -49.956 1.00 64.06 893 GLN A C 1
ATOM 6937 O O . GLN A 1 893 ? 38.972 -23.531 -50.143 1.00 64.06 893 GLN A O 1
ATOM 6942 N N . PHE A 1 894 ? 36.877 -23.204 -50.865 1.00 71.25 894 PHE A N 1
ATOM 6943 C CA . PHE A 1 894 ? 37.067 -23.872 -52.154 1.00 71.25 894 PHE A CA 1
ATOM 6944 C C . PHE A 1 894 ? 37.420 -22.872 -53.263 1.00 71.25 894 PHE A C 1
ATOM 6946 O O . PHE A 1 894 ? 36.615 -22.002 -53.590 1.00 71.25 894 PHE A O 1
ATOM 6953 N N . LEU A 1 895 ? 38.591 -23.039 -53.880 1.00 74.12 895 LEU A N 1
ATOM 6954 C CA . LEU A 1 895 ? 39.058 -22.254 -55.024 1.00 74.12 895 LEU A CA 1
ATOM 6955 C C . LEU A 1 895 ? 38.622 -22.910 -56.348 1.00 74.12 895 LEU A C 1
ATOM 6957 O O . LEU A 1 895 ? 39.018 -24.053 -56.591 1.00 74.12 895 LEU A O 1
ATOM 6961 N N . PRO A 1 896 ? 37.847 -22.233 -57.218 1.00 81.56 896 PRO A N 1
ATOM 6962 C CA . PRO A 1 896 ? 37.447 -22.773 -58.516 1.00 81.56 896 PRO A CA 1
ATOM 6963 C C . PRO A 1 896 ? 38.510 -22.543 -59.603 1.00 81.56 896 PRO A C 1
ATOM 6965 O O . PRO A 1 896 ? 38.955 -21.422 -59.828 1.00 81.56 896 PRO A O 1
ATOM 6968 N N . LEU A 1 897 ? 38.847 -23.595 -60.346 1.00 83.69 897 LEU A N 1
ATOM 6969 C CA . LEU A 1 897 ? 39.699 -23.583 -61.538 1.00 83.69 897 LEU A CA 1
ATOM 6970 C C . LEU A 1 897 ? 38.989 -24.319 -62.685 1.00 83.69 897 LEU A C 1
ATOM 6972 O O . LEU A 1 897 ? 38.113 -25.152 -62.449 1.00 83.69 897 LEU A O 1
ATOM 6976 N N . LYS A 1 898 ? 39.351 -24.023 -63.936 1.00 87.12 898 LYS A N 1
ATOM 6977 C CA . LYS A 1 898 ? 38.728 -24.618 -65.132 1.00 87.12 898 LYS A CA 1
ATOM 6978 C C . LYS A 1 898 ? 39.725 -25.477 -65.899 1.00 87.12 898 LYS A C 1
ATOM 6980 O O . LYS A 1 898 ? 40.872 -25.072 -66.064 1.00 87.12 898 LYS A O 1
ATOM 6985 N N . PHE A 1 899 ? 39.269 -26.609 -66.424 1.00 90.12 899 PHE A N 1
ATOM 6986 C CA . PHE A 1 899 ? 40.027 -27.397 -67.395 1.00 90.12 899 PHE A CA 1
ATOM 6987 C C . PHE A 1 899 ? 39.122 -27.937 -68.502 1.00 90.12 899 PHE A C 1
ATOM 6989 O O . PHE A 1 899 ? 37.909 -28.071 -68.331 1.00 90.12 899 PHE A O 1
ATOM 6996 N N . VAL A 1 900 ? 39.732 -28.238 -69.645 1.00 89.88 900 VAL A N 1
ATOM 6997 C CA . VAL A 1 900 ? 39.070 -28.837 -70.807 1.00 89.88 900 VAL A CA 1
ATOM 6998 C C . VAL A 1 900 ? 39.536 -30.282 -70.929 1.00 89.88 900 VAL A C 1
ATOM 7000 O O . VAL A 1 900 ? 40.741 -30.517 -71.004 1.00 89.88 900 VAL A O 1
ATOM 7003 N N . LYS A 1 901 ? 38.592 -31.227 -70.931 1.00 91.50 901 LYS A N 1
ATOM 7004 C CA . LYS A 1 901 ? 38.819 -32.634 -71.281 1.00 91.50 901 LYS A CA 1
ATOM 7005 C C . LYS A 1 901 ? 38.717 -32.777 -72.798 1.00 91.50 901 LYS A C 1
ATOM 7007 O O . LYS A 1 901 ? 37.698 -32.375 -73.364 1.00 91.50 901 LYS A O 1
ATOM 7012 N N . GLU A 1 902 ? 39.763 -33.319 -73.421 1.00 86.88 902 GLU A N 1
ATOM 7013 C CA . GLU A 1 902 ? 39.769 -33.670 -74.853 1.00 86.88 902 GLU A CA 1
ATOM 7014 C C . GLU A 1 902 ? 38.945 -34.914 -75.171 1.00 86.88 902 GLU A C 1
ATOM 7016 O O . GLU A 1 902 ? 38.937 -35.853 -74.333 1.00 86.88 902 GLU A O 1
#

Mean predicted aligned error: 23.55 Å

Solvent-accessible surface area (backbone atoms only — not comparable to full-atom values): 52219 Å² total; per-residue (Å²): 134,86,89,84,91,86,84,92,85,83,85,81,87,77,93,80,87,89,70,86,82,94,81,78,92,73,97,44,72,67,59,53,48,52,51,50,51,54,44,50,55,49,48,53,58,45,59,74,49,62,85,75,69,71,96,84,65,76,75,42,55,31,34,31,37,37,35,33,34,11,59,70,57,59,81,60,34,93,41,21,63,35,71,67,58,53,51,51,38,46,52,50,36,39,31,47,31,50,18,37,80,98,32,62,51,19,45,62,41,46,53,40,65,42,60,27,60,46,43,102,81,62,43,88,35,81,22,71,45,79,46,70,38,54,84,44,86,64,22,67,84,53,28,25,30,66,89,76,48,43,54,46,71,59,56,39,68,74,58,68,57,64,33,46,47,30,48,35,33,38,31,31,58,33,44,38,97,45,54,57,48,46,44,42,72,61,83,94,49,43,66,83,36,66,74,41,34,34,42,31,15,62,89,35,56,77,50,52,52,62,34,49,40,17,56,27,56,40,51,85,76,38,28,50,70,46,82,88,53,63,46,74,31,22,73,65,29,29,52,47,30,44,50,34,38,70,73,72,40,56,53,27,52,46,70,81,77,74,72,75,84,46,50,46,33,65,36,51,76,46,66,43,78,57,55,63,64,42,58,63,46,78,43,63,30,37,35,32,37,32,26,69,7,74,44,61,40,36,29,41,31,32,41,37,22,48,72,84,42,78,73,53,73,50,77,48,67,88,46,83,36,46,52,78,32,72,51,79,47,81,44,81,44,82,63,93,69,64,45,81,33,46,39,34,42,31,60,54,22,28,65,86,37,69,44,84,61,71,87,44,23,58,50,69,47,58,36,33,30,32,42,66,53,79,69,81,66,43,75,47,62,73,80,84,49,89,78,56,87,53,62,53,77,74,88,79,90,64,93,78,84,75,85,90,59,101,65,95,78,94,74,97,73,83,74,73,77,83,75,76,93,76,80,99,74,82,80,52,40,75,46,57,50,41,47,38,22,40,66,51,62,95,71,72,50,33,30,43,33,33,33,38,30,41,72,32,67,42,50,49,34,72,24,37,25,52,75,82,44,72,77,39,74,51,69,80,74,51,79,31,59,66,46,71,80,42,78,51,75,46,83,42,53,89,50,68,53,81,41,42,42,32,42,36,39,52,72,80,78,79,94,83,65,100,65,95,75,84,76,80,39,39,29,44,32,50,42,29,42,34,72,55,68,58,48,75,66,42,74,52,71,52,53,65,45,40,55,49,51,66,29,102,88,47,77,67,51,70,34,43,35,36,62,48,76,46,59,41,83,65,63,76,45,58,40,51,42,40,81,85,74,62,74,58,79,56,84,64,89,60,71,56,45,81,46,78,49,77,72,75,41,69,31,34,40,34,45,35,38,29,37,80,91,65,52,72,52,73,50,76,40,74,64,52,35,29,24,43,48,36,80,69,83,79,68,40,53,57,77,59,98,68,74,73,64,47,72,48,76,64,88,78,74,96,70,94,82,53,66,49,77,42,82,38,68,86,38,18,59,58,63,76,41,63,19,16,40,31,40,47,49,46,53,52,68,65,49,56,74,69,77,55,84,86,65,66,46,72,47,57,51,33,50,56,27,28,39,25,59,79,60,69,45,32,28,41,38,32,31,39,31,72,55,77,53,81,71,80,90,55,86,65,55,42,43,30,40,30,33,16,52,66,47,30,60,76,89,46,46,78,74,44,75,66,79,84,70,81,79,69,90,65,78,87,65,98,59,84,60,73,66,54,44,89,56,44,46,76,50,79,42,79,33,63,93,44,50,67,38,56,30,32,21,44,29,50,34,39,36,37,58,60,54,49,50,29,42,39,38,25,54,39,34,73,36,67,71,76,66,93,87,58,90,89,76,78,89,85,76,85,67,82,47,71,40,55,67,67,21,64,43,55,41,29,62,71,51,95,61,69,65,38,44,36,39,35,25,42,78,88,68,51,77,75,50,72,51,58,37,71,85,50,42,85,44,58,88,54,72,65,42,60,33,37,39,30,37,43,44,102,84,75,46,69,49,80,45,78,46,37,37,93

Secondary structure (DSSP, 8-state):
------------------S--S------HHHHHHHHHHHHHHHHHHHHHHTT--S-PPPEEEEEEEEEEESSPPTTBTTB--HHHHHHHHHHHHHHHHT-GGGBTB----EEEEE-SB-TTSSB--SEEEEE-TTSTTHHHH-EETTT-TTHHHHHHHS---TTT-EEEEEES-EES-SEEE--SSTT--TTSTT-EEEEETT-GGGHHHHHHHHTT--HHHHTS-TTS-SSS-HHHHHHHHHHHHHT-TTTSS--------SS-EEEEEEE---SEEESS-EEEEEEEEE-SSSPB--EEEEEEETTEEEEEEEE-S--B-TT-EEEEEEEE---S-EEEEEEEEEEEETTEE-S-GGGSEEEEEEEEE-B--SSSEEE-STT-TT-TT-EE-SSS-S------SS-------------SSS-----EEESEEEEEE---SSS-EEEEEEEEE-SSSSEEEEEEETTEEEE---TT-----PPPEEEEEE-TT--S-EEEEEEEEE---TTS--------EEEEEEEEEE-PPPP-EEEEEES-SB----TT---EEEEEEEEEESSSPPSEEEEEETTS-EE---S-SSEEEEEE-S-SEEEEEEEEE-TTS-EEEEEEEEEEE-SPBSS---B-S-SS--TTS------SS---SEEEEEESS--GGGTSS-EEEEEEPPHHHHHTTT-----EEEEEEPPPB--TT---SEEEEEEEE----GGG----EEEEEEESTT--TTPEEEEEE-------S---SS-----GGG-EEEEEE-GGGTT--SBEEEEEEEESSS---EEEEEEEEE----TTS---SSS--S--EESSSBSSEEEESS--TT-EEEEEETTS-EEEEEE-SS-EE-TTSPSEEEEEEEE-TTSPEEEEEEEE-

Radius of gyration: 45.92 Å; Cα contacts (8 Å, |Δi|>4): 1847; chains: 1; bounding box: 112×108×122 Å

Nearest PDB structures (foldseek):
  7tw1-assembly1_E  TM=3.714E-01  e=3.125E-03  Homo sapiens
  1nug-assembly1_A  TM=3.004E-01  e=1.397E-03  Homo sapiens
  1l9m-assembly1_B  TM=2.952E-01  e=1.127E-03  Homo sapiens
  1nug-assembly2_B  TM=2.945E-01  e=1.556E-03  Homo sapiens
  8oxw-assembly1_A  TM=3.061E-01  e=2.045E-02  Homo sapiens